Protein AF-0000000074119977 (afdb_homodimer)

pLDDT: mean 96.13, std 5.29, range [41.47, 98.94]

Solvent-accessible surface area (backbone atoms only — not comparable to full-atom values): 46108 Å² total; per-residue (Å²): 133,80,60,55,64,52,52,53,43,15,47,51,40,42,74,69,45,60,37,69,37,65,66,53,26,46,50,40,48,53,31,46,48,47,52,53,64,78,37,45,69,60,52,36,49,22,42,25,73,34,29,38,41,28,62,61,52,39,40,66,73,22,50,35,54,40,48,32,44,41,46,50,47,62,74,40,42,77,66,70,58,46,69,43,76,44,71,70,46,78,79,40,62,60,35,52,44,31,34,38,62,34,42,65,39,37,28,36,40,36,18,34,49,70,48,51,65,31,57,43,47,48,58,45,50,14,27,36,67,28,27,29,18,34,43,36,32,46,27,56,73,22,47,48,45,36,50,48,50,52,59,49,46,58,75,53,32,62,43,51,37,46,31,64,48,82,43,52,72,69,55,46,50,48,52,50,59,74,48,87,48,50,30,37,40,38,34,44,54,52,72,58,47,29,51,52,40,35,30,25,16,79,60,45,26,54,66,31,33,39,33,30,36,62,10,44,24,42,46,43,87,75,41,61,50,60,63,50,22,41,42,51,48,47,40,24,46,42,69,34,9,38,40,58,54,25,50,37,34,35,37,23,34,66,73,50,44,59,56,33,52,54,33,33,54,52,38,45,36,60,33,34,41,96,50,47,90,75,23,77,72,45,41,29,45,67,39,50,68,62,30,48,54,51,46,52,54,67,69,62,63,55,44,42,74,78,37,66,69,52,66,39,50,92,72,13,37,63,40,68,22,35,32,32,74,56,50,82,84,24,73,78,61,72,51,64,72,63,33,29,57,36,36,42,41,75,32,90,44,68,68,54,42,44,50,58,54,67,74,47,72,36,10,24,25,37,27,37,31,58,72,50,64,68,58,52,50,51,51,58,75,62,56,69,42,9,26,31,15,31,61,46,54,63,57,47,70,67,45,44,62,35,53,48,36,23,32,51,60,2,18,35,54,50,25,39,51,65,40,19,26,50,64,36,27,45,64,25,20,36,24,36,55,55,72,58,65,74,66,58,51,57,77,37,49,63,76,48,71,68,41,44,53,52,48,46,68,54,62,43,64,73,76,74,80,131,132,78,59,55,62,50,53,52,42,16,47,51,39,42,73,69,45,59,37,70,38,65,66,52,27,46,50,40,47,52,30,47,48,46,53,54,64,78,36,44,68,61,52,36,51,21,41,25,72,34,27,38,40,30,62,62,53,39,40,68,74,22,48,35,55,38,48,34,44,42,47,51,45,62,74,42,43,76,66,70,59,46,69,43,77,43,72,71,46,77,80,41,63,60,34,51,42,32,34,37,63,34,42,65,38,37,28,36,41,36,20,32,50,68,48,49,65,33,57,43,48,47,59,46,50,15,29,35,68,28,26,30,20,35,42,37,31,46,27,57,75,22,46,49,47,37,51,47,48,51,60,49,46,58,75,53,32,60,44,50,37,47,33,62,48,82,46,54,72,70,55,46,50,48,51,51,59,74,46,88,49,49,30,38,40,39,35,43,54,52,73,59,45,30,51,53,41,36,32,27,16,78,60,46,27,53,67,32,34,41,33,30,32,63,10,44,25,41,44,44,86,73,42,61,50,60,62,51,22,41,42,49,48,47,40,23,44,43,68,33,9,39,40,60,56,23,50,35,34,36,37,24,35,66,75,48,45,59,56,32,54,56,34,33,54,51,37,47,36,60,33,34,40,96,50,46,92,74,22,77,72,46,41,29,45,67,38,49,70,61,30,46,54,51,46,52,55,68,67,61,62,56,44,42,73,78,36,66,70,52,68,40,49,93,71,13,38,64,40,67,22,35,32,32,74,57,50,82,84,24,73,78,62,73,50,64,74,62,33,28,56,38,35,41,40,76,33,91,45,66,69,54,40,44,51,58,54,67,74,48,71,37,10,24,26,36,27,37,33,57,72,52,63,69,57,52,50,51,52,58,75,62,55,70,40,10,28,31,16,30,62,45,55,65,58,46,69,68,46,46,62,35,55,46,36,21,32,50,59,2,18,36,55,49,24,40,49,65,41,18,26,52,62,36,28,44,66,25,20,36,24,37,54,55,69,57,64,74,68,58,50,57,77,38,48,62,74,47,70,69,42,43,52,50,49,45,69,54,61,43,64,73,75,74,79,130

Sequence (932 aa):
RDYISAIVAAKEAFSSGKTKDVKFRKQQLQKLFKCVRDNEVRWCEALKKDLNKSKTEAVSAEIILVNNEIVTAIKNLDQWVKNEPKKKELATITADIYTRKEPFGTCLIMSAWNYPFLLMLAPMIGAIAAGNCVVIKPSECAAHTAKLLQELLPQYIDPTCYPVIVLDAKDSADLVTNNRFDFIFFTGGTAIGRIVMKAAAEYLTPVVLELGGKNPCFVDDSCDIRNTARRICWGRFLNTGQLCLCPDYVLCSQGVRDKFVEEIKLALKEFYGSDPKHSPDYGRIINERQTLRLKKVIESGAGKIVVGGEVDVKERYVAPTVVTDIPADSAYMQQEMFGPILLVVTVKDMDEAIAVVNSREKPLAMYIFAKNKKLVNKILSNTSSGGVTVNDVVMHYVPHSLPFGGVGESGMGAYHGKHTFDTFSHRRSCLVDGNPEFFNSLRYPPHSQKKLSIIRLVLMKNMQKPRDYISAIVAAKEAFSSGKTKDVKFRKQQLQKLFKCVRDNEVRWCEALKKDLNKSKTEAVSAEIILVNNEIVTAIKNLDQWVKNEPKKKELATITADIYTRKEPFGTCLIMSAWNYPFLLMLAPMIGAIAAGNCVVIKPSECAAHTAKLLQELLPQYIDPTCYPVIVLDAKDSADLVTNNRFDFIFFTGGTAIGRIVMKAAAEYLTPVVLELGGKNPCFVDDSCDIRNTARRICWGRFLNTGQLCLCPDYVLCSQGVRDKFVEEIKLALKEFYGSDPKHSPDYGRIINERQTLRLKKVIESGAGKIVVGGEVDVKERYVAPTVVTDIPADSAYMQQEMFGPILLVVTVKDMDEAIAVVNSREKPLAMYIFAKNKKLVNKILSNTSSGGVTVNDVVMHYVPHSLPFGGVGESGMGAYHGKHTFDTFSHRRSCLVDGNPEFFNSLRYPPHSQKKLSIIRLVLMKNMQKP

Secondary structure (DSSP, 8-state):
-THHHHHHHHHHHHHTTGGG-HHHHHHHHHHHHHHHHHTHHHHHHHHHHHH---HHHHIIIIIHHHHHHHHHHHHHHHHHTS-EE----GGGTTSEEEEEEEE-SEEEEE--SSSTTHHHHHHHHHHHHHT-EEEEE--TTSHHHHHHHHHHHHHHS-TTTS-B----HHHHHHHHHSS--SEEEEES-HHHHHHHHHHHHTTT--EEEE-----EEEE-TTS-HHHHHHHHHHHHHGGGG--TTS--EEEE-HHHHHHHHHHHHHHHHHHH-S-GGG-TT----SSHHHHHHHHHHHTT-SSEEEE---EETTTTEE--EEEES--TTSHHHHS---SSEEEEEE-SSHHHHHHHHHTSPPPSEEEEE-S-HHHHHHHHHT---SEEEESSSSGGGS-TTS-B---GGGEE--BSTHHHHHHTEEEEEEEE----HHHHGGGSSSP-HHHHHHHHHHH-------/-THHHHHHHHHHHHHTTGGG-HHHHHHHHHHHHHHHHHTHHHHHHHHHHHH---HHHHIIIIIHHHHHHHHHHHHHHHHHTS-EE----GGGTTSEEEEEEEE-SEEEEE--SSSTTHHHHHHHHHHHHHT-EEEEE--TTSHHHHHHHHHHHHHHS-TTTS-B----HHHHHHHHHSS--SEEEEES-HHHHHHHHHHHHTTT--EEEE-----EEEE-TTS-HHHHHHHHHHHHHGGGG--TTS--EEEE-HHHHHHHHHHHHHHHHHHH-S-GGG-TT----S-HHHHHHHHHHHTT-SSEEEE---EETTTTEE--EEEES--TTSHHHHS---SSEEEEEE-SSHHHHHHHHHTSPPPSEEEEE-S-HHHHHHHHHT---SEEEESSSSGGGS-TTS-B---GGGEE--BSTHHHHHHTEEEEEEEE----HHHHGGGSSSP-HHHHHHHHHHH-------

Foldseek 3Di:
DPCVVLQVLQQVVVVVVQLVDQVLLLQQLVLVLCLLVVCLVLQQVLCCVQKVAFSCLLCVVASVLLNVQSVLLNVCLVVLQDWAFDDDALLFPQKTWTWGWAFLEEEEEEADQLRQRRRQRNLVSLLSSSRYQYEGETECLSVSNLVVCQVRSVVRHPCSSYPRDYDHPVVVLVPQQPDAGSEYEYEEALVVVVSNVVSNVVNVHYYWYQYAFQAEAEAEPAFPLLLLLLQLLCQCCSSQNLDRFHNQEYEYAPVSLVVNLVSNVVNLCVVQNPDNVPRSNGIAASALVLLVVLLCQLPVPQFAWPDFSDGDSVRRDGDQIETEPHDCPGPSNPDRSSGNYYYYYHDPDVVVVLVSQVVDWAGQEYEYEDPDPVSVVVSVVSGHWQYYDYNHTPCLVRDQVDWHGTDGSSIDATHGRSSSNNSSIDTHIDMGHDDDVVSVCLPDDPHDPVSVVVVCVRPPDDDPDD/DPCVVLQVLQQVVVVVVQLVDQVLLLQQLVLVLCLLVVCLVLQQVLCCVQKVAFSCLLCVVASVLLNVQSVLLNVCLVVLQDWAFDDDALLFPQKTWTWGWAFLEEEEEEADQLRQRRRQRNLVSLLSSSRYQYEGETECLSVSNLVVCQVRSVVRHPCSSYPRDYDHPVVVLVPQQPDAGSEYEYEEALVVVVSNVVSNVVNVHYYWYQYAFQAEAEAEPAFPLLLLLLQLLCQCCSSQNLDRFHNQEYEYAPVSLVVNLVSNVVNLCVQQNPDNVPRSNGIAASALVLLVVLLCQLPVPQFAWPDFSDGDSVRRDGDQIETEPHDCPGPSNPDRSSGNYYYYYHDPDVVRVLVSQVVDWAGQEYEYEDPDPVSVVVSVVSGHWQYYDYNHTPCLVRDQVDWHGTDGSSIDATHGRSSSNNSSIDTHIDMGHDDDVVSVCLVDDPHDPVSVVVVCVRPPDDDPDD

Radius of gyration: 29.23 Å; Cα contacts (8 Å, |Δi|>4): 2082; chains: 2; bounding box: 60×86×66 Å

Nearest PDB structures (foldseek):
  8bb8-assembly1_A  TM=9.841E-01  e=6.307E-60  Homo sapiens
  4qgk-assembly1_B  TM=9.861E-01  e=1.459E-59  Homo sapiens
  4l2o-assembly1_B  TM=9.829E-01  e=1.632E-59  Homo sapiens
  1ad3-assembly1_B  TM=9.804E-01  e=1.292E-58  Rattus norvegicus
  6k0z-assembly1_A  TM=9.754E-01  e=3.555E-53  Staphylococcus aureus

Organism: Ciona intestinalis (NCBI:txid7719)

InterPro domains:
  IPR012394 Aldehyde dehydrogenase NAD(P)-dependent [PIRSF036492] (9-462)
  IPR012394 Aldehyde dehydrogenase NAD(P)-dependent [PTHR43570] (6-464)
  IPR015590 Aldehyde dehydrogenase domain [PF00171] (2-427)
  IPR016161 Aldehyde/histidinol dehydrogenase [SSF53720] (6-436)
  IPR016162 Aldehyde dehydrogenase, N-terminal [G3DSA:3.40.605.10] (12-428)
  IPR016163 Aldehyde dehydrogenase, C-terminal [G3DSA:3.40.309.10] (213-410)
  IPR029510 Aldehyde dehydrogenase, glutamic acid active site [PS00687] (209-216)

Structure (mmCIF, N/CA/C/O backbone):
data_AF-0000000074119977-model_v1
#
loop_
_entity.id
_entity.type
_entity.pdbx_description
1 polymer 'Aldehyde dehydrogenase'
#
loop_
_atom_site.group_PDB
_atom_site.id
_atom_site.type_symbol
_atom_site.label_atom_id
_atom_site.label_alt_id
_atom_site.label_comp_id
_atom_site.label_asym_id
_atom_site.label_entity_id
_atom_site.label_seq_id
_atom_site.pdbx_PDB_ins_code
_atom_site.Cartn_x
_atom_site.Cartn_y
_atom_site.Cartn_z
_atom_site.occupancy
_atom_site.B_iso_or_equiv
_atom_site.auth_seq_id
_atom_site.auth_comp_id
_atom_site.auth_asym_id
_atom_site.auth_atom_id
_atom_site.pdbx_PDB_model_num
ATOM 1 N N . ARG A 1 1 ? 28.672 -12.383 10.344 1 54.25 1 ARG A N 1
ATOM 2 C CA . ARG A 1 1 ? 27.734 -11.281 10.125 1 54.25 1 ARG A CA 1
ATOM 3 C C . ARG A 1 1 ? 28.219 -10.367 9 1 54.25 1 ARG A C 1
ATOM 5 O O . ARG A 1 1 ? 28.469 -9.18 9.219 1 54.25 1 ARG A O 1
ATOM 12 N N . ASP A 1 2 ? 28.484 -11.023 7.77 1 79.06 2 ASP A N 1
ATOM 13 C CA . ASP A 1 2 ? 29.188 -10.625 6.547 1 79.06 2 ASP A CA 1
ATOM 14 C C . ASP A 1 2 ? 28.281 -9.789 5.648 1 79.06 2 ASP A C 1
ATOM 16 O O . ASP A 1 2 ? 28.75 -8.984 4.848 1 79.06 2 ASP A O 1
ATOM 20 N N . TYR A 1 3 ? 26.969 -9.633 6.012 1 93.62 3 TYR A N 1
ATOM 21 C CA . TYR A 1 3 ? 26.094 -8.93 5.074 1 93.62 3 TYR A CA 1
ATOM 22 C C . TYR A 1 3 ? 25.969 -7.461 5.453 1 93.62 3 TYR A C 1
ATOM 24 O O . TYR A 1 3 ? 25.469 -6.656 4.66 1 93.62 3 TYR A O 1
ATOM 32 N N . ILE A 1 4 ? 26.453 -7.043 6.621 1 95.69 4 ILE A N 1
ATOM 33 C CA . ILE A 1 4 ? 26.312 -5.68 7.117 1 95.69 4 ILE A CA 1
ATOM 34 C C . ILE A 1 4 ? 27.047 -4.715 6.188 1 95.69 4 ILE A C 1
ATOM 36 O O . ILE A 1 4 ? 26.531 -3.635 5.879 1 95.69 4 ILE A O 1
ATOM 40 N N . SER A 1 5 ? 28.234 -5.133 5.797 1 96.62 5 SER A N 1
ATOM 41 C CA . SER A 1 5 ? 29.031 -4.289 4.906 1 96.62 5 SER A CA 1
ATOM 42 C C . SER A 1 5 ? 28.297 -4.039 3.592 1 96.62 5 SER A C 1
ATOM 44 O O . SER A 1 5 ? 28.375 -2.947 3.025 1 96.62 5 SER A O 1
ATOM 46 N N . ALA A 1 6 ? 27.594 -5.062 3.086 1 97.06 6 ALA A N 1
ATOM 47 C CA . ALA A 1 6 ? 26.828 -4.93 1.847 1 97.06 6 ALA A CA 1
ATOM 48 C C . ALA A 1 6 ? 25.688 -3.941 2.012 1 97.06 6 ALA A C 1
ATOM 50 O O . ALA A 1 6 ? 25.422 -3.135 1.116 1 97.06 6 ALA A O 1
ATOM 51 N N . ILE A 1 7 ? 25.031 -3.982 3.141 1 98 7 ILE A N 1
ATOM 52 C CA . ILE A 1 7 ? 23.9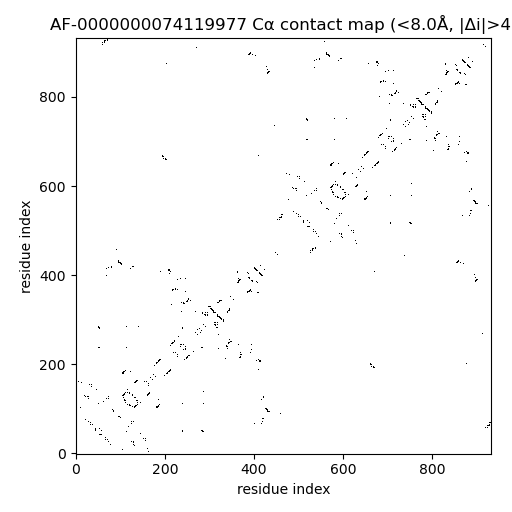22 -3.082 3.422 1 98 7 ILE A CA 1
ATOM 53 C C . ILE A 1 7 ? 24.422 -1.644 3.504 1 98 7 ILE A C 1
ATOM 55 O O . ILE A 1 7 ? 23.828 -0.735 2.916 1 98 7 ILE A O 1
ATOM 59 N N . VAL A 1 8 ? 25.5 -1.447 4.219 1 97.69 8 VAL A N 1
ATOM 60 C CA . VAL A 1 8 ? 26.078 -0.122 4.395 1 97.69 8 VAL A CA 1
ATOM 61 C C . VAL A 1 8 ? 26.5 0.445 3.041 1 97.69 8 VAL A C 1
ATOM 63 O O . VAL A 1 8 ? 26.234 1.611 2.74 1 97.69 8 VAL A O 1
ATOM 66 N N . ALA A 1 9 ? 27.141 -0.401 2.244 1 97.75 9 ALA A N 1
ATOM 67 C CA . ALA A 1 9 ? 27.578 0.027 0.918 1 97.75 9 ALA A CA 1
ATOM 68 C C . ALA A 1 9 ? 26.391 0.433 0.053 1 97.75 9 ALA A C 1
ATOM 70 O O . ALA A 1 9 ? 26.453 1.417 -0.688 1 97.75 9 ALA A O 1
ATOM 71 N N . ALA A 1 10 ? 25.328 -0.33 0.087 1 98.5 10 ALA A N 1
ATOM 72 C CA . ALA A 1 10 ? 24.125 -0.013 -0.68 1 98.5 10 ALA A CA 1
ATOM 73 C C . ALA A 1 10 ? 23.516 1.312 -0.226 1 98.5 10 ALA A C 1
ATOM 75 O O . ALA A 1 10 ? 23.094 2.119 -1.053 1 98.5 10 ALA A O 1
ATOM 76 N N . LYS A 1 11 ? 23.469 1.568 1.078 1 97.81 11 LYS A N 1
ATOM 77 C CA . LYS A 1 11 ? 22.953 2.818 1.621 1 97.81 11 LYS A CA 1
ATOM 78 C C . LYS A 1 11 ? 23.797 4.008 1.182 1 97.81 11 LYS A C 1
ATOM 80 O O . LYS A 1 11 ? 23.266 5.062 0.834 1 97.81 11 LYS A O 1
ATOM 85 N N . GLU A 1 12 ? 25.094 3.818 1.219 1 97.5 12 GLU A N 1
ATOM 86 C CA . GLU A 1 12 ? 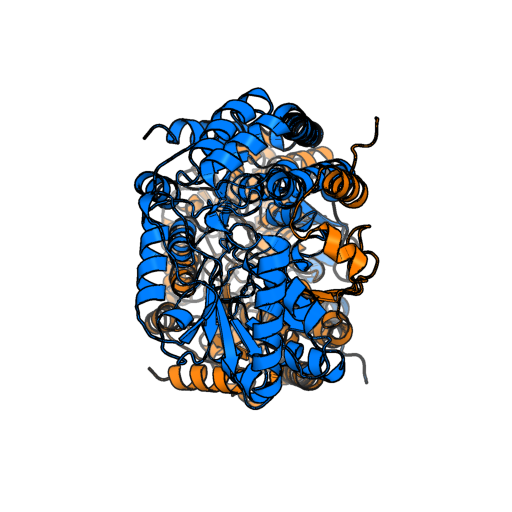26 4.863 0.761 1 97.5 12 GLU A CA 1
ATOM 87 C C . GLU A 1 12 ? 25.828 5.141 -0.729 1 97.5 12 GLU A C 1
ATOM 89 O O . GLU A 1 12 ? 25.844 6.293 -1.16 1 97.5 12 GLU A O 1
ATOM 94 N N . ALA A 1 13 ? 25.656 4.07 -1.484 1 98.25 13 ALA A N 1
ATOM 95 C CA . ALA A 1 13 ? 25.422 4.223 -2.918 1 98.25 13 ALA A CA 1
ATOM 96 C C . ALA A 1 13 ? 24.156 5.027 -3.184 1 98.25 13 ALA A C 1
ATOM 98 O O . ALA A 1 13 ? 24.156 5.934 -4.02 1 98.25 13 ALA A O 1
ATOM 99 N N . PHE A 1 14 ? 23.109 4.77 -2.504 1 97.94 14 PHE A N 1
ATOM 100 C CA . PHE A 1 14 ? 21.875 5.52 -2.676 1 97.94 14 PHE A CA 1
ATOM 101 C C . PHE A 1 14 ? 22.078 6.984 -2.303 1 97.94 14 PHE A C 1
ATOM 103 O O . PHE A 1 14 ? 21.609 7.879 -3.008 1 97.94 14 PHE A O 1
ATOM 110 N N . SER A 1 15 ? 22.734 7.191 -1.186 1 95.62 15 SER A N 1
ATOM 111 C CA . SER A 1 15 ? 22.938 8.539 -0.668 1 95.62 15 SER A CA 1
ATOM 112 C C . SER A 1 15 ? 23.75 9.391 -1.648 1 95.62 15 SER A C 1
ATOM 114 O O . SER A 1 15 ? 23.625 10.617 -1.66 1 95.62 15 SER A O 1
ATOM 116 N N . SER A 1 16 ? 24.516 8.695 -2.453 1 95.88 16 SER A N 1
ATOM 117 C CA . SER A 1 16 ? 25.328 9.414 -3.434 1 95.88 16 SER A CA 1
ATOM 118 C C . SER A 1 16 ? 24.469 9.984 -4.555 1 95.88 16 SER A C 1
ATOM 120 O O . SER A 1 16 ? 24.906 10.844 -5.316 1 95.88 16 SER A O 1
ATOM 122 N N . GLY A 1 17 ? 23.25 9.461 -4.738 1 95.38 17 GLY A N 1
ATOM 123 C CA . GLY A 1 17 ? 22.328 9.914 -5.77 1 95.38 17 GLY A CA 1
ATOM 124 C C . GLY A 1 17 ? 22.5 9.18 -7.086 1 95.38 17 GLY A C 1
ATOM 125 O O . GLY A 1 17 ? 21.812 9.477 -8.062 1 95.38 17 GLY A O 1
ATOM 126 N N . LYS A 1 18 ? 23.328 8.172 -7.082 1 94.94 18 LYS A N 1
ATOM 127 C CA . LYS A 1 18 ? 23.672 7.5 -8.328 1 94.94 18 LYS A CA 1
ATOM 128 C C . LYS A 1 18 ? 22.438 6.844 -8.961 1 94.94 18 LYS A C 1
ATOM 130 O O . LYS A 1 18 ? 22.297 6.84 -10.18 1 94.94 18 LYS A O 1
ATOM 135 N N . THR A 1 19 ? 21.531 6.34 -8.172 1 97.5 19 THR A N 1
ATOM 136 C CA . THR A 1 19 ? 20.391 5.605 -8.719 1 97.5 19 THR A CA 1
ATOM 137 C C . THR A 1 19 ? 19.25 6.562 -9.078 1 97.5 19 THR A C 1
ATOM 139 O O . THR A 1 19 ? 18.25 6.148 -9.656 1 97.5 19 THR A O 1
ATOM 142 N N . LYS A 1 20 ? 19.359 7.832 -8.766 1 94.81 20 LYS A N 1
ATOM 143 C CA . LYS A 1 20 ? 18.328 8.812 -9.109 1 94.81 20 LYS A CA 1
ATOM 144 C C . LYS A 1 20 ? 18.359 9.141 -10.602 1 94.81 20 LYS A C 1
ATOM 146 O O . LYS A 1 20 ? 17.359 9.578 -11.172 1 94.81 20 LYS A O 1
ATOM 151 N N . ASP A 1 21 ? 19.5 8.938 -11.234 1 96.81 21 ASP A N 1
ATOM 152 C CA . ASP A 1 21 ? 19.672 9.172 -12.664 1 96.81 21 ASP A CA 1
ATOM 153 C C . ASP A 1 21 ? 18.953 8.102 -13.484 1 96.81 21 ASP A C 1
ATOM 155 O O . ASP A 1 21 ? 19.297 6.918 -13.406 1 96.81 21 ASP A O 1
ATOM 159 N N . VAL A 1 22 ? 18.031 8.555 -14.32 1 98.12 22 VAL A N 1
ATOM 160 C CA . VAL A 1 22 ? 17.203 7.641 -15.102 1 98.12 22 VAL A CA 1
ATOM 161 C C . VAL A 1 22 ? 18.078 6.891 -16.109 1 98.12 22 VAL A C 1
ATOM 163 O O . VAL A 1 22 ? 17.844 5.715 -16.391 1 98.12 22 VAL A O 1
ATOM 166 N N . LYS A 1 23 ? 19.109 7.547 -16.609 1 98.19 23 LYS A N 1
ATOM 167 C CA . LYS A 1 23 ? 20.031 6.883 -17.531 1 98.19 23 LYS A CA 1
ATOM 168 C C . LYS A 1 23 ? 20.75 5.727 -16.844 1 98.19 23 LYS A C 1
ATOM 170 O O . LYS A 1 23 ? 20.922 4.656 -17.438 1 98.19 23 LYS A O 1
ATOM 175 N N . PHE A 1 24 ? 21.203 5.945 -15.617 1 98.56 24 PHE A N 1
ATOM 176 C CA . PHE A 1 24 ? 21.828 4.883 -14.836 1 98.56 24 PHE A CA 1
ATOM 177 C C . PHE A 1 24 ? 20.875 3.699 -14.68 1 98.56 24 PHE A C 1
ATOM 179 O O . PHE A 1 24 ? 21.266 2.549 -14.883 1 98.56 24 PHE A O 1
ATOM 186 N N . ARG A 1 25 ? 19.609 3.979 -14.352 1 98.88 25 ARG A N 1
ATOM 187 C CA . ARG A 1 25 ? 18.594 2.949 -14.156 1 98.88 25 ARG A CA 1
ATOM 188 C C . ARG A 1 25 ? 18.406 2.117 -15.422 1 98.88 25 ARG A C 1
ATOM 190 O O . ARG A 1 25 ? 18.406 0.886 -15.367 1 98.88 25 ARG A O 1
ATOM 197 N N . LYS A 1 26 ? 18.281 2.795 -16.547 1 98.62 26 LYS A N 1
ATOM 198 C CA . LYS A 1 26 ? 18.094 2.119 -17.828 1 98.62 26 LYS A CA 1
ATOM 199 C C . LYS A 1 26 ? 19.297 1.254 -18.172 1 98.62 26 LYS A C 1
ATOM 201 O O . LYS A 1 26 ? 19.141 0.136 -18.672 1 98.62 26 LYS A O 1
ATOM 206 N N . GLN A 1 27 ? 20.438 1.783 -17.875 1 98.75 27 GLN A N 1
ATOM 207 C CA . GLN A 1 27 ? 21.656 1.028 -18.141 1 98.75 27 GLN A CA 1
ATOM 208 C C . GLN A 1 27 ? 21.703 -0.254 -17.312 1 98.75 27 GLN A C 1
ATOM 210 O O . GLN A 1 27 ? 22.078 -1.312 -17.828 1 98.75 27 GLN A O 1
ATOM 215 N N . GLN A 1 28 ? 21.359 -0.163 -16.062 1 98.88 28 GLN A N 1
ATOM 216 C CA . GLN A 1 28 ? 21.312 -1.351 -15.211 1 98.88 28 GLN A CA 1
ATOM 217 C C . GLN A 1 28 ? 20.328 -2.375 -15.75 1 98.88 28 GLN A C 1
ATOM 219 O O . GLN A 1 28 ? 20.609 -3.574 -15.773 1 98.88 28 GLN A O 1
ATOM 224 N N . LEU A 1 29 ? 19.172 -1.924 -16.234 1 98.81 29 LEU A N 1
ATOM 225 C CA . LEU A 1 29 ? 18.141 -2.818 -16.766 1 98.81 29 LEU A CA 1
ATOM 226 C C . LEU A 1 29 ? 18.625 -3.467 -18.062 1 98.81 29 LEU A C 1
ATOM 228 O O . LEU A 1 29 ? 18.359 -4.645 -18.312 1 98.81 29 LEU A O 1
ATOM 232 N N . GLN A 1 30 ? 19.312 -2.713 -18.859 1 98.69 30 GLN A N 1
ATOM 233 C CA . GLN A 1 30 ? 19.875 -3.26 -20.094 1 98.69 30 GLN A CA 1
ATOM 234 C C . GLN A 1 30 ? 20.922 -4.332 -19.797 1 98.69 30 GLN A C 1
ATOM 236 O O . GLN A 1 30 ? 20.969 -5.363 -20.469 1 98.69 30 GLN A O 1
ATOM 241 N N . LYS A 1 31 ? 21.719 -4.059 -18.812 1 98.81 31 LYS A N 1
ATOM 242 C CA . LYS A 1 31 ? 22.719 -5.047 -18.391 1 98.81 31 LYS A CA 1
ATOM 243 C C . LYS A 1 31 ? 22.047 -6.289 -17.812 1 98.81 31 LYS A C 1
ATOM 245 O O . LYS A 1 31 ? 22.516 -7.41 -18.047 1 98.81 31 LYS A O 1
ATOM 250 N N . LEU A 1 32 ? 21 -6.109 -17.109 1 98.75 32 LEU A N 1
ATOM 251 C CA . LEU A 1 32 ? 20.25 -7.238 -16.578 1 98.75 32 LEU A CA 1
ATOM 252 C C . LEU A 1 32 ? 19.641 -8.055 -17.719 1 98.75 32 LEU A C 1
ATOM 254 O O . LEU A 1 32 ? 19.625 -9.289 -17.656 1 98.75 32 LEU A O 1
ATOM 258 N N . PHE A 1 33 ? 19.141 -7.328 -18.734 1 98.44 33 PHE A N 1
ATOM 259 C CA . PHE A 1 33 ? 18.609 -7.992 -19.922 1 98.44 33 PHE A CA 1
ATOM 260 C C . PHE A 1 33 ? 19.672 -8.891 -20.547 1 98.44 33 PHE A C 1
ATOM 262 O O . PHE A 1 33 ? 19.391 -10.047 -20.891 1 98.44 33 PHE A O 1
ATOM 269 N N . LYS A 1 34 ? 20.844 -8.406 -20.641 1 98.38 34 LYS A N 1
ATOM 270 C CA . LYS A 1 34 ? 21.953 -9.18 -21.188 1 98.38 34 LYS A CA 1
ATOM 271 C C . LYS A 1 34 ? 22.281 -10.383 -20.312 1 98.38 34 LYS A C 1
ATOM 273 O O . LYS A 1 34 ? 22.547 -11.477 -20.797 1 98.38 34 LYS A O 1
ATOM 278 N N . CYS A 1 35 ? 22.266 -10.125 -19.047 1 98.69 35 CYS A N 1
ATOM 279 C CA . CYS A 1 35 ? 22.531 -11.195 -18.094 1 98.69 35 CYS A CA 1
ATOM 280 C C . CYS A 1 35 ? 21.562 -12.352 -18.281 1 98.69 35 CYS A C 1
ATOM 282 O O . CYS A 1 35 ? 21.969 -13.516 -18.297 1 98.69 35 CYS A O 1
ATOM 284 N N . VAL A 1 36 ? 20.297 -12.023 -18.469 1 98.31 36 VAL A N 1
ATOM 285 C CA . VAL A 1 36 ? 19.25 -13.023 -18.641 1 98.31 36 VAL A CA 1
ATOM 286 C C . VAL A 1 36 ? 19.406 -13.727 -19.984 1 98.31 36 VAL A C 1
ATOM 288 O O . VAL A 1 36 ? 19.438 -14.953 -20.062 1 98.31 36 VAL A O 1
ATOM 291 N N . ARG A 1 37 ? 19.594 -12.969 -20.984 1 97.19 37 ARG A N 1
ATOM 292 C CA . ARG A 1 37 ? 19.656 -13.477 -22.359 1 97.19 37 ARG A CA 1
ATOM 293 C C . ARG A 1 37 ? 20.891 -14.336 -22.562 1 97.19 37 ARG A C 1
ATOM 295 O O . ARG A 1 37 ? 20.797 -15.453 -23.062 1 97.19 37 ARG A O 1
ATOM 302 N N . ASP A 1 38 ? 22.047 -13.875 -22.125 1 98.12 38 ASP A N 1
ATOM 303 C CA . ASP A 1 38 ? 23.328 -14.477 -22.469 1 98.12 38 ASP A CA 1
ATOM 304 C C . ASP A 1 38 ? 23.594 -15.719 -21.641 1 98.12 38 ASP A C 1
ATOM 306 O O . ASP A 1 38 ? 24.484 -16.516 -21.953 1 98.12 38 ASP A O 1
ATOM 310 N N . ASN A 1 39 ? 22.828 -15.914 -20.609 1 98.62 39 ASN A N 1
ATOM 311 C CA . ASN A 1 39 ? 23.078 -17.047 -19.719 1 98.62 39 ASN A CA 1
ATOM 312 C C . ASN A 1 39 ? 21.859 -17.953 -19.609 1 98.62 39 ASN A C 1
ATOM 314 O O . ASN A 1 39 ? 21.672 -18.625 -18.594 1 98.62 39 ASN A O 1
ATOM 318 N N . GLU A 1 40 ? 21.031 -17.984 -20.547 1 98.19 40 GLU A N 1
ATOM 319 C CA . GLU A 1 40 ? 19.781 -18.766 -20.5 1 98.19 40 GLU A CA 1
ATOM 320 C C . GLU A 1 40 ? 20.062 -20.234 -20.203 1 98.19 40 GLU A C 1
ATOM 322 O O . GLU A 1 40 ? 19.391 -20.844 -19.375 1 98.19 40 GLU A O 1
ATOM 327 N N . VAL A 1 41 ? 21.078 -20.812 -20.859 1 98.5 41 VAL A N 1
ATOM 328 C CA . VAL A 1 41 ? 21.422 -22.219 -20.672 1 98.5 41 VAL A CA 1
ATOM 329 C C . VAL A 1 41 ? 21.812 -22.453 -19.219 1 98.5 41 VAL A C 1
ATOM 331 O O . VAL A 1 41 ? 21.359 -23.438 -18.594 1 98.5 41 VAL A O 1
ATOM 334 N N . ARG A 1 42 ? 22.609 -21.594 -18.656 1 98.81 42 ARG A N 1
ATOM 335 C CA . ARG A 1 42 ? 23.047 -21.734 -17.266 1 98.81 42 ARG A CA 1
ATOM 336 C C . ARG A 1 42 ? 21.875 -21.609 -16.297 1 98.81 42 ARG A C 1
ATOM 338 O O . ARG A 1 42 ? 21.797 -22.328 -15.305 1 98.81 42 ARG A O 1
ATOM 345 N N . TRP A 1 43 ? 20.969 -20.688 -16.609 1 98.81 43 TRP A N 1
ATOM 346 C CA . TRP A 1 43 ? 19.766 -20.547 -15.789 1 98.81 43 TRP A CA 1
ATOM 347 C C . TRP A 1 43 ? 18.938 -21.828 -15.812 1 98.81 43 TRP A C 1
ATOM 349 O O . TRP A 1 43 ? 18.531 -22.328 -14.758 1 98.81 43 TRP A O 1
ATOM 359 N N . CYS A 1 44 ? 18.703 -22.391 -17 1 98.69 44 CYS A N 1
ATOM 360 C CA . CYS A 1 44 ? 17.938 -23.609 -17.141 1 98.69 44 CYS A CA 1
ATOM 361 C C . CYS A 1 44 ? 18.594 -24.766 -16.375 1 98.69 44 CYS A C 1
ATOM 363 O O . CYS A 1 44 ? 17.906 -25.547 -15.719 1 98.69 44 CYS A O 1
ATOM 365 N N . GLU A 1 45 ? 19.906 -24.828 -16.453 1 98.81 45 GLU A N 1
ATOM 366 C CA . GLU A 1 45 ? 20.656 -25.875 -15.766 1 98.81 45 GLU A CA 1
ATOM 367 C C . GLU A 1 45 ? 20.516 -25.75 -14.25 1 98.81 45 GLU A C 1
ATOM 369 O O . GLU A 1 45 ? 20.344 -26.75 -13.555 1 98.81 45 GLU A O 1
ATOM 374 N N . ALA A 1 46 ? 20.625 -24.531 -13.75 1 98.88 46 ALA A N 1
ATOM 375 C CA . ALA A 1 46 ? 20.453 -24.312 -12.312 1 98.88 46 ALA A CA 1
ATOM 376 C C . ALA A 1 46 ? 19.062 -24.719 -11.852 1 98.88 46 ALA A C 1
ATOM 378 O O . ALA A 1 46 ? 18.922 -25.375 -10.82 1 98.88 46 ALA A O 1
ATOM 379 N N . LEU A 1 47 ? 18.062 -24.375 -12.609 1 98.81 47 LEU A N 1
ATOM 380 C CA . LEU A 1 47 ? 16.688 -24.703 -12.273 1 98.81 47 LEU A CA 1
ATOM 381 C C . LEU A 1 47 ? 16.453 -26.219 -12.344 1 98.81 47 LEU A C 1
ATOM 383 O O . LEU A 1 47 ? 15.672 -26.766 -11.562 1 98.81 47 LEU A O 1
ATOM 387 N N . LYS A 1 48 ? 17.094 -26.859 -13.297 1 98.69 48 LYS A N 1
ATOM 388 C CA . LYS A 1 48 ? 17.016 -28.312 -13.383 1 98.69 48 LYS A CA 1
ATOM 389 C C . LYS A 1 48 ? 17.641 -28.969 -12.148 1 98.69 48 LYS A C 1
ATOM 391 O O . LYS A 1 48 ? 17.047 -29.891 -11.57 1 98.69 48 LYS A O 1
ATOM 396 N N . LYS A 1 49 ? 18.734 -28.453 -11.75 1 98.62 49 LYS A N 1
ATOM 397 C CA . LYS A 1 49 ? 19.438 -29.016 -10.602 1 98.62 49 LYS A CA 1
ATOM 398 C C . LYS A 1 49 ? 18.625 -28.812 -9.32 1 98.62 49 LYS A C 1
ATOM 400 O O . LYS A 1 49 ? 18.609 -29.688 -8.445 1 98.62 49 LYS A O 1
ATOM 405 N N . ASP A 1 50 ? 17.969 -27.688 -9.172 1 98.62 50 ASP A N 1
ATOM 406 C CA . ASP A 1 50 ? 17.203 -27.375 -7.965 1 98.62 50 ASP A CA 1
ATOM 407 C C . ASP A 1 50 ? 15.883 -28.125 -7.934 1 98.62 50 ASP A C 1
ATOM 409 O O . ASP A 1 50 ? 15.484 -28.656 -6.891 1 98.62 50 ASP A O 1
ATOM 413 N N . LEU A 1 51 ? 15.172 -28.172 -9.102 1 98.56 51 LEU A N 1
ATOM 414 C CA . LEU A 1 51 ? 13.781 -28.609 -9.102 1 98.56 51 LEU A CA 1
ATOM 415 C C . LEU A 1 51 ? 13.523 -29.641 -10.188 1 98.56 51 LEU A C 1
ATOM 417 O O . LEU A 1 51 ? 12.391 -30.078 -10.375 1 98.56 51 LEU A O 1
ATOM 421 N N . ASN A 1 52 ? 14.539 -29.984 -10.914 1 98.19 52 ASN A N 1
ATOM 422 C CA . ASN A 1 52 ? 14.43 -30.844 -12.094 1 98.19 52 ASN A CA 1
ATOM 423 C C . ASN A 1 52 ? 13.445 -30.266 -13.109 1 98.19 52 ASN A C 1
ATOM 425 O O . ASN A 1 52 ? 12.688 -31.016 -13.734 1 98.19 52 ASN A O 1
ATOM 429 N N . LYS A 1 53 ? 13.398 -28.984 -13.211 1 97.31 53 LYS A N 1
ATOM 430 C CA . LYS A 1 53 ? 12.516 -28.312 -14.156 1 97.31 53 LYS A CA 1
ATOM 431 C C . LYS A 1 53 ? 12.945 -28.578 -15.594 1 97.31 53 LYS A C 1
ATOM 433 O O . LYS A 1 53 ? 14.133 -28.516 -15.914 1 97.31 53 LYS A O 1
ATOM 438 N N . SER A 1 54 ? 11.969 -28.875 -16.438 1 96.56 54 SER A N 1
ATOM 439 C CA . SER A 1 54 ? 12.289 -29.016 -17.844 1 96.56 54 SER A CA 1
ATOM 440 C C . SER A 1 54 ? 12.68 -27.672 -18.469 1 96.56 54 SER A C 1
ATOM 442 O O . SER A 1 54 ? 12.336 -26.609 -17.922 1 96.56 54 SER A O 1
ATOM 444 N N . LYS A 1 55 ? 13.398 -27.734 -19.547 1 97.12 55 LYS A N 1
ATOM 445 C CA . LYS A 1 55 ? 13.797 -26.516 -20.234 1 97.12 55 LYS A CA 1
ATOM 446 C C . LYS A 1 55 ? 12.578 -25.688 -20.656 1 97.12 55 LYS A C 1
ATOM 448 O O . LYS A 1 55 ? 12.562 -24.469 -20.484 1 97.12 55 LYS A O 1
ATOM 453 N N . THR A 1 56 ? 11.578 -26.375 -21.141 1 96.75 56 THR A N 1
ATOM 454 C CA . THR A 1 56 ? 10.375 -25.672 -21.578 1 96.75 56 THR A CA 1
ATOM 455 C C . THR A 1 56 ? 9.727 -24.922 -20.406 1 96.75 56 THR A C 1
ATOM 457 O O . THR A 1 56 ? 9.344 -23.766 -20.547 1 96.75 56 THR A O 1
ATOM 460 N N . GLU A 1 57 ? 9.609 -25.562 -19.312 1 96.94 57 GLU A N 1
ATOM 461 C CA . GLU A 1 57 ? 9.008 -24.906 -18.156 1 96.94 57 GLU A CA 1
ATOM 462 C C . GLU A 1 57 ? 9.883 -23.766 -17.656 1 96.94 57 GLU A C 1
ATOM 464 O O . GLU A 1 57 ? 9.375 -22.688 -17.312 1 96.94 57 GLU A O 1
ATOM 469 N N . ALA A 1 58 ? 11.203 -23.984 -17.578 1 98.12 58 ALA A N 1
ATOM 470 C CA . ALA A 1 58 ? 12.125 -22.938 -17.141 1 98.12 58 ALA A CA 1
ATOM 471 C C . ALA A 1 58 ? 11.992 -21.688 -18.016 1 98.12 58 ALA A C 1
ATOM 473 O O . ALA A 1 58 ? 11.883 -20.578 -17.5 1 98.12 58 ALA A O 1
ATOM 474 N N . VAL A 1 59 ? 11.938 -21.891 -19.281 1 97.88 59 VAL A N 1
ATOM 475 C CA . VAL A 1 59 ? 11.922 -20.781 -20.234 1 97.88 59 VAL A CA 1
ATOM 476 C C . VAL A 1 59 ? 10.547 -20.125 -20.234 1 97.88 59 VAL A C 1
ATOM 478 O O . VAL A 1 59 ? 10.438 -18.906 -20.094 1 97.88 59 VAL A O 1
ATOM 481 N N . SER A 1 60 ? 9.508 -20.922 -20.297 1 95.88 60 SER A N 1
ATOM 482 C CA . SER A 1 60 ? 8.172 -20.375 -20.5 1 95.88 60 SER A CA 1
ATOM 483 C C . SER A 1 60 ? 7.605 -19.797 -19.219 1 95.88 60 SER A C 1
ATOM 485 O O . SER A 1 60 ? 6.848 -18.828 -19.234 1 95.88 60 SER A O 1
ATOM 487 N N . ALA A 1 61 ? 7.984 -20.375 -18.078 1 96.19 61 ALA A N 1
ATOM 488 C CA . ALA A 1 61 ? 7.316 -20.016 -16.828 1 96.19 61 ALA A CA 1
ATOM 489 C C . ALA A 1 61 ? 8.195 -19.094 -15.984 1 96.19 61 ALA A C 1
ATOM 491 O O . ALA A 1 61 ? 7.75 -18.562 -14.969 1 96.19 61 ALA A O 1
ATOM 492 N N . GLU A 1 62 ? 9.484 -18.875 -16.406 1 97.94 62 GLU A N 1
ATOM 493 C CA . GLU A 1 62 ? 10.312 -17.969 -15.625 1 97.94 62 GLU A CA 1
ATOM 494 C C . GLU A 1 62 ? 11.062 -16.984 -16.531 1 97.94 62 GLU A C 1
ATOM 496 O O . GLU A 1 62 ? 10.844 -15.781 -16.469 1 97.94 62 GLU A O 1
ATOM 501 N N . ILE A 1 63 ? 11.836 -17.5 -17.422 1 98.19 63 ILE A N 1
ATOM 502 C CA . ILE A 1 63 ? 12.797 -16.672 -18.156 1 98.19 63 ILE A CA 1
ATOM 503 C C . ILE A 1 63 ? 12.062 -15.672 -19.047 1 98.19 63 ILE A C 1
ATOM 505 O O . ILE A 1 63 ? 12.383 -14.484 -19.031 1 98.19 63 ILE A O 1
ATOM 509 N N . ILE A 1 64 ? 11.039 -16.141 -19.766 1 97.19 64 ILE A N 1
ATOM 510 C CA . ILE A 1 64 ? 10.297 -15.266 -20.672 1 97.19 64 ILE A CA 1
ATOM 511 C C . ILE A 1 64 ? 9.609 -14.172 -19.859 1 97.19 64 ILE A C 1
ATOM 513 O O . ILE A 1 64 ? 9.578 -13.008 -20.266 1 97.19 64 ILE A O 1
ATOM 517 N N . LEU A 1 65 ? 9.055 -14.562 -18.719 1 96.88 65 LEU A N 1
ATOM 518 C CA . LEU A 1 65 ? 8.344 -13.602 -17.891 1 96.88 65 LEU A CA 1
ATOM 519 C C . LEU A 1 65 ? 9.281 -12.508 -17.406 1 96.88 65 LEU A C 1
ATOM 521 O O . LEU A 1 65 ? 8.93 -11.32 -17.438 1 96.88 65 LEU A O 1
ATOM 525 N N . VAL A 1 66 ? 10.492 -12.82 -16.984 1 98.19 66 VAL A N 1
ATOM 526 C CA . VAL A 1 66 ? 11.484 -11.852 -16.531 1 98.19 66 VAL A CA 1
ATOM 527 C C . VAL A 1 66 ? 11.945 -10.992 -17.703 1 98.19 66 VAL A C 1
ATOM 529 O O . VAL A 1 66 ? 12.047 -9.766 -17.578 1 98.19 66 VAL A O 1
ATOM 532 N N . ASN A 1 67 ? 12.227 -11.695 -18.844 1 97.62 67 ASN A N 1
ATOM 533 C CA . ASN A 1 67 ? 12.594 -10.977 -20.047 1 97.62 67 ASN A CA 1
ATOM 534 C C . ASN A 1 67 ? 11.57 -9.891 -20.391 1 97.62 67 ASN A C 1
ATOM 536 O O . ASN A 1 67 ? 11.938 -8.742 -20.641 1 97.62 67 ASN A O 1
ATOM 540 N N . ASN A 1 68 ? 10.32 -10.258 -20.359 1 96.44 68 ASN A N 1
ATOM 541 C CA . ASN A 1 68 ? 9.25 -9.336 -20.734 1 96.44 68 ASN A CA 1
ATOM 542 C C . ASN A 1 68 ? 9.141 -8.18 -19.734 1 96.44 68 ASN A C 1
ATOM 544 O O . ASN A 1 68 ? 8.844 -7.047 -20.125 1 96.44 68 ASN A O 1
ATOM 548 N N . GLU A 1 69 ? 9.344 -8.469 -18.453 1 97.12 69 GLU A N 1
ATOM 549 C CA . GLU A 1 69 ? 9.359 -7.422 -17.438 1 97.12 69 GLU A CA 1
ATOM 550 C C . GLU A 1 69 ? 10.461 -6.398 -17.703 1 97.12 69 GLU A C 1
ATOM 552 O O . GLU A 1 69 ? 10.227 -5.191 -17.609 1 97.12 69 GLU A O 1
ATOM 557 N N . ILE A 1 70 ? 11.656 -6.844 -18.047 1 98.19 70 ILE A N 1
ATOM 558 C CA . ILE A 1 70 ? 12.797 -5.969 -18.297 1 98.19 70 ILE A CA 1
ATOM 559 C C . ILE A 1 70 ? 12.516 -5.086 -19.516 1 98.19 70 ILE A C 1
ATOM 561 O O . ILE A 1 70 ? 12.695 -3.867 -19.453 1 98.19 70 ILE A O 1
ATOM 565 N N . VAL A 1 71 ? 12.055 -5.715 -20.547 1 97.31 71 VAL A N 1
ATOM 566 C CA . VAL A 1 71 ? 11.812 -5.004 -21.797 1 97.31 71 VAL A CA 1
ATOM 567 C C . VAL A 1 71 ? 10.727 -3.949 -21.578 1 97.31 71 VAL A C 1
ATOM 569 O O . VAL A 1 71 ? 10.852 -2.812 -22.047 1 97.31 71 VAL A O 1
ATOM 572 N N . THR A 1 72 ? 9.68 -4.316 -20.875 1 96.5 72 THR A N 1
ATOM 573 C CA . THR A 1 72 ? 8.594 -3.395 -20.578 1 96.5 72 THR A CA 1
ATOM 574 C C . THR A 1 72 ? 9.094 -2.197 -19.781 1 96.5 72 THR A C 1
ATOM 576 O O . THR A 1 72 ? 8.75 -1.054 -20.078 1 96.5 72 THR A O 1
ATOM 579 N N . ALA A 1 73 ? 9.898 -2.418 -18.812 1 98.25 73 ALA A N 1
ATOM 580 C CA . ALA A 1 73 ? 10.445 -1.348 -17.984 1 98.25 73 ALA A CA 1
ATOM 581 C C . ALA A 1 73 ? 11.312 -0.402 -18.812 1 98.25 73 ALA A C 1
ATOM 583 O O . ALA A 1 73 ? 11.172 0.819 -18.719 1 98.25 73 ALA A O 1
ATOM 584 N N . ILE A 1 74 ? 12.227 -0.996 -19.594 1 98.19 74 ILE A N 1
ATOM 585 C CA . ILE A 1 74 ? 13.148 -0.188 -20.391 1 98.19 74 ILE A CA 1
ATOM 586 C C . ILE A 1 74 ? 12.352 0.696 -21.344 1 98.19 74 ILE A C 1
ATOM 588 O O . ILE A 1 74 ? 12.633 1.891 -21.469 1 98.19 74 ILE A O 1
ATOM 592 N N . LYS A 1 75 ? 11.359 0.149 -21.969 1 96.88 75 LYS A N 1
ATOM 593 C CA . LYS A 1 75 ? 10.57 0.842 -22.984 1 96.88 75 LYS A CA 1
ATOM 594 C C . LYS A 1 75 ? 9.766 1.982 -22.359 1 96.88 75 LYS A C 1
ATOM 596 O O . LYS A 1 75 ? 9.555 3.016 -23 1 96.88 75 LYS A O 1
ATOM 601 N N . ASN A 1 76 ? 9.344 1.831 -21.141 1 97.62 76 ASN A N 1
ATOM 602 C CA . ASN A 1 76 ? 8.344 2.746 -20.594 1 97.62 76 ASN A CA 1
ATOM 603 C C . ASN A 1 76 ? 8.93 3.635 -19.5 1 97.62 76 ASN A C 1
ATOM 605 O O . ASN A 1 76 ? 8.273 4.562 -19.031 1 97.62 76 ASN A O 1
ATOM 609 N N . LEU A 1 77 ? 10.148 3.459 -19.125 1 98.5 77 LEU A N 1
ATOM 610 C CA . LEU A 1 77 ? 10.703 4.082 -17.938 1 98.5 77 LEU A CA 1
ATOM 611 C C . LEU A 1 77 ? 10.664 5.602 -18.047 1 98.5 77 LEU A C 1
ATOM 613 O O . LEU A 1 77 ? 10.359 6.297 -17.078 1 98.5 77 LEU A O 1
ATOM 617 N N . ASP A 1 78 ? 10.938 6.16 -19.219 1 98.38 78 ASP A N 1
ATOM 618 C CA . ASP A 1 78 ? 10.938 7.605 -19.406 1 98.38 78 ASP A CA 1
ATOM 619 C C . ASP A 1 78 ? 9.562 8.195 -19.109 1 98.38 78 ASP A C 1
ATOM 621 O O . ASP A 1 78 ? 9.461 9.312 -18.594 1 98.38 78 ASP A O 1
ATOM 625 N N . GLN A 1 79 ? 8.586 7.469 -19.469 1 98.12 79 GLN A N 1
ATOM 626 C CA . GLN A 1 79 ? 7.23 7.918 -19.188 1 98.12 79 GLN A CA 1
ATOM 627 C C . GLN A 1 79 ? 6.863 7.707 -17.719 1 98.12 79 GLN A C 1
ATOM 629 O O . GLN A 1 79 ? 6.215 8.555 -17.109 1 98.12 79 GLN A O 1
ATOM 634 N N . TRP A 1 80 ? 7.297 6.594 -17.156 1 98.19 80 TRP A N 1
ATOM 635 C CA . TRP A 1 80 ? 6.938 6.23 -15.781 1 98.19 80 TRP A CA 1
ATOM 636 C C . TRP A 1 80 ? 7.469 7.254 -14.789 1 98.19 80 TRP A C 1
ATOM 638 O O . TRP A 1 80 ? 6.84 7.512 -13.758 1 98.19 80 TRP A O 1
ATOM 648 N N . VAL A 1 81 ? 8.602 7.902 -15.078 1 98.06 81 VAL A N 1
ATOM 649 C CA . VAL A 1 81 ? 9.289 8.727 -14.086 1 98.06 81 VAL A CA 1
ATOM 650 C C . VAL A 1 81 ? 8.781 10.164 -14.172 1 98.06 81 VAL A C 1
ATOM 652 O O . VAL A 1 81 ? 9.109 10.992 -13.32 1 98.06 81 VAL A O 1
ATOM 655 N N . LYS A 1 82 ? 7.984 10.492 -15.164 1 97.94 82 LYS A N 1
ATOM 656 C CA . LYS A 1 82 ? 7.52 11.859 -15.352 1 97.94 82 LYS A CA 1
ATOM 657 C C . LYS A 1 82 ? 6.578 12.281 -14.227 1 97.94 82 LYS A C 1
ATOM 659 O O . LYS A 1 82 ? 5.793 11.469 -13.734 1 97.94 82 LYS A O 1
ATOM 664 N N . ASN A 1 83 ? 6.664 13.594 -13.852 1 97.56 83 ASN A N 1
ATOM 665 C CA . ASN A 1 83 ? 5.656 14.164 -12.961 1 97.56 83 ASN A CA 1
ATOM 666 C C . ASN A 1 83 ? 4.25 14.008 -13.539 1 97.56 83 ASN A C 1
ATOM 668 O O . ASN A 1 83 ? 4.047 14.156 -14.742 1 97.56 83 ASN A O 1
ATOM 672 N N . GLU A 1 84 ? 3.34 13.695 -12.688 1 97.88 84 GLU A N 1
ATOM 673 C CA . GLU A 1 84 ? 1.954 13.531 -13.117 1 97.88 84 GLU A CA 1
ATOM 674 C C . GLU A 1 84 ? 1.09 14.703 -12.648 1 97.88 84 GLU A C 1
ATOM 676 O O . GLU A 1 84 ? 0.764 14.805 -11.469 1 97.88 84 GLU A O 1
ATOM 681 N N . PRO A 1 85 ? 0.687 15.594 -13.602 1 97.38 85 PRO A N 1
ATOM 682 C CA . PRO A 1 85 ? -0.215 16.688 -13.219 1 97.38 85 PRO A CA 1
ATOM 683 C C . PRO A 1 85 ? -1.549 16.172 -12.672 1 97.38 85 PRO A C 1
ATOM 685 O O . PRO A 1 85 ? -2.057 15.148 -13.125 1 97.38 85 PRO A O 1
ATOM 688 N N . LYS A 1 86 ? -2.082 16.828 -11.727 1 96.19 86 LYS A N 1
ATOM 689 C CA . LYS A 1 86 ? -3.355 16.453 -11.117 1 96.19 86 LYS A CA 1
ATOM 690 C C . LYS A 1 86 ? -4.402 17.547 -11.32 1 96.19 86 LYS A C 1
ATOM 692 O O . LYS A 1 86 ? -4.059 18.703 -11.609 1 96.19 86 LYS A O 1
ATOM 697 N N . LYS A 1 87 ? -5.605 17.172 -11.18 1 92.94 87 LYS A N 1
ATOM 698 C CA . LYS A 1 87 ? -6.727 18.094 -11.375 1 92.94 87 LYS A CA 1
ATOM 699 C C . LYS A 1 87 ? -6.738 19.188 -10.305 1 92.94 87 LYS A C 1
ATOM 701 O O . LYS A 1 87 ? -6.52 18.906 -9.125 1 92.94 87 LYS A O 1
ATOM 706 N N . LYS A 1 88 ? -7.02 20.375 -10.766 1 90.31 88 LYS A N 1
ATOM 707 C CA . LYS A 1 88 ? -7.09 21.531 -9.875 1 90.31 88 LYS A CA 1
ATOM 708 C C . LYS A 1 88 ? -8.531 21.812 -9.453 1 90.31 88 LYS A C 1
ATOM 710 O O . LYS A 1 88 ? -9.477 21.406 -10.133 1 90.31 88 LYS A O 1
ATOM 715 N N . GLU A 1 89 ? -8.625 22.344 -8.328 1 85.81 89 GLU A N 1
ATOM 716 C CA . GLU A 1 89 ? -9.891 22.891 -7.828 1 85.81 89 GLU A CA 1
ATOM 717 C C . GLU A 1 89 ? -9.844 24.422 -7.742 1 85.81 89 GLU A C 1
ATOM 719 O O . GLU A 1 89 ? -8.805 25.031 -8.023 1 85.81 89 GLU A O 1
ATOM 724 N N . LEU A 1 90 ? -10.977 25 -7.449 1 79.81 90 LEU A N 1
ATOM 725 C CA . LEU A 1 90 ? -11.055 26.453 -7.402 1 79.81 90 LEU A CA 1
ATOM 726 C C . LEU A 1 90 ? -10.055 27.016 -6.402 1 79.81 90 LEU A C 1
ATOM 728 O O . LEU A 1 90 ? -9.359 28 -6.699 1 79.81 90 LEU A O 1
ATOM 732 N N . ALA A 1 91 ? -9.898 26.375 -5.32 1 79.75 91 ALA A N 1
ATOM 733 C CA . ALA A 1 91 ? -9.008 26.844 -4.262 1 79.75 91 ALA A CA 1
ATOM 734 C C . ALA A 1 91 ? -7.551 26.766 -4.699 1 79.75 91 ALA A C 1
ATOM 736 O O . ALA A 1 91 ? -6.688 27.422 -4.113 1 79.75 91 ALA A O 1
ATOM 737 N N . THR A 1 92 ? -7.25 25.969 -5.715 1 85.12 92 THR A N 1
ATOM 738 C CA . THR A 1 92 ? -5.871 25.75 -6.141 1 85.12 92 THR A CA 1
ATOM 739 C C . THR A 1 92 ? -5.707 26.062 -7.625 1 85.12 92 THR A C 1
ATOM 741 O O . THR A 1 92 ? -4.82 25.516 -8.289 1 85.12 92 THR A O 1
ATOM 744 N N . ILE A 1 93 ? -6.504 26.906 -8.133 1 88.06 93 ILE A N 1
ATOM 745 C CA . ILE A 1 93 ? -6.57 27.141 -9.57 1 88.06 93 ILE A CA 1
ATOM 746 C C . ILE A 1 93 ? -5.277 27.781 -10.055 1 88.06 93 ILE A C 1
ATOM 748 O O . ILE A 1 93 ? -4.863 27.578 -11.203 1 88.06 93 ILE A O 1
ATOM 752 N N . THR A 1 94 ? -4.594 28.5 -9.234 1 90.31 94 THR A N 1
ATOM 753 C CA . THR A 1 94 ? -3.375 29.203 -9.625 1 90.31 94 THR A CA 1
ATOM 754 C C . THR A 1 94 ? -2.143 28.359 -9.305 1 90.31 94 THR A C 1
ATOM 756 O O . THR A 1 94 ? -1.012 28.781 -9.547 1 90.31 94 THR A O 1
ATOM 759 N N . ALA A 1 95 ? -2.305 27.234 -8.711 1 93.75 95 ALA A N 1
ATOM 760 C CA . ALA A 1 95 ? -1.187 26.406 -8.273 1 93.75 95 ALA A CA 1
ATOM 761 C C . ALA A 1 95 ? -0.83 25.375 -9.344 1 93.75 95 ALA A C 1
ATOM 763 O O . ALA A 1 95 ? -1.66 25.031 -10.188 1 93.75 95 ALA A O 1
ATOM 764 N N . ASP A 1 96 ? 0.421 25.062 -9.383 1 95.75 96 ASP A N 1
ATOM 765 C CA . ASP A 1 96 ? 0.821 23.844 -10.062 1 95.75 96 ASP A CA 1
ATOM 766 C C . ASP A 1 96 ? 0.751 22.641 -9.117 1 95.75 96 ASP A C 1
ATOM 768 O O . ASP A 1 96 ? 1.371 22.641 -8.047 1 95.75 96 ASP A O 1
ATOM 772 N N . ILE A 1 97 ? -0.052 21.656 -9.508 1 97.12 97 ILE A N 1
ATOM 773 C CA . ILE A 1 97 ? -0.273 20.5 -8.648 1 97.12 97 ILE A CA 1
ATOM 774 C C . ILE A 1 97 ? 0.119 19.234 -9.398 1 97.12 97 ILE A C 1
ATOM 776 O O . ILE A 1 97 ? -0.35 18.984 -10.516 1 97.12 97 ILE A O 1
ATOM 780 N N . TYR A 1 98 ? 1.009 18.406 -8.797 1 98.06 98 TYR A N 1
ATOM 781 C CA . TYR A 1 98 ? 1.45 17.172 -9.445 1 98.06 98 TYR A CA 1
ATOM 782 C C . TYR A 1 98 ? 2.002 16.188 -8.422 1 98.06 98 TYR A C 1
ATOM 784 O O . TYR A 1 98 ? 2.238 16.547 -7.266 1 98.06 98 TYR A O 1
ATOM 792 N N . THR A 1 99 ? 2.102 14.969 -8.766 1 98.19 99 THR A N 1
ATOM 793 C CA . THR A 1 99 ? 2.822 13.977 -7.984 1 98.19 99 THR A CA 1
ATOM 794 C C . THR A 1 99 ? 4.168 13.656 -8.625 1 98.19 99 THR A C 1
ATOM 796 O O . THR A 1 99 ? 4.285 13.617 -9.852 1 98.19 99 THR A O 1
ATOM 799 N N . ARG A 1 100 ? 5.102 13.492 -7.828 1 97.75 100 ARG A N 1
ATOM 800 C CA . ARG A 1 100 ? 6.453 13.109 -8.219 1 97.75 100 ARG A CA 1
ATOM 801 C C . ARG A 1 100 ? 6.82 11.742 -7.645 1 97.75 100 ARG A C 1
ATOM 803 O O . ARG A 1 100 ? 6.746 11.531 -6.434 1 97.75 100 ARG A O 1
ATOM 810 N N . LYS A 1 101 ? 7.184 10.844 -8.562 1 97.81 101 LYS A N 1
ATOM 811 C CA . LYS A 1 101 ? 7.574 9.508 -8.109 1 97.81 101 LYS A CA 1
ATOM 812 C C . LYS A 1 101 ? 9.039 9.484 -7.676 1 97.81 101 LYS A C 1
ATOM 814 O O . LYS A 1 101 ? 9.922 9.859 -8.445 1 97.81 101 LYS A O 1
ATOM 819 N N . GLU A 1 102 ? 9.258 9 -6.457 1 97.44 102 GLU A N 1
ATOM 820 C CA . GLU A 1 102 ? 10.602 8.961 -5.883 1 97.44 102 GLU A CA 1
ATOM 821 C C . GLU A 1 102 ? 10.906 7.598 -5.273 1 97.44 102 GLU A C 1
ATOM 823 O O . GLU A 1 102 ? 10.016 6.953 -4.707 1 97.44 102 GLU A O 1
ATOM 828 N N . PRO A 1 103 ? 12.203 7.188 -5.414 1 98.38 103 PRO A N 1
ATOM 829 C CA . PRO A 1 103 ? 12.562 5.93 -4.754 1 98.38 103 PRO A CA 1
ATOM 830 C C . PRO A 1 103 ? 12.445 6.012 -3.232 1 98.38 103 PRO A C 1
ATOM 832 O O . PRO A 1 103 ? 12.516 7.102 -2.662 1 98.38 103 PRO A O 1
ATOM 835 N N . PHE A 1 104 ? 12.273 4.887 -2.613 1 98.5 104 PHE A N 1
ATOM 836 C CA . PHE A 1 104 ? 12.273 4.812 -1.156 1 98.5 104 PHE A CA 1
ATOM 837 C C . PHE A 1 104 ? 13.695 4.926 -0.61 1 98.5 104 PHE A C 1
ATOM 839 O O . PHE A 1 104 ? 13.922 5.586 0.406 1 98.5 104 PHE A O 1
ATOM 846 N N . GLY A 1 105 ? 14.625 4.266 -1.165 1 98.38 105 GLY A N 1
ATOM 847 C CA . GLY A 1 105 ? 16 4.227 -0.692 1 98.38 105 GLY A CA 1
ATOM 848 C C . GLY A 1 105 ? 16.672 2.883 -0.923 1 98.38 105 GLY A C 1
ATOM 849 O O . GLY A 1 105 ? 16.844 2.457 -2.068 1 98.38 105 GLY A O 1
ATOM 850 N N . THR A 1 106 ? 17 2.195 0.181 1 98.75 106 THR A N 1
ATOM 851 C CA . THR A 1 106 ? 17.578 0.854 0.149 1 98.75 106 THR A CA 1
ATOM 852 C C . THR A 1 106 ? 16.531 -0.191 0.522 1 98.75 106 THR A C 1
ATOM 854 O O . THR A 1 106 ? 16.062 -0.226 1.661 1 98.75 106 THR A O 1
ATOM 857 N N . CYS A 1 107 ? 16.203 -1.046 -0.46 1 98.88 107 CYS A N 1
ATOM 858 C CA . CYS A 1 107 ? 15.148 -2.029 -0.301 1 98.88 107 CYS A CA 1
ATOM 859 C C . CYS A 1 107 ? 15.719 -3.426 -0.096 1 98.88 107 CYS A C 1
ATOM 861 O O . CYS A 1 107 ? 16.891 -3.676 -0.413 1 98.88 107 CYS A O 1
ATOM 863 N N . LEU A 1 108 ? 14.93 -4.273 0.509 1 98.88 108 LEU A N 1
ATOM 864 C CA . LEU A 1 108 ? 15.227 -5.695 0.631 1 98.88 108 LEU A CA 1
ATOM 865 C C . LEU A 1 108 ? 14.219 -6.527 -0.156 1 98.88 108 LEU A C 1
ATOM 867 O O . LEU A 1 108 ? 13.008 -6.336 -0.024 1 98.88 108 LEU A O 1
ATOM 871 N N . ILE A 1 109 ? 14.695 -7.395 -1.033 1 98.88 109 ILE A N 1
ATOM 872 C CA . ILE A 1 109 ? 13.828 -8.352 -1.722 1 98.88 109 ILE A CA 1
ATOM 873 C C . ILE A 1 109 ? 14.227 -9.773 -1.337 1 98.88 109 ILE A C 1
ATOM 875 O O . ILE A 1 109 ? 15.375 -10.172 -1.515 1 98.88 109 ILE A O 1
ATOM 879 N N . MET A 1 110 ? 13.32 -10.484 -0.766 1 98.62 110 MET A N 1
ATOM 880 C CA . MET A 1 110 ? 13.477 -11.883 -0.396 1 98.62 110 MET A CA 1
ATOM 881 C C . MET A 1 110 ? 12.539 -12.766 -1.213 1 98.62 110 MET A C 1
ATOM 883 O O . MET A 1 110 ? 11.32 -12.578 -1.189 1 98.62 110 MET A O 1
ATOM 887 N N . SER A 1 111 ? 13.094 -13.711 -1.903 1 98 111 SER A N 1
ATOM 888 C CA . SER A 1 111 ? 12.281 -14.5 -2.822 1 98 111 SER A CA 1
ATOM 889 C C . SER A 1 111 ? 12.102 -15.93 -2.318 1 98 111 SER A C 1
ATOM 891 O O . SER A 1 111 ? 12.891 -16.406 -1.501 1 98 111 SER A O 1
ATOM 893 N N . ALA A 1 112 ? 11.102 -16.609 -2.77 1 97.69 112 ALA A N 1
ATOM 894 C CA . ALA A 1 112 ? 10.828 -18.031 -2.494 1 97.69 112 ALA A CA 1
ATOM 895 C C . ALA A 1 112 ? 11.648 -18.938 -3.402 1 97.69 112 ALA A C 1
ATOM 897 O O . ALA A 1 112 ? 12.289 -18.469 -4.348 1 97.69 112 ALA A O 1
ATOM 898 N N . TRP A 1 113 ? 11.586 -20.25 -3.121 1 98.25 113 TRP A N 1
ATOM 899 C CA . TRP A 1 113 ? 12.484 -21.188 -3.764 1 98.25 113 TRP A CA 1
ATOM 900 C C . TRP A 1 113 ? 11.82 -21.844 -4.965 1 98.25 113 TRP A C 1
ATOM 902 O O . TRP A 1 113 ? 12.484 -22.5 -5.777 1 98.25 113 TRP A O 1
ATOM 912 N N . ASN A 1 114 ? 10.539 -21.672 -5.105 1 98.19 114 ASN A N 1
ATOM 913 C CA . ASN A 1 114 ? 9.836 -22.5 -6.078 1 98.19 114 ASN A CA 1
ATOM 914 C C . ASN A 1 114 ? 9.977 -21.938 -7.492 1 98.19 114 ASN A C 1
ATOM 916 O O . ASN A 1 114 ? 9.945 -22.703 -8.469 1 98.19 114 ASN A O 1
ATOM 920 N N . TYR A 1 115 ? 10.008 -20.734 -7.719 1 98.44 115 TYR A N 1
ATOM 921 C CA . TYR A 1 115 ? 10.398 -20.016 -8.93 1 98.44 115 TYR A CA 1
ATOM 922 C C . TYR A 1 115 ? 11.523 -19.031 -8.641 1 98.44 115 TYR A C 1
ATOM 924 O O . TYR A 1 115 ? 11.336 -17.812 -8.773 1 98.44 115 TYR A O 1
ATOM 932 N N . PRO A 1 116 ? 12.672 -19.578 -8.328 1 98.56 116 PRO A N 1
ATOM 933 C CA . PRO A 1 116 ? 13.734 -18.797 -7.699 1 98.56 116 PRO A CA 1
ATOM 934 C C . PRO A 1 116 ? 14.312 -17.734 -8.633 1 98.56 116 PRO A C 1
ATOM 936 O O . PRO A 1 116 ? 14.867 -16.734 -8.172 1 98.56 116 PRO A O 1
ATOM 939 N N . PHE A 1 117 ? 14.195 -17.938 -9.969 1 98.69 117 PHE A N 1
ATOM 940 C CA . PHE A 1 117 ? 14.648 -16.969 -10.953 1 98.69 117 PHE A CA 1
ATOM 941 C C . PHE A 1 117 ? 13.625 -15.852 -11.125 1 98.69 117 PHE A C 1
ATOM 943 O O . PHE A 1 117 ? 13.945 -14.68 -10.938 1 98.69 117 PHE A O 1
ATOM 950 N N . LEU A 1 118 ? 12.43 -16.188 -11.344 1 98.69 118 LEU A N 1
ATOM 951 C CA . LEU A 1 118 ? 11.352 -15.25 -11.625 1 98.69 118 LEU A CA 1
ATOM 952 C C . LEU A 1 118 ? 11.031 -14.398 -10.398 1 98.69 118 LEU A C 1
ATOM 954 O O . LEU A 1 118 ? 10.984 -13.172 -10.484 1 98.69 118 LEU A O 1
ATOM 958 N N . LEU A 1 119 ? 10.859 -15.062 -9.258 1 98.62 119 LEU A N 1
ATOM 959 C CA . LEU A 1 119 ? 10.352 -14.398 -8.062 1 98.62 119 LEU A CA 1
ATOM 960 C C . LEU A 1 119 ? 11.414 -13.477 -7.457 1 98.62 119 LEU A C 1
ATOM 962 O O . LEU A 1 119 ? 11.094 -12.594 -6.66 1 98.62 119 LEU A O 1
ATOM 966 N N . MET A 1 120 ? 12.648 -13.641 -7.836 1 98.69 120 MET A N 1
ATOM 967 C CA . MET A 1 120 ? 13.703 -12.734 -7.391 1 98.69 120 MET A CA 1
ATOM 968 C C . MET A 1 120 ? 13.82 -11.531 -8.32 1 98.69 120 MET A C 1
ATOM 970 O O . MET A 1 120 ? 13.859 -10.391 -7.859 1 98.69 120 MET A O 1
ATOM 974 N N . LEU A 1 121 ? 13.812 -11.789 -9.586 1 98.81 121 LEU A N 1
ATOM 975 C CA . LEU A 1 121 ? 14.203 -10.758 -10.539 1 98.81 121 LEU A CA 1
ATOM 976 C C . LEU A 1 121 ? 13.016 -9.867 -10.883 1 98.81 121 LEU A C 1
ATOM 978 O O . LEU A 1 121 ? 13.18 -8.672 -11.141 1 98.81 121 LEU A O 1
ATOM 982 N N . ALA A 1 122 ? 11.836 -10.422 -10.867 1 98.5 122 ALA A N 1
ATOM 983 C CA . ALA A 1 122 ? 10.672 -9.648 -11.297 1 98.5 122 ALA A CA 1
ATOM 984 C C . ALA A 1 122 ? 10.492 -8.398 -10.43 1 98.5 122 ALA A C 1
ATOM 986 O O . ALA A 1 122 ? 10.438 -7.281 -10.945 1 98.5 122 ALA A O 1
ATOM 987 N N . PRO A 1 123 ? 10.43 -8.531 -9.078 1 98.69 123 PRO A N 1
ATOM 988 C CA . PRO A 1 123 ? 10.32 -7.309 -8.281 1 98.69 123 PRO A CA 1
ATOM 989 C C . PRO A 1 123 ? 11.562 -6.426 -8.367 1 98.69 123 PRO A C 1
ATOM 991 O O . PRO A 1 123 ? 11.461 -5.199 -8.289 1 98.69 123 PRO A O 1
ATOM 994 N N . MET A 1 124 ? 12.703 -7.043 -8.602 1 98.69 124 MET A N 1
ATOM 995 C CA . MET A 1 124 ? 13.961 -6.309 -8.688 1 98.69 124 MET A CA 1
ATOM 996 C C . MET A 1 124 ? 13.945 -5.332 -9.867 1 98.69 124 MET A C 1
ATOM 998 O O . MET A 1 124 ? 14.445 -4.215 -9.75 1 98.69 124 MET A O 1
ATOM 1002 N N . ILE A 1 125 ? 13.367 -5.715 -10.93 1 98.81 125 ILE A N 1
ATOM 1003 C CA . ILE A 1 125 ? 13.305 -4.906 -12.141 1 98.81 125 ILE A CA 1
ATOM 1004 C C . ILE A 1 125 ? 12.57 -3.6 -11.852 1 98.81 125 ILE A C 1
ATOM 1006 O O . ILE A 1 125 ? 13.047 -2.518 -12.203 1 98.81 125 ILE A O 1
ATOM 1010 N N . GLY A 1 126 ? 11.422 -3.703 -11.172 1 98.69 126 GLY A N 1
ATOM 1011 C CA . GLY A 1 126 ? 10.68 -2.504 -10.812 1 98.69 126 GLY A CA 1
ATOM 1012 C C . GLY A 1 126 ? 11.398 -1.649 -9.781 1 98.69 126 GLY A C 1
ATOM 1013 O O . GLY A 1 126 ? 11.297 -0.421 -9.805 1 98.69 126 GLY A O 1
ATOM 1014 N N . ALA A 1 127 ? 12.133 -2.285 -8.859 1 98.88 127 ALA A N 1
ATOM 1015 C CA . ALA A 1 127 ? 12.891 -1.55 -7.855 1 98.88 127 ALA A CA 1
ATOM 1016 C C . ALA A 1 127 ? 14.016 -0.739 -8.5 1 98.88 127 ALA A C 1
ATOM 1018 O O . ALA A 1 127 ? 14.242 0.417 -8.133 1 98.88 127 ALA A O 1
ATOM 1019 N N . ILE A 1 128 ? 14.719 -1.363 -9.477 1 98.94 128 ILE A N 1
ATOM 1020 C CA . ILE A 1 128 ? 15.766 -0.671 -10.219 1 98.94 128 ILE A CA 1
ATOM 1021 C C . ILE A 1 128 ? 15.156 0.479 -11.023 1 98.94 128 ILE A C 1
ATOM 1023 O O . ILE A 1 128 ? 15.664 1.602 -10.992 1 98.94 128 ILE A O 1
ATOM 1027 N N . ALA A 1 129 ? 14.031 0.185 -11.68 1 98.94 129 ALA A N 1
ATOM 1028 C CA . ALA A 1 129 ? 13.352 1.195 -12.484 1 98.94 129 ALA A CA 1
ATOM 1029 C C . ALA A 1 129 ? 12.953 2.398 -11.641 1 98.94 129 ALA A C 1
ATOM 1031 O O . ALA A 1 129 ? 13.008 3.539 -12.102 1 98.94 129 ALA A O 1
ATOM 1032 N N . ALA A 1 130 ? 12.57 2.182 -10.422 1 98.88 130 ALA A N 1
ATOM 1033 C CA . ALA A 1 130 ? 12.102 3.236 -9.531 1 98.88 130 ALA A CA 1
ATOM 1034 C C . ALA A 1 130 ? 13.273 4.016 -8.938 1 98.88 130 ALA A C 1
ATOM 1036 O O . ALA A 1 130 ? 13.078 5.074 -8.336 1 98.88 130 ALA A O 1
ATOM 1037 N N . GLY A 1 131 ? 14.484 3.459 -9.023 1 98.81 131 GLY A N 1
ATOM 1038 C CA . GLY A 1 131 ? 15.672 4.188 -8.602 1 98.81 131 GLY A CA 1
ATOM 1039 C C . GLY A 1 131 ? 16.172 3.785 -7.227 1 98.81 131 GLY A C 1
ATOM 1040 O O . GLY A 1 131 ? 16.875 4.551 -6.562 1 98.81 131 GLY A O 1
ATOM 1041 N N . ASN A 1 132 ? 15.805 2.604 -6.75 1 98.88 132 ASN A N 1
ATOM 1042 C CA . ASN A 1 132 ? 16.234 2.137 -5.438 1 98.88 132 ASN A CA 1
ATOM 1043 C C . ASN A 1 132 ? 17.516 1.321 -5.523 1 98.88 132 ASN A C 1
ATOM 1045 O O . ASN A 1 132 ? 17.844 0.767 -6.578 1 98.88 132 ASN A O 1
ATOM 1049 N N . CYS A 1 133 ? 18.25 1.284 -4.449 1 98.88 133 CYS A N 1
ATOM 1050 C CA . CYS A 1 133 ? 19.172 0.181 -4.203 1 98.88 133 CYS A CA 1
ATOM 1051 C C . CYS A 1 133 ? 18.453 -1.023 -3.623 1 98.88 133 CYS A C 1
ATOM 1053 O O . CYS A 1 133 ? 17.406 -0.872 -2.969 1 98.88 133 CYS A O 1
ATOM 1055 N N . VAL A 1 134 ? 19 -2.225 -3.916 1 98.88 134 VAL A N 1
ATOM 1056 C CA . VAL A 1 134 ? 18.281 -3.428 -3.5 1 98.88 134 VAL A CA 1
ATOM 1057 C C . VAL A 1 134 ? 19.266 -4.441 -2.92 1 98.88 134 VAL A C 1
ATOM 1059 O O . VAL A 1 134 ? 20.219 -4.844 -3.592 1 98.88 134 VAL A O 1
ATOM 1062 N N . VAL A 1 135 ? 19.078 -4.801 -1.697 1 98.81 135 VAL A N 1
ATOM 1063 C CA . VAL A 1 135 ? 19.719 -6.008 -1.171 1 98.81 135 VAL A CA 1
ATOM 1064 C C . VAL A 1 135 ? 18.938 -7.238 -1.623 1 98.81 135 VAL A C 1
ATOM 1066 O O . VAL A 1 135 ? 17.75 -7.387 -1.298 1 98.81 135 VAL A O 1
ATOM 1069 N N . ILE A 1 136 ? 19.641 -8.086 -2.387 1 98.62 136 ILE A N 1
ATOM 1070 C CA . ILE A 1 136 ? 19.031 -9.242 -3.037 1 98.62 136 ILE A CA 1
ATOM 1071 C C . ILE A 1 136 ? 19.297 -10.492 -2.201 1 98.62 136 ILE A C 1
ATOM 1073 O O . ILE A 1 136 ? 20.438 -10.906 -2.023 1 98.62 136 ILE A O 1
ATOM 1077 N N . LYS A 1 137 ? 18.234 -11.07 -1.673 1 98.5 137 LYS A N 1
ATOM 1078 C CA . LYS A 1 137 ? 18.375 -12.258 -0.833 1 98.5 137 LYS A CA 1
ATOM 1079 C C . LYS A 1 137 ? 17.562 -13.43 -1.393 1 98.5 137 LYS A C 1
ATOM 1081 O O . LYS A 1 137 ? 16.453 -13.688 -0.942 1 98.5 137 LYS A O 1
ATOM 1086 N N . PRO A 1 138 ? 18.141 -14.273 -2.287 1 98.31 138 PRO A N 1
ATOM 1087 C CA . PRO A 1 138 ? 17.453 -15.469 -2.783 1 98.31 138 PRO A CA 1
ATOM 1088 C C . PRO A 1 138 ? 17.312 -16.562 -1.72 1 98.31 138 PRO A C 1
ATOM 1090 O O . PRO A 1 138 ? 17.984 -16.5 -0.688 1 98.31 138 PRO A O 1
ATOM 1093 N N . SER A 1 139 ? 16.422 -17.469 -1.943 1 97.56 139 SER A N 1
ATOM 1094 C CA . SER A 1 139 ? 16.25 -18.578 -1.016 1 97.56 139 SER A CA 1
ATOM 1095 C C . SER A 1 139 ? 17.422 -19.547 -1.092 1 97.56 139 SER A C 1
ATOM 1097 O O . SER A 1 139 ? 17.859 -19.906 -2.184 1 97.56 139 SER A O 1
ATOM 1099 N N . GLU A 1 140 ? 17.859 -19.969 0.069 1 95.81 140 GLU A N 1
ATOM 1100 C CA . GLU A 1 140 ? 18.953 -20.938 0.131 1 95.81 140 GLU A CA 1
ATOM 1101 C C . GLU A 1 140 ? 18.484 -22.328 -0.261 1 95.81 140 GLU A C 1
ATOM 1103 O O . GLU A 1 140 ? 19.312 -23.203 -0.547 1 95.81 140 GLU A O 1
ATOM 1108 N N . CYS A 1 141 ? 17.203 -22.547 -0.299 1 97.12 141 CYS A N 1
ATOM 1109 C CA . CYS A 1 141 ? 16.672 -23.844 -0.652 1 97.12 141 CYS A CA 1
ATOM 1110 C C . CYS A 1 141 ? 16.922 -24.156 -2.123 1 97.12 141 CYS A C 1
ATOM 1112 O O . CYS A 1 141 ? 17.094 -25.328 -2.494 1 97.12 141 CYS A O 1
ATOM 1114 N N . ALA A 1 142 ? 16.797 -23.125 -2.971 1 98.44 142 ALA A N 1
ATOM 1115 C CA . ALA A 1 142 ? 17.203 -23.266 -4.367 1 98.44 142 ALA A CA 1
ATOM 1116 C C . ALA A 1 142 ? 18.672 -22.906 -4.559 1 98.44 142 ALA A C 1
ATOM 1118 O O . ALA A 1 142 ? 18.984 -21.891 -5.191 1 98.44 142 ALA A O 1
ATOM 1119 N N . ALA A 1 143 ? 19.516 -23.781 -4.094 1 98.31 143 ALA A N 1
ATOM 1120 C CA . ALA A 1 143 ? 20.922 -23.484 -3.857 1 98.31 143 ALA A CA 1
ATOM 1121 C C . ALA A 1 143 ? 21.656 -23.203 -5.168 1 98.31 143 ALA A C 1
ATOM 1123 O O . ALA A 1 143 ? 22.547 -22.359 -5.223 1 98.31 143 ALA A O 1
ATOM 1124 N N . HIS A 1 144 ? 21.344 -23.906 -6.23 1 98.75 144 HIS A N 1
ATOM 1125 C CA . HIS A 1 144 ? 22.047 -23.734 -7.5 1 98.75 144 HIS A CA 1
ATOM 1126 C C . HIS A 1 144 ? 21.672 -22.422 -8.164 1 98.75 144 HIS A C 1
ATOM 1128 O O . HIS A 1 144 ? 22.531 -21.719 -8.688 1 98.75 144 HIS A O 1
ATOM 1134 N N . THR A 1 145 ? 20.406 -22.031 -8.125 1 98.81 145 THR A N 1
ATOM 1135 C CA . THR A 1 145 ? 19.969 -20.766 -8.672 1 98.81 145 THR A CA 1
ATOM 1136 C C . THR A 1 145 ? 20.516 -19.594 -7.852 1 98.81 145 THR A C 1
ATOM 1138 O O . THR A 1 145 ? 20.984 -18.594 -8.406 1 98.81 145 THR A O 1
ATOM 1141 N N . ALA A 1 146 ? 20.469 -19.75 -6.531 1 98.69 146 ALA A N 1
ATOM 1142 C CA . ALA A 1 146 ? 20.984 -18.703 -5.648 1 98.69 146 ALA A CA 1
ATOM 1143 C C . ALA A 1 146 ? 22.469 -18.469 -5.914 1 98.69 146 ALA A C 1
ATOM 1145 O O . ALA A 1 146 ? 22.906 -17.312 -6 1 98.69 146 ALA A O 1
ATOM 1146 N N . LYS A 1 147 ? 23.172 -19.531 -6.039 1 98.5 147 LYS A N 1
ATOM 1147 C CA . LYS A 1 147 ? 24.594 -19.422 -6.312 1 98.5 147 LYS A CA 1
ATOM 1148 C C . LYS A 1 147 ? 24.844 -18.734 -7.652 1 98.5 147 LYS A C 1
ATOM 1150 O O . LYS A 1 147 ? 25.781 -17.938 -7.781 1 98.5 147 LYS A O 1
ATOM 1155 N N . LEU A 1 148 ? 24.078 -19.109 -8.625 1 98.81 148 LEU A N 1
ATOM 1156 C CA . LEU A 1 148 ? 24.266 -18.516 -9.953 1 98.81 148 LEU A CA 1
ATOM 1157 C C . LEU A 1 148 ? 23.922 -17.031 -9.938 1 98.81 148 LEU A C 1
ATOM 1159 O O . LEU A 1 148 ? 24.609 -16.234 -10.594 1 98.81 148 LEU A O 1
ATOM 1163 N N . LEU A 1 149 ? 22.906 -16.609 -9.227 1 98.81 149 LEU A N 1
ATOM 1164 C CA . LEU A 1 149 ? 22.594 -15.188 -9.031 1 98.81 149 LEU A CA 1
ATOM 1165 C C . LEU A 1 149 ? 23.781 -14.453 -8.406 1 98.81 149 LEU A C 1
ATOM 1167 O O . LEU A 1 149 ? 24.172 -13.383 -8.875 1 98.81 149 LEU A O 1
ATOM 1171 N N . GLN A 1 150 ? 24.266 -15.031 -7.395 1 98.25 150 GLN A N 1
ATOM 1172 C CA . GLN A 1 150 ? 25.391 -14.445 -6.672 1 98.25 150 GLN A CA 1
ATOM 1173 C C . GLN A 1 150 ? 26.609 -14.312 -7.57 1 98.25 150 GLN A C 1
ATOM 1175 O O . GLN A 1 150 ? 27.391 -13.367 -7.438 1 98.25 150 GLN A O 1
ATOM 1180 N N . GLU A 1 151 ? 26.766 -15.242 -8.445 1 98.62 151 GLU A N 1
ATOM 1181 C CA . GLU A 1 151 ? 27.906 -15.258 -9.367 1 98.62 151 GLU A CA 1
ATOM 1182 C C . GLU A 1 151 ? 27.719 -14.242 -10.492 1 98.62 151 GLU A C 1
ATOM 1184 O O . GLU A 1 151 ? 28.609 -13.438 -10.758 1 98.62 151 GLU A O 1
ATOM 1189 N N . LEU A 1 152 ? 26.594 -14.203 -11.141 1 98.81 152 LEU A N 1
ATOM 1190 C CA . LEU A 1 152 ? 26.406 -13.523 -12.414 1 98.81 152 LEU A CA 1
ATOM 1191 C C . LEU A 1 152 ? 26.047 -12.055 -12.203 1 98.81 152 LEU A C 1
ATOM 1193 O O . LEU A 1 152 ? 26.516 -11.18 -12.922 1 98.81 152 LEU A O 1
ATOM 1197 N N . LEU A 1 153 ? 25.188 -11.758 -11.258 1 98.75 153 LEU A N 1
ATOM 1198 C CA . LEU A 1 153 ? 24.625 -10.422 -11.164 1 98.75 153 LEU A CA 1
ATOM 1199 C C . LEU A 1 153 ? 25.719 -9.383 -10.969 1 98.75 153 LEU A C 1
ATOM 1201 O O . LEU A 1 153 ? 25.75 -8.359 -11.664 1 98.75 153 LEU A O 1
ATOM 1205 N N . PRO A 1 154 ? 26.703 -9.656 -10.078 1 98.38 154 PRO A N 1
ATOM 1206 C CA . PRO A 1 154 ? 27.75 -8.648 -9.867 1 98.38 154 PRO A CA 1
ATOM 1207 C C . PRO A 1 154 ? 28.609 -8.406 -11.109 1 98.38 154 PRO A C 1
ATOM 1209 O O . PRO A 1 154 ? 29.297 -7.387 -1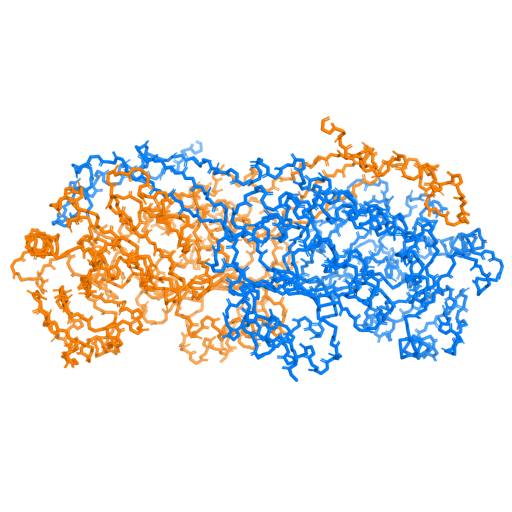1.203 1 98.38 154 PRO A O 1
ATOM 1212 N N . GLN A 1 155 ? 28.547 -9.328 -12.047 1 98.56 155 GLN A N 1
ATOM 1213 C CA . GLN A 1 155 ? 29.297 -9.18 -13.289 1 98.56 155 GLN A CA 1
ATOM 1214 C C . GLN A 1 155 ? 28.578 -8.289 -14.281 1 98.56 155 GLN A C 1
ATOM 1216 O O . GLN A 1 155 ? 29.156 -7.824 -15.258 1 98.56 155 GLN A O 1
ATOM 1221 N N . TYR A 1 156 ? 27.344 -8.047 -14.07 1 98.69 156 TYR A N 1
ATOM 1222 C CA . TYR A 1 156 ? 26.531 -7.316 -15.039 1 98.69 156 TYR A CA 1
ATOM 1223 C C . TYR A 1 156 ? 26.047 -5.992 -14.453 1 98.69 156 TYR A C 1
ATOM 1225 O O . TYR A 1 156 ? 26.281 -4.93 -15.039 1 98.69 156 TYR A O 1
ATOM 1233 N N . ILE A 1 157 ? 25.438 -5.992 -13.305 1 98.69 157 ILE A N 1
ATOM 1234 C CA . ILE A 1 157 ? 24.859 -4.777 -12.727 1 98.69 157 ILE A CA 1
ATOM 1235 C C . ILE A 1 157 ? 25.719 -4.316 -11.547 1 98.69 157 ILE A C 1
ATOM 1237 O O . ILE A 1 157 ? 26.516 -5.086 -11.016 1 98.69 157 ILE A O 1
ATOM 1241 N N . ASP A 1 158 ? 25.562 -3.102 -11.055 1 98.75 158 ASP A N 1
ATOM 1242 C CA . ASP A 1 158 ? 26.391 -2.467 -10.031 1 98.75 158 ASP A CA 1
ATOM 1243 C C . ASP A 1 158 ? 26.281 -3.205 -8.695 1 98.75 158 ASP A C 1
ATOM 1245 O O . ASP A 1 158 ? 25.25 -3.148 -8.031 1 98.75 158 ASP A O 1
ATOM 1249 N N . PRO A 1 159 ? 27.312 -3.859 -8.266 1 98.25 159 PRO A N 1
ATOM 1250 C CA . PRO A 1 159 ? 27.219 -4.695 -7.066 1 98.25 159 PRO A CA 1
ATOM 1251 C C . PRO A 1 159 ? 27.094 -3.875 -5.781 1 98.25 159 PRO A C 1
ATOM 1253 O O . PRO A 1 159 ? 26.719 -4.41 -4.738 1 98.25 159 PRO A O 1
ATOM 1256 N N . THR A 1 160 ? 27.438 -2.646 -5.824 1 98 160 THR A N 1
ATOM 1257 C CA . THR A 1 160 ? 27.281 -1.808 -4.641 1 98 160 THR A CA 1
ATOM 1258 C C . THR A 1 160 ? 25.812 -1.418 -4.449 1 98 160 THR A C 1
ATOM 1260 O O . THR A 1 160 ? 25.328 -1.354 -3.318 1 98 160 THR A O 1
ATOM 1263 N N . CYS A 1 161 ? 25.078 -1.158 -5.547 1 98.75 161 CYS A N 1
ATOM 1264 C CA . CYS A 1 161 ? 23.672 -0.805 -5.508 1 98.75 161 CYS A CA 1
ATOM 1265 C C . CYS A 1 161 ? 22.797 -2.041 -5.297 1 98.75 161 CYS A C 1
ATOM 1267 O O . CYS A 1 161 ? 21.719 -1.957 -4.711 1 98.75 161 CYS A O 1
ATOM 1269 N N . TYR A 1 162 ? 23.312 -3.189 -5.82 1 98.81 162 TYR A N 1
ATOM 1270 C CA . TYR A 1 162 ? 22.469 -4.379 -5.875 1 98.81 162 TYR A CA 1
ATOM 1271 C C . TYR A 1 162 ? 23.219 -5.609 -5.391 1 98.81 162 TYR A C 1
ATOM 1273 O O . TYR A 1 162 ? 23.375 -6.582 -6.133 1 98.81 162 TYR A O 1
ATOM 1281 N N . PRO A 1 163 ? 23.625 -5.621 -4.133 1 98.62 163 PRO A N 1
ATOM 1282 C CA . PRO A 1 163 ? 24.359 -6.773 -3.604 1 98.62 163 PRO A CA 1
ATOM 1283 C C . PRO A 1 163 ? 23.484 -8.016 -3.463 1 98.62 163 PRO A C 1
ATOM 1285 O O . PRO A 1 163 ? 22.312 -7.91 -3.078 1 98.62 163 PRO A O 1
ATOM 1288 N N . VAL A 1 164 ? 24.031 -9.172 -3.803 1 98.44 164 VAL A N 1
ATOM 1289 C CA . VAL A 1 164 ? 23.375 -10.461 -3.625 1 98.44 164 VAL A CA 1
ATOM 1290 C C . VAL A 1 164 ? 23.938 -11.156 -2.385 1 98.44 164 VAL A C 1
ATOM 1292 O O . VAL A 1 164 ? 25.125 -11.422 -2.299 1 98.44 164 VAL A O 1
ATOM 1295 N N . ILE A 1 165 ? 23.047 -11.453 -1.451 1 97.44 165 ILE A N 1
ATOM 1296 C CA . ILE A 1 165 ? 23.469 -12.117 -0.22 1 97.44 165 ILE A CA 1
ATOM 1297 C C . ILE A 1 165 ? 22.703 -13.43 -0.058 1 97.44 165 ILE A C 1
ATOM 1299 O O . ILE A 1 165 ? 21.484 -13.438 0.023 1 97.44 165 ILE A O 1
ATOM 1303 N N . VAL A 1 166 ? 23.406 -14.516 0.007 1 96.06 166 VAL A N 1
ATOM 1304 C CA . VAL A 1 166 ? 22.797 -15.82 0.237 1 96.06 166 VAL A CA 1
ATOM 1305 C C . VAL A 1 166 ? 23 -16.234 1.694 1 96.06 166 VAL A C 1
ATOM 1307 O O . VAL A 1 166 ? 24.141 -16.391 2.15 1 96.06 166 VAL A O 1
ATOM 1310 N N . LEU A 1 167 ? 21.953 -16.359 2.393 1 94.62 167 LEU A N 1
ATOM 1311 C CA . LEU A 1 167 ? 21.953 -16.625 3.826 1 94.62 167 LEU A CA 1
ATOM 1312 C C . LEU A 1 167 ? 21.062 -17.828 4.148 1 94.62 167 LEU A C 1
ATOM 1314 O O . LEU A 1 167 ? 20.141 -18.156 3.396 1 94.62 167 LEU A O 1
ATOM 1318 N N . ASP A 1 168 ? 21.375 -18.438 5.227 1 92.81 168 ASP A N 1
ATOM 1319 C CA . ASP A 1 168 ? 20.453 -19.469 5.715 1 92.81 168 ASP A CA 1
ATOM 1320 C C . ASP A 1 168 ? 19.281 -18.844 6.469 1 92.81 168 ASP A C 1
ATOM 1322 O O . ASP A 1 168 ? 19.156 -17.609 6.52 1 92.81 168 ASP A O 1
ATOM 1326 N N . ALA A 1 169 ? 18.438 -19.703 6.965 1 89.25 169 ALA A N 1
ATOM 1327 C CA . ALA A 1 169 ? 17.188 -19.25 7.574 1 89.25 169 ALA A CA 1
ATOM 1328 C C . ALA A 1 169 ? 17.453 -18.375 8.789 1 89.25 169 ALA A C 1
ATOM 1330 O O . ALA A 1 169 ? 16.828 -17.312 8.953 1 89.25 169 ALA A O 1
ATOM 1331 N N . LYS A 1 170 ? 18.359 -18.781 9.609 1 91.25 170 LYS A N 1
ATOM 1332 C CA . LYS A 1 170 ? 18.672 -18.047 10.828 1 91.25 170 LYS A CA 1
ATOM 1333 C C . LYS A 1 170 ? 19.219 -16.656 10.516 1 91.25 170 LYS A C 1
ATOM 1335 O O . LYS A 1 170 ? 18.766 -15.664 11.078 1 91.25 170 LYS A O 1
ATOM 1340 N N . ASP A 1 171 ? 20.141 -16.625 9.625 1 93.94 171 ASP A N 1
ATOM 1341 C CA . ASP A 1 171 ? 20.75 -15.352 9.25 1 93.94 171 ASP A CA 1
ATOM 1342 C C . ASP A 1 171 ? 19.766 -14.469 8.484 1 93.94 171 ASP A C 1
ATOM 1344 O O . ASP A 1 171 ? 19.828 -13.242 8.578 1 93.94 171 ASP A O 1
ATOM 1348 N N . SER A 1 172 ? 18.906 -15.102 7.734 1 94.12 172 SER A N 1
ATOM 1349 C CA . SER A 1 172 ? 17.859 -14.344 7.043 1 94.12 172 SER A CA 1
ATOM 1350 C C . SER A 1 172 ? 16.953 -13.633 8.031 1 94.12 172 SER A C 1
ATOM 1352 O O . SER A 1 172 ? 16.562 -12.484 7.82 1 94.12 172 SER A O 1
ATOM 1354 N N . ALA A 1 173 ? 16.594 -14.352 9.086 1 93.38 173 ALA A N 1
ATOM 1355 C CA . ALA A 1 173 ? 15.781 -13.75 10.141 1 93.38 173 ALA A CA 1
ATOM 1356 C C . ALA A 1 173 ? 16.516 -12.578 10.797 1 93.38 173 ALA A C 1
ATOM 1358 O O . ALA A 1 173 ? 15.914 -11.531 11.047 1 93.38 173 ALA A O 1
ATOM 1359 N N . ASP A 1 174 ? 17.766 -12.758 11.039 1 95.38 174 ASP A N 1
ATOM 1360 C CA . ASP A 1 174 ? 18.578 -11.695 11.617 1 95.38 174 ASP A CA 1
ATOM 1361 C C . ASP A 1 174 ? 18.641 -10.484 10.695 1 95.38 174 ASP A C 1
ATOM 1363 O O . ASP A 1 174 ? 18.578 -9.344 11.156 1 95.38 174 ASP A O 1
ATOM 1367 N N . LEU A 1 175 ? 18.781 -10.75 9.414 1 96.69 175 LEU A N 1
ATOM 1368 C CA . LEU A 1 175 ? 18.844 -9.711 8.398 1 96.69 175 LEU A CA 1
ATOM 1369 C C . LEU A 1 175 ? 17.625 -8.797 8.484 1 96.69 175 LEU A C 1
ATOM 1371 O O . LEU A 1 175 ? 17.75 -7.574 8.539 1 96.69 175 LEU A O 1
ATOM 1375 N N . VAL A 1 176 ? 16.453 -9.367 8.57 1 96.06 176 VAL A N 1
ATOM 1376 C CA . VAL A 1 176 ? 15.211 -8.609 8.531 1 96.06 176 VAL A CA 1
ATOM 1377 C C . VAL A 1 176 ? 14.945 -7.969 9.891 1 96.06 176 VAL A C 1
ATOM 1379 O O . VAL A 1 176 ? 14.453 -6.84 9.969 1 96.06 176 VAL A O 1
ATOM 1382 N N . THR A 1 177 ? 15.273 -8.633 10.961 1 95.31 177 THR A N 1
ATOM 1383 C CA . THR A 1 177 ? 14.914 -8.211 12.312 1 95.31 177 THR A CA 1
ATOM 1384 C C . THR A 1 177 ? 15.844 -7.102 12.789 1 95.31 177 THR A C 1
ATOM 1386 O O . THR A 1 177 ? 15.422 -6.199 13.516 1 95.31 177 THR A O 1
ATOM 1389 N N . ASN A 1 178 ? 17.078 -7.109 12.312 1 95.62 178 ASN A N 1
ATOM 1390 C CA . ASN A 1 178 ? 18.062 -6.246 12.961 1 95.62 178 ASN A CA 1
ATOM 1391 C C . ASN A 1 178 ? 18.594 -5.184 12 1 95.62 178 ASN A C 1
ATOM 1393 O O . ASN A 1 178 ? 19.578 -4.508 12.297 1 95.62 178 ASN A O 1
ATOM 1397 N N . ASN A 1 179 ? 18.031 -5.094 10.891 1 97.12 179 ASN A N 1
ATOM 1398 C CA . ASN A 1 179 ? 18.453 -4.07 9.945 1 97.12 179 ASN A CA 1
ATOM 1399 C C . ASN A 1 179 ? 17.266 -3.277 9.406 1 97.12 179 ASN A C 1
ATOM 1401 O O . ASN A 1 179 ? 16.203 -3.844 9.141 1 97.12 179 ASN A O 1
ATOM 1405 N N . ARG A 1 180 ? 17.5 -1.983 9.305 1 97.12 180 ARG A N 1
ATOM 1406 C CA . ARG A 1 180 ? 16.484 -1.092 8.773 1 97.12 180 ARG A CA 1
ATOM 1407 C C . ARG A 1 180 ? 16.562 -1.006 7.254 1 97.12 180 ARG A C 1
ATOM 1409 O O . ARG A 1 180 ? 17.625 -0.716 6.703 1 97.12 180 ARG A O 1
ATOM 1416 N N . PHE A 1 181 ? 15.523 -1.271 6.57 1 98.62 181 PHE A N 1
ATOM 1417 C CA . PHE A 1 181 ? 15.359 -1.04 5.141 1 98.62 181 PHE A CA 1
ATOM 1418 C C . PHE A 1 181 ? 14.258 -0.015 4.883 1 98.62 181 PHE A C 1
ATOM 1420 O O . PHE A 1 181 ? 13.438 0.258 5.758 1 98.62 181 PHE A O 1
ATOM 1427 N N . ASP A 1 182 ? 14.266 0.578 3.713 1 98.62 182 ASP A N 1
ATOM 1428 C CA . ASP A 1 182 ? 13.258 1.573 3.357 1 98.62 182 ASP A CA 1
ATOM 1429 C C . ASP A 1 182 ? 12.023 0.912 2.752 1 98.62 182 ASP A C 1
ATOM 1431 O O . ASP A 1 182 ? 10.961 1.532 2.662 1 98.62 182 ASP A O 1
ATOM 1435 N N . PHE A 1 183 ? 12.133 -0.323 2.322 1 98.81 183 PHE A N 1
ATOM 1436 C CA . PHE A 1 183 ? 11.062 -1.137 1.771 1 98.81 183 PHE A CA 1
ATOM 1437 C C . PHE A 1 183 ? 11.445 -2.611 1.765 1 98.81 183 PHE A C 1
ATOM 1439 O O . PHE A 1 183 ? 12.602 -2.955 1.501 1 98.81 183 PHE A O 1
ATOM 1446 N N . ILE A 1 184 ? 10.5 -3.506 2.047 1 98.88 184 ILE A N 1
ATOM 1447 C CA . ILE A 1 184 ? 10.781 -4.938 1.989 1 98.88 184 ILE A CA 1
ATOM 1448 C C . ILE A 1 184 ? 9.758 -5.625 1.091 1 98.88 184 ILE A C 1
ATOM 1450 O O . ILE A 1 184 ? 8.547 -5.426 1.248 1 98.88 184 ILE A O 1
ATOM 1454 N N . PHE A 1 185 ? 10.188 -6.332 0.134 1 98.94 185 PHE A N 1
ATOM 1455 C CA . PHE A 1 185 ? 9.383 -7.215 -0.699 1 98.94 185 PHE A CA 1
ATOM 1456 C C . PHE A 1 185 ? 9.672 -8.672 -0.381 1 98.94 185 PHE A C 1
ATOM 1458 O O . PHE A 1 185 ? 10.797 -9.141 -0.566 1 98.94 185 PHE A O 1
ATOM 1465 N N . PHE A 1 186 ? 8.656 -9.367 0.07 1 98.81 186 PHE A N 1
ATOM 1466 C CA . PHE A 1 186 ? 8.836 -10.758 0.487 1 98.81 186 PHE A CA 1
ATOM 1467 C C . PHE A 1 186 ? 7.879 -11.68 -0.26 1 98.81 186 PHE A C 1
ATOM 1469 O O . PHE A 1 186 ? 6.684 -11.391 -0.356 1 98.81 186 PHE A O 1
ATOM 1476 N N . THR A 1 187 ? 8.352 -12.672 -0.81 1 98.62 187 THR A N 1
ATOM 1477 C CA . THR A 1 187 ? 7.555 -13.766 -1.342 1 98.62 187 THR A CA 1
ATOM 1478 C C . THR A 1 187 ? 7.844 -15.062 -0.584 1 98.62 187 THR A C 1
ATOM 1480 O O . THR A 1 187 ? 8.992 -15.492 -0.504 1 98.62 187 THR A O 1
ATOM 1483 N N . GLY A 1 188 ? 6.852 -15.68 0.011 1 97.12 188 GLY A N 1
ATOM 1484 C CA . GLY A 1 188 ? 7.039 -16.922 0.753 1 97.12 188 GLY A CA 1
ATOM 1485 C C . GLY A 1 188 ? 5.805 -17.344 1.529 1 97.12 188 GLY A C 1
ATOM 1486 O O . GLY A 1 188 ? 4.68 -17.016 1.145 1 97.12 188 GLY A O 1
ATOM 1487 N N . GLY A 1 189 ? 6.004 -18.141 2.541 1 95.44 189 GLY A N 1
ATOM 1488 C CA . GLY A 1 189 ? 4.895 -18.641 3.326 1 95.44 189 GLY A CA 1
ATOM 1489 C C . GLY A 1 189 ? 4.316 -17.625 4.281 1 95.44 189 GLY A C 1
ATOM 1490 O O . GLY A 1 189 ? 4.984 -16.641 4.637 1 95.44 189 GLY A O 1
ATOM 1491 N N . THR A 1 190 ? 3.123 -17.875 4.754 1 94.44 190 THR A N 1
ATOM 1492 C CA . THR A 1 190 ? 2.359 -16.969 5.602 1 94.44 190 THR A CA 1
ATOM 1493 C C . THR A 1 190 ? 3.043 -16.781 6.953 1 94.44 190 THR A C 1
ATOM 1495 O O . THR A 1 190 ? 3.105 -15.672 7.477 1 94.44 190 THR A O 1
ATOM 1498 N N . ALA A 1 191 ? 3.553 -17.828 7.504 1 94.31 191 ALA A N 1
ATOM 1499 C CA . ALA A 1 191 ? 4.207 -17.75 8.805 1 94.31 191 ALA A CA 1
ATOM 1500 C C . ALA A 1 191 ? 5.402 -16.812 8.773 1 94.31 191 ALA A C 1
ATOM 1502 O O . ALA A 1 191 ? 5.555 -15.961 9.648 1 94.31 191 ALA A O 1
ATOM 1503 N N . ILE A 1 192 ? 6.242 -17 7.742 1 95.75 192 ILE A N 1
ATOM 1504 C CA . ILE A 1 192 ? 7.414 -16.141 7.617 1 95.75 192 ILE A CA 1
ATOM 1505 C C . ILE A 1 192 ? 6.98 -14.719 7.277 1 95.75 192 ILE A C 1
ATOM 1507 O O . ILE A 1 192 ? 7.598 -13.75 7.73 1 95.75 192 ILE A O 1
ATOM 1511 N N . GLY A 1 193 ? 5.902 -14.586 6.43 1 97.44 193 GLY A N 1
ATOM 1512 C CA . GLY A 1 193 ? 5.355 -13.273 6.141 1 97.44 193 GLY A CA 1
ATOM 1513 C C . GLY A 1 193 ? 5.012 -12.477 7.387 1 97.44 193 GLY A C 1
ATOM 1514 O O . GLY A 1 193 ? 5.285 -11.281 7.461 1 97.44 193 GLY A O 1
ATOM 1515 N N . ARG A 1 194 ? 4.441 -13.125 8.414 1 97.19 194 ARG A N 1
ATOM 1516 C CA . ARG A 1 194 ? 4.109 -12.484 9.68 1 97.19 194 ARG A CA 1
ATOM 1517 C C . ARG A 1 194 ? 5.363 -11.992 10.391 1 97.19 194 ARG A C 1
ATOM 1519 O O . ARG A 1 194 ? 5.379 -10.883 10.938 1 97.19 194 ARG A O 1
ATOM 1526 N N . ILE A 1 195 ? 6.375 -12.766 10.344 1 97.06 195 ILE A N 1
ATOM 1527 C CA . ILE A 1 195 ? 7.641 -12.422 10.977 1 97.06 195 ILE A CA 1
ATOM 1528 C C . ILE A 1 195 ? 8.25 -11.203 10.289 1 97.06 195 ILE A C 1
ATOM 1530 O O . ILE A 1 195 ? 8.719 -10.273 10.953 1 97.06 195 ILE A O 1
ATOM 1534 N N . VAL A 1 196 ? 8.258 -11.234 8.961 1 98.38 196 VAL A N 1
ATOM 1535 C CA . VAL A 1 196 ? 8.805 -10.133 8.18 1 98.38 196 VAL A CA 1
ATOM 1536 C C . VAL A 1 196 ? 8.055 -8.844 8.5 1 98.38 196 VAL A C 1
ATOM 1538 O O . VAL A 1 196 ? 8.672 -7.797 8.727 1 98.38 196 VAL A O 1
ATOM 1541 N N . MET A 1 197 ? 6.746 -8.914 8.523 1 98.5 197 MET A N 1
ATOM 1542 C CA . MET A 1 197 ? 5.941 -7.723 8.797 1 98.5 197 MET A CA 1
ATOM 1543 C C . MET A 1 197 ? 6.18 -7.215 10.211 1 98.5 197 MET A C 1
ATOM 1545 O O . MET A 1 197 ? 6.258 -6.004 10.438 1 98.5 197 MET A O 1
ATOM 1549 N N . LYS A 1 198 ? 6.285 -8.086 11.172 1 97.88 198 LYS A N 1
ATOM 1550 C CA . LYS A 1 198 ? 6.582 -7.691 12.547 1 97.88 198 LYS A CA 1
ATOM 1551 C C . LYS A 1 198 ? 7.934 -6.984 12.641 1 97.88 198 LYS A C 1
ATOM 1553 O O . LYS A 1 198 ? 8.062 -5.965 13.312 1 97.88 198 LYS A O 1
ATOM 1558 N N . ALA A 1 199 ? 8.922 -7.57 11.969 1 97.94 199 ALA A N 1
ATOM 1559 C CA . ALA A 1 199 ? 10.25 -6.953 11.945 1 97.94 199 ALA A CA 1
ATOM 1560 C C . ALA A 1 199 ? 10.203 -5.582 11.281 1 97.94 199 ALA A C 1
ATOM 1562 O O . ALA A 1 199 ? 10.844 -4.637 11.75 1 97.94 199 ALA A O 1
ATOM 1563 N N . ALA A 1 200 ? 9.469 -5.496 10.188 1 98.38 200 ALA A N 1
ATOM 1564 C CA . ALA A 1 200 ? 9.336 -4.238 9.453 1 98.38 200 ALA A CA 1
ATOM 1565 C C . ALA A 1 200 ? 8.711 -3.158 10.328 1 98.38 200 ALA A C 1
ATOM 1567 O O . ALA A 1 200 ? 9.031 -1.976 10.195 1 98.38 200 ALA A O 1
ATOM 1568 N N . ALA A 1 201 ? 7.785 -3.551 11.211 1 97.94 201 ALA A N 1
ATOM 1569 C CA . ALA A 1 201 ? 7.062 -2.615 12.07 1 97.94 201 ALA A CA 1
ATOM 1570 C C . ALA A 1 201 ? 8.016 -1.861 12.992 1 97.94 201 ALA A C 1
ATOM 1572 O O . ALA A 1 201 ? 7.781 -0.699 13.328 1 97.94 201 ALA A O 1
ATOM 1573 N N . GLU A 1 202 ? 9.133 -2.459 13.344 1 96.88 202 GLU A N 1
ATOM 1574 C CA . GLU A 1 202 ? 10.102 -1.825 14.227 1 96.88 202 GLU A CA 1
ATOM 1575 C C . GLU A 1 202 ? 10.641 -0.53 13.617 1 96.88 202 GLU A C 1
ATOM 1577 O O . GLU A 1 202 ? 10.969 0.41 14.344 1 96.88 202 GLU A O 1
ATOM 1582 N N . TYR A 1 203 ? 10.68 -0.535 12.352 1 96.5 203 TYR A N 1
ATOM 1583 C CA . TYR A 1 203 ? 11.289 0.6 11.664 1 96.5 203 TYR A CA 1
ATOM 1584 C C . TYR A 1 203 ? 10.258 1.34 10.82 1 96.5 203 TYR A C 1
ATOM 1586 O O . TYR A 1 203 ? 10.602 2.227 10.039 1 96.5 203 TYR A O 1
ATOM 1594 N N . LEU A 1 204 ? 9 0.916 10.945 1 97.75 204 LEU A N 1
ATOM 1595 C CA . LEU A 1 204 ? 7.922 1.475 10.133 1 97.75 204 LEU A CA 1
ATOM 1596 C C . LEU A 1 204 ? 8.242 1.343 8.641 1 97.75 204 LEU A C 1
ATOM 1598 O O . LEU A 1 204 ? 8.062 2.293 7.879 1 97.75 204 LEU A O 1
ATOM 1602 N N . THR A 1 205 ? 8.789 0.193 8.242 1 98.5 205 THR A N 1
ATOM 1603 C CA . THR A 1 205 ? 9.117 -0.12 6.855 1 98.5 205 THR A CA 1
ATOM 1604 C C . THR A 1 205 ? 7.91 -0.713 6.137 1 98.5 205 THR A C 1
ATOM 1606 O O . THR A 1 205 ? 7.344 -1.713 6.586 1 98.5 205 THR A O 1
ATOM 1609 N N . PRO A 1 206 ? 7.461 -0.038 5.07 1 98.62 206 PRO A N 1
ATOM 1610 C CA . PRO A 1 206 ? 6.395 -0.673 4.293 1 98.62 206 PRO A CA 1
ATOM 1611 C C . PRO A 1 206 ? 6.828 -1.995 3.664 1 98.62 206 PRO A C 1
ATOM 1613 O O . PRO A 1 206 ? 8.023 -2.213 3.438 1 98.62 206 PRO A O 1
ATOM 1616 N N . VAL A 1 207 ? 5.805 -2.887 3.391 1 98.75 207 VAL A N 1
ATOM 1617 C CA . VAL A 1 207 ? 6.125 -4.219 2.885 1 98.75 207 VAL A CA 1
ATOM 1618 C C . VAL A 1 207 ? 5.156 -4.594 1.766 1 98.75 207 VAL A C 1
ATOM 1620 O O . VAL A 1 207 ? 4.031 -4.09 1.716 1 98.75 207 VAL A O 1
ATOM 1623 N N . VAL A 1 208 ? 5.582 -5.348 0.814 1 98.88 208 VAL A N 1
ATOM 1624 C CA . VAL A 1 208 ? 4.754 -6.238 0.009 1 98.88 208 VAL A CA 1
ATOM 1625 C C . VAL A 1 208 ? 4.98 -7.688 0.439 1 98.88 208 VAL A C 1
ATOM 1627 O O . VAL A 1 208 ? 6.125 -8.133 0.554 1 98.88 208 VAL A O 1
ATOM 1630 N N . LEU A 1 209 ? 3.924 -8.305 0.769 1 98.81 209 LEU A N 1
ATOM 1631 C CA . LEU A 1 209 ? 3.957 -9.719 1.12 1 98.81 209 LEU A CA 1
ATOM 1632 C C . LEU A 1 209 ? 3.207 -10.555 0.087 1 98.81 209 LEU A C 1
ATOM 1634 O O . LEU A 1 209 ? 1.977 -10.508 0.02 1 98.81 209 LEU A O 1
ATOM 1638 N N . GLU A 1 210 ? 3.955 -11.164 -0.754 1 98.31 210 GLU A N 1
ATOM 1639 C CA . GLU A 1 210 ? 3.398 -12.156 -1.667 1 98.31 210 GLU A CA 1
ATOM 1640 C C . GLU A 1 210 ? 3.404 -13.547 -1.039 1 98.31 210 GLU A C 1
ATOM 1642 O O . GLU A 1 210 ? 4.453 -14.188 -0.949 1 98.31 210 GLU A O 1
ATOM 1647 N N . LEU A 1 211 ? 2.215 -13.977 -0.67 1 97.5 211 LEU A N 1
ATOM 1648 C CA . LEU A 1 211 ? 2.127 -15.203 0.112 1 97.5 211 LEU A CA 1
ATOM 1649 C C . LEU A 1 211 ? 1.319 -16.266 -0.63 1 97.5 211 LEU A C 1
ATOM 1651 O O . LEU A 1 211 ? 1.291 -16.281 -1.862 1 97.5 211 LEU A O 1
ATOM 1655 N N . GLY A 1 212 ? 0.915 -17.266 0.002 1 91.44 212 GLY A N 1
ATOM 1656 C CA . GLY A 1 212 ? 0.185 -18.344 -0.646 1 91.44 212 GLY A CA 1
ATOM 1657 C C . GLY A 1 212 ? -1.273 -18.422 -0.234 1 91.44 212 GLY A C 1
ATOM 1658 O O . GLY A 1 212 ? -1.832 -17.422 0.251 1 91.44 212 GLY A O 1
ATOM 1659 N N . GLY A 1 213 ? -1.92 -19.359 -0.592 1 89.56 213 GLY A N 1
ATOM 1660 C CA . GLY A 1 213 ? -3.297 -19.672 -0.241 1 89.56 213 GLY A CA 1
ATOM 1661 C C . GLY A 1 213 ? -3.783 -20.984 -0.826 1 89.56 213 GLY A C 1
ATOM 1662 O O . GLY A 1 213 ? -3.105 -21.578 -1.664 1 89.56 213 GLY A O 1
ATOM 1663 N N . LYS A 1 214 ? -4.824 -21.5 -0.232 1 95.25 214 LYS A N 1
ATOM 1664 C CA . LYS A 1 214 ? -5.496 -22.672 -0.796 1 95.25 214 LYS A CA 1
ATOM 1665 C C . LYS A 1 214 ? -6.496 -22.266 -1.874 1 95.25 214 LYS A C 1
ATOM 1667 O O . LYS A 1 214 ? -7.582 -21.766 -1.566 1 95.25 214 LYS A O 1
ATOM 1672 N N . ASN A 1 215 ? -6.09 -22.484 -3.107 1 98 215 ASN A N 1
ATOM 1673 C CA . ASN A 1 215 ? -6.801 -21.891 -4.234 1 98 215 ASN A CA 1
ATOM 1674 C C . ASN A 1 215 ? -7.934 -22.781 -4.719 1 98 215 ASN A C 1
ATOM 1676 O O . ASN A 1 215 ? -7.695 -23.891 -5.184 1 98 215 ASN A O 1
ATOM 1680 N N . PRO A 1 216 ? -9.148 -22.328 -4.664 1 98.31 216 PRO A N 1
ATOM 1681 C CA . PRO A 1 216 ? -10.289 -23.125 -5.129 1 98.31 216 PRO A CA 1
ATOM 1682 C C . PRO A 1 216 ? -10.461 -23.078 -6.645 1 98.31 216 PRO A C 1
ATOM 1684 O O . PRO A 1 216 ? -10.07 -22.094 -7.285 1 98.31 216 PRO A O 1
ATOM 1687 N N . CYS A 1 217 ? -11.031 -24.094 -7.148 1 98.75 217 CYS A N 1
ATOM 1688 C CA . CYS A 1 217 ? -11.422 -24.188 -8.555 1 98.75 217 CYS A CA 1
ATOM 1689 C C . CYS A 1 217 ? -12.852 -24.688 -8.695 1 98.75 217 CYS A C 1
ATOM 1691 O O . CYS A 1 217 ? -13.133 -25.859 -8.422 1 98.75 217 CYS A O 1
ATOM 1693 N N . PHE A 1 218 ? -13.727 -23.766 -9.109 1 98.75 218 PHE A N 1
ATOM 1694 C CA . PHE A 1 218 ? -15.125 -24.125 -9.359 1 98.75 218 PHE A CA 1
ATOM 1695 C C . PHE A 1 218 ? -15.289 -24.75 -10.734 1 98.75 218 PHE A C 1
ATOM 1697 O O . PHE A 1 218 ? -14.859 -24.188 -11.742 1 98.75 218 PHE A O 1
ATOM 1704 N N . VAL A 1 219 ? -15.891 -25.922 -10.773 1 98.62 219 VAL A N 1
ATOM 1705 C CA . VAL A 1 219 ? -16.188 -26.547 -12.055 1 98.62 219 VAL A CA 1
ATOM 1706 C C . VAL A 1 219 ? -17.688 -26.812 -12.18 1 98.62 219 VAL A C 1
ATOM 1708 O O . VAL A 1 219 ? -18.219 -27.703 -11.523 1 98.62 219 VAL A O 1
ATOM 1711 N N . ASP A 1 220 ? -18.25 -26.047 -13.023 1 97.5 220 ASP A N 1
ATOM 1712 C CA . ASP A 1 220 ? -19.703 -26.125 -13.25 1 97.5 220 ASP A CA 1
ATOM 1713 C C . ASP A 1 220 ? -20.047 -27.266 -14.203 1 97.5 220 ASP A C 1
ATOM 1715 O O . ASP A 1 220 ? -19.203 -27.672 -15.016 1 97.5 220 ASP A O 1
ATOM 1719 N N . ASP A 1 221 ? -21.297 -27.734 -14.172 1 94.75 221 ASP A N 1
ATOM 1720 C CA . ASP A 1 221 ? -21.766 -28.859 -14.969 1 94.75 221 ASP A CA 1
ATOM 1721 C C . ASP A 1 221 ? -21.797 -28.5 -16.453 1 94.75 221 ASP A C 1
ATOM 1723 O O . ASP A 1 221 ? -21.781 -29.391 -17.312 1 94.75 221 ASP A O 1
ATOM 1727 N N . SER A 1 222 ? -21.812 -27.297 -16.75 1 91.69 222 SER A N 1
ATOM 1728 C CA . SER A 1 222 ? -21.953 -26.828 -18.125 1 91.69 222 SER A CA 1
ATOM 1729 C C . SER A 1 222 ? -20.641 -26.906 -18.875 1 91.69 222 SER A C 1
ATOM 1731 O O . SER A 1 222 ? -20.609 -26.797 -20.109 1 91.69 222 SER A O 1
ATOM 1733 N N . CYS A 1 223 ? -19.547 -27.234 -18.281 1 92.12 223 CYS A N 1
ATOM 1734 C CA . CYS A 1 223 ? -18.234 -27.078 -18.891 1 92.12 223 CYS A CA 1
ATOM 1735 C C . CYS A 1 223 ? -17.891 -28.312 -19.719 1 92.12 223 CYS A C 1
ATOM 1737 O O . CYS A 1 223 ? -18.469 -29.375 -19.531 1 92.12 223 CYS A O 1
ATOM 1739 N N . ASP A 1 224 ? -17 -28.062 -20.703 1 94.88 224 ASP A N 1
ATOM 1740 C CA . ASP A 1 224 ? -16.328 -29.188 -21.359 1 94.88 224 ASP A CA 1
ATOM 1741 C C . ASP A 1 224 ? -15.328 -29.844 -20.406 1 94.88 224 ASP A C 1
ATOM 1743 O O . ASP A 1 224 ? -14.227 -29.344 -20.203 1 94.88 224 ASP A O 1
ATOM 1747 N N . ILE A 1 225 ? -15.68 -30.969 -19.906 1 96.88 225 ILE A N 1
ATOM 1748 C CA . ILE A 1 225 ? -14.953 -31.578 -18.797 1 96.88 225 ILE A CA 1
ATOM 1749 C C . ILE A 1 225 ? -13.562 -32.031 -19.281 1 96.88 225 ILE A C 1
ATOM 1751 O O . ILE A 1 225 ? -12.594 -31.953 -18.531 1 96.88 225 ILE A O 1
ATOM 1755 N N . ARG A 1 226 ? -13.477 -32.469 -20.516 1 96.62 226 ARG A N 1
ATOM 1756 C CA . ARG A 1 226 ? -12.18 -32.875 -21.062 1 96.62 226 ARG A CA 1
ATOM 1757 C C . ARG A 1 226 ? -11.188 -31.734 -21.062 1 96.62 226 ARG A C 1
ATOM 1759 O O . ARG A 1 226 ? -10.094 -31.844 -20.516 1 96.62 226 ARG A O 1
ATOM 1766 N N . ASN A 1 227 ? -11.578 -30.656 -21.688 1 96.94 227 ASN A N 1
ATOM 1767 C CA . ASN A 1 227 ? -10.711 -29.484 -21.734 1 96.94 227 ASN A CA 1
ATOM 1768 C C . ASN A 1 227 ? -10.438 -28.938 -20.328 1 96.94 227 ASN A C 1
ATOM 1770 O O . ASN A 1 227 ? -9.312 -28.547 -20.031 1 96.94 227 ASN A O 1
ATOM 1774 N N . THR A 1 228 ? -11.477 -28.859 -19.516 1 98 228 THR A N 1
ATOM 1775 C CA . THR A 1 228 ? -11.352 -28.391 -18.141 1 98 228 THR A CA 1
ATOM 1776 C C . THR A 1 228 ? -10.32 -29.219 -17.391 1 98 228 THR A C 1
ATOM 1778 O O . THR A 1 228 ? -9.438 -28.672 -16.719 1 98 228 THR A O 1
ATOM 1781 N N . ALA A 1 229 ? -10.375 -30.5 -17.516 1 98.19 229 ALA A N 1
ATOM 1782 C CA . ALA A 1 229 ? -9.453 -31.406 -16.828 1 98.19 229 ALA A CA 1
ATOM 1783 C C . ALA A 1 229 ? -8.016 -31.188 -17.281 1 98.19 229 ALA A C 1
ATOM 1785 O O . ALA A 1 229 ? -7.09 -31.172 -16.469 1 98.19 229 ALA A O 1
ATOM 1786 N N . ARG A 1 230 ? -7.844 -31.031 -18.578 1 97.94 230 ARG A N 1
ATOM 1787 C CA . ARG A 1 230 ? -6.508 -30.812 -19.125 1 97.94 230 ARG A CA 1
ATOM 1788 C C . ARG A 1 230 ? -5.906 -29.516 -18.594 1 97.94 230 ARG A C 1
ATOM 1790 O O . ARG A 1 230 ? -4.742 -29.484 -18.188 1 97.94 230 ARG A O 1
ATOM 1797 N N . ARG A 1 231 ? -6.715 -28.484 -18.547 1 98.19 231 ARG A N 1
ATOM 1798 C CA . ARG A 1 231 ? -6.258 -27.188 -18.078 1 98.19 231 ARG A CA 1
ATOM 1799 C C . ARG A 1 231 ? -5.914 -27.234 -16.594 1 98.19 231 ARG A C 1
ATOM 1801 O O . ARG A 1 231 ? -4.867 -26.719 -16.188 1 98.19 231 ARG A O 1
ATOM 1808 N N . ILE A 1 232 ? -6.789 -27.812 -15.797 1 98.69 232 ILE A N 1
ATOM 1809 C CA . ILE A 1 232 ? -6.559 -27.922 -14.359 1 98.69 232 ILE A CA 1
ATOM 1810 C C . ILE A 1 232 ? -5.352 -28.828 -14.102 1 98.69 232 ILE A C 1
ATOM 1812 O O . ILE A 1 232 ? -4.531 -28.531 -13.234 1 98.69 232 ILE A O 1
ATOM 1816 N N . CYS A 1 233 ? -5.242 -29.906 -14.906 1 98.62 233 CYS A N 1
ATOM 1817 C CA . CYS A 1 233 ? -4.094 -30.812 -14.805 1 98.62 233 CYS A CA 1
ATOM 1818 C C . CYS A 1 233 ? -2.789 -30.047 -15.016 1 98.62 233 CYS A C 1
ATOM 1820 O O . CYS A 1 233 ? -1.862 -30.172 -14.211 1 98.62 233 CYS A O 1
ATOM 1822 N N . TRP A 1 234 ? -2.764 -29.281 -16.016 1 98.12 234 TRP A N 1
ATOM 1823 C CA . TRP A 1 234 ? -1.575 -28.5 -16.312 1 98.12 234 TRP A CA 1
ATOM 1824 C C . TRP A 1 234 ? -1.243 -27.562 -15.164 1 98.12 234 TRP A C 1
ATOM 1826 O O . TRP A 1 234 ? -0.114 -27.547 -14.672 1 98.12 234 TRP A O 1
ATOM 1836 N N . GLY A 1 235 ? -2.203 -26.812 -14.695 1 97.75 235 GLY A N 1
ATOM 1837 C CA . GLY A 1 235 ? -1.978 -25.828 -13.641 1 97.75 235 GLY A CA 1
ATOM 1838 C C . GLY A 1 235 ? -1.573 -26.469 -12.32 1 97.75 235 GLY A C 1
ATOM 1839 O O . GLY A 1 235 ? -0.759 -25.906 -11.586 1 97.75 235 GLY A O 1
ATOM 1840 N N . ARG A 1 236 ? -2.113 -27.562 -12.008 1 97.81 236 ARG A N 1
ATOM 1841 C CA . ARG A 1 236 ? -1.868 -28.219 -10.734 1 97.81 236 ARG A CA 1
ATOM 1842 C C . ARG A 1 236 ? -0.476 -28.844 -10.695 1 97.81 236 ARG A C 1
ATOM 1844 O O . ARG A 1 236 ? 0.179 -28.844 -9.648 1 97.81 236 ARG A O 1
ATOM 1851 N N . PHE A 1 237 ? -0.027 -29.344 -11.805 1 97.81 237 PHE A N 1
ATOM 1852 C CA . PHE A 1 237 ? 1.18 -30.156 -11.75 1 97.81 237 PHE A CA 1
ATOM 1853 C C . PHE A 1 237 ? 2.361 -29.422 -12.367 1 97.81 237 PHE A C 1
ATOM 1855 O O . PHE A 1 237 ? 3.469 -29.953 -12.43 1 97.81 237 PHE A O 1
ATOM 1862 N N . LEU A 1 238 ? 2.072 -28.141 -12.812 1 96.81 238 LEU A N 1
ATOM 1863 C CA . LEU A 1 238 ? 3.164 -27.234 -13.148 1 96.81 238 LEU A CA 1
ATOM 1864 C C . LEU A 1 238 ? 4.156 -27.125 -12 1 96.81 238 LEU A C 1
ATOM 1866 O O . LEU A 1 238 ? 3.76 -26.938 -10.844 1 96.81 238 LEU A O 1
ATOM 1870 N N . ASN A 1 239 ? 5.465 -27.328 -12.312 1 98.06 239 ASN A N 1
ATOM 1871 C CA . ASN A 1 239 ? 6.52 -27.297 -11.305 1 98.06 239 ASN A CA 1
ATOM 1872 C C . ASN A 1 239 ? 6.246 -28.266 -10.164 1 98.06 239 ASN A C 1
ATOM 1874 O O . ASN A 1 239 ? 6.512 -27.969 -9 1 98.06 239 ASN A O 1
ATOM 1878 N N . THR A 1 240 ? 5.645 -29.422 -10.477 1 98.12 240 THR A N 1
ATOM 1879 C CA . THR A 1 240 ? 5.289 -30.469 -9.531 1 98.12 240 THR A CA 1
ATOM 1880 C C . THR A 1 240 ? 4.398 -29.922 -8.422 1 98.12 240 THR A C 1
ATOM 1882 O O . THR A 1 240 ? 4.582 -30.25 -7.25 1 98.12 240 THR A O 1
ATOM 1885 N N . GLY A 1 241 ? 3.572 -29 -8.766 1 97.75 241 GLY A N 1
ATOM 1886 C CA . GLY A 1 241 ? 2.592 -28.453 -7.844 1 97.75 241 GLY A CA 1
ATOM 1887 C C . GLY A 1 241 ? 3.186 -27.469 -6.859 1 97.75 241 GLY A C 1
ATOM 1888 O O . GLY A 1 241 ? 2.488 -26.969 -5.973 1 97.75 241 GLY A O 1
ATOM 1889 N N . GLN A 1 242 ? 4.48 -27.188 -6.938 1 97.94 242 GLN A N 1
ATOM 1890 C CA . GLN A 1 242 ? 5.133 -26.203 -6.074 1 97.94 242 GLN A CA 1
ATOM 1891 C C . GLN A 1 242 ? 4.957 -24.781 -6.617 1 97.94 242 GLN A C 1
ATOM 1893 O O . GLN A 1 242 ? 5.934 -24.125 -6.957 1 97.94 242 GLN A O 1
ATOM 1898 N N . LEU A 1 243 ? 3.709 -24.391 -6.684 1 97.06 243 LEU A N 1
ATOM 1899 C CA . LEU A 1 243 ? 3.254 -23.125 -7.246 1 97.06 243 LEU A CA 1
ATOM 1900 C C . LEU A 1 243 ? 2.152 -22.516 -6.391 1 97.06 243 LEU A C 1
ATOM 1902 O O . LEU A 1 243 ? 1.128 -23.156 -6.137 1 97.06 243 LEU A O 1
ATOM 1906 N N . CYS A 1 244 ? 2.311 -21.328 -5.965 1 96.25 244 CYS A N 1
ATOM 1907 C CA . CYS A 1 244 ? 1.372 -20.656 -5.066 1 96.25 244 CYS A CA 1
ATOM 1908 C C . CYS A 1 244 ? 0.032 -20.422 -5.754 1 96.25 244 CYS A C 1
ATOM 1910 O O . CYS A 1 244 ? -0.991 -20.25 -5.09 1 96.25 244 CYS A O 1
ATOM 1912 N N . LEU A 1 245 ? -0.001 -20.484 -7.086 1 96.75 245 LEU A N 1
ATOM 1913 C CA . LEU A 1 245 ? -1.208 -20.203 -7.852 1 96.75 245 LEU A CA 1
ATOM 1914 C C . LEU A 1 245 ? -1.9 -21.5 -8.281 1 96.75 245 LEU A C 1
ATOM 1916 O O . LEU A 1 245 ? -2.912 -21.453 -8.977 1 96.75 245 LEU A O 1
ATOM 1920 N N . CYS A 1 246 ? -1.472 -22.594 -7.938 1 96.81 246 CYS A N 1
ATOM 1921 C CA . CYS A 1 246 ? -2.031 -23.844 -8.43 1 96.81 246 CYS A CA 1
ATOM 1922 C C . CYS A 1 246 ? -3.473 -24.016 -7.965 1 96.81 246 CYS A C 1
ATOM 1924 O O . CYS A 1 246 ? -3.818 -23.641 -6.848 1 96.81 246 CYS A O 1
ATOM 1926 N N . PRO A 1 247 ? -4.336 -24.531 -8.891 1 97.81 247 PRO A N 1
ATOM 1927 C CA . PRO A 1 247 ? -5.617 -24.984 -8.336 1 97.81 247 PRO A CA 1
ATOM 1928 C C . PRO A 1 247 ? -5.449 -26.078 -7.281 1 97.81 247 PRO A C 1
ATOM 1930 O O . PRO A 1 247 ? -5.027 -27.188 -7.605 1 97.81 247 PRO A O 1
ATOM 1933 N N . ASP A 1 248 ? -5.793 -25.812 -6.113 1 96.69 248 ASP A N 1
ATOM 1934 C CA . ASP A 1 248 ? -5.547 -26.703 -4.98 1 96.69 248 ASP A CA 1
ATOM 1935 C C . ASP A 1 248 ? -6.676 -27.719 -4.832 1 96.69 248 ASP A C 1
ATOM 1937 O O . ASP A 1 248 ? -6.418 -28.906 -4.656 1 96.69 248 ASP A O 1
ATOM 1941 N N . TYR A 1 249 ? -7.871 -27.266 -4.875 1 97.12 249 TYR A N 1
ATOM 1942 C CA . TYR A 1 249 ? -9.008 -28.156 -4.742 1 97.12 249 TYR A CA 1
ATOM 1943 C C . TYR A 1 249 ? -10.133 -27.766 -5.691 1 97.12 249 TYR A C 1
ATOM 1945 O O . TYR A 1 249 ? -10.445 -26.578 -5.828 1 97.12 249 TYR A O 1
ATOM 1953 N N . VAL A 1 250 ? -10.68 -28.75 -6.324 1 98.25 250 VAL A N 1
ATOM 1954 C CA . VAL A 1 250 ? -11.789 -28.609 -7.266 1 98.25 250 VAL A CA 1
ATOM 1955 C C . VAL A 1 250 ? -13.117 -28.812 -6.539 1 98.25 250 VAL A C 1
ATOM 1957 O O . VAL A 1 250 ? -13.266 -29.75 -5.762 1 98.25 250 VAL A O 1
ATOM 1960 N N . LEU A 1 251 ? -14.023 -27.891 -6.719 1 98.25 251 LEU A N 1
ATOM 1961 C CA . LEU A 1 251 ? -15.383 -27.984 -6.219 1 98.25 251 LEU A CA 1
ATOM 1962 C C . LEU A 1 251 ? -16.359 -28.281 -7.352 1 98.25 251 LEU A C 1
ATOM 1964 O O . LEU A 1 251 ? -16.547 -27.469 -8.258 1 98.25 251 LEU A O 1
ATOM 1968 N N . CYS A 1 252 ? -17.016 -29.422 -7.309 1 98 252 CYS A N 1
ATOM 1969 C CA . CYS A 1 252 ? -17.906 -29.812 -8.391 1 98 252 CYS A CA 1
ATOM 1970 C C . CYS A 1 252 ? -18.984 -30.781 -7.898 1 98 252 CYS A C 1
ATOM 1972 O O . CYS A 1 252 ? -18.906 -31.281 -6.773 1 98 252 CYS A O 1
ATOM 1974 N N . SER A 1 253 ? -19.984 -30.969 -8.703 1 97 253 SER A N 1
ATOM 1975 C CA . SER A 1 253 ? -21.031 -31.938 -8.398 1 97 253 SER A CA 1
ATOM 1976 C C . SER A 1 253 ? -20.5 -33.375 -8.523 1 97 253 SER A C 1
ATOM 1978 O O . SER A 1 253 ? -19.438 -33.594 -9.102 1 97 253 SER A O 1
ATOM 1980 N N . GLN A 1 254 ? -21.281 -34.281 -7.941 1 94.69 254 GLN A N 1
ATOM 1981 C CA . GLN A 1 254 ? -20.906 -35.688 -8.008 1 94.69 254 GLN A CA 1
ATOM 1982 C C . GLN A 1 254 ? -20.797 -36.156 -9.453 1 94.69 254 GLN A C 1
ATOM 1984 O O . GLN A 1 254 ? -19.891 -36.938 -9.797 1 94.69 254 GLN A O 1
ATOM 1989 N N . GLY A 1 255 ? -21.703 -35.75 -10.219 1 91.81 255 GLY A N 1
ATOM 1990 C CA . GLY A 1 255 ? -21.672 -36.125 -11.625 1 91.81 255 GLY A CA 1
ATOM 1991 C C . GLY A 1 255 ? -20.438 -35.656 -12.352 1 91.81 255 GLY A C 1
ATOM 1992 O O . GLY A 1 255 ? -19.828 -36.375 -13.133 1 91.81 255 GLY A O 1
ATOM 1993 N N . VAL A 1 256 ? -20.031 -34.469 -12.133 1 96.06 256 VAL A N 1
ATOM 1994 C CA . VAL A 1 256 ? -18.844 -33.906 -12.75 1 96.06 256 VAL A CA 1
ATOM 1995 C C . VAL A 1 256 ? -17.594 -34.594 -12.203 1 96.06 256 VAL A C 1
ATOM 1997 O O . VAL A 1 256 ? -16.641 -34.844 -12.938 1 96.06 256 VAL A O 1
ATOM 2000 N N . ARG A 1 257 ? -17.625 -34.906 -10.961 1 96.75 257 ARG A N 1
ATOM 2001 C CA . ARG A 1 257 ? -16.453 -35.438 -10.273 1 96.75 257 ARG A CA 1
ATOM 2002 C C . ARG A 1 257 ? -15.953 -36.719 -10.984 1 96.75 257 ARG A C 1
ATOM 2004 O O . ARG A 1 257 ? -14.766 -36.812 -11.281 1 96.75 257 ARG A O 1
ATOM 2011 N N . ASP A 1 258 ? -16.844 -37.656 -11.234 1 95.81 258 ASP A N 1
ATOM 2012 C CA . ASP A 1 258 ? -16.453 -38.938 -11.812 1 95.81 258 ASP A CA 1
ATOM 2013 C C . ASP A 1 258 ? -15.875 -38.75 -13.211 1 95.81 258 ASP A C 1
ATOM 2015 O O . ASP A 1 258 ? -14.828 -39.312 -13.531 1 95.81 258 ASP A O 1
ATOM 2019 N N . LYS A 1 259 ? -16.562 -38 -13.984 1 97.25 259 LYS A N 1
ATOM 2020 C CA . LYS A 1 259 ? -16.078 -37.719 -15.328 1 97.25 259 LYS A CA 1
ATOM 2021 C C . LYS A 1 259 ? -14.742 -36.969 -15.273 1 97.25 259 LYS A C 1
ATOM 2023 O O . LYS A 1 259 ? -13.836 -37.25 -16.062 1 97.25 259 LYS A O 1
ATOM 2028 N N . PHE A 1 260 ? -14.656 -36.031 -14.414 1 98 260 PHE A N 1
ATOM 2029 C CA . PHE A 1 260 ? -13.461 -35.219 -14.25 1 98 260 PHE A CA 1
ATOM 2030 C C . PHE A 1 260 ? -12.266 -36.062 -13.867 1 98 260 PHE A C 1
ATOM 2032 O O . PHE A 1 260 ? -11.18 -35.906 -14.422 1 98 260 PHE A O 1
ATOM 2039 N N . VAL A 1 261 ? -12.422 -36.969 -12.938 1 97.81 261 VAL A N 1
ATOM 2040 C CA . VAL A 1 261 ? -11.344 -37.844 -12.469 1 97.81 261 VAL A CA 1
ATOM 2041 C C . VAL A 1 261 ? -10.844 -38.688 -13.617 1 97.81 261 VAL A C 1
ATOM 2043 O O . VAL A 1 261 ? -9.633 -38.875 -13.781 1 97.81 261 VAL A O 1
ATOM 2046 N N . GLU A 1 262 ? -11.758 -39.219 -14.406 1 97.69 262 GLU A N 1
ATOM 2047 C CA . GLU A 1 262 ? -11.359 -40.031 -15.555 1 97.69 262 GLU A CA 1
ATOM 2048 C C . GLU A 1 262 ? -10.562 -39.188 -16.562 1 97.69 262 GLU A C 1
ATOM 2050 O O . GLU A 1 262 ? -9.539 -39.656 -17.078 1 97.69 262 GLU A O 1
ATOM 2055 N N . GLU A 1 263 ? -11.055 -38.031 -16.781 1 98.19 263 GLU A N 1
ATOM 2056 C CA . GLU A 1 263 ? -10.375 -37.156 -17.75 1 98.19 263 GLU A CA 1
ATOM 2057 C C . GLU A 1 263 ? -9.008 -36.719 -17.234 1 98.19 263 GLU A C 1
ATOM 2059 O O . GLU A 1 263 ? -8.07 -36.562 -18.016 1 98.19 263 GLU A O 1
ATOM 2064 N N . ILE A 1 264 ? -8.844 -36.531 -15.938 1 98.31 264 ILE A N 1
ATOM 2065 C CA . ILE A 1 264 ? -7.559 -36.156 -15.359 1 98.31 264 ILE A CA 1
ATOM 2066 C C . ILE A 1 264 ? -6.562 -37.281 -15.531 1 98.31 264 ILE A C 1
ATOM 2068 O O . ILE A 1 264 ? -5.383 -37.062 -15.797 1 98.31 264 ILE A O 1
ATOM 2072 N N . LYS A 1 265 ? -7.047 -38.531 -15.344 1 97.75 265 LYS A N 1
ATOM 2073 C CA . LYS A 1 265 ? -6.195 -39.688 -15.555 1 97.75 265 LYS A CA 1
ATOM 2074 C C . LYS A 1 265 ? -5.652 -39.719 -16.984 1 97.75 265 LYS A C 1
ATOM 2076 O O . LYS A 1 265 ? -4.465 -39.969 -17.203 1 97.75 265 LYS A O 1
ATOM 2081 N N . LEU A 1 266 ? -6.543 -39.438 -17.906 1 98.12 266 LEU A N 1
ATOM 2082 C CA . LEU A 1 266 ? -6.16 -39.406 -19.312 1 98.12 266 LEU A CA 1
ATOM 2083 C C . LEU A 1 266 ? -5.164 -38.281 -19.578 1 98.12 266 LEU A C 1
ATOM 2085 O O . LEU A 1 266 ? -4.18 -38.469 -20.297 1 98.12 266 LEU A O 1
ATOM 2089 N N . ALA A 1 267 ? -5.402 -37.156 -19.016 1 98.31 267 ALA A N 1
ATOM 2090 C CA . ALA A 1 267 ? -4.516 -36 -19.203 1 98.31 267 ALA A CA 1
ATOM 2091 C C . ALA A 1 267 ? -3.129 -36.281 -18.641 1 98.31 267 ALA A C 1
ATOM 2093 O O . ALA A 1 267 ? -2.115 -35.969 -19.266 1 98.31 267 ALA A O 1
ATOM 2094 N N . LEU A 1 268 ? -3.07 -36.906 -17.453 1 98.44 268 LEU A N 1
ATOM 2095 C CA . LEU A 1 268 ? -1.802 -37.219 -16.812 1 98.44 268 LEU A CA 1
ATOM 2096 C C . LEU A 1 268 ? -0.989 -38.188 -17.672 1 98.44 268 LEU A C 1
ATOM 2098 O O . LEU A 1 268 ? 0.227 -38.031 -17.797 1 98.44 268 LEU A O 1
ATOM 2102 N N . LYS A 1 269 ? -1.704 -39.156 -18.203 1 98 269 LYS A N 1
ATOM 2103 C CA . LYS A 1 269 ? -1.035 -40.094 -19.094 1 98 269 LYS A CA 1
ATOM 2104 C C . LYS A 1 269 ? -0.51 -39.406 -20.344 1 98 269 LYS A C 1
ATOM 2106 O O . LYS A 1 269 ? 0.596 -39.688 -20.797 1 98 269 LYS A O 1
ATOM 2111 N N . GLU A 1 270 ? -1.351 -38.562 -20.875 1 97.5 270 GLU A N 1
ATOM 2112 C CA . GLU A 1 270 ? -0.942 -37.781 -22.047 1 97.5 270 GLU A CA 1
ATOM 2113 C C . GLU A 1 270 ? 0.271 -36.906 -21.734 1 97.5 270 GLU A C 1
ATOM 2115 O O . GLU A 1 270 ? 1.201 -36.844 -22.547 1 97.5 270 GLU A O 1
ATOM 2120 N N . PHE A 1 271 ? 0.273 -36.25 -20.625 1 98.25 271 PHE A N 1
ATOM 2121 C CA . PHE A 1 271 ? 1.288 -35.25 -20.281 1 98.25 271 PHE A CA 1
ATOM 2122 C C . PHE A 1 271 ? 2.598 -35.938 -19.891 1 98.25 271 PHE A C 1
ATOM 2124 O O . PHE A 1 271 ? 3.668 -35.531 -20.359 1 98.25 271 PHE A O 1
ATOM 2131 N N . TYR A 1 272 ? 2.543 -37.062 -19.062 1 97.94 272 TYR A N 1
ATOM 2132 C CA . TYR A 1 272 ? 3.754 -37.531 -18.422 1 97.94 272 TYR A CA 1
ATOM 2133 C C . TYR A 1 272 ? 3.982 -39 -18.75 1 97.94 272 TYR A C 1
ATOM 2135 O O . TYR A 1 272 ? 4.949 -39.625 -18.281 1 97.94 272 TYR A O 1
ATOM 2143 N N . GLY A 1 273 ? 3.076 -39.656 -19.5 1 96.94 273 GLY A N 1
ATOM 2144 C CA . GLY A 1 273 ? 3.193 -41.062 -19.812 1 96.94 273 GLY A CA 1
ATOM 2145 C C . GLY A 1 273 ? 2.666 -41.969 -18.734 1 96.94 273 GLY A C 1
ATOM 2146 O O . GLY A 1 273 ? 2.004 -41.5 -17.797 1 96.94 273 GLY A O 1
ATOM 2147 N N . SER A 1 274 ? 2.957 -43.25 -18.859 1 95.19 274 SER A N 1
ATOM 2148 C CA . SER A 1 274 ? 2.438 -44.25 -17.938 1 95.19 274 SER A CA 1
ATOM 2149 C C . SER A 1 274 ? 3.252 -44.281 -16.641 1 95.19 274 SER A C 1
ATOM 2151 O O . SER A 1 274 ? 2.797 -44.812 -15.625 1 95.19 274 SER A O 1
ATOM 2153 N N . ASP A 1 275 ? 4.449 -43.719 -16.719 1 96.81 275 ASP A N 1
ATOM 2154 C CA . ASP A 1 275 ? 5.32 -43.625 -15.547 1 96.81 275 ASP A CA 1
ATOM 2155 C C . ASP A 1 275 ? 5.887 -42.219 -15.375 1 96.81 275 ASP A C 1
ATOM 2157 O O . ASP A 1 275 ? 7.02 -41.969 -15.789 1 96.81 275 ASP A O 1
ATOM 2161 N N . PRO A 1 276 ? 5.168 -41.375 -14.672 1 97.5 276 PRO A N 1
ATOM 2162 C CA . PRO A 1 276 ? 5.582 -39.969 -14.523 1 97.5 276 PRO A CA 1
ATOM 2163 C C . PRO A 1 276 ? 6.965 -39.844 -13.891 1 97.5 276 PRO A C 1
ATOM 2165 O O . PRO A 1 276 ? 7.668 -38.844 -14.148 1 97.5 276 PRO A O 1
ATOM 2168 N N . LYS A 1 277 ? 7.383 -40.75 -13.078 1 97.56 277 LYS A N 1
ATOM 2169 C CA . LYS A 1 277 ? 8.68 -40.719 -12.406 1 97.56 277 LYS A CA 1
ATOM 2170 C C . LYS A 1 277 ? 9.812 -40.562 -13.414 1 97.56 277 LYS A C 1
ATOM 2172 O O . LYS A 1 277 ? 10.836 -39.938 -13.125 1 97.56 277 LYS A O 1
ATOM 2177 N N . HIS A 1 278 ? 9.594 -41.125 -14.555 1 96.88 278 HIS A N 1
ATOM 2178 C CA . HIS A 1 278 ? 10.656 -41.125 -15.547 1 96.88 278 HIS A CA 1
ATOM 2179 C C . HIS A 1 278 ? 10.367 -40.156 -16.688 1 96.88 278 HIS A C 1
ATOM 2181 O O . HIS A 1 278 ? 11.086 -40.156 -17.688 1 96.88 278 HIS A O 1
ATOM 2187 N N . SER A 1 279 ? 9.289 -39.438 -16.609 1 97.44 279 SER A N 1
ATOM 2188 C CA . SER A 1 279 ? 8.977 -38.438 -17.625 1 97.44 279 SER A CA 1
ATOM 2189 C C . SER A 1 279 ? 9.984 -37.281 -17.594 1 97.44 279 SER A C 1
ATOM 2191 O O . SER A 1 279 ? 10.297 -36.75 -16.531 1 97.44 279 SER A O 1
ATOM 2193 N N . PRO A 1 280 ? 10.492 -36.844 -18.75 1 96.62 280 PRO A N 1
ATOM 2194 C CA . PRO A 1 280 ? 11.414 -35.719 -18.781 1 96.62 280 PRO A CA 1
ATOM 2195 C C . PRO A 1 280 ? 10.727 -34.406 -18.484 1 96.62 280 PRO A C 1
ATOM 2197 O O . PRO A 1 280 ? 11.398 -33.375 -18.25 1 96.62 280 PRO A O 1
ATOM 2200 N N . ASP A 1 281 ? 9.414 -34.406 -18.469 1 97.56 281 ASP A N 1
ATOM 2201 C CA . ASP A 1 281 ? 8.656 -33.156 -18.297 1 97.56 281 ASP A CA 1
ATOM 2202 C C . ASP A 1 281 ? 8.109 -33.031 -16.875 1 97.56 281 ASP A C 1
ATOM 2204 O O . ASP A 1 281 ? 7.371 -32.125 -16.562 1 97.56 281 ASP A O 1
ATOM 2208 N N . TYR A 1 282 ? 8.398 -33.969 -16.031 1 98.19 282 TYR A N 1
ATOM 2209 C CA . TYR A 1 282 ? 7.926 -33.969 -14.641 1 98.19 282 TYR A CA 1
ATOM 2210 C C . TYR A 1 282 ? 9.07 -33.625 -13.688 1 98.19 282 TYR A C 1
ATOM 2212 O O . TYR A 1 282 ? 10.133 -34.25 -13.75 1 98.19 282 TYR A O 1
ATOM 2220 N N . GLY A 1 283 ? 8.875 -32.688 -12.836 1 98 283 GLY A N 1
ATOM 2221 C CA . GLY A 1 283 ? 9.922 -32.188 -11.953 1 98 283 GLY A CA 1
ATOM 2222 C C . GLY A 1 283 ? 10.039 -33 -10.672 1 98 283 GLY A C 1
ATOM 2223 O O . GLY A 1 283 ? 9.633 -34.156 -10.617 1 98 283 GLY A O 1
ATOM 2224 N N . ARG A 1 284 ? 10.773 -32.406 -9.703 1 98.62 284 ARG A N 1
ATOM 2225 C CA . ARG A 1 284 ? 10.984 -32.969 -8.375 1 98.62 284 ARG A CA 1
ATOM 2226 C C . ARG A 1 284 ? 10.68 -31.953 -7.285 1 98.62 284 ARG A C 1
ATOM 2228 O O . ARG A 1 284 ? 10.609 -30.75 -7.551 1 98.62 284 ARG A O 1
ATOM 2235 N N . ILE A 1 285 ? 10.344 -32.469 -6.105 1 98.69 285 ILE A N 1
ATOM 2236 C CA . ILE A 1 285 ? 10.164 -31.625 -4.938 1 98.69 285 ILE A CA 1
ATOM 2237 C C . ILE A 1 285 ? 11.5 -31 -4.531 1 98.69 285 ILE A C 1
ATOM 2239 O O . ILE A 1 285 ? 12.547 -31.641 -4.664 1 98.69 285 ILE A O 1
ATOM 2243 N N . ILE A 1 286 ? 11.555 -29.828 -4.043 1 98.56 286 ILE A N 1
ATOM 2244 C CA . ILE A 1 286 ? 12.727 -28.969 -3.844 1 98.56 286 ILE A CA 1
ATOM 2245 C C . ILE A 1 286 ? 13.734 -29.672 -2.938 1 98.56 286 ILE A C 1
ATOM 2247 O O . ILE A 1 286 ? 14.945 -29.578 -3.148 1 98.56 286 ILE A O 1
ATOM 2251 N N . ASN A 1 287 ? 13.25 -30.375 -1.904 1 98.12 287 ASN A N 1
ATOM 2252 C CA . ASN A 1 287 ? 14.156 -31.047 -0.982 1 98.12 287 ASN A CA 1
ATOM 2253 C C . ASN A 1 287 ? 13.453 -32.188 -0.241 1 98.12 287 ASN A C 1
ATOM 2255 O O . ASN A 1 287 ? 12.25 -32.406 -0.421 1 98.12 287 ASN A O 1
ATOM 2259 N N . GLU A 1 288 ? 14.219 -32.906 0.557 1 98.25 288 GLU A N 1
ATOM 2260 C CA . GLU A 1 288 ? 13.711 -34.062 1.248 1 98.25 288 GLU A CA 1
ATOM 2261 C C . GLU A 1 288 ? 12.703 -33.688 2.326 1 98.25 288 GLU A C 1
ATOM 2263 O O . GLU A 1 288 ? 11.719 -34.406 2.547 1 98.25 288 GLU A O 1
ATOM 2268 N N . ARG A 1 289 ? 12.945 -32.656 2.961 1 97.19 289 ARG A N 1
ATOM 2269 C CA . ARG A 1 289 ? 12.047 -32.188 4.016 1 97.19 289 ARG A CA 1
ATOM 2270 C C . ARG A 1 289 ? 10.641 -31.969 3.479 1 97.19 289 ARG A C 1
ATOM 2272 O O . ARG A 1 289 ? 9.664 -32.469 4.062 1 97.19 289 ARG A O 1
ATOM 2279 N N . GLN A 1 290 ? 10.523 -31.266 2.377 1 97.31 290 GLN A N 1
ATOM 2280 C CA . GLN A 1 290 ? 9.219 -31.016 1.764 1 97.31 290 GLN A CA 1
ATOM 2281 C C . GLN A 1 290 ? 8.609 -32.312 1.216 1 97.31 290 GLN A C 1
ATOM 2283 O O . GLN A 1 290 ? 7.395 -32.469 1.245 1 97.31 290 GLN A O 1
ATOM 2288 N N . THR A 1 291 ? 9.469 -33.188 0.719 1 98.5 291 THR A N 1
ATOM 2289 C CA . THR A 1 291 ? 8.992 -34.469 0.233 1 98.5 291 THR A CA 1
ATOM 2290 C C . THR A 1 291 ? 8.383 -35.281 1.371 1 98.5 291 THR A C 1
ATOM 2292 O O . THR A 1 291 ? 7.316 -35.875 1.214 1 98.5 291 THR A O 1
ATOM 2295 N N . LEU A 1 292 ? 9.047 -35.219 2.484 1 98.12 292 LEU A N 1
ATOM 2296 C CA . LEU A 1 292 ? 8.562 -35.938 3.66 1 98.12 292 LEU A CA 1
ATOM 2297 C C . LEU A 1 292 ? 7.242 -35.344 4.152 1 98.12 292 LEU A C 1
ATOM 2299 O O . LEU A 1 292 ? 6.352 -36.094 4.578 1 98.12 292 LEU A O 1
ATOM 2303 N N . ARG A 1 293 ? 7.129 -34.094 4.129 1 96.25 293 ARG A N 1
ATOM 2304 C CA . ARG A 1 293 ? 5.883 -33.438 4.516 1 96.25 293 ARG A CA 1
ATOM 2305 C C . ARG A 1 293 ? 4.719 -33.906 3.658 1 96.25 293 ARG A C 1
ATOM 2307 O O . ARG A 1 293 ? 3.652 -34.25 4.18 1 96.25 293 ARG A O 1
ATOM 2314 N N . LEU A 1 294 ? 4.898 -34 2.389 1 97.31 294 LEU A N 1
ATOM 2315 C CA . LEU A 1 294 ? 3.865 -34.438 1.463 1 97.31 294 LEU A CA 1
ATOM 2316 C C . LEU A 1 294 ? 3.557 -35.938 1.674 1 97.31 294 LEU A C 1
ATOM 2318 O O . LEU A 1 294 ? 2.398 -36.344 1.599 1 97.31 294 LEU A O 1
ATOM 2322 N N . LYS A 1 295 ? 4.629 -36.656 1.8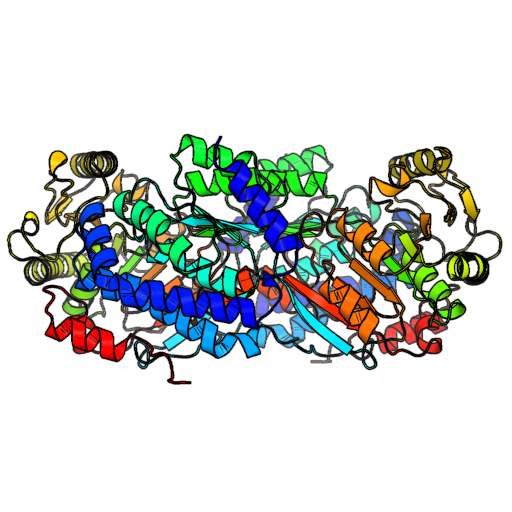98 1 97.88 295 LYS A N 1
ATOM 2323 C CA . LYS A 1 295 ? 4.453 -38.094 2.178 1 97.88 295 LYS A CA 1
ATOM 2324 C C . LYS A 1 295 ? 3.531 -38.281 3.373 1 97.88 295 LYS A C 1
ATOM 2326 O O . LYS A 1 295 ? 2.641 -39.156 3.33 1 97.88 295 LYS A O 1
ATOM 2331 N N . LYS A 1 296 ? 3.711 -37.531 4.402 1 96.38 296 LYS A N 1
ATOM 2332 C CA . LYS A 1 296 ? 2.898 -37.656 5.609 1 96.38 296 LYS A CA 1
ATOM 2333 C C . LYS A 1 296 ? 1.429 -37.375 5.312 1 96.38 296 LYS A C 1
ATOM 2335 O O . LYS A 1 296 ? 0.543 -38.062 5.828 1 96.38 296 LYS A O 1
ATOM 2340 N N . VAL A 1 297 ? 1.159 -36.438 4.5 1 95.31 297 VAL A N 1
ATOM 2341 C CA . VAL A 1 297 ? -0.213 -36.062 4.156 1 95.31 297 VAL A CA 1
ATOM 2342 C C . VAL A 1 297 ? -0.846 -37.188 3.33 1 95.31 297 VAL A C 1
ATOM 2344 O O . VAL A 1 297 ? -1.981 -37.594 3.592 1 95.31 297 VAL A O 1
ATOM 2347 N N . ILE A 1 298 ? -0.113 -37.656 2.352 1 95.94 298 ILE A N 1
ATOM 2348 C CA . ILE A 1 298 ? -0.597 -38.719 1.452 1 95.94 298 ILE A CA 1
ATOM 2349 C C . ILE A 1 298 ? -0.895 -39.969 2.246 1 95.94 298 ILE A C 1
ATOM 2351 O O . ILE A 1 298 ? -1.893 -40.656 1.992 1 95.94 298 ILE A O 1
ATOM 2355 N N . GLU A 1 299 ? -0.104 -40.219 3.246 1 95.12 299 GLU A N 1
ATOM 2356 C CA . GLU A 1 299 ? -0.223 -41.438 4.016 1 95.12 299 GLU A CA 1
ATOM 2357 C C . GLU A 1 299 ? -1.188 -41.281 5.188 1 95.12 299 GLU A C 1
ATOM 2359 O O . GLU A 1 299 ? -1.418 -42.219 5.949 1 95.12 299 GLU A O 1
ATOM 2364 N N . SER A 1 300 ? -1.71 -40.125 5.332 1 91.44 300 SER A N 1
ATOM 2365 C CA . SER A 1 300 ? -2.596 -39.844 6.461 1 91.44 300 SER A CA 1
ATOM 2366 C C . SER A 1 300 ? -3.887 -40.656 6.355 1 91.44 300 SER A C 1
ATOM 2368 O O . SER A 1 300 ? -4.598 -40.844 7.348 1 91.44 300 SER A O 1
ATOM 2370 N N . GLY A 1 301 ? -4.352 -41.062 5.141 1 86.62 301 GLY A N 1
ATOM 2371 C CA . GLY A 1 301 ? -5.586 -41.781 4.926 1 86.62 301 GLY A CA 1
ATOM 2372 C C . GLY A 1 301 ? -6.82 -40.906 4.945 1 86.62 301 GLY A C 1
ATOM 2373 O O . GLY A 1 301 ? -7.945 -41.406 4.871 1 86.62 301 GLY A O 1
ATOM 2374 N N . ALA A 1 302 ? -6.727 -39.625 5.059 1 88 302 ALA A N 1
ATOM 2375 C CA . ALA A 1 302 ? -7.836 -38.688 5.227 1 88 302 ALA A CA 1
ATOM 2376 C C . ALA A 1 302 ? -8.633 -38.562 3.936 1 88 302 ALA A C 1
ATOM 2378 O O . ALA A 1 302 ? -9.648 -37.844 3.898 1 88 302 ALA A O 1
ATOM 2379 N N . GLY A 1 303 ? -8.555 -39.375 2.941 1 92.31 303 GLY A N 1
ATOM 2380 C CA . GLY A 1 303 ? -9.219 -39.344 1.647 1 92.31 303 GLY A CA 1
ATOM 2381 C C . GLY A 1 303 ? -8.961 -40.594 0.817 1 92.31 303 GLY A C 1
ATOM 2382 O O . GLY A 1 303 ? -8.328 -41.531 1.29 1 92.31 303 GLY A O 1
ATOM 2383 N N . LYS A 1 304 ? -9.594 -40.531 -0.314 1 96.06 304 LYS A N 1
ATOM 2384 C CA . LYS A 1 304 ? -9.406 -41.625 -1.229 1 96.06 304 LYS A CA 1
ATOM 2385 C C . LYS A 1 304 ? -8.492 -41.25 -2.389 1 96.06 304 LYS A C 1
ATOM 2387 O O . LYS A 1 304 ? -8.844 -40.406 -3.205 1 96.06 304 LYS A O 1
ATOM 2392 N N . ILE A 1 305 ? -7.324 -41.844 -2.432 1 97.44 305 ILE A N 1
ATOM 2393 C CA . ILE A 1 305 ? -6.406 -41.625 -3.545 1 97.44 305 ILE A CA 1
ATOM 2394 C C . ILE A 1 305 ? -6.922 -42.375 -4.785 1 97.44 305 ILE A C 1
ATOM 2396 O O . ILE A 1 305 ? -7.023 -43.594 -4.797 1 97.44 305 ILE A O 1
ATOM 2400 N N . VAL A 1 306 ? -7.227 -41.688 -5.828 1 97.12 306 VAL A N 1
ATOM 2401 C CA . VAL A 1 306 ? -7.805 -42.281 -7.023 1 97.12 306 VAL A CA 1
ATOM 2402 C C . VAL A 1 306 ? -6.766 -42.312 -8.141 1 97.12 306 VAL A C 1
ATOM 2404 O O . VAL A 1 306 ? -6.918 -43.031 -9.125 1 97.12 306 VAL A O 1
ATOM 2407 N N . VAL A 1 307 ? -5.777 -41.531 -8.062 1 96.75 307 VAL A N 1
ATOM 2408 C CA . VAL A 1 307 ? -4.621 -41.5 -8.953 1 96.75 307 VAL A CA 1
ATOM 2409 C C . VAL A 1 307 ? -3.348 -41.281 -8.133 1 96.75 307 VAL A C 1
ATOM 2411 O O . VAL A 1 307 ? -3.336 -40.469 -7.211 1 96.75 307 VAL A O 1
ATOM 2414 N N . GLY A 1 308 ? -2.271 -42.031 -8.43 1 97.19 308 GLY A N 1
ATOM 2415 C CA . GLY A 1 308 ? -0.966 -41.75 -7.859 1 97.19 308 GLY A CA 1
ATOM 2416 C C . GLY A 1 308 ? -0.831 -42.188 -6.418 1 97.19 308 GLY A C 1
ATOM 2417 O O . GLY A 1 308 ? -1.287 -43.281 -6.051 1 97.19 308 GLY A O 1
ATOM 2418 N N . GLY A 1 309 ? -0.11 -41.375 -5.59 1 96.69 309 GLY A N 1
ATOM 2419 C CA . GLY A 1 309 ? 0.112 -41.656 -4.188 1 96.69 309 GLY A CA 1
ATOM 2420 C C . GLY A 1 309 ? 1.52 -42.156 -3.896 1 96.69 309 GLY A C 1
ATOM 2421 O O . GLY A 1 309 ? 1.926 -42.25 -2.734 1 96.69 309 GLY A O 1
ATOM 2422 N N . GLU A 1 310 ? 2.285 -42.406 -4.91 1 97.69 310 GLU A N 1
ATOM 2423 C CA . GLU A 1 310 ? 3.648 -42.875 -4.723 1 97.69 310 GLU A CA 1
ATOM 2424 C C . GLU A 1 310 ? 4.59 -41.75 -4.324 1 97.69 310 GLU A C 1
ATOM 2426 O O . GLU A 1 310 ? 4.5 -40.656 -4.859 1 97.69 310 GLU A O 1
ATOM 2431 N N . VAL A 1 311 ? 5.418 -42.031 -3.371 1 98.38 311 VAL A N 1
ATOM 2432 C CA . VAL A 1 311 ? 6.414 -41.062 -2.924 1 98.38 311 VAL A CA 1
ATOM 2433 C C . VAL A 1 311 ? 7.777 -41.719 -2.799 1 98.38 311 VAL A C 1
ATOM 2435 O O . VAL A 1 311 ? 7.871 -42.844 -2.314 1 98.38 311 VAL A O 1
ATOM 2438 N N . ASP A 1 312 ? 8.781 -41.188 -3.332 1 98.56 312 ASP A N 1
ATOM 2439 C CA . ASP A 1 312 ? 10.18 -41.562 -3.139 1 98.56 312 ASP A CA 1
ATOM 2440 C C . ASP A 1 312 ? 10.977 -40.406 -2.557 1 98.56 312 ASP A C 1
ATOM 2442 O O . ASP A 1 312 ? 11.398 -39.5 -3.289 1 98.56 312 ASP A O 1
ATOM 2446 N N . VAL A 1 313 ? 11.234 -40.375 -1.264 1 98.31 313 VAL A N 1
ATOM 2447 C CA . VAL A 1 313 ? 11.828 -39.25 -0.545 1 98.31 313 VAL A CA 1
ATOM 2448 C C . VAL A 1 313 ? 13.258 -39.031 -1.03 1 98.31 313 VAL A C 1
ATOM 2450 O O . VAL A 1 313 ? 13.664 -37.875 -1.257 1 98.31 313 VAL A O 1
ATOM 2453 N N . LYS A 1 314 ? 14.008 -40.094 -1.261 1 97.5 314 LYS A N 1
ATOM 2454 C CA . LYS A 1 314 ? 15.406 -40 -1.662 1 97.5 314 LYS A CA 1
ATOM 2455 C C . LYS A 1 314 ? 15.547 -39.312 -3.012 1 97.5 314 LYS A C 1
ATOM 2457 O O . LYS A 1 314 ? 16.484 -38.531 -3.223 1 97.5 314 LYS A O 1
ATOM 2462 N N . GLU A 1 315 ? 14.602 -39.531 -3.867 1 97.94 315 GLU A N 1
ATOM 2463 C CA . GLU A 1 315 ? 14.633 -38.938 -5.195 1 97.94 315 GLU A CA 1
ATOM 2464 C C . GLU A 1 315 ? 13.789 -37.656 -5.25 1 97.94 315 GLU A C 1
ATOM 2466 O O . GLU A 1 315 ? 13.586 -37.094 -6.324 1 97.94 315 GLU A O 1
ATOM 2471 N N . ARG A 1 316 ? 13.242 -37.281 -4.148 1 98.69 316 ARG A N 1
ATOM 2472 C CA . ARG A 1 316 ? 12.367 -36.125 -4.047 1 98.69 316 ARG A CA 1
ATOM 2473 C C . ARG A 1 316 ? 11.203 -36.219 -5.027 1 98.69 316 ARG A C 1
ATOM 2475 O O . ARG A 1 316 ? 10.836 -35.219 -5.66 1 98.69 316 ARG A O 1
ATOM 2482 N N . TYR A 1 317 ? 10.742 -37.406 -5.184 1 98.69 317 TYR A N 1
ATOM 2483 C CA . TYR A 1 317 ? 9.672 -37.656 -6.137 1 98.69 317 TYR A CA 1
ATOM 2484 C C . TYR A 1 317 ? 8.336 -37.875 -5.426 1 98.69 317 TYR A C 1
ATOM 2486 O O . TYR A 1 317 ? 8.25 -38.625 -4.453 1 98.69 317 TYR A O 1
ATOM 2494 N N . VAL A 1 318 ? 7.34 -37.188 -5.852 1 98.75 318 VAL A N 1
ATOM 2495 C CA . VAL A 1 318 ? 5.941 -37.406 -5.508 1 98.75 318 VAL A CA 1
ATOM 2496 C C . VAL A 1 318 ? 5.109 -37.562 -6.781 1 98.75 318 VAL A C 1
ATOM 2498 O O . VAL A 1 318 ? 5.16 -36.688 -7.656 1 98.75 318 VAL A O 1
ATOM 2501 N N . ALA A 1 319 ? 4.441 -38.625 -6.91 1 98.62 319 ALA A N 1
ATOM 2502 C CA . ALA A 1 319 ? 3.629 -38.844 -8.102 1 98.62 319 ALA A CA 1
ATOM 2503 C C . ALA A 1 319 ? 2.477 -37.844 -8.18 1 98.62 319 ALA A C 1
ATOM 2505 O O . ALA A 1 319 ? 1.974 -37.406 -7.148 1 98.62 319 ALA A O 1
ATOM 2506 N N . PRO A 1 320 ? 2.098 -37.438 -9.484 1 98.56 320 PRO A N 1
ATOM 2507 C CA . PRO A 1 320 ? 0.818 -36.719 -9.555 1 98.56 320 PRO A CA 1
ATOM 2508 C C . PRO A 1 320 ? -0.308 -37.469 -8.844 1 98.56 320 PRO A C 1
ATOM 2510 O O . PRO A 1 320 ? -0.571 -38.625 -9.156 1 98.56 320 PRO A O 1
ATOM 2513 N N . THR A 1 321 ? -0.903 -36.812 -7.887 1 98.25 321 THR A N 1
ATOM 2514 C CA . THR A 1 321 ? -1.862 -37.469 -7.016 1 98.25 321 THR A CA 1
ATOM 2515 C C . THR A 1 321 ? -3.205 -36.75 -7.031 1 98.25 321 THR A C 1
ATOM 2517 O O . THR A 1 321 ? -3.252 -35.531 -7 1 98.25 321 THR A O 1
ATOM 2520 N N . VAL A 1 322 ? -4.258 -37.469 -7.207 1 98.19 322 VAL A N 1
ATOM 2521 C CA . VAL A 1 322 ? -5.621 -36.969 -7.125 1 98.19 322 VAL A CA 1
ATOM 2522 C C . VAL A 1 322 ? -6.367 -37.656 -5.98 1 98.19 322 VAL A C 1
ATOM 2524 O O . VAL A 1 322 ? -6.375 -38.875 -5.883 1 98.19 322 VAL A O 1
ATOM 2527 N N . VAL A 1 323 ? -6.926 -36.875 -5.113 1 97.5 323 VAL A N 1
ATOM 2528 C CA . VAL A 1 323 ? -7.602 -37.375 -3.928 1 97.5 323 VAL A CA 1
ATOM 2529 C C . VAL A 1 323 ? -9.062 -36.938 -3.924 1 97.5 323 VAL A C 1
ATOM 2531 O O . VAL A 1 323 ? -9.359 -35.781 -4.223 1 97.5 323 VAL A O 1
ATOM 2534 N N . THR A 1 324 ? -10.016 -37.812 -3.725 1 96.75 324 THR A N 1
ATOM 2535 C CA . THR A 1 324 ? -11.445 -37.531 -3.576 1 96.75 324 THR A CA 1
ATOM 2536 C C . THR A 1 324 ? -11.922 -37.875 -2.172 1 96.75 324 THR A C 1
ATOM 2538 O O . THR A 1 324 ? -11.141 -38.375 -1.351 1 96.75 324 THR A O 1
ATOM 2541 N N . ASP A 1 325 ? -13.203 -37.562 -1.845 1 93.56 325 ASP A N 1
ATOM 2542 C CA . ASP A 1 325 ? -13.852 -37.906 -0.585 1 93.56 325 ASP A CA 1
ATOM 2543 C C . ASP A 1 325 ? -13.047 -37.406 0.608 1 93.56 325 ASP A C 1
ATOM 2545 O O . ASP A 1 325 ? -12.734 -38.156 1.526 1 93.56 325 ASP A O 1
ATOM 2549 N N . ILE A 1 326 ? -12.742 -36.188 0.557 1 92.12 326 ILE A N 1
ATOM 2550 C CA . ILE A 1 326 ? -11.875 -35.531 1.535 1 92.12 326 ILE A CA 1
ATOM 2551 C C . ILE A 1 326 ? -12.727 -34.875 2.615 1 92.12 326 ILE A C 1
ATOM 2553 O O . ILE A 1 326 ? -13.516 -33.969 2.328 1 92.12 326 ILE A O 1
ATOM 2557 N N . PRO A 1 327 ? -12.508 -35.25 3.854 1 90 327 PRO A N 1
ATOM 2558 C CA . PRO A 1 327 ? -13.195 -34.5 4.918 1 90 327 PRO A CA 1
ATOM 2559 C C . PRO A 1 327 ? -12.727 -33.062 5.031 1 90 327 PRO A C 1
ATOM 2561 O O . PRO A 1 327 ? -11.539 -32.781 4.828 1 90 327 PRO A O 1
ATOM 2564 N N . ALA A 1 328 ? -13.617 -32.219 5.43 1 86.56 328 ALA A N 1
ATOM 2565 C CA . ALA A 1 328 ? -13.344 -30.797 5.492 1 86.56 328 ALA A CA 1
ATOM 2566 C C . ALA A 1 328 ? -12.242 -30.484 6.5 1 86.56 328 ALA A C 1
ATOM 2568 O O . ALA A 1 328 ? -11.5 -29.516 6.344 1 86.56 328 ALA A O 1
ATOM 2569 N N . ASP A 1 329 ? -12.047 -31.281 7.488 1 87.06 329 ASP A N 1
ATOM 2570 C CA . ASP A 1 329 ? -11.078 -31.016 8.547 1 87.06 329 ASP A CA 1
ATOM 2571 C C . ASP A 1 329 ? -9.836 -31.875 8.383 1 87.06 329 ASP A C 1
ATOM 2573 O O . ASP A 1 329 ? -9.016 -31.969 9.297 1 87.06 329 ASP A O 1
ATOM 2577 N N . SER A 1 330 ? -9.672 -32.469 7.254 1 88.56 330 SER A N 1
ATOM 2578 C CA . SER A 1 330 ? -8.547 -33.344 7.004 1 88.56 330 SER A CA 1
ATOM 2579 C C . SER A 1 330 ? -7.246 -32.562 6.848 1 88.56 330 SER A C 1
ATOM 2581 O O . SER A 1 330 ? -7.27 -31.344 6.684 1 88.56 330 SER A O 1
ATOM 2583 N N . ALA A 1 331 ? -6.137 -33.281 6.926 1 85.81 331 ALA A N 1
ATOM 2584 C CA . ALA A 1 331 ? -4.801 -32.719 6.734 1 85.81 331 ALA A CA 1
ATOM 2585 C C . ALA A 1 331 ? -4.668 -32.062 5.355 1 85.81 331 ALA A C 1
ATOM 2587 O O . ALA A 1 331 ? -3.959 -31.078 5.188 1 85.81 331 ALA A O 1
ATOM 2588 N N . TYR A 1 332 ? -5.43 -32.562 4.395 1 89.75 332 TYR A N 1
ATOM 2589 C CA . TYR A 1 332 ? -5.379 -32.062 3.021 1 89.75 332 TYR A CA 1
ATOM 2590 C C . TYR A 1 332 ? -5.918 -30.656 2.93 1 89.75 332 TYR A C 1
ATOM 2592 O O . TYR A 1 332 ? -5.539 -29.891 2.033 1 89.75 332 TYR A O 1
ATOM 2600 N N . MET A 1 333 ? -6.727 -30.312 3.873 1 88.62 333 MET A N 1
ATOM 2601 C CA . MET A 1 333 ? -7.457 -29.062 3.707 1 88.62 333 MET A CA 1
ATOM 2602 C C . MET A 1 333 ? -6.914 -27.984 4.645 1 88.62 333 MET A C 1
ATOM 2604 O O . MET A 1 333 ? -7.328 -26.828 4.574 1 88.62 333 MET A O 1
ATOM 2608 N N . GLN A 1 334 ? -5.934 -28.281 5.461 1 83.19 334 GLN A N 1
ATOM 2609 C CA . GLN A 1 334 ? -5.496 -27.344 6.504 1 83.19 334 GLN A CA 1
ATOM 2610 C C . GLN A 1 334 ? -4.461 -26.359 5.969 1 83.19 334 GLN A C 1
ATOM 2612 O O . GLN A 1 334 ? -4.457 -25.188 6.348 1 83.19 334 GLN A O 1
ATOM 2617 N N . GLN A 1 335 ? -3.609 -26.875 5.137 1 82.81 335 GLN A N 1
ATOM 2618 C CA . GLN A 1 335 ? -2.543 -26.016 4.633 1 82.81 335 GLN A CA 1
ATOM 2619 C C . GLN A 1 335 ? -2.398 -26.156 3.119 1 82.81 335 GLN A C 1
ATOM 2621 O O . GLN A 1 335 ? -2.889 -27.125 2.527 1 82.81 335 GLN A O 1
ATOM 2626 N N . GLU A 1 336 ? -1.773 -25.141 2.588 1 86.25 336 GLU A N 1
ATOM 2627 C CA . GLU A 1 336 ? -1.369 -25.25 1.189 1 86.25 336 GLU A CA 1
ATOM 2628 C C . GLU A 1 336 ? -0.523 -26.484 0.951 1 86.25 336 GLU A C 1
ATOM 2630 O O . GLU A 1 336 ? 0.394 -26.781 1.723 1 86.25 336 GLU A O 1
ATOM 2635 N N . MET A 1 337 ? -0.884 -27.203 -0.078 1 86.62 337 MET A N 1
ATOM 2636 C CA . MET A 1 337 ? -0.171 -28.438 -0.339 1 86.62 337 MET A CA 1
ATOM 2637 C C . MET A 1 337 ? 1.232 -28.172 -0.868 1 86.62 337 MET A C 1
ATOM 2639 O O . MET A 1 337 ? 2.203 -28.766 -0.404 1 86.62 337 MET A O 1
ATOM 2643 N N . PHE A 1 338 ? 1.272 -27.219 -1.763 1 94.81 338 PHE A N 1
ATOM 2644 C CA . PHE A 1 338 ? 2.547 -26.875 -2.381 1 94.81 338 PHE A CA 1
ATOM 2645 C C . PHE A 1 338 ? 3.283 -28.125 -2.848 1 94.81 338 PHE A C 1
ATOM 2647 O O . PHE A 1 338 ? 4.457 -28.312 -2.529 1 94.81 338 PHE A O 1
ATOM 2654 N N . GLY A 1 339 ? 2.654 -29.031 -3.506 1 97.56 339 GLY A N 1
ATOM 2655 C CA . GLY A 1 339 ? 3.025 -30.312 -4.098 1 97.56 339 GLY A CA 1
ATOM 2656 C C . GLY A 1 339 ? 2.004 -30.828 -5.094 1 97.56 339 GLY A C 1
ATOM 2657 O O . GLY A 1 339 ? 0.963 -30.203 -5.305 1 97.56 339 GLY A O 1
ATOM 2658 N N . PRO A 1 340 ? 2.324 -31.906 -5.719 1 98.25 340 PRO A N 1
ATOM 2659 C CA . PRO A 1 340 ? 1.498 -32.375 -6.836 1 98.25 340 PRO A CA 1
ATOM 2660 C C . PRO A 1 340 ? 0.308 -33.219 -6.379 1 98.25 340 PRO A C 1
ATOM 2662 O O . PRO A 1 340 ? 0.141 -34.344 -6.828 1 98.25 340 PRO A O 1
ATOM 2665 N N . ILE A 1 341 ? -0.556 -32.625 -5.551 1 97.94 341 ILE A N 1
ATOM 2666 C CA . ILE A 1 341 ? -1.754 -33.281 -5.023 1 97.94 341 ILE A CA 1
ATOM 2667 C C . ILE A 1 341 ? -2.982 -32.438 -5.352 1 97.94 341 ILE A C 1
ATOM 2669 O O . ILE A 1 341 ? -3.1 -31.281 -4.898 1 97.94 341 ILE A O 1
ATOM 2673 N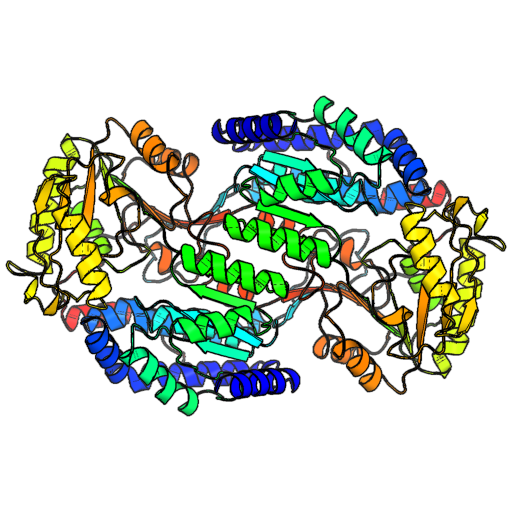 N . LEU A 1 342 ? -3.848 -32.906 -6.164 1 98 342 LEU A N 1
ATOM 2674 C CA . LEU A 1 342 ? -5.109 -32.281 -6.512 1 98 342 LEU A CA 1
ATOM 2675 C C . LEU A 1 342 ? -6.262 -32.844 -5.699 1 98 342 LEU A C 1
ATOM 2677 O O . LEU A 1 342 ? -6.453 -34.062 -5.672 1 98 342 LEU A O 1
ATOM 2681 N N . LEU A 1 343 ? -6.988 -32.031 -5.047 1 97.31 343 LEU A N 1
ATOM 2682 C CA . LEU A 1 343 ? -8.141 -32.469 -4.266 1 97.31 343 LEU A CA 1
ATOM 2683 C C . LEU A 1 343 ? -9.438 -32.219 -5.031 1 97.31 343 LEU A C 1
ATOM 2685 O O . LEU A 1 343 ? -9.586 -31.188 -5.707 1 97.31 343 LEU A O 1
ATOM 2689 N N . VAL A 1 344 ? -10.297 -33.156 -5.043 1 98 344 VAL A N 1
ATOM 2690 C CA . VAL A 1 344 ? -11.617 -33.031 -5.645 1 98 344 VAL A CA 1
ATOM 2691 C C . VAL A 1 344 ? -12.695 -33.156 -4.562 1 98 344 VAL A C 1
ATOM 2693 O O . VAL A 1 344 ? -12.875 -34.219 -3.975 1 98 344 VAL A O 1
ATOM 2696 N N . VAL A 1 345 ? -13.352 -32.062 -4.32 1 96.88 345 VAL A N 1
ATOM 2697 C CA . VAL A 1 345 ? -14.367 -31.969 -3.279 1 96.88 345 VAL A CA 1
ATOM 2698 C C . VAL A 1 345 ? -15.758 -31.891 -3.916 1 96.88 345 VAL A C 1
ATOM 2700 O O . VAL A 1 345 ? -16.031 -31 -4.727 1 96.88 345 VAL A O 1
ATOM 2703 N N . THR A 1 346 ? -16.609 -32.812 -3.51 1 97 346 THR A N 1
ATOM 2704 C CA . THR A 1 346 ? -17.969 -32.844 -4.043 1 97 346 THR A CA 1
ATOM 2705 C C . THR A 1 346 ? -18.875 -31.906 -3.258 1 97 346 THR A C 1
ATOM 2707 O O . THR A 1 346 ? -18.859 -31.906 -2.025 1 97 346 THR A O 1
ATOM 2710 N N . VAL A 1 347 ? -19.594 -31.094 -3.984 1 97.19 347 VAL A N 1
ATOM 2711 C CA . VAL A 1 347 ? -20.562 -30.188 -3.387 1 97.19 347 VAL A CA 1
ATOM 2712 C C . VAL A 1 347 ? -21.922 -30.375 -4.047 1 97.19 347 VAL A C 1
ATOM 2714 O O . VAL A 1 347 ? -22.016 -30.828 -5.184 1 97.19 347 VAL A O 1
ATOM 2717 N N . LYS A 1 348 ? -22.969 -29.969 -3.389 1 96.5 348 LYS A N 1
ATOM 2718 C CA . LYS A 1 348 ? -24.328 -30.109 -3.902 1 96.5 348 LYS A CA 1
ATOM 2719 C C . LYS A 1 348 ? -24.609 -29.094 -5.008 1 96.5 348 LYS A C 1
ATOM 2721 O O . LYS A 1 348 ? -25.328 -29.406 -5.969 1 96.5 348 LYS A O 1
ATOM 2726 N N . ASP A 1 349 ? -24.188 -27.906 -4.836 1 95.81 349 ASP A N 1
ATOM 2727 C CA . ASP A 1 349 ? -24.375 -26.812 -5.789 1 95.81 349 ASP A CA 1
ATOM 2728 C C . ASP A 1 349 ? -23.359 -25.703 -5.578 1 95.81 349 ASP A C 1
ATOM 2730 O O . ASP A 1 349 ? -22.484 -25.812 -4.711 1 95.81 349 ASP A O 1
ATOM 2734 N N . MET A 1 350 ? -23.453 -24.703 -6.363 1 95.69 350 MET A N 1
ATOM 2735 C CA . MET A 1 350 ? -22.453 -23.656 -6.34 1 95.69 350 MET A CA 1
ATOM 2736 C C . MET A 1 350 ? -22.609 -22.781 -5.098 1 95.69 350 MET A C 1
ATOM 2738 O O . MET A 1 350 ? -21.641 -22.172 -4.641 1 95.69 350 MET A O 1
ATOM 2742 N N . ASP A 1 351 ? -23.797 -22.719 -4.508 1 97.44 351 ASP A N 1
ATOM 2743 C CA . ASP A 1 351 ? -23.953 -22.016 -3.236 1 97.44 351 ASP A CA 1
ATOM 2744 C C . ASP A 1 351 ? -23.141 -22.688 -2.135 1 97.44 351 ASP A C 1
ATOM 2746 O O . ASP A 1 351 ? -22.484 -22 -1.337 1 97.44 351 ASP A O 1
ATOM 2750 N N . GLU A 1 352 ? -23.234 -24 -2.117 1 97.81 352 GLU A N 1
ATOM 2751 C CA . GLU A 1 352 ? -22.406 -24.719 -1.157 1 97.81 352 GLU A CA 1
ATOM 2752 C C . GLU A 1 352 ? -20.922 -24.516 -1.444 1 97.81 352 GLU A C 1
ATOM 2754 O O . GLU A 1 352 ? -20.125 -24.391 -0.52 1 97.81 352 GLU A O 1
ATOM 2759 N N . ALA A 1 353 ? -20.547 -24.547 -2.719 1 98 353 ALA A N 1
ATOM 2760 C CA . ALA A 1 353 ? -19.156 -24.312 -3.098 1 98 353 ALA A CA 1
ATOM 2761 C C . ALA A 1 353 ? -18.672 -22.953 -2.576 1 98 353 ALA A C 1
ATOM 2763 O O . ALA A 1 353 ? -17.578 -22.859 -2 1 98 353 ALA A O 1
ATOM 2764 N N . ILE A 1 354 ? -19.438 -21.922 -2.762 1 98.12 354 ILE A N 1
ATOM 2765 C CA . ILE A 1 354 ? -19.125 -20.578 -2.291 1 98.12 354 ILE A CA 1
ATOM 2766 C C . ILE A 1 354 ? -18.953 -20.578 -0.771 1 98.12 354 ILE A C 1
ATOM 2768 O O . ILE A 1 354 ? -18.031 -19.984 -0.235 1 98.12 354 ILE A O 1
ATOM 2772 N N . ALA A 1 355 ? -19.844 -21.297 -0.088 1 97.19 355 ALA A N 1
ATOM 2773 C CA . ALA A 1 355 ? -19.781 -21.391 1.369 1 97.19 355 ALA A CA 1
ATOM 2774 C C . ALA A 1 355 ? -18.484 -22.062 1.823 1 97.19 355 ALA A C 1
ATOM 2776 O O . ALA A 1 355 ? -17.859 -21.641 2.805 1 97.19 355 ALA A O 1
ATOM 2777 N N . VAL A 1 356 ? -18.078 -23.109 1.116 1 96.38 356 VAL A N 1
ATOM 2778 C CA . VAL A 1 356 ? -16.844 -23.812 1.429 1 96.38 356 VAL A CA 1
ATOM 2779 C C . VAL A 1 356 ? -15.656 -22.844 1.309 1 96.38 356 VAL A C 1
ATOM 2781 O O . VAL A 1 356 ? -14.812 -22.766 2.207 1 96.38 356 VAL A O 1
ATOM 2784 N N . VAL A 1 357 ? -15.617 -22.109 0.256 1 97.06 357 VAL A N 1
ATOM 2785 C CA . VAL A 1 357 ? -14.523 -21.172 -0.002 1 97.06 357 VAL A CA 1
ATOM 2786 C C . VAL A 1 357 ? -14.516 -20.078 1.063 1 97.06 357 VAL A C 1
ATOM 2788 O O . VAL A 1 357 ? -13.469 -19.75 1.615 1 97.06 357 VAL A O 1
ATOM 2791 N N . ASN A 1 358 ? -15.688 -19.562 1.446 1 96.06 358 ASN A N 1
ATOM 2792 C CA . ASN A 1 358 ? -15.797 -18.453 2.373 1 96.06 358 ASN A CA 1
ATOM 2793 C C . ASN A 1 358 ? -15.523 -18.875 3.811 1 96.06 358 ASN A C 1
ATOM 2795 O O . ASN A 1 358 ? -15.32 -18.047 4.688 1 96.06 358 ASN A O 1
ATOM 2799 N N . SER A 1 359 ? -15.555 -20.172 4.062 1 94.31 359 SER A N 1
ATOM 2800 C CA . SER A 1 359 ? -15.266 -20.672 5.402 1 94.31 359 SER A CA 1
ATOM 2801 C C . SER A 1 359 ? -13.766 -20.75 5.66 1 94.31 359 SER A C 1
ATOM 2803 O O . SER A 1 359 ? -13.336 -21.078 6.766 1 94.31 359 SER A O 1
ATOM 2805 N N . ARG A 1 360 ? -12.969 -20.375 4.695 1 94.56 360 ARG A N 1
ATOM 2806 C CA . ARG A 1 360 ? -11.516 -20.438 4.789 1 94.56 360 ARG A CA 1
ATOM 2807 C C . ARG A 1 360 ? -10.891 -19.062 4.543 1 94.56 360 ARG A C 1
ATOM 2809 O O . ARG A 1 360 ? -11.594 -18.109 4.234 1 94.56 360 ARG A O 1
ATOM 2816 N N . GLU A 1 361 ? -9.555 -19.031 4.734 1 95.62 361 GLU A N 1
ATOM 2817 C CA . GLU A 1 361 ? -8.844 -17.781 4.461 1 95.62 361 GLU A CA 1
ATOM 2818 C C . GLU A 1 361 ? -8.922 -17.422 2.984 1 95.62 361 GLU A C 1
ATOM 2820 O O . GLU A 1 361 ? -9.047 -18.297 2.125 1 95.62 361 GLU A O 1
ATOM 2825 N N . LYS A 1 362 ? -8.891 -16.125 2.668 1 97 362 LYS A N 1
ATOM 2826 C CA . LYS A 1 362 ? -8.938 -15.672 1.282 1 97 362 LYS A CA 1
ATOM 2827 C C . LYS A 1 362 ? -7.75 -16.219 0.489 1 97 362 LYS A C 1
ATOM 2829 O O . LYS A 1 362 ? -6.594 -16.016 0.87 1 97 362 LYS A O 1
ATOM 2834 N N . PRO A 1 363 ? -8 -16.875 -0.592 1 97.56 363 PRO A N 1
ATOM 2835 C CA . PRO A 1 363 ? -6.918 -17.469 -1.374 1 97.56 363 PRO A CA 1
ATOM 2836 C C . PRO A 1 363 ? -6.188 -16.453 -2.246 1 97.56 363 PRO A C 1
ATOM 2838 O O . PRO A 1 363 ? -6.68 -15.336 -2.438 1 97.56 363 PRO A O 1
ATOM 2841 N N . LEU A 1 364 ? -5.02 -16.812 -2.736 1 98.12 364 LEU A N 1
ATOM 2842 C CA . LEU A 1 364 ? -4.25 -15.961 -3.646 1 98.12 364 LEU A CA 1
ATOM 2843 C C . LEU A 1 364 ? -4.891 -15.93 -5.031 1 98.12 364 LEU A C 1
ATOM 2845 O O . LEU A 1 364 ? -4.902 -14.891 -5.691 1 98.12 364 LEU A O 1
ATOM 2849 N N . ALA A 1 365 ? -5.391 -17.078 -5.402 1 98.44 365 ALA A N 1
ATOM 2850 C CA . ALA A 1 365 ? -6.023 -17.219 -6.715 1 98.44 365 ALA A CA 1
ATOM 2851 C C . ALA A 1 365 ? -7.316 -18.016 -6.621 1 98.44 365 ALA A C 1
ATOM 2853 O O . ALA A 1 365 ? -7.508 -18.781 -5.676 1 98.44 365 ALA A O 1
ATOM 2854 N N . MET A 1 366 ? -8.156 -17.812 -7.523 1 98.69 366 MET A N 1
ATOM 2855 C CA . MET A 1 366 ? -9.406 -18.562 -7.668 1 98.69 366 MET A CA 1
ATOM 2856 C C . MET A 1 366 ? -9.695 -18.859 -9.133 1 98.69 366 MET A C 1
ATOM 2858 O O . MET A 1 366 ? -9.414 -18.031 -10.008 1 98.69 366 MET A O 1
ATOM 2862 N N . TYR A 1 367 ? -10.281 -19.969 -9.391 1 98.88 367 TYR A N 1
ATOM 2863 C CA . TYR A 1 367 ? -10.562 -20.391 -10.758 1 98.88 367 TYR A CA 1
ATOM 2864 C C . TYR A 1 367 ? -12.023 -20.797 -10.914 1 98.88 367 TYR A C 1
ATOM 2866 O O . TYR A 1 367 ? -12.602 -21.406 -10.016 1 98.88 367 TYR A O 1
ATOM 2874 N N . ILE A 1 368 ? -12.57 -20.422 -12.008 1 98.81 368 ILE A N 1
ATOM 2875 C CA . ILE A 1 368 ? -13.969 -20.719 -12.297 1 98.81 368 ILE A CA 1
ATOM 2876 C C . ILE A 1 368 ? -14.102 -21.281 -13.719 1 98.81 368 ILE A C 1
ATOM 2878 O O . ILE A 1 368 ? -13.703 -20.625 -14.688 1 98.81 368 ILE A O 1
ATOM 2882 N N . PHE A 1 369 ? -14.578 -22.453 -13.805 1 98.56 369 PHE A N 1
ATOM 2883 C CA . PHE A 1 369 ? -14.953 -23.031 -15.094 1 98.56 369 PHE A CA 1
ATOM 2884 C C . PHE A 1 369 ? -16.469 -23.109 -15.227 1 98.56 369 PHE A C 1
ATOM 2886 O O . PHE A 1 369 ? -17.109 -23.953 -14.609 1 98.56 369 PHE A O 1
ATOM 2893 N N . ALA A 1 370 ? -17.031 -22.25 -15.984 1 97.31 370 ALA A N 1
ATOM 2894 C CA . ALA A 1 370 ? -18.469 -22.156 -16.203 1 97.31 370 ALA A CA 1
ATOM 2895 C C . ALA A 1 370 ? -18.781 -21.422 -17.5 1 97.31 370 ALA A C 1
ATOM 2897 O O . ALA A 1 370 ? -18.109 -20.453 -17.859 1 97.31 370 ALA A O 1
ATOM 2898 N N . LYS A 1 371 ? -19.797 -21.875 -18.219 1 93.56 371 LYS A N 1
ATOM 2899 C CA . LYS A 1 371 ? -20.25 -21.203 -19.438 1 93.56 371 LYS A CA 1
ATOM 2900 C C . LYS A 1 371 ? -21.219 -20.062 -19.109 1 93.56 371 LYS A C 1
ATOM 2902 O O . LYS A 1 371 ? -21.281 -19.078 -19.844 1 93.56 371 LYS A O 1
ATOM 2907 N N . ASN A 1 372 ? -21.938 -20.234 -18.047 1 94.19 372 ASN A N 1
ATOM 2908 C CA . ASN A 1 372 ? -22.953 -19.266 -17.641 1 94.19 372 ASN A CA 1
ATOM 2909 C C . ASN A 1 372 ? -22.344 -18.031 -17 1 94.19 372 ASN A C 1
ATOM 2911 O O . ASN A 1 372 ? -21.844 -18.109 -15.867 1 94.19 372 ASN A O 1
ATOM 2915 N N . LYS A 1 373 ? -22.484 -16.906 -17.656 1 95.25 373 LYS A N 1
ATOM 2916 C CA . LYS A 1 373 ? -21.891 -15.664 -17.188 1 95.25 373 LYS A CA 1
ATOM 2917 C C . LYS A 1 373 ? -22.531 -15.227 -15.859 1 95.25 373 LYS A C 1
ATOM 2919 O O . LYS A 1 373 ? -21.859 -14.641 -15.008 1 95.25 373 LYS A O 1
ATOM 2924 N N . LYS A 1 374 ? -23.812 -15.469 -15.703 1 96.94 374 LYS A N 1
ATOM 2925 C CA . LYS A 1 374 ? -24.484 -15.109 -14.461 1 96.94 374 LYS A CA 1
ATOM 2926 C C . LYS A 1 374 ? -23.906 -15.867 -13.273 1 96.94 374 LYS A C 1
ATOM 2928 O O . LYS A 1 374 ? -23.75 -15.305 -12.188 1 96.94 374 LYS A O 1
ATOM 2933 N N . LEU A 1 375 ? -23.625 -17.125 -13.523 1 97.31 375 LEU A N 1
ATOM 2934 C CA . LEU A 1 375 ? -23.016 -17.922 -12.477 1 97.31 375 LEU A CA 1
ATOM 2935 C C . LEU A 1 375 ? -21.625 -17.422 -12.141 1 97.31 375 LEU A C 1
ATOM 2937 O O . LEU A 1 375 ? -21.25 -17.328 -10.961 1 97.31 375 LEU A O 1
ATOM 2941 N N . VAL A 1 376 ? -20.812 -17.125 -13.133 1 97.81 376 VAL A N 1
ATOM 2942 C CA . VAL A 1 376 ? -19.469 -16.578 -12.93 1 97.81 376 VAL A CA 1
ATOM 2943 C C . VAL A 1 376 ? -19.547 -15.32 -12.078 1 97.81 376 VAL A C 1
ATOM 2945 O O . VAL A 1 376 ? -18.812 -15.18 -11.094 1 97.81 376 VAL A O 1
ATOM 2948 N N . ASN A 1 377 ? -20.438 -14.453 -12.406 1 97.06 377 ASN A N 1
ATOM 2949 C CA . ASN A 1 377 ? -20.594 -13.203 -11.672 1 97.06 377 ASN A CA 1
ATOM 2950 C C . ASN A 1 377 ? -21.047 -13.453 -10.234 1 97.06 377 ASN A C 1
ATOM 2952 O O . ASN A 1 377 ? -20.641 -12.734 -9.32 1 97.06 377 ASN A O 1
ATOM 2956 N N . LYS A 1 378 ? -21.953 -14.406 -10.102 1 97.19 378 LYS A N 1
ATOM 2957 C CA . LYS A 1 378 ? -22.391 -14.766 -8.75 1 97.19 378 LYS A CA 1
ATOM 2958 C C . LYS A 1 378 ? -21.203 -15.195 -7.887 1 97.19 378 LYS A C 1
ATOM 2960 O O . LYS A 1 378 ? -21.078 -14.75 -6.746 1 97.19 378 LYS A O 1
ATOM 2965 N N . ILE A 1 379 ? -20.312 -16.016 -8.414 1 98.19 379 ILE A N 1
ATOM 2966 C CA . ILE A 1 379 ? -19.156 -16.484 -7.672 1 98.19 379 ILE A CA 1
ATOM 2967 C C . ILE A 1 379 ? -18.219 -15.328 -7.379 1 98.19 379 ILE A C 1
ATOM 2969 O O . ILE A 1 379 ? -17.766 -15.148 -6.242 1 98.19 379 ILE A O 1
ATOM 2973 N N . LEU A 1 380 ? -17.984 -14.5 -8.367 1 97.44 380 LEU A N 1
ATOM 2974 C CA . LEU A 1 380 ? -17.094 -13.352 -8.219 1 97.44 380 LEU A CA 1
ATOM 2975 C C . LEU A 1 380 ? -17.625 -12.391 -7.156 1 97.44 380 LEU A C 1
ATOM 2977 O O . LEU A 1 380 ? -16.844 -11.867 -6.355 1 97.44 380 LEU A O 1
ATOM 2981 N N . SER A 1 381 ? -18.891 -12.195 -7.09 1 95.88 381 SER A N 1
ATOM 2982 C CA . SER A 1 381 ? -19.484 -11.203 -6.199 1 95.88 381 SER A CA 1
ATOM 2983 C C . SER A 1 381 ? -19.609 -11.742 -4.777 1 95.88 381 SER A C 1
ATOM 2985 O O . SER A 1 381 ? -19.828 -10.977 -3.838 1 95.88 381 SER A O 1
ATOM 2987 N N . ASN A 1 382 ? -19.438 -13.062 -4.652 1 96.94 382 ASN A N 1
ATOM 2988 C CA . ASN A 1 382 ? -19.672 -13.641 -3.33 1 96.94 382 ASN A CA 1
ATOM 2989 C C . ASN A 1 382 ? -18.422 -14.328 -2.781 1 96.94 382 ASN A C 1
ATOM 2991 O O . ASN A 1 382 ? -18.516 -15.133 -1.855 1 96.94 382 ASN A O 1
ATOM 2995 N N . THR A 1 383 ? -17.312 -14.055 -3.373 1 97.56 383 THR A N 1
ATOM 2996 C CA . THR A 1 383 ? -16.016 -14.555 -2.889 1 97.56 383 THR A CA 1
ATOM 2997 C C . THR A 1 383 ? -14.945 -13.477 -3.004 1 97.56 383 THR A C 1
ATOM 2999 O O . THR A 1 383 ? -15.188 -12.414 -3.574 1 97.56 383 THR A O 1
ATOM 3002 N N . SER A 1 384 ? -13.805 -13.734 -2.383 1 97.19 384 SER A N 1
ATOM 3003 C CA . SER A 1 384 ? -12.633 -12.867 -2.455 1 97.19 384 SER A CA 1
ATOM 3004 C C . SER A 1 384 ? -11.359 -13.672 -2.719 1 97.19 384 SER A C 1
ATOM 3006 O O . SER A 1 384 ? -11.242 -14.812 -2.275 1 97.19 384 SER A O 1
ATOM 3008 N N . SER A 1 385 ? -10.484 -13.117 -3.459 1 98.56 385 SER A N 1
ATOM 3009 C CA . SER A 1 385 ? -9.172 -13.695 -3.756 1 98.56 385 SER A CA 1
ATOM 3010 C C . SER A 1 385 ? -8.203 -12.625 -4.238 1 98.56 385 SER A C 1
ATOM 3012 O O . SER A 1 385 ? -8.594 -11.477 -4.484 1 98.56 385 SER A O 1
ATOM 3014 N N . GLY A 1 386 ? -6.922 -12.992 -4.301 1 98.38 386 GLY A N 1
ATOM 3015 C CA . GLY A 1 386 ? -5.973 -12.094 -4.941 1 98.38 386 GLY A CA 1
ATOM 3016 C C . GLY A 1 386 ? -6.305 -11.82 -6.398 1 98.38 386 GLY A C 1
ATOM 3017 O O . GLY A 1 386 ? -6.449 -10.664 -6.797 1 98.38 386 GLY A O 1
ATOM 3018 N N . GLY A 1 387 ? -6.43 -12.852 -7.188 1 98.5 387 GLY A N 1
ATOM 3019 C CA . GLY A 1 387 ? -6.844 -12.789 -8.578 1 98.5 387 GLY A CA 1
ATOM 3020 C C . GLY A 1 387 ? -7.727 -13.953 -8.992 1 98.5 387 GLY A C 1
ATOM 3021 O O . GLY A 1 387 ? -7.914 -14.898 -8.227 1 98.5 387 GLY A O 1
ATOM 3022 N N . VAL A 1 388 ? -8.273 -13.828 -10.195 1 98.69 388 VAL A N 1
ATOM 3023 C CA . VAL A 1 388 ? -9.172 -14.859 -10.688 1 98.69 388 VAL A CA 1
ATOM 3024 C C . VAL A 1 388 ? -8.906 -15.117 -12.172 1 98.69 388 VAL A C 1
ATOM 3026 O O . VAL A 1 388 ? -8.656 -14.188 -12.938 1 98.69 388 VAL A O 1
ATOM 3029 N N . THR A 1 389 ? -8.914 -16.344 -12.523 1 98.5 389 THR A N 1
ATOM 3030 C CA . THR A 1 389 ? -8.977 -16.75 -13.922 1 98.5 389 THR A CA 1
ATOM 3031 C C . THR A 1 389 ? -10.25 -17.562 -14.195 1 98.5 389 THR A C 1
ATOM 3033 O O . THR A 1 389 ? -10.555 -18.516 -13.469 1 98.5 389 THR A O 1
ATOM 3036 N N . VAL A 1 390 ? -10.992 -17.172 -15.188 1 98.44 390 VAL A N 1
ATOM 3037 C CA . VAL A 1 390 ? -12.203 -17.875 -15.602 1 98.44 390 VAL A CA 1
ATOM 3038 C C . VAL A 1 390 ? -11.922 -18.688 -16.859 1 98.44 390 VAL A C 1
ATOM 3040 O O . VAL A 1 390 ? -11.32 -18.188 -17.812 1 98.44 390 VAL A O 1
ATOM 3043 N N . ASN A 1 391 ? -12.227 -19.984 -16.812 1 97.75 391 ASN A N 1
ATOM 3044 C CA . ASN A 1 391 ? -12.117 -20.953 -17.891 1 97.75 391 ASN A CA 1
ATOM 3045 C C . ASN A 1 391 ? -10.656 -21.266 -18.234 1 97.75 391 ASN A C 1
ATOM 3047 O O . ASN A 1 391 ? -10.344 -21.594 -19.375 1 97.75 391 ASN A O 1
ATOM 3051 N N . ASP A 1 392 ? -9.867 -21.062 -17.359 1 97.62 392 ASP A N 1
ATOM 3052 C CA . ASP A 1 392 ? -8.461 -21.438 -17.359 1 97.62 392 ASP A CA 1
ATOM 3053 C C . ASP A 1 392 ? -7.875 -21.359 -15.945 1 97.62 392 ASP A C 1
ATOM 3055 O O . ASP A 1 392 ? -8.617 -21.234 -14.969 1 97.62 392 ASP A O 1
ATOM 3059 N N . VAL A 1 393 ? -6.605 -21.547 -15.82 1 97.62 393 VAL A N 1
ATOM 3060 C CA . VAL A 1 393 ? -5.93 -21.438 -14.531 1 97.62 393 VAL A CA 1
ATOM 3061 C C . VAL A 1 393 ? -4.605 -20.688 -14.703 1 97.62 393 VAL A C 1
ATOM 3063 O O . VAL A 1 393 ? -4.078 -20.594 -15.812 1 97.62 393 VAL A O 1
ATOM 3066 N N . VAL A 1 394 ? -4.121 -20 -13.664 1 96.75 394 VAL A N 1
ATOM 3067 C CA . VAL A 1 394 ? -2.783 -19.438 -13.516 1 96.75 394 VAL A CA 1
ATOM 3068 C C . VAL A 1 394 ? -2.631 -18.203 -14.414 1 96.75 394 VAL A C 1
ATOM 3070 O O . VAL A 1 394 ? -1.862 -17.297 -14.102 1 96.75 394 VAL A O 1
ATOM 3073 N N . MET A 1 395 ? -3.428 -17.969 -15.414 1 95.56 395 MET A N 1
ATOM 3074 C CA . MET A 1 395 ? -3.129 -17.125 -16.578 1 95.56 395 MET A CA 1
ATOM 3075 C C . MET A 1 395 ? -3.305 -15.648 -16.219 1 95.56 395 MET A C 1
ATOM 3077 O O . MET A 1 395 ? -2.82 -14.773 -16.953 1 95.56 395 MET A O 1
ATOM 3081 N N . HIS A 1 396 ? -3.975 -15.359 -15.156 1 96.62 396 HIS A N 1
ATOM 3082 C CA . HIS A 1 396 ? -4.094 -13.961 -14.766 1 96.62 396 HIS A CA 1
ATOM 3083 C C . HIS A 1 396 ? -2.746 -13.391 -14.336 1 96.62 396 HIS A C 1
ATOM 3085 O O . HIS A 1 396 ? -2.598 -12.172 -14.188 1 96.62 396 HIS A O 1
ATOM 3091 N N . TYR A 1 397 ? -1.748 -14.258 -14.172 1 95.5 397 TYR A N 1
ATOM 3092 C CA . TYR A 1 397 ? -0.398 -13.844 -13.812 1 95.5 397 TYR A CA 1
ATOM 3093 C C . TYR A 1 397 ? 0.352 -13.32 -15.031 1 95.5 397 TYR A C 1
ATOM 3095 O O . TYR A 1 397 ? 1.346 -12.602 -14.898 1 95.5 397 TYR A O 1
ATOM 3103 N N . VAL A 1 398 ? -0.024 -13.57 -16.172 1 92.81 398 VAL A N 1
ATOM 3104 C CA . VAL A 1 398 ? 0.781 -13.422 -17.391 1 92.81 398 VAL A CA 1
ATOM 3105 C C . VAL A 1 398 ? 0.77 -11.969 -17.844 1 92.81 398 VAL A C 1
ATOM 3107 O O . VAL A 1 398 ? 1.822 -11.391 -18.141 1 92.81 398 VAL A O 1
ATOM 3110 N N . PRO A 1 399 ? -0.397 -11.32 -17.875 1 92.5 399 PRO A N 1
ATOM 3111 C CA . PRO A 1 399 ? -0.363 -9.938 -18.344 1 92.5 399 PRO A CA 1
ATOM 3112 C C . PRO A 1 399 ? 0.299 -8.992 -17.344 1 92.5 399 PRO A C 1
ATOM 3114 O O . PRO A 1 399 ? -0.092 -8.945 -16.188 1 92.5 399 PRO A O 1
ATOM 3117 N N . HIS A 1 400 ? 1.174 -8.164 -17.844 1 91.94 400 HIS A N 1
ATOM 3118 C CA . HIS A 1 400 ? 1.855 -7.199 -16.984 1 91.94 400 HIS A CA 1
ATOM 3119 C C . HIS A 1 400 ? 0.935 -6.039 -16.625 1 91.94 400 HIS A C 1
ATOM 3121 O O . HIS A 1 400 ? 1.234 -5.266 -15.711 1 91.94 400 HIS A O 1
ATOM 3127 N N . SER A 1 401 ? -0.132 -5.957 -17.359 1 94.81 401 SER A N 1
ATOM 3128 C CA . SER A 1 401 ? -1.076 -4.875 -17.109 1 94.81 401 SER A CA 1
ATOM 3129 C C . SER A 1 401 ? -1.96 -5.18 -15.906 1 94.81 401 SER A C 1
ATOM 3131 O O . SER A 1 401 ? -2.646 -4.293 -15.391 1 94.81 401 SER A O 1
ATOM 3133 N N . LEU A 1 402 ? -1.978 -6.395 -15.445 1 97.12 402 LEU A N 1
ATOM 3134 C CA . LEU A 1 402 ? -2.721 -6.766 -14.25 1 97.12 402 LEU A CA 1
ATOM 3135 C C . LEU A 1 402 ? -1.816 -6.746 -13.023 1 97.12 402 LEU A C 1
ATOM 3137 O O . LEU A 1 402 ? -0.72 -7.312 -13.047 1 97.12 402 LEU A O 1
ATOM 3141 N N . PRO A 1 403 ? -2.299 -6.086 -11.992 1 97.69 403 PRO A N 1
ATOM 3142 C CA . PRO A 1 403 ? -1.552 -6.227 -10.734 1 97.69 403 PRO A CA 1
ATOM 3143 C C . PRO A 1 403 ? -1.634 -7.637 -10.156 1 97.69 403 PRO A C 1
ATOM 3145 O O . PRO A 1 403 ? -2.678 -8.289 -10.25 1 97.69 403 PRO A O 1
ATOM 3148 N N . PHE A 1 404 ? -0.53 -8.086 -9.648 1 97.94 404 PHE A N 1
ATOM 3149 C CA . PHE A 1 404 ? -0.486 -9.383 -8.992 1 97.94 404 PHE A CA 1
ATOM 3150 C C . PHE A 1 404 ? -0.212 -9.219 -7.5 1 97.94 404 PHE A C 1
ATOM 3152 O O . PHE A 1 404 ? 0.778 -8.594 -7.109 1 97.94 404 PHE A O 1
ATOM 3159 N N . GLY A 1 405 ? -1.072 -9.758 -6.699 1 97.25 405 GLY A N 1
ATOM 3160 C CA . GLY A 1 405 ? -0.948 -9.703 -5.254 1 97.25 405 GLY A CA 1
ATOM 3161 C C . GLY A 1 405 ? -2.088 -10.391 -4.527 1 97.25 405 GLY A C 1
ATOM 3162 O O . GLY A 1 405 ? -3.107 -10.719 -5.137 1 97.25 405 GLY A O 1
ATOM 3163 N N . GLY A 1 406 ? -1.886 -10.641 -3.238 1 97.88 406 GLY A N 1
ATOM 3164 C CA . GLY A 1 406 ? -2.881 -11.336 -2.434 1 97.88 406 GLY A CA 1
ATOM 3165 C C . GLY A 1 406 ? -3.781 -10.391 -1.658 1 97.88 406 GLY A C 1
ATOM 3166 O O . GLY A 1 406 ? -3.762 -9.18 -1.886 1 97.88 406 GLY A O 1
ATOM 3167 N N . VAL A 1 407 ? -4.617 -10.969 -0.866 1 98.31 407 VAL A N 1
ATOM 3168 C CA . VAL A 1 407 ? -5.539 -10.297 0.039 1 98.31 407 VAL A CA 1
ATOM 3169 C C . VAL A 1 407 ? -5.773 -11.156 1.277 1 98.31 407 VAL A C 1
ATOM 3171 O O . VAL A 1 407 ? -5.887 -12.383 1.178 1 98.31 407 VAL A O 1
ATOM 3174 N N . GLY A 1 408 ? -5.816 -10.523 2.422 1 97.44 408 GLY A N 1
ATOM 3175 C CA . GLY A 1 408 ? -5.91 -11.32 3.639 1 97.44 408 GLY A CA 1
ATOM 3176 C C . GLY A 1 408 ? -4.676 -12.156 3.898 1 97.44 408 GLY A C 1
ATOM 3177 O O . GLY A 1 408 ? -3.551 -11.664 3.812 1 97.44 408 GLY A O 1
ATOM 3178 N N . GLU A 1 409 ? -4.867 -13.383 4.145 1 96.38 409 GLU A N 1
ATOM 3179 C CA . GLU A 1 409 ? -3.762 -14.258 4.512 1 96.38 409 GLU A CA 1
ATOM 3180 C C . GLU A 1 409 ? -2.9 -14.602 3.297 1 96.38 409 GLU A C 1
ATOM 3182 O O . GLU A 1 409 ? -1.813 -15.164 3.441 1 96.38 409 GLU A O 1
ATOM 3187 N N . SER A 1 410 ? -3.439 -14.32 2.115 1 97.69 410 SER A N 1
ATOM 3188 C CA . SER A 1 410 ? -2.66 -14.633 0.92 1 97.69 410 SER A CA 1
ATOM 3189 C C . SER A 1 410 ? -1.7 -13.5 0.578 1 97.69 410 SER A C 1
ATOM 3191 O O . SER A 1 410 ? -0.902 -13.609 -0.354 1 97.69 410 SER A O 1
ATOM 3193 N N . GLY A 1 411 ? -1.82 -12.375 1.311 1 98 411 GLY A N 1
ATOM 3194 C CA . GLY A 1 411 ? -0.778 -11.375 1.145 1 98 411 GLY A CA 1
ATOM 3195 C C . GLY A 1 411 ? -1.313 -9.961 1.108 1 98 411 GLY A C 1
ATOM 3196 O O . GLY A 1 411 ? -2.488 -9.727 1.4 1 98 411 GLY A O 1
ATOM 3197 N N . MET A 1 412 ? -0.423 -8.969 0.806 1 98.5 412 MET A N 1
ATOM 3198 C CA . MET A 1 412 ? -0.74 -7.551 0.688 1 98.5 412 MET A CA 1
ATOM 3199 C C . MET A 1 412 ? 0.217 -6.855 -0.277 1 98.5 412 MET A C 1
ATOM 3201 O O . MET A 1 412 ? 1.4 -7.195 -0.335 1 98.5 412 MET A O 1
ATOM 3205 N N . GLY A 1 413 ? -0.297 -5.836 -0.988 1 97.75 413 GLY A N 1
ATOM 3206 C CA . GLY A 1 413 ? 0.458 -5.176 -2.041 1 97.75 413 GLY A CA 1
ATOM 3207 C C . GLY A 1 413 ? 0.378 -5.898 -3.373 1 97.75 413 GLY A C 1
ATOM 3208 O O . GLY A 1 413 ? -0.28 -6.934 -3.486 1 97.75 413 GLY A O 1
ATOM 3209 N N . ALA A 1 414 ? 0.96 -5.309 -4.348 1 97.94 414 ALA A N 1
ATOM 3210 C CA . ALA A 1 414 ? 0.92 -5.891 -5.688 1 97.94 414 ALA A CA 1
ATOM 3211 C C . ALA A 1 414 ? 2.129 -5.453 -6.512 1 97.94 414 ALA A C 1
ATOM 3213 O O . ALA A 1 414 ? 2.822 -4.5 -6.152 1 97.94 414 ALA A O 1
ATOM 3214 N N . TYR A 1 415 ? 2.352 -6.184 -7.531 1 97.62 415 TYR A N 1
ATOM 3215 C CA . TYR A 1 415 ? 3.428 -5.852 -8.461 1 97.62 415 TYR A CA 1
ATOM 3216 C C . TYR A 1 415 ? 3.098 -6.328 -9.867 1 97.62 415 TYR A C 1
ATOM 3218 O O . TYR A 1 415 ? 1.946 -6.652 -10.172 1 97.62 415 TYR A O 1
ATOM 3226 N N . HIS A 1 416 ? 4.027 -6.246 -10.859 1 95.75 416 HIS A N 1
ATOM 3227 C CA . HIS A 1 416 ? 3.994 -6.57 -12.281 1 95.75 416 HIS A CA 1
ATOM 3228 C C . HIS A 1 416 ? 3.998 -5.309 -13.141 1 95.75 416 HIS A C 1
ATOM 3230 O O . HIS A 1 416 ? 3.154 -4.426 -12.953 1 95.75 416 HIS A O 1
ATOM 3236 N N . GLY A 1 417 ? 4.934 -5.262 -14.047 1 95.5 417 GLY A N 1
ATOM 3237 C CA . GLY A 1 417 ? 4.98 -4.125 -14.953 1 95.5 417 GLY A CA 1
ATOM 3238 C C . GLY A 1 417 ? 5.078 -2.795 -14.234 1 95.5 417 GLY A C 1
ATOM 3239 O O . GLY A 1 417 ? 5.945 -2.609 -13.375 1 95.5 417 GLY A O 1
ATOM 3240 N N . LYS A 1 418 ? 4.207 -1.918 -14.609 1 97.5 418 LYS A N 1
ATOM 3241 C CA . LYS A 1 418 ? 4.199 -0.584 -14.016 1 97.5 418 LYS A CA 1
ATOM 3242 C C . LYS A 1 418 ? 3.83 -0.644 -12.539 1 97.5 418 LYS A C 1
ATOM 3244 O O . LYS A 1 418 ? 4.285 0.184 -11.742 1 97.5 418 LYS A O 1
ATOM 3249 N N . HIS A 1 419 ? 3.035 -1.634 -12.18 1 97.88 419 HIS A N 1
ATOM 3250 C CA . HIS A 1 419 ? 2.631 -1.759 -10.781 1 97.88 419 HIS A CA 1
ATOM 3251 C C . HIS A 1 419 ? 3.836 -1.991 -9.875 1 97.88 419 HIS A C 1
ATOM 3253 O O . HIS A 1 419 ? 3.85 -1.546 -8.727 1 97.88 419 HIS A O 1
ATOM 3259 N N . THR A 1 420 ? 4.855 -2.732 -10.375 1 98.56 420 THR A N 1
ATOM 3260 C CA . THR A 1 420 ? 6.07 -2.912 -9.586 1 98.56 420 THR A CA 1
ATOM 3261 C C . THR A 1 420 ? 6.793 -1.582 -9.398 1 98.56 420 THR A C 1
ATOM 3263 O O . THR A 1 420 ? 7.23 -1.261 -8.289 1 98.56 420 THR A O 1
ATOM 3266 N N . PHE A 1 421 ? 6.938 -0.79 -10.555 1 98.75 421 PHE A N 1
ATOM 3267 C CA . PHE A 1 421 ? 7.535 0.539 -10.484 1 98.75 421 PHE A CA 1
ATOM 3268 C C . PHE A 1 421 ? 6.82 1.396 -9.445 1 98.75 421 PHE A C 1
ATOM 3270 O O . PHE A 1 421 ? 7.461 2.016 -8.594 1 98.75 421 PHE A O 1
ATOM 3277 N N . ASP A 1 422 ? 5.551 1.381 -9.492 1 98.31 422 ASP A N 1
ATOM 3278 C CA . ASP A 1 422 ? 4.75 2.186 -8.57 1 98.31 422 ASP A CA 1
ATOM 3279 C C . ASP A 1 422 ? 4.918 1.707 -7.133 1 98.31 422 ASP A C 1
ATOM 3281 O O . ASP A 1 422 ? 4.992 2.518 -6.207 1 98.31 422 ASP A O 1
ATOM 3285 N N . THR A 1 423 ? 4.941 0.39 -6.93 1 98.5 423 THR A N 1
ATOM 3286 C CA . THR A 1 423 ? 5.102 -0.214 -5.613 1 98.5 423 THR A CA 1
ATOM 3287 C C . THR A 1 423 ? 6.406 0.243 -4.965 1 98.5 423 THR A C 1
ATOM 3289 O O . THR A 1 423 ? 6.449 0.491 -3.758 1 98.5 423 THR A O 1
ATOM 3292 N N . PHE A 1 424 ? 7.449 0.44 -5.77 1 98.81 424 PHE A N 1
ATOM 3293 C CA . PHE A 1 424 ? 8.758 0.794 -5.242 1 98.81 424 PHE A CA 1
ATOM 3294 C C . PHE A 1 424 ? 8.992 2.297 -5.328 1 98.81 424 PHE A C 1
ATOM 3296 O O . PHE A 1 424 ? 10.133 2.762 -5.227 1 98.81 424 PHE A O 1
ATOM 3303 N N . SER A 1 425 ? 7.891 3.057 -5.562 1 98.56 425 SER A N 1
ATOM 3304 C CA . SER A 1 425 ? 7.977 4.512 -5.648 1 98.56 425 SER A CA 1
ATOM 3305 C C . SER A 1 425 ? 7.074 5.18 -4.621 1 98.56 425 SER A C 1
ATOM 3307 O O . SER A 1 425 ? 5.93 4.762 -4.426 1 98.56 425 SER A O 1
ATOM 3309 N N . HIS A 1 426 ? 7.637 6.113 -3.926 1 98.31 426 HIS A N 1
ATOM 3310 C CA . HIS A 1 426 ? 6.809 7.055 -3.18 1 98.31 426 HIS A CA 1
ATOM 3311 C C . HIS A 1 426 ? 6.227 8.125 -4.098 1 98.31 426 HIS A C 1
ATOM 3313 O O . HIS A 1 426 ? 6.961 8.773 -4.844 1 98.31 426 HIS A O 1
ATOM 3319 N N . ARG A 1 427 ? 4.941 8.25 -4.082 1 97.62 427 ARG A N 1
ATOM 3320 C CA . ARG A 1 427 ? 4.281 9.305 -4.84 1 97.62 427 ARG A CA 1
ATOM 3321 C C . ARG A 1 427 ? 4.199 10.594 -4.027 1 97.62 427 ARG A C 1
ATOM 3323 O O . ARG A 1 427 ? 3.213 10.828 -3.324 1 97.62 427 ARG A O 1
ATOM 3330 N N . ARG A 1 428 ? 5.168 11.453 -4.184 1 98.31 428 ARG A N 1
ATOM 3331 C CA . ARG A 1 428 ? 5.27 12.688 -3.41 1 98.31 428 ARG A CA 1
ATOM 3332 C C . ARG A 1 428 ? 4.348 13.758 -3.975 1 98.31 428 ARG A C 1
ATOM 3334 O O . ARG A 1 428 ? 4.496 14.172 -5.125 1 98.31 428 ARG A O 1
ATOM 3341 N N . SER A 1 429 ? 3.369 14.203 -3.219 1 98.5 429 SER A N 1
ATOM 3342 C CA . SER A 1 429 ? 2.469 15.281 -3.631 1 98.5 429 SER A CA 1
ATOM 3343 C C . SER A 1 429 ? 3.176 16.625 -3.613 1 98.5 429 SER A C 1
ATOM 3345 O O . SER A 1 429 ? 3.844 16.969 -2.637 1 98.5 429 SER A O 1
ATOM 3347 N N . CYS A 1 430 ? 3.004 17.359 -4.664 1 98.31 430 CYS A N 1
ATOM 3348 C CA . CYS A 1 430 ? 3.641 18.656 -4.789 1 98.31 430 CYS A CA 1
ATOM 3349 C C . CYS A 1 430 ? 2.627 19.719 -5.191 1 98.31 430 CYS A C 1
ATOM 3351 O O . CYS A 1 430 ? 1.865 19.531 -6.145 1 98.31 430 CYS A O 1
ATOM 3353 N N . LEU A 1 431 ? 2.615 20.766 -4.453 1 98.12 431 LEU A N 1
ATOM 3354 C CA . LEU A 1 431 ? 1.834 21.953 -4.785 1 98.12 431 LEU A CA 1
ATOM 3355 C C . LEU A 1 431 ? 2.723 23.203 -4.84 1 98.12 431 LEU A C 1
ATOM 3357 O O . LEU A 1 431 ? 3.416 23.516 -3.869 1 98.12 431 LEU A O 1
ATOM 3361 N N . VAL A 1 432 ? 2.814 23.812 -5.945 1 97.5 432 VAL A N 1
ATOM 3362 C CA . VAL A 1 432 ? 3.5 25.094 -6.105 1 97.5 432 VAL A CA 1
ATOM 3363 C C . VAL A 1 432 ? 2.479 26.219 -6.125 1 97.5 432 VAL A C 1
ATOM 3365 O O . VAL A 1 432 ? 1.762 26.406 -7.109 1 97.5 432 VAL A O 1
ATOM 3368 N N . ASP A 1 433 ? 2.529 26.938 -5.086 1 93.88 433 ASP A N 1
ATOM 3369 C CA . ASP A 1 433 ? 1.508 27.969 -4.918 1 93.88 433 ASP A CA 1
ATOM 3370 C C . ASP A 1 433 ? 1.771 29.156 -5.84 1 93.88 433 ASP A C 1
ATOM 3372 O O . ASP A 1 433 ? 2.914 29.594 -5.992 1 93.88 433 ASP A O 1
ATOM 3376 N N . GLY A 1 434 ? 0.67 29.656 -6.449 1 88.88 434 GLY A N 1
ATOM 3377 C CA . GLY A 1 434 ? 0.733 30.844 -7.277 1 88.88 434 GLY A CA 1
ATOM 3378 C C . GLY A 1 434 ? -0.246 31.922 -6.855 1 88.88 434 GLY A C 1
ATOM 3379 O O . GLY A 1 434 ? -0.48 32.875 -7.59 1 88.88 434 GLY A O 1
ATOM 3380 N N . ASN A 1 435 ? -0.779 31.781 -5.648 1 86.62 435 ASN A N 1
ATOM 3381 C CA . ASN A 1 435 ? -1.811 32.688 -5.188 1 86.62 435 ASN A CA 1
ATOM 3382 C C . ASN A 1 435 ? -1.227 34.062 -4.84 1 86.62 435 ASN A C 1
ATOM 3384 O O . ASN A 1 435 ? -0.18 34.156 -4.195 1 86.62 435 ASN A O 1
ATOM 3388 N N . PRO A 1 436 ? -2.041 35.094 -5.266 1 88.25 436 PRO A N 1
ATOM 3389 C CA . PRO A 1 436 ? -1.695 36.406 -4.68 1 88.25 436 PRO A CA 1
ATOM 3390 C C . PRO A 1 436 ? -1.948 36.469 -3.176 1 88.25 436 PRO A C 1
ATOM 3392 O O . PRO A 1 436 ? -2.838 35.781 -2.67 1 88.25 436 PRO A O 1
ATOM 3395 N N . GLU A 1 437 ? -1.201 37.25 -2.5 1 90.81 437 GLU A N 1
ATOM 3396 C CA . GLU A 1 437 ? -1.245 37.312 -1.042 1 90.81 437 GLU A CA 1
ATOM 3397 C C . GLU A 1 437 ? -2.621 37.75 -0.547 1 90.81 437 GLU A C 1
ATOM 3399 O O . GLU A 1 437 ? -3.064 37.344 0.524 1 90.81 437 GLU A O 1
ATOM 3404 N N . PHE A 1 438 ? -3.299 38.5 -1.373 1 86.62 438 PHE A N 1
ATOM 3405 C CA . PHE A 1 438 ? -4.637 38.938 -0.997 1 86.62 438 PHE A CA 1
ATOM 3406 C C . PHE A 1 438 ? -5.555 37.75 -0.769 1 86.62 438 PHE A C 1
ATOM 3408 O O . PHE A 1 438 ? -6.348 37.75 0.175 1 86.62 438 PHE A O 1
ATOM 3415 N N . PHE A 1 439 ? -5.449 36.781 -1.566 1 86.38 439 PHE A N 1
ATOM 3416 C CA . PHE A 1 439 ? -6.266 35.594 -1.414 1 86.38 439 PHE A CA 1
ATOM 3417 C C . PHE A 1 439 ? -5.84 34.781 -0.187 1 86.38 439 PHE A C 1
ATOM 3419 O O . PHE A 1 439 ? -6.68 34.25 0.541 1 86.38 439 PHE A O 1
ATOM 3426 N N . ASN A 1 440 ? -4.574 34.75 0.083 1 90.75 440 ASN A N 1
ATOM 3427 C CA . ASN A 1 440 ? -4.07 34.031 1.248 1 90.75 440 ASN A CA 1
ATOM 3428 C C . ASN A 1 440 ? -4.512 34.688 2.551 1 90.75 440 ASN A C 1
ATOM 3430 O O . ASN A 1 440 ? -4.699 34 3.562 1 90.75 440 ASN A O 1
ATOM 3434 N N . SER A 1 441 ? -4.727 35.969 2.49 1 92.44 441 SER A N 1
ATOM 3435 C CA . SER A 1 441 ? -5.062 36.719 3.695 1 92.44 441 SER A CA 1
ATOM 3436 C C . SER A 1 441 ? -6.449 36.375 4.207 1 92.44 441 SER A C 1
ATOM 3438 O O . SER A 1 441 ? -6.773 36.625 5.371 1 92.44 441 SER A O 1
ATOM 3440 N N . LEU A 1 442 ? -7.242 35.781 3.361 1 91.62 442 LEU A N 1
ATOM 3441 C CA . LEU A 1 442 ? -8.586 35.375 3.76 1 91.62 442 LEU A CA 1
ATOM 3442 C C . LEU A 1 442 ? -8.523 34.312 4.848 1 91.62 442 LEU A C 1
ATOM 3444 O O . LEU A 1 442 ? -9.43 34.219 5.68 1 91.62 442 LEU A O 1
ATOM 3448 N N . ARG A 1 443 ? -7.406 33.562 4.875 1 93.19 443 ARG A N 1
ATOM 3449 C CA . ARG A 1 443 ? -7.34 32.469 5.836 1 93.19 443 ARG A CA 1
ATOM 3450 C C . ARG A 1 443 ? -6.648 32.938 7.121 1 93.19 443 ARG A C 1
ATOM 3452 O O . ARG A 1 443 ? -6.684 32.219 8.133 1 93.19 443 ARG A O 1
ATOM 3459 N N . TYR A 1 444 ? -6.094 34.188 7.141 1 96.94 444 TYR A N 1
ATOM 3460 C CA . TYR A 1 444 ? -5.371 34.656 8.312 1 96.94 444 TYR A CA 1
ATOM 3461 C C . TYR A 1 444 ? -6.328 35.219 9.352 1 96.94 444 TYR A C 1
ATOM 3463 O O . TYR A 1 444 ? -7.328 35.844 9.008 1 96.94 444 TYR A O 1
ATOM 3471 N N . PRO A 1 445 ? -5.98 35 10.633 1 96.69 445 PRO A N 1
ATOM 3472 C CA . PRO A 1 445 ? -6.656 35.812 11.641 1 96.69 445 PRO A CA 1
ATOM 3473 C C . PRO A 1 445 ? -6.34 37.312 11.477 1 96.69 445 PRO A C 1
ATOM 3475 O O . PRO A 1 445 ? -5.324 37.656 10.883 1 96.69 445 PRO A O 1
ATOM 3478 N N . PRO A 1 446 ? -7.109 38.188 12.023 1 97.19 446 PRO A N 1
ATOM 3479 C CA . PRO A 1 446 ? -8.375 37.938 12.719 1 97.19 446 PRO A CA 1
ATOM 3480 C C . PRO A 1 446 ? -9.477 37.469 11.781 1 97.19 446 PRO A C 1
ATOM 3482 O O . PRO A 1 446 ? -9.617 37.969 10.664 1 97.19 446 PRO A O 1
ATOM 3485 N N . HIS A 1 447 ? -10.195 36.594 12.25 1 96.25 447 HIS A N 1
ATOM 3486 C CA . HIS A 1 447 ? -11.281 36 11.477 1 96.25 447 HIS A CA 1
ATOM 3487 C C . HIS A 1 447 ? -12.531 36.875 11.539 1 96.25 447 HIS A C 1
ATOM 3489 O O . HIS A 1 447 ? -12.711 37.656 12.484 1 96.25 447 HIS A O 1
ATOM 3495 N N . SER A 1 448 ? -13.297 36.812 10.492 1 95.94 448 SER A N 1
ATOM 3496 C CA . SER A 1 448 ? -14.57 37.531 10.43 1 95.94 448 SER A CA 1
ATOM 3497 C C . SER A 1 448 ? -15.609 36.719 9.664 1 95.94 448 SER A C 1
ATOM 3499 O O . SER A 1 448 ? -15.266 35.781 8.922 1 95.94 448 SER A O 1
ATOM 3501 N N . GLN A 1 449 ? -16.875 37.062 9.914 1 95.81 449 GLN A N 1
ATOM 3502 C CA . GLN A 1 449 ? -17.953 36.375 9.203 1 95.81 449 GLN A CA 1
ATOM 3503 C C . GLN A 1 449 ? -17.828 36.594 7.695 1 95.81 449 GLN A C 1
ATOM 3505 O O . GLN A 1 449 ? -18.156 35.719 6.902 1 95.81 449 GLN A O 1
ATOM 3510 N N . LYS A 1 450 ? -17.453 37.781 7.34 1 96.06 450 LYS A N 1
ATOM 3511 C CA . LYS A 1 450 ? -17.266 38.094 5.926 1 96.06 450 LYS A CA 1
ATOM 3512 C C . LYS A 1 450 ? -16.219 37.188 5.289 1 96.06 450 LYS A C 1
ATOM 3514 O O . LYS A 1 450 ? -16.438 36.625 4.227 1 96.06 450 LYS A O 1
ATOM 3519 N N . LYS A 1 451 ? -15.062 37.094 5.957 1 95.94 451 LYS A N 1
ATOM 3520 C CA . LYS A 1 451 ? -14.008 36.219 5.453 1 95.94 451 LYS A CA 1
ATOM 3521 C C . LYS A 1 451 ? -14.484 34.781 5.359 1 95.94 451 LYS A C 1
ATOM 3523 O O . LYS A 1 451 ? -14.234 34.094 4.363 1 95.94 451 LYS A O 1
ATOM 3528 N N . LEU A 1 452 ? -15.188 34.344 6.371 1 96.19 452 LEU A N 1
ATOM 3529 C CA . LEU A 1 452 ? -15.672 32.969 6.406 1 96.19 452 LEU A CA 1
ATOM 3530 C C . LEU A 1 452 ? -16.641 32.719 5.258 1 96.19 452 LEU A C 1
ATOM 3532 O O . LEU A 1 452 ? -16.609 31.641 4.641 1 96.19 452 LEU A O 1
ATOM 3536 N N . SER A 1 453 ? -17.5 33.625 4.969 1 96.25 453 SER A N 1
ATOM 3537 C CA . SER A 1 453 ? -18.453 33.5 3.871 1 96.25 453 SER A CA 1
ATOM 3538 C C . SER A 1 453 ? -17.75 33.344 2.531 1 96.25 453 SER A C 1
ATOM 3540 O O . SER A 1 453 ? -18.172 32.562 1.681 1 96.25 453 SER A O 1
ATOM 3542 N N . ILE A 1 454 ? -16.703 34.062 2.383 1 94.12 454 ILE A N 1
ATOM 3543 C CA . ILE A 1 454 ? -15.922 34 1.151 1 94.12 454 ILE A CA 1
ATOM 3544 C C . ILE A 1 454 ? -15.234 32.625 1.062 1 94.12 454 ILE A C 1
ATOM 3546 O O . ILE A 1 454 ? -15.219 32 -0 1 94.12 454 ILE A O 1
ATOM 3550 N N . ILE A 1 455 ? -14.703 32.219 2.219 1 93.94 455 ILE A N 1
ATOM 3551 C CA . ILE A 1 455 ? -14.047 30.906 2.273 1 93.94 455 ILE A CA 1
ATOM 3552 C C . ILE A 1 455 ? -15.031 29.812 1.877 1 93.94 455 ILE A C 1
ATOM 3554 O O . ILE A 1 455 ? -14.711 28.938 1.064 1 93.94 455 ILE A O 1
ATOM 3558 N N . ARG A 1 456 ? -16.219 29.844 2.395 1 94.25 456 ARG A N 1
ATOM 3559 C CA . ARG A 1 456 ? -17.25 28.875 2.072 1 94.25 456 ARG A CA 1
ATOM 3560 C C . ARG A 1 456 ? -17.562 28.875 0.58 1 94.25 456 ARG A C 1
ATOM 3562 O O . ARG A 1 456 ? -17.672 27.812 -0.04 1 94.25 456 ARG A O 1
ATOM 3569 N N . LEU A 1 457 ? -17.672 30.031 0.041 1 90.69 457 LEU A N 1
ATOM 3570 C CA . LEU A 1 457 ? -18.031 30.188 -1.365 1 90.69 457 LEU A CA 1
ATOM 3571 C C . LEU A 1 457 ? -16.953 29.594 -2.268 1 90.69 457 LEU A C 1
ATOM 3573 O O . LEU A 1 457 ? -17.25 28.984 -3.293 1 90.69 457 LEU A O 1
ATOM 3577 N N . VAL A 1 458 ? -15.742 29.688 -1.811 1 87.94 458 VAL A N 1
ATOM 3578 C CA . VAL A 1 458 ? -14.625 29.328 -2.672 1 87.94 458 VAL A CA 1
ATOM 3579 C C . VAL A 1 458 ? -14.273 27.859 -2.475 1 87.94 458 VAL A C 1
ATOM 3581 O O . VAL A 1 458 ? -13.945 27.156 -3.436 1 87.94 458 VAL A O 1
ATOM 3584 N N . LEU A 1 459 ? -14.398 27.359 -1.245 1 90.56 459 LEU A N 1
ATOM 3585 C CA . LEU A 1 459 ? -13.805 26.062 -0.935 1 90.56 459 LEU A CA 1
ATOM 3586 C C . LEU A 1 459 ? -14.875 24.984 -0.855 1 90.56 459 LEU A C 1
ATOM 3588 O O . LEU A 1 459 ? -14.594 23.812 -1.076 1 90.56 459 LEU A O 1
ATOM 3592 N N . MET A 1 460 ? -16.062 25.359 -0.542 1 93.06 460 MET A N 1
ATOM 3593 C CA . MET A 1 460 ? -17.062 24.344 -0.23 1 93.06 460 MET A CA 1
ATOM 3594 C C . MET A 1 460 ? -17.75 23.859 -1.499 1 93.06 460 MET A C 1
ATOM 3596 O O . MET A 1 460 ? -18.219 24.672 -2.305 1 93.06 460 MET A O 1
ATOM 3600 N N . LYS A 1 461 ? -17.75 22.562 -1.653 1 90.94 461 LYS A N 1
ATOM 3601 C CA . LYS A 1 461 ? -18.484 21.953 -2.754 1 90.94 461 LYS A CA 1
ATOM 3602 C C . LYS A 1 461 ? -19.969 21.781 -2.398 1 90.94 461 LYS A C 1
ATOM 3604 O O . LYS A 1 461 ? -20.312 21.562 -1.235 1 90.94 461 LYS A O 1
ATOM 3609 N N . ASN A 1 462 ? -20.797 21.922 -3.365 1 85.81 462 ASN A N 1
ATOM 3610 C CA . ASN A 1 462 ? -22.234 21.766 -3.146 1 85.81 462 ASN A CA 1
ATOM 3611 C C . ASN A 1 462 ? -22.766 20.484 -3.779 1 85.81 462 ASN A C 1
ATOM 3613 O O . ASN A 1 462 ? -22.172 19.969 -4.727 1 85.81 462 ASN A O 1
ATOM 3617 N N . MET A 1 463 ? -23.719 19.969 -3.002 1 75.44 463 MET A N 1
ATOM 3618 C CA . MET A 1 463 ? -24.391 18.812 -3.576 1 75.44 463 MET A CA 1
ATOM 3619 C C . MET A 1 463 ? -25.266 19.219 -4.758 1 75.44 463 MET A C 1
ATOM 3621 O O . MET A 1 463 ? -25.906 20.266 -4.727 1 75.44 463 MET A O 1
ATOM 3625 N N . GLN A 1 464 ? -25.047 18.688 -5.836 1 61.69 464 GLN A N 1
ATOM 3626 C CA . GLN A 1 464 ? -25.938 18.984 -6.945 1 61.69 464 GLN A CA 1
ATOM 3627 C C . GLN A 1 464 ? -27.375 18.562 -6.609 1 61.69 464 GLN A C 1
ATOM 3629 O O . GLN A 1 464 ? -27.594 17.547 -5.957 1 61.69 464 GLN A O 1
ATOM 3634 N N . LYS A 1 465 ? -28.359 19.422 -6.609 1 52.03 465 LYS A N 1
ATOM 3635 C CA . LYS A 1 465 ? -29.766 19.016 -6.625 1 52.03 465 LYS A CA 1
ATOM 3636 C C . LYS A 1 465 ? -29.984 17.859 -7.59 1 52.03 465 LYS A C 1
ATOM 3638 O O . LYS A 1 465 ? -29.5 17.891 -8.719 1 52.03 465 LYS A O 1
ATOM 3643 N N . PRO A 1 466 ? -30.547 16.562 -6.879 1 41.84 466 PRO A N 1
ATOM 3644 C CA . PRO A 1 466 ? -30.953 15.578 -7.887 1 41.84 466 PRO A CA 1
ATOM 3645 C C . PRO A 1 466 ? -31.672 16.203 -9.078 1 41.84 466 PRO A C 1
ATOM 3647 O O . PRO A 1 466 ? -32.312 17.25 -8.93 1 41.84 466 PRO A O 1
ATOM 3650 N N . ARG B 1 1 ? -15.211 -5.152 28.391 1 54.62 1 ARG B N 1
ATOM 3651 C CA . ARG B 1 1 ? -14.828 -5.629 27.062 1 54.62 1 ARG B CA 1
ATOM 3652 C C . ARG B 1 1 ? -16.031 -5.621 26.109 1 54.62 1 ARG B C 1
ATOM 3654 O O . ARG B 1 1 ? -16.391 -6.66 25.562 1 54.62 1 ARG B O 1
ATOM 3661 N N . ASP B 1 2 ? -16.703 -4.375 26.047 1 78.88 2 ASP B N 1
ATOM 3662 C CA . ASP B 1 2 ? -18 -3.982 25.5 1 78.88 2 ASP B CA 1
ATOM 3663 C C . ASP B 1 2 ? -17.922 -3.75 23.984 1 78.88 2 ASP B C 1
ATOM 3665 O O . ASP B 1 2 ? -18.906 -3.877 23.281 1 78.88 2 ASP B O 1
ATOM 3669 N N . TYR B 1 3 ? -16.703 -3.824 23.391 1 93.56 3 TYR B N 1
ATOM 3670 C CA . TYR B 1 3 ? -16.625 -3.48 21.969 1 93.56 3 TYR B CA 1
ATOM 3671 C C . TYR B 1 3 ? -16.656 -4.734 21.109 1 93.56 3 TYR B C 1
ATOM 3673 O O . TYR B 1 3 ? -16.844 -4.652 19.891 1 93.56 3 TYR B O 1
ATOM 3681 N N . ILE B 1 4 ? -16.562 -5.926 21.688 1 95.69 4 ILE B N 1
ATOM 3682 C CA . ILE B 1 4 ? -16.5 -7.184 20.953 1 95.69 4 ILE B CA 1
ATOM 3683 C C . ILE B 1 4 ? -17.812 -7.395 20.188 1 95.69 4 ILE B C 1
ATOM 3685 O O . ILE B 1 4 ? -17.797 -7.828 19.031 1 95.69 4 ILE B O 1
ATOM 3689 N N . SER B 1 5 ? -18.891 -7.105 20.891 1 96.56 5 SER B N 1
ATOM 3690 C CA . SER B 1 5 ? -20.203 -7.273 20.25 1 96.56 5 SER B CA 1
ATOM 3691 C C . SER B 1 5 ? -20.328 -6.391 19.016 1 96.56 5 SER B C 1
ATOM 3693 O O . SER B 1 5 ? -20.938 -6.793 18.016 1 96.56 5 SER B O 1
ATOM 3695 N N . ALA B 1 6 ? -19.781 -5.18 19.078 1 97 6 ALA B N 1
ATOM 3696 C CA . ALA B 1 6 ? -19.812 -4.258 17.938 1 97 6 ALA B CA 1
ATOM 3697 C C . ALA B 1 6 ? -19 -4.801 16.766 1 97 6 ALA B C 1
ATOM 3699 O O . ALA B 1 6 ? -19.438 -4.699 15.617 1 97 6 ALA B O 1
ATOM 3700 N N . ILE B 1 7 ? -17.875 -5.387 17.047 1 98 7 ILE B N 1
ATOM 3701 C CA . ILE B 1 7 ? -17.016 -5.953 16.016 1 98 7 ILE B CA 1
ATOM 3702 C C . ILE B 1 7 ? -17.719 -7.133 15.344 1 98 7 ILE B C 1
ATOM 3704 O O . ILE B 1 7 ? -17.75 -7.234 14.117 1 98 7 ILE B O 1
ATOM 3708 N N . VAL B 1 8 ? -18.297 -7.996 16.141 1 97.69 8 VAL B N 1
ATOM 3709 C CA . VAL B 1 8 ? -18.984 -9.172 15.641 1 97.69 8 VAL B CA 1
ATOM 3710 C C . VAL B 1 8 ? -20.156 -8.75 14.758 1 97.69 8 VAL B C 1
ATOM 3712 O O . VAL B 1 8 ? -20.359 -9.297 13.68 1 97.69 8 VAL B O 1
ATOM 3715 N N . ALA B 1 9 ? -20.906 -7.77 15.25 1 97.69 9 ALA B N 1
ATOM 3716 C CA . ALA B 1 9 ? -22.047 -7.27 14.484 1 97.69 9 ALA B CA 1
ATOM 3717 C C . ALA B 1 9 ? -21.609 -6.699 13.141 1 97.69 9 ALA B C 1
ATOM 3719 O O . ALA B 1 9 ? -22.266 -6.902 12.125 1 97.69 9 ALA B O 1
ATOM 3720 N N . ALA B 1 10 ? -20.531 -5.945 13.133 1 98.5 10 ALA B N 1
ATOM 3721 C CA . ALA B 1 10 ? -20.016 -5.375 11.891 1 98.5 10 ALA B CA 1
ATOM 3722 C C . ALA B 1 10 ? -19.578 -6.473 10.922 1 98.5 10 ALA B C 1
ATOM 3724 O O . ALA B 1 10 ? -19.844 -6.379 9.719 1 98.5 10 ALA B O 1
ATOM 3725 N N . LYS B 1 11 ? -18.938 -7.523 11.414 1 97.75 11 LYS B N 1
ATOM 3726 C CA . LYS B 1 11 ? -18.5 -8.648 10.586 1 97.75 11 LYS B CA 1
ATOM 3727 C C . LYS B 1 11 ? -19.703 -9.375 9.984 1 97.75 11 LYS B C 1
ATOM 3729 O O . LYS B 1 11 ? -19.688 -9.758 8.812 1 97.75 11 LYS B O 1
ATOM 3734 N N . GLU B 1 12 ? -20.719 -9.562 10.805 1 97.5 12 GLU B N 1
ATOM 3735 C CA . GLU B 1 12 ? -21.938 -10.188 10.328 1 97.5 12 GLU B CA 1
ATOM 3736 C C . GLU B 1 12 ? -22.625 -9.336 9.266 1 97.5 12 GLU B C 1
ATOM 3738 O O . GLU B 1 12 ? -23.125 -9.859 8.273 1 97.5 12 GLU B O 1
ATOM 3743 N N . ALA B 1 13 ? -22.625 -8.039 9.5 1 98.25 13 ALA B N 1
ATOM 3744 C CA . ALA B 1 13 ? -23.203 -7.121 8.523 1 98.25 13 ALA B CA 1
ATOM 3745 C C . ALA B 1 13 ? -22.484 -7.223 7.184 1 98.25 13 ALA B C 1
ATOM 3747 O O . ALA B 1 13 ? -23.109 -7.289 6.129 1 98.25 13 ALA B O 1
ATOM 3748 N N . PHE B 1 14 ? -21.219 -7.262 7.176 1 97.94 14 PHE B N 1
ATOM 3749 C CA . PHE B 1 14 ? -20.453 -7.391 5.938 1 97.94 14 PHE B CA 1
ATOM 3750 C C . PHE B 1 14 ? -20.766 -8.711 5.246 1 97.94 14 PHE B C 1
ATOM 3752 O O . PHE B 1 14 ? -20.938 -8.758 4.027 1 97.94 14 PHE B O 1
ATOM 3759 N N . SER B 1 15 ? -20.781 -9.758 6.043 1 95.62 15 SER B N 1
ATOM 3760 C CA . SER B 1 15 ? -21 -11.102 5.512 1 95.62 15 SER B CA 1
ATOM 3761 C C . SER B 1 15 ? -22.359 -11.211 4.84 1 95.62 15 SER B C 1
ATOM 3763 O O . SER B 1 15 ? -22.547 -12.031 3.936 1 95.62 15 SER B O 1
ATOM 3765 N N . SER B 1 16 ? -23.25 -10.367 5.281 1 95.88 16 SER B N 1
ATOM 3766 C CA . SER B 1 16 ? -24.594 -10.391 4.695 1 95.88 16 SER B CA 1
ATOM 3767 C C . SER B 1 16 ? -24.578 -9.828 3.277 1 95.88 16 SER B C 1
ATOM 3769 O O . SER B 1 16 ? -25.547 -10.023 2.523 1 95.88 16 SER B O 1
ATOM 3771 N N . GLY B 1 17 ? -23.547 -9.055 2.902 1 95.44 17 GLY B N 1
ATOM 3772 C CA . GLY B 1 17 ? -23.422 -8.469 1.58 1 95.44 17 GLY B CA 1
ATOM 3773 C C . GLY B 1 17 ? -24.078 -7.105 1.471 1 95.44 17 GLY B C 1
ATOM 3774 O O . GLY B 1 17 ? -24.094 -6.496 0.398 1 95.44 17 GLY B O 1
ATOM 3775 N N . LYS B 1 18 ? -24.531 -6.586 2.578 1 94.88 18 LYS B N 1
ATOM 3776 C CA . LYS B 1 18 ? -25.312 -5.355 2.551 1 94.88 18 LYS B CA 1
ATOM 3777 C C . LYS B 1 18 ? -24.484 -4.188 2.033 1 94.88 18 LYS B C 1
ATOM 3779 O O . LYS B 1 18 ? -24.984 -3.322 1.316 1 94.88 18 LYS B O 1
ATOM 3784 N N . THR B 1 19 ? -23.188 -4.164 2.305 1 97.44 19 THR B N 1
ATOM 3785 C CA . THR B 1 19 ? -22.359 -3.025 1.925 1 97.44 19 THR B CA 1
ATOM 3786 C C . THR B 1 19 ? -21.844 -3.189 0.502 1 97.44 19 THR B C 1
ATOM 3788 O O . THR B 1 19 ? -21.219 -2.277 -0.044 1 97.44 19 THR B O 1
ATOM 3791 N N . LYS B 1 20 ? -22.062 -4.309 -0.138 1 94.75 20 LYS B N 1
ATOM 3792 C CA . LYS B 1 20 ? -21.625 -4.527 -1.514 1 94.75 20 LYS B CA 1
ATOM 3793 C C . LYS B 1 20 ? -22.5 -3.756 -2.5 1 94.75 20 LYS B C 1
ATOM 3795 O O . LYS B 1 20 ? -22.062 -3.453 -3.613 1 94.75 20 LYS B O 1
ATOM 3800 N N . ASP B 1 21 ? -23.719 -3.445 -2.107 1 96.81 21 ASP B N 1
ATOM 3801 C CA . ASP B 1 21 ? -24.641 -2.676 -2.928 1 96.81 21 ASP B CA 1
ATOM 3802 C C . ASP B 1 21 ? -24.234 -1.208 -3.002 1 96.81 21 ASP B C 1
ATOM 3804 O O . ASP B 1 21 ? -24.203 -0.513 -1.983 1 96.81 21 ASP B O 1
ATOM 3808 N N . VAL B 1 22 ? -24 -0.747 -4.219 1 98.12 22 VAL B N 1
ATOM 3809 C CA . VAL B 1 22 ? -23.516 0.613 -4.434 1 98.12 22 VAL B CA 1
ATOM 3810 C C . VAL B 1 22 ? -24.578 1.617 -4.004 1 98.12 22 VAL B C 1
ATOM 3812 O O . VAL B 1 22 ? -24.25 2.684 -3.473 1 98.12 22 VAL B O 1
ATOM 3815 N N . LYS B 1 23 ? -25.828 1.275 -4.184 1 98.19 23 LYS B N 1
ATOM 3816 C CA . LYS B 1 23 ? -26.922 2.15 -3.74 1 98.19 23 LYS B CA 1
ATOM 3817 C C . LYS B 1 23 ? -26.891 2.33 -2.227 1 98.19 23 LYS B C 1
ATOM 3819 O O . LYS B 1 23 ? -27.094 3.438 -1.724 1 98.19 23 LYS B O 1
ATOM 3824 N N . PHE B 1 24 ? -26.688 1.226 -1.494 1 98.56 24 PHE B N 1
ATOM 3825 C CA . PHE B 1 24 ? -26.562 1.297 -0.044 1 98.56 24 PHE B CA 1
ATOM 3826 C C . PHE B 1 24 ? -25.422 2.238 0.349 1 98.56 24 PHE B C 1
ATOM 3828 O O . PHE B 1 24 ? -25.594 3.088 1.227 1 98.56 24 PHE B O 1
ATOM 3835 N N . ARG B 1 25 ? -24.266 2.119 -0.327 1 98.81 25 ARG B N 1
ATOM 3836 C CA . ARG B 1 25 ? -23.094 2.939 -0.051 1 98.81 25 ARG B CA 1
ATOM 3837 C C . ARG B 1 25 ? -23.406 4.418 -0.249 1 98.81 25 ARG B C 1
ATOM 3839 O O . ARG B 1 25 ? -23.094 5.246 0.614 1 98.81 25 ARG B O 1
ATOM 3846 N N . LYS B 1 26 ? -24.031 4.742 -1.365 1 98.62 26 LYS B N 1
ATOM 3847 C CA . LYS B 1 26 ? -24.375 6.125 -1.675 1 98.62 26 LYS B CA 1
ATOM 3848 C C . LYS B 1 26 ? -25.359 6.688 -0.647 1 98.62 26 LYS B C 1
ATOM 3850 O O . LYS B 1 26 ? -25.234 7.84 -0.229 1 98.62 26 LYS B O 1
ATOM 3855 N N . GLN B 1 27 ? -26.266 5.852 -0.264 1 98.69 27 GLN B N 1
ATOM 3856 C CA . GLN B 1 27 ? -27.25 6.273 0.739 1 98.69 27 GLN B CA 1
ATOM 3857 C C . GLN B 1 27 ? -26.562 6.602 2.062 1 98.69 27 GLN B C 1
ATOM 3859 O O . GLN B 1 27 ? -26.891 7.594 2.713 1 98.69 27 GLN B O 1
ATOM 3864 N N . GLN B 1 28 ? -25.641 5.758 2.488 1 98.88 28 GLN B N 1
ATOM 3865 C CA . GLN B 1 28 ? -24.906 6.027 3.713 1 98.88 28 GLN B CA 1
ATOM 3866 C C . GLN B 1 28 ? -24.125 7.34 3.611 1 98.88 28 GLN B C 1
ATOM 3868 O O . GLN B 1 28 ? -24.094 8.125 4.562 1 98.88 28 GLN B O 1
ATOM 3873 N N . LEU B 1 29 ? -23.531 7.609 2.457 1 98.81 29 LEU B N 1
ATOM 3874 C CA . LEU B 1 29 ? -22.75 8.836 2.256 1 98.81 29 LEU B CA 1
ATOM 3875 C C . LEU B 1 29 ? -23.672 10.055 2.262 1 98.81 29 LEU B C 1
ATOM 3877 O O . LEU B 1 29 ? -23.297 11.109 2.791 1 98.81 29 LEU B O 1
ATOM 3881 N N . GLN B 1 30 ? -24.828 9.906 1.694 1 98.69 30 GLN B N 1
ATOM 3882 C CA . GLN B 1 30 ? -25.797 10.992 1.708 1 98.69 30 GLN B CA 1
ATOM 3883 C C . GLN B 1 30 ? -26.25 11.305 3.129 1 98.69 30 GLN B C 1
ATOM 3885 O O . GLN B 1 30 ? -26.406 12.469 3.5 1 98.69 30 GLN B O 1
ATOM 3890 N N . LYS B 1 31 ? -26.469 10.258 3.877 1 98.81 31 LYS B N 1
ATOM 3891 C CA . LYS B 1 31 ? -26.859 10.438 5.273 1 98.81 31 LYS B CA 1
ATOM 3892 C C . LYS B 1 31 ? -25.719 11.078 6.074 1 98.81 31 LYS B C 1
ATOM 3894 O O . LYS B 1 31 ? -25.969 11.898 6.961 1 98.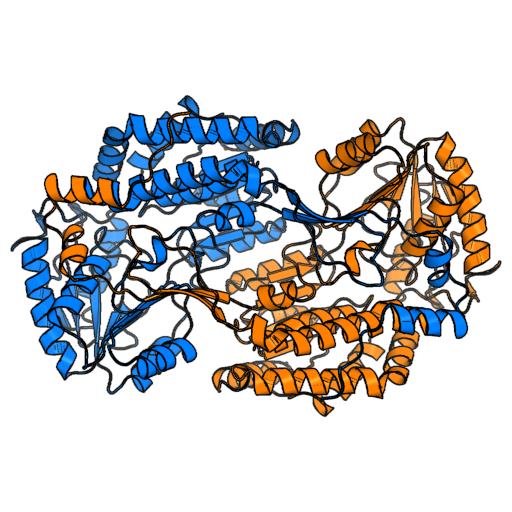81 31 LYS B O 1
ATOM 3899 N N . LEU B 1 32 ? -24.531 10.703 5.785 1 98.75 32 LEU B N 1
ATOM 3900 C CA . LEU B 1 32 ? -23.375 11.312 6.43 1 98.75 32 LEU B CA 1
ATOM 3901 C C . LEU B 1 32 ? -23.266 12.797 6.078 1 98.75 32 LEU B C 1
ATOM 3903 O O . LEU B 1 32 ? -22.938 13.617 6.938 1 98.75 32 LEU B O 1
ATOM 3907 N N . PHE B 1 33 ? -23.547 13.094 4.793 1 98.44 33 PHE B N 1
ATOM 3908 C CA . PHE B 1 33 ? -23.578 14.484 4.352 1 98.44 33 PHE B CA 1
ATOM 3909 C C . PHE B 1 33 ? -24.578 15.289 5.18 1 98.44 33 PHE B C 1
ATOM 3911 O O . PHE B 1 33 ? -24.25 16.391 5.637 1 98.44 33 PHE B O 1
ATOM 3918 N N . LYS B 1 34 ? -25.703 14.75 5.406 1 98.31 34 LYS B N 1
ATOM 3919 C CA . LYS B 1 34 ? -26.719 15.398 6.223 1 98.31 34 LYS B CA 1
ATOM 3920 C C . LYS B 1 34 ? -26.25 15.562 7.664 1 98.31 34 LYS B C 1
ATOM 3922 O O . LYS B 1 34 ? -26.484 16.609 8.281 1 98.31 34 LYS B O 1
ATOM 3927 N N . CYS B 1 35 ? -25.656 14.531 8.141 1 98.69 35 CYS B N 1
ATOM 3928 C CA . CYS B 1 35 ? -25.125 14.578 9.5 1 98.69 35 CYS B CA 1
ATOM 3929 C C . CYS B 1 35 ? -24.172 15.742 9.68 1 98.69 35 CYS B C 1
ATOM 3931 O O . CYS B 1 35 ? -24.25 16.469 10.672 1 98.69 35 CYS B O 1
ATOM 3933 N N . VAL B 1 36 ? -23.312 15.93 8.719 1 98.31 36 VAL B N 1
ATOM 3934 C CA . VAL B 1 36 ? -22.297 16.984 8.766 1 98.31 36 VAL B CA 1
ATOM 3935 C C . VAL B 1 36 ? -22.969 18.344 8.625 1 98.31 36 VAL B C 1
ATOM 3937 O O . VAL B 1 36 ? -22.734 19.25 9.438 1 98.31 36 VAL B O 1
ATOM 3940 N N . ARG B 1 37 ? -23.812 18.453 7.688 1 97.12 37 ARG B N 1
ATOM 3941 C CA . ARG B 1 37 ? -24.453 19.719 7.344 1 97.12 37 ARG B CA 1
ATOM 3942 C C . ARG B 1 37 ? -25.391 20.172 8.453 1 97.12 37 ARG B C 1
ATOM 3944 O O . ARG B 1 37 ? -25.312 21.328 8.906 1 97.12 37 ARG B O 1
ATOM 3951 N N . ASP B 1 38 ? -26.203 19.297 8.969 1 98.06 38 ASP B N 1
ATOM 3952 C CA . ASP B 1 38 ? -27.312 19.656 9.859 1 98.06 38 ASP B CA 1
ATOM 3953 C C . ASP B 1 38 ? -26.797 19.891 11.281 1 98.06 38 ASP B C 1
ATOM 3955 O O . ASP B 1 38 ? -27.516 20.453 12.109 1 98.06 38 ASP B O 1
ATOM 3959 N N . ASN B 1 39 ? -25.594 19.516 11.539 1 98.62 39 ASN B N 1
ATOM 3960 C CA . ASN B 1 39 ? -25.078 19.641 12.898 1 98.62 39 ASN B CA 1
ATOM 3961 C C . ASN B 1 39 ? -23.812 20.484 12.953 1 98.62 39 ASN B C 1
ATOM 3963 O O . ASN B 1 39 ? -22.969 20.297 13.836 1 98.62 39 ASN B O 1
ATOM 3967 N N . GLU B 1 40 ? -23.609 21.328 12.039 1 98.19 40 GLU B N 1
ATOM 3968 C CA . GLU B 1 40 ? -22.391 22.125 11.945 1 98.19 40 GLU B CA 1
ATOM 3969 C C . GLU B 1 40 ? -22.125 22.891 13.242 1 98.19 40 GLU B C 1
ATOM 3971 O O . GLU B 1 40 ? -20.984 22.906 13.734 1 98.19 40 GLU B O 1
ATOM 3976 N N . VAL B 1 41 ? -23.156 23.5 13.812 1 98.5 41 VAL B N 1
ATOM 3977 C CA . VAL B 1 41 ? -23.016 24.281 15.039 1 98.5 41 VAL B CA 1
ATOM 3978 C C . VAL B 1 41 ? -22.531 23.391 16.172 1 98.5 41 VAL B C 1
ATOM 3980 O O . VAL B 1 41 ? -21.625 23.75 16.922 1 98.5 41 VAL B O 1
ATOM 3983 N N . ARG B 1 42 ? -23.094 22.219 16.297 1 98.81 42 ARG B N 1
ATOM 3984 C CA . ARG B 1 42 ? -22.703 21.281 17.344 1 98.81 42 ARG B CA 1
ATOM 3985 C C . ARG B 1 42 ? -21.266 20.812 17.156 1 98.81 42 ARG B C 1
ATOM 3987 O O . ARG B 1 42 ? -20.531 20.656 18.125 1 98.81 42 ARG B O 1
ATOM 3994 N N . TRP B 1 43 ? -20.891 20.578 15.906 1 98.81 43 TRP B N 1
ATOM 3995 C CA . TRP B 1 43 ? -19.516 20.203 15.625 1 98.81 43 TRP B CA 1
ATOM 3996 C C . TRP B 1 43 ? -18.547 21.297 16.047 1 98.81 43 TRP B C 1
ATOM 3998 O O . TRP B 1 43 ? -17.547 21.031 16.719 1 98.81 43 TRP B O 1
ATOM 4008 N N . CYS B 1 44 ? -18.859 22.547 15.68 1 98.69 44 CYS B N 1
ATOM 4009 C CA . CYS B 1 44 ? -18 23.688 16.031 1 98.69 44 CYS B CA 1
ATOM 4010 C C . CYS B 1 44 ? -17.891 23.812 17.547 1 98.69 44 CYS B C 1
ATOM 4012 O O . CYS B 1 44 ? -16.812 24.094 18.078 1 98.69 44 CYS B O 1
ATOM 4014 N N . GLU B 1 45 ? -19 23.609 18.234 1 98.81 45 GLU B N 1
ATOM 4015 C CA . GLU B 1 45 ? -19.016 23.719 19.688 1 98.81 45 GLU B CA 1
ATOM 4016 C C . GLU B 1 45 ? -18.141 22.625 20.328 1 98.81 45 GLU B C 1
ATOM 4018 O O . GLU B 1 45 ? -17.406 22.891 21.281 1 98.81 45 GLU B O 1
ATOM 4023 N N . ALA B 1 46 ? -18.25 21.422 19.812 1 98.88 46 ALA B N 1
ATOM 4024 C CA . ALA B 1 46 ? -17.422 20.328 20.328 1 98.88 46 ALA B CA 1
ATOM 4025 C C . ALA B 1 46 ? -15.945 20.625 20.141 1 98.88 46 ALA B C 1
ATOM 4027 O O . ALA B 1 46 ? -15.141 20.422 21.047 1 98.88 46 ALA B O 1
ATOM 4028 N N . LEU B 1 47 ? -15.586 21.125 18.984 1 98.81 47 LEU B N 1
ATOM 4029 C CA . LEU B 1 47 ? -14.203 21.438 18.688 1 98.81 47 LEU B CA 1
ATOM 4030 C C . LEU B 1 47 ? -13.703 22.594 19.547 1 98.81 47 LEU B C 1
ATOM 4032 O O . LEU B 1 47 ? -12.531 22.641 19.938 1 98.81 47 LEU B O 1
ATOM 4036 N N . LYS B 1 48 ? -14.578 23.547 19.812 1 98.69 48 LYS B N 1
ATOM 4037 C CA . LYS B 1 48 ? -14.234 24.641 20.719 1 98.69 48 LYS B CA 1
ATOM 4038 C C . LYS B 1 48 ? -13.953 24.125 22.125 1 98.69 48 LYS B C 1
ATOM 4040 O O . LYS B 1 48 ? -12.961 24.531 22.75 1 98.69 48 LYS B O 1
ATOM 4045 N N . LYS B 1 49 ? -14.766 23.234 22.547 1 98.62 49 LYS B N 1
ATOM 4046 C CA . LYS B 1 49 ? -14.609 22.688 23.891 1 98.62 49 LYS B CA 1
ATOM 4047 C C . LYS B 1 49 ? -13.328 21.875 24.016 1 98.62 49 LYS B C 1
ATOM 4049 O O . LYS B 1 49 ? -12.664 21.891 25.047 1 98.62 49 LYS B O 1
ATOM 4054 N N . ASP B 1 50 ? -12.969 21.141 22.984 1 98.62 50 ASP B N 1
ATOM 4055 C CA . ASP B 1 50 ? -11.797 20.266 23.016 1 98.62 50 ASP B CA 1
ATOM 4056 C C . ASP B 1 50 ? -10.508 21.078 22.859 1 98.62 50 ASP B C 1
ATOM 4058 O O . ASP B 1 50 ? -9.523 20.844 23.547 1 98.62 50 ASP B O 1
ATOM 4062 N N . LEU B 1 51 ? -10.523 22.078 21.906 1 98.5 51 LEU B N 1
ATOM 4063 C CA . LEU B 1 51 ? -9.273 22.688 21.469 1 98.5 51 LEU B CA 1
ATOM 4064 C C . LEU B 1 51 ? -9.391 24.203 21.469 1 98.5 51 LEU B C 1
ATOM 4066 O O . LEU B 1 51 ? -8.445 24.906 21.094 1 98.5 51 LEU B O 1
ATOM 4070 N N . ASN B 1 52 ? -10.523 24.719 21.859 1 98.12 52 ASN B N 1
ATOM 4071 C CA . ASN B 1 52 ? -10.852 26.141 21.75 1 98.12 52 ASN B CA 1
ATOM 4072 C C . ASN B 1 52 ? -10.688 26.641 20.328 1 98.12 52 ASN B C 1
ATOM 4074 O O . ASN B 1 52 ? -10.227 27.766 20.109 1 98.12 52 ASN B O 1
ATOM 4078 N N . LYS B 1 53 ? -11 25.828 19.391 1 97.31 53 LYS B N 1
ATOM 4079 C CA . LYS B 1 53 ? -10.914 26.188 17.984 1 97.31 53 LYS B CA 1
ATOM 4080 C C . LYS B 1 53 ? -11.953 27.25 17.625 1 97.31 53 LYS B C 1
ATOM 4082 O O . LYS B 1 53 ? -13.117 27.141 18.016 1 97.31 53 LYS B O 1
ATOM 4087 N N . SER B 1 54 ? -11.508 28.25 16.875 1 96.44 54 SER B N 1
ATOM 4088 C CA . SER B 1 54 ? -12.477 29.234 16.391 1 96.44 54 SER B CA 1
ATOM 4089 C C . SER B 1 54 ? -13.422 28.625 15.367 1 96.44 54 SER B C 1
ATOM 4091 O O . SER B 1 54 ? -13.109 27.594 14.758 1 96.44 54 SER B O 1
ATOM 4093 N N . LYS B 1 55 ? -14.562 29.219 15.219 1 97 55 LYS B N 1
ATOM 4094 C CA . LYS B 1 55 ? -15.531 28.734 14.227 1 97 55 LYS B CA 1
ATOM 4095 C C . LYS B 1 55 ? -14.93 28.734 12.828 1 97 55 LYS B C 1
ATOM 4097 O O . LYS B 1 55 ? -15.109 27.766 12.078 1 97 55 LYS B O 1
ATOM 4102 N N . THR B 1 56 ? -14.195 29.766 12.523 1 96.62 56 THR B N 1
ATOM 4103 C CA . THR B 1 56 ? -13.586 29.859 11.203 1 96.62 56 THR B CA 1
ATOM 4104 C C . THR B 1 56 ? -12.625 28.703 10.969 1 96.62 56 THR B C 1
ATOM 4106 O O . THR B 1 56 ? -12.648 28.062 9.914 1 96.62 56 THR B O 1
ATOM 4109 N N . GLU B 1 57 ? -11.812 28.422 11.914 1 96.81 57 GLU B N 1
ATOM 4110 C CA . GLU B 1 57 ? -10.867 27.312 11.766 1 96.81 57 GLU B CA 1
ATOM 4111 C C . GLU B 1 57 ? -11.586 25.969 11.703 1 96.81 57 GLU B C 1
ATOM 4113 O O . GLU B 1 57 ? -11.234 25.109 10.898 1 96.81 57 GLU B O 1
ATOM 4118 N N . ALA B 1 58 ? -12.594 25.781 12.562 1 98.12 58 ALA B N 1
ATOM 4119 C CA . ALA B 1 58 ? -13.359 24.547 12.562 1 98.12 58 ALA B CA 1
ATOM 4120 C C . ALA B 1 58 ? -13.992 24.281 11.195 1 98.12 58 ALA B C 1
ATOM 4122 O O . ALA B 1 58 ? -13.898 23.188 10.648 1 98.12 58 ALA B O 1
ATOM 4123 N N . VAL B 1 59 ? -14.555 25.297 10.641 1 97.81 59 VAL B N 1
ATOM 4124 C CA . VAL B 1 59 ? -15.289 25.172 9.391 1 97.81 59 VAL B CA 1
ATOM 4125 C C . VAL B 1 59 ? -14.305 25.031 8.227 1 97.81 59 VAL B C 1
ATOM 4127 O O . VAL B 1 59 ? -14.43 24.109 7.418 1 97.81 59 VAL B O 1
ATOM 4130 N N . SER B 1 60 ? -13.312 25.875 8.195 1 95.75 60 SER B N 1
ATOM 4131 C CA . SER B 1 60 ? -12.438 25.938 7.031 1 95.75 60 SER B CA 1
ATOM 4132 C C . SER B 1 60 ? -11.43 24.797 7.031 1 95.75 60 SER B C 1
ATOM 4134 O O . SER B 1 60 ? -11.039 24.297 5.969 1 95.75 60 SER B O 1
ATOM 4136 N N . ALA B 1 61 ? -11.023 24.344 8.211 1 96.06 61 ALA B N 1
ATOM 4137 C CA . ALA B 1 61 ? -9.914 23.391 8.266 1 96.06 61 ALA B CA 1
ATOM 4138 C C . ALA B 1 61 ? -10.414 21.969 8.539 1 96.06 61 ALA B C 1
ATOM 4140 O O . ALA B 1 61 ? -9.641 21.016 8.484 1 96.06 61 ALA B O 1
ATOM 4141 N N . GLU B 1 62 ? -11.742 21.797 8.836 1 97.94 62 GLU B N 1
ATOM 4142 C CA . GLU B 1 62 ? -12.234 20.453 9.062 1 97.94 62 GLU B CA 1
ATOM 4143 C C . GLU B 1 62 ? -13.539 20.203 8.312 1 97.94 62 GLU B C 1
ATOM 4145 O O . GLU B 1 62 ? -13.602 19.375 7.414 1 97.94 62 GLU B O 1
ATOM 4150 N N . ILE B 1 63 ? -14.523 21 8.578 1 98.12 63 ILE B N 1
ATOM 4151 C CA . ILE B 1 63 ? -15.883 20.703 8.141 1 98.12 63 ILE B CA 1
ATOM 4152 C C . ILE B 1 63 ? -15.961 20.766 6.621 1 98.12 63 ILE B C 1
ATOM 4154 O O . ILE B 1 63 ? -16.484 19.859 5.98 1 98.12 63 ILE B O 1
ATOM 4158 N N . ILE B 1 64 ? -15.391 21.828 6.031 1 97.06 64 ILE B N 1
ATOM 4159 C CA . ILE B 1 64 ? -15.445 21.984 4.586 1 97.06 64 ILE B CA 1
ATOM 4160 C C . ILE B 1 64 ? -14.703 20.828 3.91 1 97.06 64 ILE B C 1
ATOM 4162 O O . ILE B 1 64 ? -15.164 20.312 2.895 1 97.06 64 ILE B O 1
ATOM 4166 N N . LEU B 1 65 ? -13.57 20.469 4.48 1 96.75 65 LEU B N 1
ATOM 4167 C CA . LEU B 1 65 ? -12.773 19.391 3.896 1 96.75 65 LEU B CA 1
ATOM 4168 C C . LEU B 1 65 ? -13.547 18.078 3.896 1 96.75 65 LEU B C 1
ATOM 4170 O O . LEU B 1 65 ? -13.547 17.359 2.9 1 96.75 65 LEU B O 1
ATOM 4174 N N . VAL B 1 66 ? -14.258 17.734 4.957 1 98.12 66 VAL B N 1
ATOM 4175 C CA . VAL B 1 66 ? -15.062 16.531 5.051 1 98.12 66 VAL B CA 1
ATOM 4176 C C . VAL B 1 66 ? -16.25 16.609 4.09 1 98.12 66 VAL B C 1
ATOM 4178 O O . VAL B 1 66 ? -16.547 15.648 3.377 1 98.12 66 VAL B O 1
ATOM 4181 N N . ASN B 1 67 ? -16.906 17.812 4.117 1 97.56 67 ASN B N 1
ATOM 4182 C CA . ASN B 1 67 ? -18 18.047 3.182 1 97.56 67 ASN B CA 1
ATOM 4183 C C . ASN B 1 67 ? -17.578 17.75 1.743 1 97.56 67 ASN B C 1
ATOM 4185 O O . ASN B 1 67 ? -18.281 17.031 1.02 1 97.56 67 ASN B O 1
ATOM 4189 N N . ASN B 1 68 ? -16.453 18.281 1.363 1 96.25 68 ASN B N 1
ATOM 4190 C CA . ASN B 1 68 ? -15.969 18.125 -0.005 1 96.25 68 ASN B CA 1
ATOM 4191 C C . ASN B 1 68 ? -15.625 16.672 -0.324 1 96.25 68 ASN B C 1
ATOM 4193 O O . ASN B 1 68 ? -15.844 16.219 -1.446 1 96.25 68 ASN B O 1
ATOM 4197 N N . GLU B 1 69 ? -15.078 15.945 0.636 1 97.06 69 GLU B N 1
ATOM 4198 C CA . GLU B 1 69 ? -14.797 14.523 0.469 1 97.06 69 GLU B CA 1
ATOM 4199 C C . GLU B 1 69 ? -16.078 13.742 0.201 1 97.06 69 GLU B C 1
ATOM 4201 O O . GLU B 1 69 ? -16.125 12.883 -0.686 1 97.06 69 GLU B O 1
ATOM 4206 N N . ILE B 1 70 ? -17.141 14.008 0.953 1 98.19 70 ILE B N 1
ATOM 4207 C CA . ILE B 1 70 ? -18.406 13.305 0.819 1 98.19 70 ILE B CA 1
ATOM 4208 C C . ILE B 1 70 ? -19.016 13.57 -0.56 1 98.19 70 ILE B C 1
ATOM 4210 O O . ILE B 1 70 ? -19.406 12.633 -1.261 1 98.19 70 ILE B O 1
ATOM 4214 N N . VAL B 1 71 ? -19.031 14.82 -0.91 1 97.19 71 VAL B N 1
ATOM 4215 C CA . VAL B 1 71 ? -19.625 15.219 -2.176 1 97.19 71 VAL B CA 1
ATOM 4216 C C . VAL B 1 71 ? -18.859 14.594 -3.338 1 97.19 71 VAL B C 1
ATOM 4218 O O . VAL B 1 71 ? -19.469 14.078 -4.281 1 97.19 71 VAL B O 1
ATOM 4221 N N . THR B 1 72 ? -17.562 14.617 -3.264 1 96.38 72 THR B N 1
ATOM 4222 C CA . THR B 1 72 ? -16.719 14.016 -4.297 1 96.38 72 THR B CA 1
ATOM 4223 C C . THR B 1 72 ? -17 12.523 -4.426 1 96.38 72 THR B C 1
ATOM 4225 O O . THR B 1 72 ? -17.125 12.008 -5.535 1 96.38 72 THR B O 1
ATOM 4228 N N . ALA B 1 73 ? -17.109 11.836 -3.354 1 98.19 73 ALA B N 1
ATOM 4229 C CA . ALA B 1 73 ? -17.359 10.398 -3.363 1 98.19 73 ALA B CA 1
ATOM 4230 C C . ALA B 1 73 ? -18.719 10.094 -3.982 1 98.19 73 ALA B C 1
ATOM 4232 O O . ALA B 1 73 ? -18.828 9.211 -4.84 1 98.19 73 ALA B O 1
ATOM 4233 N N . ILE B 1 74 ? -19.75 10.828 -3.518 1 98.19 74 ILE B N 1
ATOM 4234 C CA . ILE B 1 74 ? -21.109 10.586 -4.008 1 98.19 74 ILE B CA 1
ATOM 4235 C C . ILE B 1 74 ? -21.141 10.805 -5.52 1 98.19 74 ILE B C 1
ATOM 4237 O O . ILE B 1 74 ? -21.719 9.984 -6.25 1 98.19 74 ILE B O 1
ATOM 4241 N N . LYS B 1 75 ? -20.531 11.836 -5.984 1 96.81 75 LYS B N 1
ATOM 4242 C CA . LYS B 1 75 ? -20.562 12.211 -7.395 1 96.81 75 LYS B CA 1
ATOM 4243 C C . LYS B 1 75 ? -19.828 11.188 -8.258 1 96.81 75 LYS B C 1
ATOM 4245 O O . LYS B 1 75 ? -20.234 10.938 -9.398 1 96.81 75 LYS B O 1
ATOM 4250 N N . ASN B 1 76 ? -18.812 10.57 -7.742 1 97.56 76 ASN B N 1
ATOM 4251 C CA . ASN B 1 76 ? -17.922 9.797 -8.594 1 97.56 76 ASN B CA 1
ATOM 4252 C C . ASN B 1 76 ? -18.047 8.297 -8.32 1 97.56 76 ASN B C 1
ATOM 4254 O O . ASN B 1 76 ? -17.469 7.48 -9.039 1 97.56 76 ASN B O 1
ATOM 4258 N N . LEU B 1 77 ? -18.812 7.887 -7.375 1 98.44 77 LEU B N 1
ATOM 4259 C CA . LEU B 1 77 ? -18.797 6.516 -6.879 1 98.44 77 LEU B CA 1
ATOM 4260 C C . LEU B 1 77 ? -19.172 5.535 -7.984 1 98.44 77 LEU B C 1
ATOM 4262 O O . LEU B 1 77 ? -18.562 4.461 -8.102 1 98.44 77 LEU B O 1
ATOM 4266 N N . ASP B 1 78 ? -20.125 5.879 -8.828 1 98.38 78 ASP B N 1
ATOM 4267 C CA . ASP B 1 78 ? -20.547 4.988 -9.906 1 98.38 78 ASP B CA 1
ATOM 4268 C C . ASP B 1 78 ? -19.391 4.688 -10.859 1 98.38 78 ASP B C 1
ATOM 4270 O O . ASP B 1 78 ? -19.297 3.582 -11.398 1 98.38 78 ASP B O 1
ATOM 4274 N N . GLN B 1 79 ? -18.609 5.664 -11.062 1 98.12 79 GLN B N 1
ATOM 4275 C CA . GLN B 1 79 ? -17.453 5.473 -11.922 1 98.12 79 GLN B CA 1
ATOM 4276 C C . GLN B 1 79 ? -16.344 4.715 -11.195 1 98.12 79 GLN B C 1
ATOM 4278 O O . GLN B 1 79 ? -15.68 3.855 -11.781 1 98.12 79 GLN B O 1
ATOM 4283 N N . TRP B 1 80 ? -16.156 5.012 -9.922 1 98.25 80 TRP B N 1
ATOM 4284 C CA . TRP B 1 80 ? -15.062 4.426 -9.148 1 98.25 80 TRP B CA 1
ATOM 4285 C C . TRP B 1 80 ? -15.219 2.914 -9.047 1 98.25 80 TRP B C 1
ATOM 4287 O O . TRP B 1 80 ? -14.227 2.182 -9.008 1 98.25 80 TRP B O 1
ATOM 4297 N N . VAL B 1 81 ? -16.438 2.389 -9.047 1 98.06 81 VAL B N 1
ATOM 4298 C CA . VAL B 1 81 ? -16.688 0.985 -8.727 1 98.06 81 VAL B CA 1
ATOM 4299 C C . VAL B 1 81 ? -16.641 0.151 -10.008 1 98.06 81 VAL B C 1
ATOM 4301 O O . VAL B 1 81 ? -16.656 -1.081 -9.953 1 98.06 81 VAL B O 1
ATOM 4304 N N . LYS B 1 82 ? -16.578 0.772 -11.156 1 97.94 82 LYS B N 1
ATOM 4305 C CA . LYS B 1 82 ? -16.594 0.045 -12.422 1 97.94 82 LYS B CA 1
ATOM 4306 C C . LYS B 1 82 ? -15.336 -0.795 -12.602 1 97.94 82 LYS B C 1
ATOM 4308 O O . LYS B 1 82 ? -14.25 -0.383 -12.203 1 97.94 82 LYS B O 1
ATOM 4313 N N . ASN B 1 83 ? -15.523 -1.991 -13.242 1 97.56 83 ASN B N 1
ATOM 4314 C CA . ASN B 1 83 ? -14.367 -2.762 -13.688 1 97.56 83 ASN B CA 1
ATOM 4315 C C . ASN B 1 83 ? -13.469 -1.94 -14.609 1 97.56 83 ASN B C 1
ATOM 4317 O O . ASN B 1 83 ? -13.961 -1.188 -15.453 1 97.56 83 ASN B O 1
ATOM 4321 N N . GLU B 1 84 ? -12.195 -2.082 -14.422 1 97.88 84 GLU B N 1
ATOM 4322 C CA . GLU B 1 84 ? -11.242 -1.354 -15.258 1 97.88 84 GLU B CA 1
ATOM 4323 C C . GLU B 1 84 ? -10.555 -2.285 -16.25 1 97.88 84 GLU B C 1
ATOM 4325 O O . GLU B 1 84 ? -9.695 -3.084 -15.867 1 97.88 84 GLU B O 1
ATOM 4330 N N . PRO B 1 85 ? -10.922 -2.18 -17.562 1 97.38 85 PRO B N 1
ATOM 4331 C CA . PRO B 1 85 ? -10.227 -2.994 -18.562 1 97.38 85 PRO B CA 1
ATOM 4332 C C . PRO B 1 85 ? -8.727 -2.701 -18.609 1 97.38 85 PRO B C 1
ATOM 4334 O O . PRO B 1 85 ? -8.312 -1.557 -18.422 1 97.38 85 PRO B O 1
ATOM 4337 N N . LYS B 1 86 ? -7.949 -3.684 -18.828 1 96.31 86 LYS B N 1
ATOM 4338 C CA . LYS B 1 86 ? -6.496 -3.543 -18.922 1 96.31 86 LYS B CA 1
ATOM 4339 C C . LYS B 1 86 ? -5.988 -3.926 -20.297 1 96.31 86 LYS B C 1
ATOM 4341 O O . LYS B 1 86 ? -6.684 -4.605 -21.062 1 96.31 86 LYS B O 1
ATOM 4346 N N . LYS B 1 87 ? -4.828 -3.486 -20.594 1 93.12 87 LYS B N 1
ATOM 4347 C CA . LYS B 1 87 ? -4.211 -3.732 -21.891 1 93.12 87 LYS B CA 1
ATOM 4348 C C . LYS B 1 87 ? -3.906 -5.215 -22.078 1 93.12 87 LYS B C 1
ATOM 4350 O O . LYS B 1 87 ? -3.41 -5.875 -21.172 1 93.12 87 LYS B O 1
ATOM 4355 N N . LYS B 1 88 ? -4.188 -5.664 -23.281 1 90.56 88 LYS B N 1
ATOM 4356 C CA . LYS B 1 88 ? -3.932 -7.055 -23.641 1 90.56 88 LYS B CA 1
ATOM 4357 C C . LYS B 1 88 ? -2.592 -7.207 -24.359 1 90.56 88 LYS B C 1
ATOM 4359 O O . LYS B 1 88 ? -2.076 -6.246 -24.922 1 90.56 88 LYS B O 1
ATOM 4364 N N . GLU B 1 89 ? -2.053 -8.344 -24.172 1 86.06 89 GLU B N 1
ATOM 4365 C CA . GLU B 1 89 ? -0.878 -8.773 -24.938 1 86.06 89 GLU B CA 1
ATOM 4366 C C . GLU B 1 89 ? -1.223 -9.906 -25.891 1 86.06 89 GLU B C 1
ATOM 4368 O O . GLU B 1 89 ? -2.359 -10.383 -25.922 1 86.06 89 GLU B O 1
ATOM 4373 N N . LEU B 1 90 ? -0.26 -10.242 -26.719 1 80.12 90 LEU B N 1
ATOM 4374 C CA . LEU B 1 90 ? -0.505 -11.281 -27.719 1 80.12 90 LEU B CA 1
ATOM 4375 C C . LEU B 1 90 ? -0.948 -12.578 -27.047 1 80.12 90 LEU B C 1
ATOM 4377 O O . LEU B 1 90 ? -1.898 -13.219 -27.5 1 80.12 90 LEU B O 1
ATOM 4381 N N . ALA B 1 91 ? -0.367 -12.898 -25.969 1 79.88 91 ALA B N 1
ATOM 4382 C CA . ALA B 1 91 ? -0.664 -14.148 -25.266 1 79.88 91 ALA B CA 1
ATOM 4383 C C . ALA B 1 91 ? -2.078 -14.125 -24.703 1 79.88 91 ALA B C 1
ATOM 4385 O O . ALA B 1 91 ? -2.639 -15.18 -24.375 1 79.88 91 ALA B O 1
ATOM 4386 N N . THR B 1 92 ? -2.668 -12.945 -24.531 1 85.5 92 THR B N 1
ATOM 4387 C CA . THR B 1 92 ? -3.975 -12.82 -23.891 1 85.5 92 THR B CA 1
ATOM 4388 C C . THR B 1 92 ? -4.949 -12.07 -24.797 1 85.5 92 THR B C 1
ATOM 4390 O O . THR B 1 92 ? -5.898 -11.453 -24.328 1 85.5 92 THR B O 1
ATOM 4393 N N . ILE B 1 93 ? -4.758 -12.133 -26.062 1 88.12 93 ILE B N 1
ATOM 4394 C CA . ILE B 1 93 ? -5.496 -11.305 -27 1 88.12 93 ILE B CA 1
ATOM 4395 C C . ILE B 1 93 ? -6.961 -11.734 -27.031 1 88.12 93 ILE B C 1
ATOM 4397 O O . ILE B 1 93 ? -7.852 -10.914 -27.266 1 88.12 93 ILE B O 1
ATOM 4401 N N . THR B 1 94 ? -7.258 -12.945 -26.734 1 90.44 94 THR B N 1
ATOM 4402 C CA . THR B 1 94 ? -8.625 -13.453 -26.781 1 90.44 94 THR B CA 1
ATOM 4403 C C . THR B 1 94 ? -9.289 -13.359 -25.406 1 90.44 94 THR B C 1
ATOM 4405 O O . THR B 1 94 ? -10.445 -13.742 -25.25 1 90.44 94 THR B O 1
ATOM 4408 N N . ALA B 1 95 ? -8.578 -12.961 -24.422 1 93.88 95 ALA B N 1
ATOM 4409 C CA . ALA B 1 95 ? -9.086 -12.922 -23.047 1 93.88 95 ALA B CA 1
ATOM 4410 C C . ALA B 1 95 ? -9.695 -11.562 -22.734 1 93.88 95 ALA B C 1
ATOM 4412 O O . ALA B 1 95 ? -9.375 -10.562 -23.375 1 93.88 95 ALA B O 1
ATOM 4413 N N . ASP B 1 96 ? -10.68 -11.609 -21.891 1 95.75 96 ASP B N 1
ATOM 4414 C CA . ASP B 1 96 ? -11.078 -10.375 -21.203 1 95.75 96 ASP B CA 1
ATOM 4415 C C . ASP B 1 96 ? -10.266 -10.164 -19.938 1 95.75 96 ASP B C 1
ATOM 4417 O O . ASP B 1 96 ? -10.227 -11.031 -19.062 1 95.75 96 ASP B O 1
ATOM 4421 N N . ILE B 1 97 ? -9.57 -9.039 -19.891 1 97.19 97 ILE B N 1
ATOM 4422 C CA . ILE B 1 97 ? -8.695 -8.758 -18.75 1 97.19 97 ILE B CA 1
ATOM 4423 C C . ILE B 1 97 ? -9.109 -7.449 -18.094 1 97.19 97 ILE B C 1
ATOM 4425 O O . ILE B 1 97 ? -9.234 -6.418 -18.75 1 97.19 97 ILE B O 1
ATOM 4429 N N . TYR B 1 98 ? -9.352 -7.473 -16.766 1 98.12 98 TYR B N 1
ATOM 4430 C CA . TYR B 1 98 ? -9.766 -6.277 -16.047 1 98.12 98 TYR B CA 1
ATOM 4431 C C . TYR B 1 98 ? -9.469 -6.406 -14.562 1 98.12 98 TYR B C 1
ATOM 4433 O O . TYR B 1 98 ? -9.156 -7.496 -14.078 1 98.12 98 TYR B O 1
ATOM 4441 N N . THR B 1 99 ? -9.445 -5.344 -13.867 1 98.19 99 THR B N 1
ATOM 4442 C CA . THR B 1 99 ? -9.406 -5.344 -12.414 1 98.19 99 THR B CA 1
ATOM 4443 C C . THR B 1 99 ? -10.781 -4.992 -11.836 1 98.19 99 THR B C 1
ATOM 4445 O O . THR B 1 99 ? -11.5 -4.164 -12.391 1 98.19 99 THR B O 1
ATOM 4448 N N . ARG B 1 100 ? -11.086 -5.629 -10.82 1 97.75 100 ARG B N 1
ATOM 4449 C CA . ARG B 1 100 ? -12.32 -5.406 -10.062 1 97.75 100 ARG B CA 1
ATOM 4450 C C . ARG B 1 100 ? -12.008 -4.918 -8.656 1 97.75 100 ARG B C 1
ATOM 4452 O O . ARG B 1 100 ? -11.273 -5.566 -7.914 1 97.75 100 ARG B O 1
ATOM 4459 N N . LYS B 1 101 ? -12.586 -3.762 -8.344 1 97.88 101 LYS B N 1
ATOM 4460 C CA . LYS B 1 101 ? -12.367 -3.219 -7.004 1 97.88 101 LYS B CA 1
ATOM 4461 C C . LYS B 1 101 ? -13.344 -3.826 -6 1 97.88 101 LYS B C 1
ATOM 4463 O O . LYS B 1 101 ? -14.562 -3.773 -6.195 1 97.88 101 LYS B O 1
ATOM 4468 N N . GLU B 1 102 ? -12.781 -4.352 -4.922 1 97.44 102 GLU B N 1
ATOM 4469 C CA . GLU B 1 102 ? -13.586 -5.023 -3.906 1 97.44 102 GLU B CA 1
ATOM 4470 C C . GLU B 1 102 ? -13.203 -4.555 -2.504 1 97.44 102 GLU B C 1
ATOM 4472 O O . GLU B 1 102 ? -12.031 -4.285 -2.229 1 97.44 102 GLU B O 1
ATOM 4477 N N . PRO B 1 103 ? -14.273 -4.48 -1.625 1 98.38 103 PRO B N 1
ATOM 4478 C CA . PRO B 1 103 ? -13.93 -4.133 -0.244 1 98.38 103 PRO B CA 1
ATOM 4479 C C . PRO B 1 103 ? -13.07 -5.191 0.441 1 98.38 103 PRO B C 1
ATOM 4481 O O . PRO B 1 103 ? -13.078 -6.355 0.034 1 98.38 103 PRO B O 1
ATOM 4484 N N . PHE B 1 104 ? -12.352 -4.781 1.444 1 98.5 104 PHE B N 1
ATOM 4485 C CA . PHE B 1 104 ? -11.586 -5.715 2.26 1 98.5 104 PHE B CA 1
ATOM 4486 C C . PHE B 1 104 ? -12.5 -6.488 3.201 1 98.5 104 PHE B C 1
ATOM 4488 O O . PHE B 1 104 ? -12.312 -7.691 3.404 1 98.5 104 PHE B O 1
ATOM 4495 N N . GLY B 1 105 ? -13.398 -5.863 3.842 1 98.38 105 GLY B N 1
ATOM 4496 C CA . GLY B 1 105 ? -14.281 -6.469 4.828 1 98.38 105 GLY B CA 1
ATOM 4497 C C . GLY B 1 105 ? -14.648 -5.523 5.957 1 98.38 105 GLY B C 1
ATOM 4498 O O . GLY B 1 105 ? -15.273 -4.488 5.73 1 98.38 105 GLY B O 1
ATOM 4499 N N . THR B 1 106 ? -14.195 -5.875 7.184 1 98.75 106 THR B N 1
ATOM 4500 C CA . THR B 1 106 ? -14.383 -5.043 8.367 1 98.75 106 THR B CA 1
ATOM 4501 C C . THR B 1 106 ? -13.086 -4.324 8.734 1 98.75 106 THR B C 1
ATOM 4503 O O . THR B 1 106 ? -12.102 -4.961 9.117 1 98.75 106 THR B O 1
ATOM 4506 N N . CYS B 1 107 ? -13.133 -2.99 8.617 1 98.88 107 CYS B N 1
ATOM 4507 C CA . CYS B 1 107 ? -11.945 -2.164 8.812 1 98.88 107 CYS B CA 1
ATOM 4508 C C . CYS B 1 107 ? -12 -1.458 10.164 1 98.88 107 CYS B C 1
ATOM 4510 O O . CYS B 1 107 ? -13.062 -1.343 10.773 1 98.88 107 CYS B O 1
ATOM 4512 N N . LEU B 1 108 ? -10.844 -1.089 10.648 1 98.88 108 LEU B N 1
ATOM 4513 C CA . LEU B 1 108 ? -10.695 -0.245 11.828 1 98.88 108 LEU B CA 1
ATOM 4514 C C . LEU B 1 108 ? -10.078 1.102 11.461 1 98.88 108 LEU B C 1
ATOM 4516 O O . LEU B 1 108 ? -9.055 1.156 10.773 1 98.88 108 LEU B O 1
ATOM 4520 N N . ILE B 1 109 ? -10.727 2.191 11.828 1 98.88 109 ILE B N 1
ATOM 4521 C CA . ILE B 1 109 ? -10.156 3.521 11.664 1 98.88 109 ILE B CA 1
ATOM 4522 C C . ILE B 1 109 ? -9.953 4.168 13.039 1 98.88 109 ILE B C 1
ATOM 4524 O O . ILE B 1 109 ? -10.906 4.301 13.812 1 98.88 109 ILE B O 1
ATOM 4528 N N . MET B 1 110 ? -8.75 4.48 13.359 1 98.69 110 MET B N 1
ATOM 4529 C CA . MET B 1 110 ? -8.367 5.18 14.578 1 98.69 110 MET B CA 1
ATOM 4530 C C . MET B 1 110 ? -7.812 6.566 14.266 1 98.69 110 MET B C 1
ATOM 4532 O O . MET B 1 110 ? -6.84 6.691 13.516 1 98.69 110 MET B O 1
ATOM 4536 N N . SER B 1 111 ? -8.406 7.57 14.82 1 98 111 SER B N 1
ATOM 4537 C CA . SER B 1 111 ? -8.031 8.93 14.453 1 98 111 SER B CA 1
ATOM 4538 C C . SER B 1 111 ? -7.297 9.633 15.594 1 98 111 SER B C 1
ATOM 4540 O O . SER B 1 111 ? -7.414 9.227 16.75 1 98 111 SER B O 1
ATOM 4542 N N . ALA B 1 112 ? -6.547 10.641 15.305 1 97.69 112 ALA B N 1
ATOM 4543 C CA . ALA B 1 112 ? -5.855 11.508 16.266 1 97.69 112 ALA B CA 1
ATOM 4544 C C . ALA B 1 112 ? -6.797 12.562 16.828 1 97.69 112 ALA B C 1
ATOM 4546 O O . ALA B 1 112 ? -7.918 12.734 16.344 1 97.69 112 ALA B O 1
ATOM 4547 N N . TRP B 1 113 ? -6.297 13.297 17.828 1 98.25 113 TRP B N 1
ATOM 4548 C CA . TRP B 1 113 ? -7.156 14.188 18.594 1 98.25 113 TRP B CA 1
ATOM 4549 C C . TRP B 1 113 ? -7.074 15.617 18.062 1 98.25 113 TRP B C 1
ATOM 4551 O O . TRP B 1 113 ? -7.898 16.469 18.422 1 98.25 113 TRP B O 1
ATOM 4561 N N . ASN B 1 114 ? -6.133 15.883 17.203 1 98.19 114 ASN B N 1
ATOM 4562 C CA . ASN B 1 114 ? -5.859 17.281 16.891 1 98.19 114 ASN B CA 1
ATOM 4563 C C . ASN B 1 114 ? -6.836 17.812 15.844 1 98.19 114 ASN B C 1
ATOM 4565 O O . ASN B 1 114 ? -7.125 19.016 15.82 1 98.19 114 ASN B O 1
ATOM 4569 N N . TYR B 1 115 ? -7.258 17.109 14.93 1 98.44 115 TYR B N 1
ATOM 4570 C CA . TYR B 1 115 ? -8.367 17.344 14.016 1 98.44 115 TYR B CA 1
ATOM 4571 C C . TYR B 1 115 ? -9.375 16.203 14.078 1 98.44 115 TYR B C 1
ATOM 4573 O O . TYR B 1 115 ? -9.57 15.477 13.102 1 98.44 115 TYR B O 1
ATOM 4581 N N . PRO B 1 116 ? -10.031 16.094 15.203 1 98.56 116 PRO B N 1
ATOM 4582 C CA . PRO B 1 116 ? -10.766 14.883 15.555 1 98.56 116 PRO B CA 1
ATOM 4583 C C . PRO B 1 116 ? -11.969 14.641 14.648 1 98.56 116 PRO B C 1
ATOM 4585 O O . PRO B 1 116 ? -12.414 13.5 14.5 1 98.56 116 PRO B O 1
ATOM 4588 N N . PHE B 1 117 ? -12.508 15.719 14.023 1 98.69 117 PHE B N 1
ATOM 4589 C CA . PHE B 1 117 ? -13.617 15.602 13.086 1 98.69 117 PHE B CA 1
ATOM 4590 C C . PHE B 1 117 ? -13.117 15.172 11.711 1 98.69 117 PHE B C 1
ATOM 4592 O O . PHE B 1 117 ? -13.547 14.148 11.172 1 98.69 117 PHE B O 1
ATOM 4599 N N . LEU B 1 118 ? -12.172 15.836 11.203 1 98.69 118 LEU B N 1
ATOM 4600 C CA . LEU B 1 118 ? -11.641 15.617 9.859 1 98.69 118 LEU B CA 1
ATOM 4601 C C . LEU B 1 118 ? -10.938 14.273 9.766 1 98.69 118 LEU B C 1
ATOM 4603 O O . LEU B 1 118 ? -11.227 13.477 8.867 1 98.69 118 LEU B O 1
ATOM 4607 N N . LEU B 1 119 ? -10.055 14 10.711 1 98.62 119 LEU B N 1
ATOM 4608 C CA . LEU B 1 119 ? -9.172 12.844 10.625 1 98.62 119 LEU B CA 1
ATOM 4609 C C . LEU B 1 119 ? -9.938 11.547 10.867 1 98.62 119 LEU B C 1
ATOM 4611 O O . LEU B 1 119 ? -9.469 10.461 10.523 1 98.62 119 LEU B O 1
ATOM 4615 N N . MET B 1 120 ? -11.117 11.633 11.43 1 98.69 120 MET B N 1
ATOM 4616 C CA . MET B 1 120 ? -11.961 10.453 11.602 1 98.69 120 MET B CA 1
ATOM 4617 C C . MET B 1 120 ? -12.812 10.211 10.359 1 98.69 120 MET B C 1
ATOM 4619 O O . MET B 1 120 ? -12.867 9.094 9.844 1 98.69 120 MET B O 1
ATOM 4623 N N . LEU B 1 121 ? -13.414 11.25 9.867 1 98.81 121 LEU B N 1
ATOM 4624 C CA . LEU B 1 121 ? -14.461 11.078 8.867 1 98.81 121 LEU B CA 1
ATOM 4625 C C . LEU B 1 121 ? -13.859 10.961 7.465 1 98.81 121 LEU B C 1
ATOM 4627 O O . LEU B 1 121 ? -14.406 10.25 6.613 1 98.81 121 LEU B O 1
ATOM 4631 N N . ALA B 1 122 ? -12.758 11.609 7.238 1 98.44 122 ALA B N 1
ATOM 4632 C CA . ALA B 1 122 ? -12.188 11.617 5.891 1 98.44 122 ALA B CA 1
ATOM 4633 C C . ALA B 1 122 ? -11.883 10.203 5.41 1 98.44 122 ALA B C 1
ATOM 4635 O O . ALA B 1 122 ? -12.367 9.781 4.359 1 98.44 122 ALA B O 1
ATOM 4636 N N . PRO B 1 123 ? -11.102 9.398 6.172 1 98.69 123 PRO B N 1
ATOM 4637 C CA . PRO B 1 123 ? -10.883 8.023 5.707 1 98.69 123 PRO B CA 1
ATOM 4638 C C . PRO B 1 123 ? -12.156 7.188 5.707 1 98.69 123 PRO B C 1
ATOM 4640 O O . PRO B 1 123 ? -12.312 6.301 4.863 1 98.69 123 PRO B O 1
ATOM 4643 N N . MET B 1 124 ? -13.078 7.516 6.598 1 98.75 124 MET B N 1
ATOM 4644 C CA . MET B 1 124 ? -14.328 6.773 6.707 1 98.75 124 MET B CA 1
ATOM 4645 C C . MET B 1 124 ? -15.141 6.891 5.422 1 98.75 124 MET B C 1
ATOM 4647 O O . MET B 1 124 ? -15.758 5.918 4.98 1 98.75 124 MET B O 1
ATOM 4651 N N . ILE B 1 125 ? -15.133 8.008 4.82 1 98.81 125 ILE B N 1
ATOM 4652 C CA . ILE B 1 125 ? -15.891 8.273 3.604 1 98.81 125 ILE B CA 1
ATOM 4653 C C . ILE B 1 125 ? -15.43 7.336 2.492 1 98.81 125 ILE B C 1
ATOM 4655 O O . ILE B 1 125 ? -16.25 6.703 1.824 1 98.81 125 ILE B O 1
ATOM 4659 N N . GLY B 1 126 ? -14.117 7.215 2.324 1 98.69 126 GLY B N 1
ATOM 4660 C CA . GLY B 1 126 ? -13.594 6.305 1.319 1 98.69 126 GLY B CA 1
ATOM 4661 C C . GLY B 1 126 ? -13.844 4.844 1.647 1 98.69 126 GLY B C 1
ATOM 4662 O O . GLY B 1 126 ? -14.062 4.027 0.749 1 98.69 126 GLY B O 1
ATOM 4663 N N . ALA B 1 127 ? -13.828 4.5 2.938 1 98.94 127 ALA B N 1
ATOM 4664 C CA . ALA B 1 127 ? -14.102 3.127 3.359 1 98.94 127 ALA B CA 1
ATOM 4665 C C . ALA B 1 127 ? -15.547 2.738 3.051 1 98.94 127 ALA B C 1
ATOM 4667 O O . ALA B 1 127 ? -15.805 1.631 2.576 1 98.94 127 ALA B O 1
ATOM 4668 N N . ILE B 1 128 ? -16.484 3.678 3.33 1 98.94 128 ILE B N 1
ATOM 4669 C CA . ILE B 1 128 ? -17.891 3.455 3.012 1 98.94 128 ILE B CA 1
ATOM 4670 C C . ILE B 1 128 ? -18.062 3.33 1.5 1 98.94 128 ILE B C 1
ATOM 4672 O O . ILE B 1 128 ? -18.734 2.408 1.02 1 98.94 128 ILE B O 1
ATOM 4676 N N . ALA B 1 129 ? -17.406 4.242 0.769 1 98.94 129 ALA B N 1
ATOM 4677 C CA . ALA B 1 129 ? -17.5 4.238 -0.689 1 98.94 129 ALA B CA 1
ATOM 4678 C C . ALA B 1 129 ? -17 2.914 -1.265 1 98.94 129 ALA B C 1
ATOM 4680 O O . ALA B 1 129 ? -17.547 2.416 -2.25 1 98.94 129 ALA B O 1
ATOM 4681 N N . ALA B 1 130 ? -16.016 2.33 -0.674 1 98.88 130 ALA B N 1
ATOM 4682 C CA . ALA B 1 130 ? -15.406 1.097 -1.164 1 98.88 130 ALA B CA 1
ATOM 4683 C C . ALA B 1 130 ? -16.25 -0.119 -0.776 1 98.88 130 ALA B C 1
ATOM 4685 O O . ALA B 1 130 ? -16.016 -1.224 -1.275 1 98.88 130 ALA B O 1
ATOM 4686 N N . GLY B 1 131 ? -17.172 0.052 0.18 1 98.81 131 GLY B N 1
ATOM 4687 C CA . GLY B 1 131 ? -18.094 -1.018 0.517 1 98.81 131 GLY B CA 1
ATOM 4688 C C . GLY B 1 131 ? -17.688 -1.779 1.767 1 98.81 131 GLY B C 1
ATOM 4689 O O . GLY B 1 131 ? -18.094 -2.926 1.958 1 98.81 131 GLY B O 1
ATOM 4690 N N . ASN B 1 132 ? -16.875 -1.2 2.635 1 98.88 132 ASN B N 1
ATOM 4691 C CA . ASN B 1 132 ? -16.438 -1.86 3.861 1 98.88 132 ASN B CA 1
ATOM 4692 C C . ASN B 1 132 ? -17.359 -1.525 5.031 1 98.88 132 ASN B C 1
ATOM 4694 O O . ASN B 1 132 ? -18.047 -0.496 5.02 1 98.88 132 ASN B O 1
ATOM 4698 N N . CYS B 1 133 ? -17.406 -2.389 6.008 1 98.88 133 CYS B N 1
ATOM 4699 C CA . CYS B 1 133 ? -17.797 -1.995 7.359 1 98.88 133 CYS B CA 1
ATOM 4700 C C . CYS B 1 133 ? -16.609 -1.379 8.102 1 98.88 133 CYS B C 1
ATOM 4702 O O . CYS B 1 133 ? -15.461 -1.69 7.809 1 98.88 133 CYS B O 1
ATOM 4704 N N . VAL B 1 134 ? -16.938 -0.473 9.047 1 98.88 134 VAL B N 1
ATOM 4705 C CA . VAL B 1 134 ? -15.867 0.249 9.711 1 98.88 134 VAL B CA 1
ATOM 4706 C C . VAL B 1 134 ? -16.141 0.338 11.211 1 98.88 134 VAL B C 1
ATOM 4708 O O . VAL B 1 134 ? -17.188 0.854 11.617 1 98.88 134 VAL B O 1
ATOM 4711 N N . VAL B 1 135 ? -15.281 -0.19 12 1 98.81 135 VAL B N 1
ATOM 4712 C CA . VAL B 1 135 ? -15.25 0.155 13.414 1 98.81 135 VAL B CA 1
ATOM 4713 C C . VAL B 1 135 ? -14.562 1.503 13.609 1 98.81 135 VAL B C 1
ATOM 4715 O O . VAL B 1 135 ? -13.383 1.656 13.266 1 98.81 135 VAL B O 1
ATOM 4718 N N . ILE B 1 136 ? -15.336 2.449 14.133 1 98.62 136 ILE B N 1
ATOM 4719 C CA . ILE B 1 136 ? -14.914 3.838 14.266 1 98.62 136 ILE B CA 1
ATOM 4720 C C . ILE B 1 136 ? -14.406 4.094 15.68 1 98.62 136 ILE B C 1
ATOM 4722 O O . ILE B 1 136 ? -15.172 4 16.641 1 98.62 136 ILE B O 1
ATOM 4726 N N . LYS B 1 137 ? -13.125 4.379 15.812 1 98.5 137 LYS B N 1
ATOM 4727 C CA . LYS B 1 137 ? -12.539 4.609 17.125 1 98.5 137 LYS B CA 1
ATOM 4728 C C . LYS B 1 137 ? -11.898 5.992 17.203 1 98.5 137 LYS B C 1
ATOM 4730 O O . LYS B 1 137 ? -10.68 6.129 17.047 1 98.5 137 LYS B O 1
ATOM 4735 N N . PRO B 1 138 ? -12.641 7.059 17.594 1 98.25 138 PRO B N 1
ATOM 4736 C CA . PRO B 1 138 ? -12.055 8.391 17.797 1 98.25 138 PRO B CA 1
ATOM 4737 C C . PRO B 1 138 ? -11.148 8.461 19.016 1 98.25 138 PRO B C 1
ATOM 4739 O O . PRO B 1 138 ? -11.188 7.57 19.875 1 98.25 138 PRO B O 1
ATOM 4742 N N . SER B 1 139 ? -10.312 9.445 19.062 1 97.56 139 SER B N 1
ATOM 4743 C CA . SER B 1 139 ? -9.438 9.633 20.219 1 97.56 139 SER B CA 1
ATOM 4744 C C . SER B 1 139 ? -10.227 10.094 21.438 1 97.56 139 SER B C 1
ATOM 4746 O O . SER B 1 139 ? -11.07 10.984 21.328 1 97.56 139 SER B O 1
ATOM 4748 N N . GLU B 1 140 ? -9.883 9.516 22.562 1 95.75 140 GLU B N 1
ATOM 4749 C CA . GLU B 1 140 ? -10.539 9.891 23.797 1 95.75 140 GLU B CA 1
ATOM 4750 C C . GLU B 1 140 ? -10.039 11.234 24.312 1 95.75 140 GLU B C 1
ATOM 4752 O O . GLU B 1 140 ? -10.664 11.852 25.172 1 95.75 140 GLU B O 1
ATOM 4757 N N . CYS B 1 141 ? -8.953 11.703 23.766 1 97.12 141 CYS B N 1
ATOM 4758 C CA . CYS B 1 141 ? -8.383 12.977 24.188 1 97.12 141 CYS B CA 1
ATOM 4759 C C . CYS B 1 141 ? -9.273 14.141 23.75 1 97.12 141 CYS B C 1
ATOM 4761 O O . CYS B 1 141 ? -9.344 15.156 24.438 1 97.12 141 CYS B O 1
ATOM 4763 N N . ALA B 1 142 ? -9.859 14.008 22.547 1 98.44 142 ALA B N 1
ATOM 4764 C CA . ALA B 1 142 ? -10.875 14.969 22.125 1 98.44 142 ALA B CA 1
ATOM 4765 C C . ALA B 1 142 ? -12.266 14.508 22.531 1 98.44 142 ALA B C 1
ATOM 4767 O O . ALA B 1 142 ? -13.094 14.164 21.688 1 98.44 142 ALA B O 1
ATOM 4768 N N . ALA B 1 143 ? -12.531 14.609 23.812 1 98.31 143 ALA B N 1
ATOM 4769 C CA . ALA B 1 143 ? -13.641 13.914 24.453 1 98.31 143 ALA B CA 1
ATOM 4770 C C . ALA B 1 143 ? -14.984 14.445 23.953 1 98.31 143 ALA B C 1
ATOM 4772 O O . ALA B 1 143 ? -15.938 13.68 23.797 1 98.31 143 ALA B O 1
ATOM 4773 N N . HIS B 1 144 ? -15.109 15.719 23.703 1 98.75 144 HIS B N 1
ATOM 4774 C CA . HIS B 1 144 ? -16.375 16.297 23.297 1 98.75 144 HIS B CA 1
ATOM 4775 C C . HIS B 1 144 ? -16.719 15.914 21.859 1 98.75 144 HIS B C 1
ATOM 4777 O O . HIS B 1 144 ? -17.859 15.578 21.547 1 98.75 144 HIS B O 1
ATOM 4783 N N . THR B 1 145 ? -15.75 15.914 20.969 1 98.81 145 THR B N 1
ATOM 4784 C CA . THR B 1 145 ? -15.961 15.492 19.594 1 98.81 145 THR B CA 1
ATOM 4785 C C . THR B 1 145 ? -16.25 14 19.516 1 98.81 145 THR B C 1
ATOM 4787 O O . THR B 1 145 ? -17.156 13.57 18.781 1 98.81 145 THR B O 1
ATOM 4790 N N . ALA B 1 146 ? -15.492 13.219 20.281 1 98.69 146 ALA B N 1
ATOM 4791 C CA . ALA B 1 146 ? -15.703 11.773 20.312 1 98.69 146 ALA B CA 1
ATOM 4792 C C . ALA B 1 146 ? -17.125 11.438 20.766 1 98.69 146 ALA B C 1
ATOM 4794 O O . ALA B 1 146 ? -17.781 10.586 20.172 1 98.69 146 ALA B O 1
ATOM 4795 N N . LYS B 1 147 ? -17.516 12.102 21.781 1 98.5 147 LYS B N 1
ATOM 4796 C CA . LYS B 1 147 ? -18.859 11.883 22.312 1 98.5 147 LYS B CA 1
ATOM 4797 C C . LYS B 1 147 ? -19.922 12.258 21.281 1 98.5 147 LYS B C 1
ATOM 4799 O O . LYS B 1 147 ? -20.938 11.562 21.156 1 98.5 147 LYS B O 1
ATOM 4804 N N . LEU B 1 148 ? -19.703 13.344 20.609 1 98.81 148 LEU B N 1
ATOM 4805 C CA . LEU B 1 148 ? -20.672 13.789 19.609 1 98.81 148 LEU B CA 1
ATOM 4806 C C . LEU B 1 148 ? -20.734 12.812 18.453 1 98.81 148 LEU B C 1
ATOM 4808 O O . LEU B 1 148 ? -21.812 12.547 17.906 1 98.81 148 LEU B O 1
ATOM 4812 N N . LEU B 1 149 ? -19.625 12.273 18 1 98.81 149 LEU B N 1
ATOM 4813 C CA . LEU B 1 149 ? -19.594 11.227 16.984 1 98.81 149 LEU B CA 1
ATOM 4814 C C . LEU B 1 149 ? -20.406 10.016 17.422 1 98.81 149 LEU B C 1
ATOM 4816 O O . LEU B 1 149 ? -21.203 9.492 16.656 1 98.81 149 LEU B O 1
ATOM 4820 N N . GLN B 1 150 ? -20.156 9.625 18.594 1 98.25 150 GLN B N 1
ATOM 4821 C CA . GLN B 1 150 ? -20.844 8.461 19.156 1 98.25 150 GLN B CA 1
ATOM 4822 C C . GLN B 1 150 ? -22.344 8.695 19.234 1 98.25 150 GLN B C 1
ATOM 4824 O O . GLN B 1 150 ? -23.141 7.766 19.062 1 98.25 150 GLN B O 1
ATOM 4829 N N . GLU B 1 151 ? -22.719 9.906 19.484 1 98.62 151 GLU B N 1
ATOM 4830 C CA . GLU B 1 151 ? -24.125 10.281 19.594 1 98.62 151 GLU B CA 1
ATOM 4831 C C . GLU B 1 151 ? -24.781 10.375 18.219 1 98.62 151 GLU B C 1
ATOM 4833 O O . GLU B 1 151 ? -25.844 9.781 18 1 98.62 151 GLU B O 1
ATOM 4838 N N . LEU B 1 152 ? -24.188 11.047 17.281 1 98.81 152 LEU B N 1
ATOM 4839 C CA . LEU B 1 152 ? -24.859 11.469 16.047 1 98.81 152 LEU B CA 1
ATOM 4840 C C . LEU B 1 1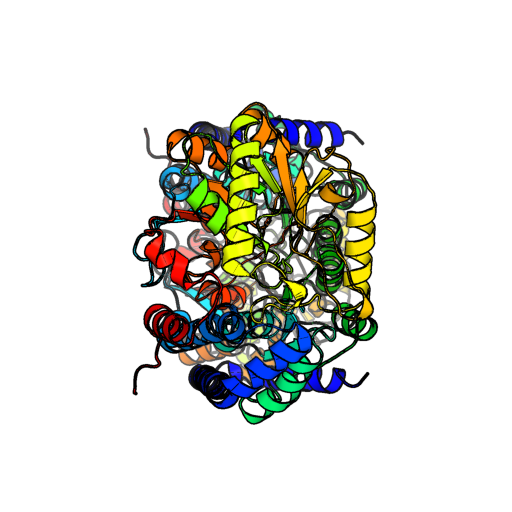52 ? -24.766 10.391 14.984 1 98.81 152 LEU B C 1
ATOM 4842 O O . LEU B 1 152 ? -25.734 10.148 14.258 1 98.81 152 LEU B O 1
ATOM 4846 N N . LEU B 1 153 ? -23.656 9.734 14.844 1 98.75 153 LEU B N 1
ATOM 4847 C CA . LEU B 1 153 ? -23.453 8.859 13.688 1 98.75 153 LEU B CA 1
ATOM 4848 C C . LEU B 1 153 ? -24.484 7.75 13.656 1 98.75 153 LEU B C 1
ATOM 4850 O O . LEU B 1 153 ? -25.109 7.5 12.617 1 98.75 153 LEU B O 1
ATOM 4854 N N . PRO B 1 154 ? -24.781 7.117 14.82 1 98.38 154 PRO B N 1
ATOM 4855 C CA . PRO B 1 154 ? -25.75 6.027 14.781 1 98.38 154 PRO B CA 1
ATOM 4856 C C . PRO B 1 154 ? -27.156 6.508 14.414 1 98.38 154 PRO B C 1
ATOM 4858 O O . PRO B 1 154 ? -28.016 5.699 14.031 1 98.38 154 PRO B O 1
ATOM 4861 N N . GLN B 1 155 ? -27.391 7.793 14.516 1 98.56 155 GLN B N 1
ATOM 4862 C CA . GLN B 1 155 ? -28.688 8.352 14.164 1 98.56 155 GLN B CA 1
ATOM 4863 C C . GLN B 1 155 ? -28.812 8.57 12.656 1 98.56 155 GLN B C 1
ATOM 4865 O O . GLN B 1 155 ? -29.906 8.773 12.141 1 98.56 155 GLN B O 1
ATOM 4870 N N . TYR B 1 156 ? -27.75 8.531 11.969 1 98.69 156 TYR B N 1
ATOM 4871 C CA . TYR B 1 156 ? -27.75 8.867 10.547 1 98.69 156 TYR B CA 1
ATOM 4872 C C . TYR B 1 156 ? -27.359 7.66 9.703 1 98.69 156 TYR B C 1
ATOM 4874 O O . TYR B 1 156 ? -28.109 7.258 8.805 1 98.69 156 TYR B O 1
ATOM 4882 N N . ILE B 1 157 ? -26.25 7.02 9.992 1 98.69 157 ILE B N 1
ATOM 4883 C CA . ILE B 1 157 ? -25.75 5.918 9.172 1 98.69 157 ILE B CA 1
ATOM 4884 C C . ILE B 1 157 ? -25.953 4.598 9.914 1 98.69 157 ILE B C 1
ATOM 4886 O O . ILE B 1 157 ? -26.156 4.586 11.125 1 98.69 157 ILE B O 1
ATOM 4890 N N . ASP B 1 158 ? -25.844 3.455 9.273 1 98.75 158 ASP B N 1
ATOM 4891 C CA . ASP B 1 158 ? -26.156 2.129 9.805 1 98.75 158 ASP B CA 1
ATOM 4892 C C . ASP B 1 158 ? -25.203 1.764 10.945 1 98.75 158 ASP B C 1
ATOM 4894 O O . ASP B 1 158 ? -24.016 1.506 10.719 1 98.75 158 ASP B O 1
ATOM 4898 N N . PRO B 1 159 ? -25.688 1.683 12.148 1 98.25 159 PRO B N 1
ATOM 4899 C CA . PRO B 1 159 ? -24.797 1.476 13.289 1 98.25 159 PRO B CA 1
ATOM 4900 C C . PRO B 1 159 ? -24.219 0.062 13.344 1 98.25 159 PRO B C 1
ATOM 4902 O O . PRO B 1 159 ? -23.25 -0.186 14.055 1 98.25 159 PRO B O 1
ATOM 4905 N N . THR B 1 160 ? -24.797 -0.844 12.672 1 98 160 THR B N 1
ATOM 4906 C CA . THR B 1 160 ? -24.25 -2.195 12.641 1 98 160 THR B CA 1
ATOM 4907 C C . THR B 1 160 ? -23.031 -2.264 11.719 1 98 160 THR B C 1
ATOM 4909 O O . THR B 1 160 ? -22.078 -2.98 12.008 1 98 160 THR B O 1
ATOM 4912 N N . CYS B 1 161 ? -23.062 -1.51 10.602 1 98.75 161 CYS B N 1
ATOM 4913 C CA . CYS B 1 161 ? -21.953 -1.462 9.656 1 98.75 161 CYS B CA 1
ATOM 4914 C C . CYS B 1 161 ? -20.844 -0.538 10.156 1 98.75 161 CYS B C 1
ATOM 4916 O O . CYS B 1 161 ? -19.672 -0.746 9.852 1 98.75 161 CYS B O 1
ATOM 4918 N N . TYR B 1 162 ? -21.281 0.5 10.914 1 98.81 162 TYR B N 1
ATOM 4919 C CA . TYR B 1 162 ? -20.344 1.564 11.258 1 98.81 162 TYR B CA 1
ATOM 4920 C C . TYR B 1 162 ? -20.438 1.924 12.734 1 98.81 162 TYR B C 1
ATOM 4922 O O . TYR B 1 162 ? -20.719 3.07 13.086 1 98.81 162 TYR B O 1
ATOM 4930 N N . PRO B 1 163 ? -20.109 0.99 13.609 1 98.62 163 PRO B N 1
ATOM 4931 C CA . PRO B 1 163 ? -20.172 1.272 15.047 1 98.62 163 PRO B CA 1
ATOM 4932 C C . PRO B 1 163 ? -19.094 2.248 15.508 1 98.62 163 PRO B C 1
ATOM 4934 O O . PRO B 1 163 ? -17.953 2.182 15.039 1 98.62 163 PRO B O 1
ATOM 4937 N N . VAL B 1 164 ? -19.469 3.152 16.406 1 98.44 164 VAL B N 1
ATOM 4938 C CA . VAL B 1 164 ? -18.531 4.086 17.031 1 98.44 164 VAL B CA 1
ATOM 4939 C C . VAL B 1 164 ? -18.188 3.609 18.438 1 98.44 164 VAL B C 1
ATOM 4941 O O . VAL B 1 164 ? -19.078 3.465 19.281 1 98.44 164 VAL B O 1
ATOM 4944 N N . ILE B 1 165 ? -16.906 3.389 18.672 1 97.44 165 ILE B N 1
ATOM 4945 C CA . ILE B 1 165 ? -16.469 2.93 19.984 1 97.44 165 ILE B CA 1
ATOM 4946 C C . ILE B 1 165 ? -15.461 3.916 20.578 1 97.44 165 ILE B C 1
ATOM 4948 O O . ILE B 1 165 ? -14.406 4.156 19.984 1 97.44 165 ILE B O 1
ATOM 4952 N N . VAL B 1 166 ? -15.75 4.469 21.688 1 96.06 166 VAL B N 1
ATOM 4953 C CA . VAL B 1 166 ? -14.836 5.367 22.391 1 96.06 166 VAL B CA 1
ATOM 4954 C C . VAL B 1 166 ? -14.164 4.621 23.547 1 96.06 166 VAL B C 1
ATOM 4956 O O . VAL B 1 166 ? -14.828 4.164 24.469 1 96.06 166 VAL B O 1
ATOM 4959 N N . LEU B 1 167 ? -12.891 4.461 23.438 1 94.69 167 LEU B N 1
ATOM 4960 C CA . LEU B 1 167 ? -12.094 3.682 24.375 1 94.69 167 LEU B CA 1
ATOM 4961 C C . LEU B 1 167 ? -10.922 4.504 24.906 1 94.69 167 LEU B C 1
ATOM 4963 O O . LEU B 1 167 ? -10.477 5.449 24.25 1 94.69 167 LEU B O 1
ATOM 4967 N N . ASP B 1 168 ? -10.484 4.152 26.047 1 92.88 168 ASP B N 1
ATOM 4968 C CA . ASP B 1 168 ? -9.242 4.746 26.516 1 92.88 168 ASP B CA 1
ATOM 4969 C C . ASP B 1 168 ? -8.031 4.07 25.891 1 92.88 168 ASP B C 1
ATOM 4971 O O . ASP B 1 168 ? -8.18 3.205 25.016 1 92.88 168 ASP B O 1
ATOM 4975 N N . ALA B 1 169 ? -6.883 4.531 26.281 1 89.31 169 ALA B N 1
ATOM 4976 C CA . ALA B 1 169 ? -5.641 4.094 25.656 1 89.31 169 ALA B CA 1
ATOM 4977 C C . ALA B 1 169 ? -5.434 2.592 25.844 1 89.31 169 ALA B C 1
ATOM 4979 O O . ALA B 1 169 ? -5.078 1.888 24.891 1 89.31 169 ALA B O 1
ATOM 4980 N N . LYS B 1 170 ? -5.664 2.113 27.016 1 91.25 170 LYS B N 1
ATOM 4981 C CA . LYS B 1 170 ? -5.457 0.701 27.328 1 91.25 170 LYS B CA 1
ATOM 4982 C C . LYS B 1 170 ? -6.387 -0.183 26.5 1 91.25 170 LYS B C 1
ATOM 4984 O O . LYS B 1 170 ? -5.945 -1.158 25.891 1 91.25 170 LYS B O 1
ATOM 4989 N N . ASP B 1 171 ? -7.621 0.182 26.484 1 93.94 171 ASP B N 1
ATOM 4990 C CA . ASP B 1 171 ? -8.609 -0.598 25.75 1 93.94 171 ASP B CA 1
ATOM 4991 C C . ASP B 1 171 ? -8.391 -0.471 24.234 1 93.94 171 ASP B C 1
ATOM 4993 O O . ASP B 1 171 ? -8.672 -1.404 23.484 1 93.94 171 ASP B O 1
ATOM 4997 N N . SER B 1 172 ? -7.914 0.678 23.828 1 94.19 172 SER B N 1
ATOM 4998 C CA . SER B 1 172 ? -7.59 0.854 22.406 1 94.19 172 SER B CA 1
ATOM 4999 C C . SER B 1 172 ? -6.48 -0.1 21.969 1 94.19 172 SER B C 1
ATOM 5001 O O . SER B 1 172 ? -6.543 -0.673 20.891 1 94.19 172 SER B O 1
ATOM 5003 N N . ALA B 1 173 ? -5.48 -0.223 22.828 1 93.44 173 ALA B N 1
ATOM 5004 C CA . ALA B 1 173 ? -4.406 -1.171 22.562 1 93.44 173 ALA B CA 1
ATOM 5005 C C . ALA B 1 173 ? -4.938 -2.6 22.484 1 93.44 173 ALA B C 1
ATOM 5007 O O . ALA B 1 173 ? -4.551 -3.369 21.609 1 93.44 173 ALA B O 1
ATOM 5008 N N . ASP B 1 174 ? -5.797 -2.928 23.375 1 95.38 174 ASP B N 1
ATOM 5009 C CA . ASP B 1 174 ? -6.41 -4.25 23.391 1 95.38 174 ASP B CA 1
ATOM 5010 C C . ASP B 1 174 ? -7.223 -4.492 22.125 1 95.38 174 ASP B C 1
ATOM 5012 O O . ASP B 1 174 ? -7.188 -5.586 21.547 1 95.38 174 ASP B O 1
ATOM 5016 N N . LEU B 1 175 ? -7.941 -3.48 21.703 1 96.75 175 LEU B N 1
ATOM 5017 C CA . LEU B 1 175 ? -8.75 -3.537 20.5 1 96.75 175 LEU B CA 1
ATOM 5018 C C . LEU B 1 175 ? -7.914 -3.953 19.297 1 96.75 175 LEU B C 1
ATOM 5020 O O . LEU B 1 175 ? -8.281 -4.879 18.562 1 96.75 175 LEU B O 1
ATOM 5024 N N . VAL B 1 176 ? -6.773 -3.344 19.125 1 96.12 176 VAL B N 1
ATOM 5025 C CA . VAL B 1 176 ? -5.945 -3.561 17.938 1 96.12 176 VAL B CA 1
ATOM 5026 C C . VAL B 1 176 ? -5.172 -4.867 18.094 1 96.12 176 VAL B C 1
ATOM 5028 O O . VAL B 1 176 ? -4.988 -5.602 17.109 1 96.12 176 VAL B O 1
ATOM 5031 N N . THR B 1 177 ? -4.73 -5.199 19.266 1 95.38 177 THR B N 1
ATOM 5032 C CA . THR B 1 177 ? -3.84 -6.328 19.5 1 95.38 177 THR B CA 1
ATOM 5033 C C . THR B 1 177 ? -4.613 -7.641 19.484 1 95.38 177 THR B C 1
ATOM 5035 O O . THR B 1 177 ? -4.098 -8.664 19.031 1 95.38 177 THR B O 1
ATOM 5038 N N . ASN B 1 178 ? -5.867 -7.602 19.875 1 95.69 178 ASN B N 1
ATOM 5039 C CA . ASN B 1 178 ? -6.539 -8.867 20.141 1 95.69 178 ASN B CA 1
ATOM 5040 C C . ASN B 1 178 ? -7.715 -9.086 19.188 1 95.69 178 ASN B C 1
ATOM 5042 O O . ASN B 1 178 ? -8.523 -9.992 19.391 1 95.69 178 ASN B O 1
ATOM 5046 N N . ASN B 1 179 ? -7.852 -8.266 18.266 1 97.19 179 ASN B N 1
ATOM 5047 C CA . ASN B 1 179 ? -8.93 -8.438 17.281 1 97.19 179 ASN B CA 1
ATOM 5048 C C . ASN B 1 179 ? -8.406 -8.352 15.859 1 97.19 179 ASN B C 1
ATOM 5050 O O . ASN B 1 179 ? -7.543 -7.531 15.555 1 97.19 179 ASN B O 1
ATOM 5054 N N . ARG B 1 180 ? -8.938 -9.25 15.047 1 97.19 180 ARG B N 1
ATOM 5055 C CA . ARG B 1 180 ? -8.57 -9.281 13.633 1 97.19 180 ARG B CA 1
ATOM 5056 C C . ARG B 1 180 ? -9.445 -8.328 12.82 1 97.19 180 ARG B C 1
ATOM 5058 O O . ARG B 1 180 ? -10.68 -8.406 12.883 1 97.19 180 ARG B O 1
ATOM 5065 N N . PHE B 1 181 ? -8.875 -7.434 12.109 1 98.62 181 PHE B N 1
ATOM 5066 C CA . PHE B 1 181 ? -9.531 -6.586 11.117 1 98.62 181 PHE B CA 1
ATOM 5067 C C . PHE B 1 181 ? -8.992 -6.875 9.719 1 98.62 181 PHE B C 1
ATOM 5069 O O . PHE B 1 181 ? -7.922 -7.465 9.57 1 98.62 181 PHE B O 1
ATOM 5076 N N . ASP B 1 182 ? -9.742 -6.508 8.703 1 98.62 182 ASP B N 1
ATOM 5077 C CA . ASP B 1 182 ? -9.32 -6.73 7.324 1 98.62 182 ASP B CA 1
ATOM 5078 C C . ASP B 1 182 ? -8.461 -5.574 6.816 1 98.62 182 ASP B C 1
ATOM 5080 O O . ASP B 1 182 ? -7.777 -5.703 5.801 1 98.62 182 ASP B O 1
ATOM 5084 N N . PHE B 1 183 ? -8.508 -4.445 7.484 1 98.81 183 PHE B N 1
ATOM 5085 C CA . PHE B 1 183 ? -7.715 -3.256 7.188 1 98.81 183 PHE B CA 1
ATOM 5086 C C . PHE B 1 183 ? -7.699 -2.307 8.383 1 98.81 183 PHE B C 1
ATOM 5088 O O . PHE B 1 183 ? -8.711 -2.148 9.07 1 98.81 183 PHE B O 1
ATOM 5095 N N . ILE B 1 184 ? -6.566 -1.65 8.648 1 98.88 184 ILE B N 1
ATOM 5096 C CA . ILE B 1 184 ? -6.5 -0.674 9.734 1 98.88 184 ILE B CA 1
ATOM 5097 C C . ILE B 1 184 ? -5.961 0.651 9.195 1 98.88 184 ILE B C 1
ATOM 5099 O O . ILE B 1 184 ? -4.93 0.683 8.523 1 98.88 184 ILE B O 1
ATOM 5103 N N . PHE B 1 185 ? -6.656 1.689 9.398 1 98.94 185 PHE B N 1
ATOM 5104 C CA . PHE B 1 185 ? -6.219 3.057 9.141 1 98.94 185 PHE B CA 1
ATOM 5105 C C . PHE B 1 185 ? -5.961 3.795 10.453 1 98.94 185 PHE B C 1
ATOM 5107 O O . PHE B 1 185 ? -6.879 3.986 11.25 1 98.94 185 PHE B O 1
ATOM 5114 N N . PHE B 1 186 ? -4.727 4.211 10.633 1 98.81 186 PHE B N 1
ATOM 5115 C CA . PHE B 1 186 ? -4.34 4.859 11.883 1 98.81 186 PHE B CA 1
ATOM 5116 C C . PHE B 1 186 ? -3.725 6.227 11.625 1 98.81 186 PHE B C 1
ATOM 5118 O O . PHE B 1 186 ? -2.854 6.363 10.766 1 98.81 186 PHE B O 1
ATOM 5125 N N . THR B 1 187 ? -4.176 7.188 12.25 1 98.62 187 THR B N 1
ATOM 5126 C CA . THR B 1 187 ? -3.539 8.5 12.297 1 98.62 187 THR B CA 1
ATOM 5127 C C . THR B 1 187 ? -3.09 8.828 13.719 1 98.62 187 THR B C 1
ATOM 5129 O O . THR B 1 187 ? -3.898 8.812 14.656 1 98.62 187 THR B O 1
ATOM 5132 N N . GLY B 1 188 ? -1.823 9.078 13.938 1 97.12 188 GLY B N 1
ATOM 5133 C CA . GLY B 1 188 ? -1.312 9.406 15.258 1 97.12 188 GLY B CA 1
ATOM 5134 C C . GLY B 1 188 ? 0.203 9.453 15.312 1 97.12 188 GLY B C 1
ATOM 5135 O O . GLY B 1 188 ? 0.857 9.75 14.312 1 97.12 188 GLY B O 1
ATOM 5136 N N . GLY B 1 189 ? 0.746 9.289 16.484 1 95.38 189 GLY B N 1
ATOM 5137 C CA . GLY B 1 189 ? 2.186 9.375 16.672 1 95.38 189 GLY B CA 1
ATOM 5138 C C . GLY B 1 189 ? 2.92 8.141 16.172 1 95.38 189 GLY B C 1
ATOM 5139 O O . GLY B 1 189 ? 2.33 7.062 16.062 1 95.38 189 GLY B O 1
ATOM 5140 N N . THR B 1 190 ? 4.199 8.273 15.984 1 94.44 190 THR B N 1
ATOM 5141 C CA . THR B 1 190 ? 5.055 7.238 15.414 1 94.44 190 THR B CA 1
ATOM 5142 C C . THR B 1 190 ? 5.148 6.039 16.359 1 94.44 190 THR B C 1
ATOM 5144 O O . THR B 1 190 ? 5.113 4.891 15.906 1 94.44 190 THR B O 1
ATOM 5147 N N . ALA B 1 191 ? 5.254 6.281 17.609 1 94.31 191 ALA B N 1
ATOM 5148 C CA . ALA B 1 191 ? 5.371 5.203 18.578 1 94.31 191 ALA B CA 1
ATOM 5149 C C . ALA B 1 191 ? 4.148 4.289 18.547 1 94.31 191 ALA B C 1
ATOM 5151 O O . ALA B 1 191 ? 4.281 3.064 18.516 1 94.31 191 ALA B O 1
ATOM 5152 N N . ILE B 1 192 ? 2.971 4.914 18.562 1 95.75 192 ILE B N 1
ATOM 5153 C CA . ILE B 1 192 ? 1.74 4.129 18.516 1 95.75 192 ILE B CA 1
ATOM 5154 C C . ILE B 1 192 ? 1.596 3.461 17.156 1 95.75 192 ILE B C 1
ATOM 5156 O O . ILE B 1 192 ? 1.103 2.336 17.062 1 95.75 192 ILE B O 1
ATOM 5160 N N . GLY B 1 193 ? 2.014 4.191 16.078 1 97.44 193 GLY B N 1
ATOM 5161 C CA . GLY B 1 193 ? 2.014 3.588 14.75 1 97.44 193 GLY B CA 1
ATOM 5162 C C . GLY B 1 193 ? 2.762 2.27 14.688 1 97.44 193 GLY B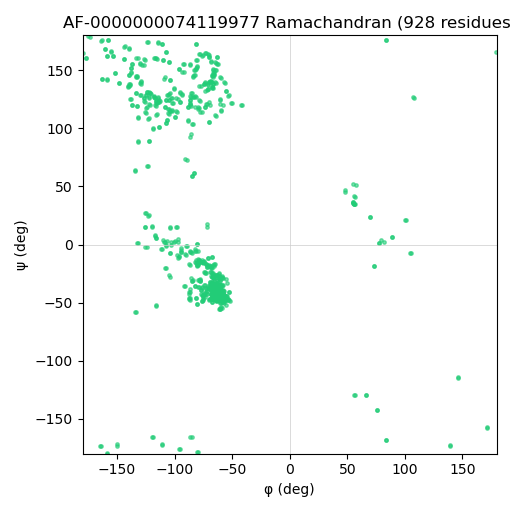 C 1
ATOM 5163 O O . GLY B 1 193 ? 2.301 1.315 14.062 1 97.44 193 GLY B O 1
ATOM 5164 N N . ARG B 1 194 ? 3.91 2.168 15.367 1 97.19 194 ARG B N 1
ATOM 5165 C CA . ARG B 1 194 ? 4.699 0.941 15.43 1 97.19 194 ARG B CA 1
ATOM 5166 C C . ARG B 1 194 ? 3.92 -0.177 16.109 1 97.19 194 ARG B C 1
ATOM 5168 O O . ARG B 1 194 ? 3.939 -1.323 15.664 1 97.19 194 ARG B O 1
ATOM 5175 N N . ILE B 1 195 ? 3.242 0.17 17.125 1 97.06 195 ILE B N 1
ATOM 5176 C CA . ILE B 1 195 ? 2.453 -0.8 17.891 1 97.06 195 ILE B CA 1
ATOM 5177 C C . ILE B 1 195 ? 1.317 -1.329 17.016 1 97.06 195 ILE B C 1
ATOM 5179 O O . ILE B 1 195 ? 1.065 -2.535 16.984 1 97.06 195 ILE B O 1
ATOM 5183 N N . VAL B 1 196 ? 0.627 -0.415 16.344 1 98.38 196 VAL B N 1
ATOM 5184 C CA . VAL B 1 196 ? -0.484 -0.784 15.469 1 98.38 196 VAL B CA 1
ATOM 5185 C C . VAL B 1 196 ? 0.007 -1.73 14.375 1 98.38 196 VAL B C 1
ATOM 5187 O O . VAL B 1 196 ? -0.62 -2.758 14.109 1 98.38 196 VAL B O 1
ATOM 5190 N N . MET B 1 197 ? 1.109 -1.396 13.766 1 98.5 197 MET B N 1
ATOM 5191 C CA . MET B 1 197 ? 1.644 -2.223 12.688 1 98.5 197 MET B CA 1
ATOM 5192 C C . MET B 1 197 ? 2.062 -3.594 13.211 1 98.5 197 MET B C 1
ATOM 5194 O O . MET B 1 197 ? 1.839 -4.609 12.547 1 98.5 197 MET B O 1
ATOM 5198 N N . LYS B 1 198 ? 2.672 -3.654 14.359 1 97.88 198 LYS B N 1
ATOM 5199 C CA . LYS B 1 198 ? 3.049 -4.926 14.969 1 97.88 198 LYS B CA 1
ATOM 5200 C C . LYS B 1 198 ? 1.823 -5.793 15.234 1 97.88 198 LYS B C 1
ATOM 5202 O O . LYS B 1 198 ? 1.833 -6.996 14.961 1 97.88 198 LYS B O 1
ATOM 5207 N N . ALA B 1 199 ? 0.792 -5.156 15.789 1 97.94 199 ALA B N 1
ATOM 5208 C CA . ALA B 1 199 ? -0.451 -5.883 16.047 1 97.94 199 ALA B CA 1
ATOM 5209 C C . ALA B 1 199 ? -1.072 -6.383 14.742 1 97.94 199 ALA B C 1
ATOM 5211 O O . ALA B 1 199 ? -1.572 -7.508 14.68 1 97.94 199 ALA B O 1
ATOM 5212 N N . ALA B 1 200 ? -1.052 -5.547 13.734 1 98.44 200 ALA B N 1
ATOM 5213 C CA . ALA B 1 200 ? -1.606 -5.895 12.43 1 98.44 200 ALA B CA 1
ATOM 5214 C C . ALA B 1 200 ? -0.883 -7.102 11.828 1 98.44 200 ALA B C 1
ATOM 5216 O O . ALA B 1 200 ? -1.49 -7.91 11.125 1 98.44 200 ALA B O 1
ATOM 5217 N N . ALA B 1 201 ? 0.421 -7.211 12.086 1 98 201 ALA B N 1
ATOM 5218 C CA . ALA B 1 201 ? 1.247 -8.281 11.531 1 98 201 ALA B CA 1
ATOM 5219 C C . ALA B 1 201 ? 0.758 -9.648 11.992 1 98 201 ALA B C 1
ATOM 5221 O O . ALA B 1 201 ? 0.866 -10.633 11.258 1 98 201 ALA B O 1
ATOM 5222 N N . GLU B 1 202 ? 0.162 -9.727 13.156 1 96.94 202 GLU B N 1
ATOM 5223 C CA . GLU B 1 202 ? -0.332 -10.992 13.695 1 96.94 202 GLU B CA 1
ATOM 5224 C C . GLU B 1 202 ? -1.381 -11.609 12.773 1 96.94 202 GLU B C 1
ATOM 5226 O O . GLU B 1 202 ? -1.495 -12.828 12.688 1 96.94 202 GLU B O 1
ATOM 5231 N N . TYR B 1 203 ? -2.068 -10.758 12.133 1 96.56 203 TYR B N 1
ATOM 5232 C CA . TYR B 1 203 ? -3.184 -11.227 11.32 1 96.56 203 TYR B CA 1
ATOM 5233 C C . TYR B 1 203 ? -2.938 -10.938 9.844 1 96.56 203 TYR B C 1
ATOM 5235 O O . TYR B 1 203 ? -3.834 -11.102 9.016 1 96.56 203 TYR B O 1
ATOM 5243 N N . LEU B 1 204 ? -1.737 -10.43 9.539 1 97.81 204 LEU B N 1
ATOM 5244 C CA . LEU B 1 204 ? -1.401 -10.023 8.18 1 97.81 204 LEU B CA 1
ATOM 5245 C C . LEU B 1 204 ? -2.398 -8.992 7.656 1 97.81 204 LEU B C 1
ATOM 5247 O O . LEU B 1 204 ? -2.861 -9.094 6.52 1 97.81 204 LEU B O 1
ATOM 5251 N N . THR B 1 205 ? -2.797 -8.047 8.508 1 98.56 205 THR B N 1
ATOM 5252 C CA . THR B 1 205 ? -3.711 -6.961 8.164 1 98.56 205 THR B CA 1
ATOM 5253 C C . THR B 1 205 ? -2.949 -5.781 7.566 1 98.56 205 THR B C 1
ATOM 5255 O O . THR B 1 205 ? -2.021 -5.258 8.188 1 98.56 205 THR B O 1
ATOM 5258 N N . PRO B 1 206 ? -3.285 -5.43 6.312 1 98.62 206 PRO B N 1
ATOM 5259 C CA . PRO B 1 206 ? -2.662 -4.215 5.785 1 98.62 206 PRO B CA 1
ATOM 5260 C C . PRO B 1 206 ? -3.041 -2.965 6.578 1 98.62 206 PRO B C 1
ATOM 5262 O O . PRO B 1 206 ? -4.094 -2.934 7.227 1 98.62 206 PRO B O 1
ATOM 5265 N N . VAL B 1 207 ? -2.135 -1.913 6.516 1 98.81 207 VAL B N 1
ATOM 5266 C CA . VAL B 1 207 ? -2.357 -0.714 7.316 1 98.81 207 VAL B CA 1
ATOM 5267 C C . VAL B 1 207 ? -2.051 0.529 6.484 1 98.81 207 VAL B C 1
ATOM 5269 O O . VAL B 1 207 ? -1.264 0.47 5.535 1 98.81 207 VAL B O 1
ATOM 5272 N N . VAL B 1 208 ? -2.727 1.594 6.719 1 98.88 208 VAL B N 1
ATOM 5273 C CA . VAL B 1 208 ? -2.258 2.953 6.473 1 98.88 208 VAL B CA 1
ATOM 5274 C C . VAL B 1 208 ? -1.894 3.623 7.793 1 98.88 208 VAL B C 1
ATOM 5276 O O . VAL B 1 208 ? -2.676 3.598 8.75 1 98.88 208 VAL B O 1
ATOM 5279 N N . LEU B 1 209 ? -0.708 4.07 7.832 1 98.81 209 LEU B N 1
ATOM 5280 C CA . LEU B 1 209 ? -0.23 4.816 8.992 1 98.81 209 LEU B CA 1
ATOM 5281 C C . LEU B 1 209 ? 0.049 6.27 8.625 1 98.81 209 LEU B C 1
ATOM 5283 O O . LEU B 1 209 ? 1.018 6.562 7.922 1 98.81 209 LEU B O 1
ATOM 5287 N N . GLU B 1 210 ? -0.865 7.098 8.977 1 98.31 210 GLU B N 1
ATOM 5288 C CA . GLU B 1 210 ? -0.648 8.539 8.883 1 98.31 210 GLU B CA 1
ATOM 5289 C C . GLU B 1 210 ? -0.012 9.086 10.156 1 98.31 210 GLU B C 1
ATOM 5291 O O . GLU B 1 210 ? -0.684 9.227 11.18 1 98.31 210 GLU B O 1
ATOM 5296 N N . LEU B 1 211 ? 1.263 9.414 10.031 1 97.5 211 LEU B N 1
ATOM 5297 C CA . LEU B 1 211 ? 2.018 9.766 11.227 1 97.5 211 LEU B CA 1
ATOM 5298 C C . LEU B 1 211 ? 2.549 11.188 11.141 1 97.5 211 LEU B C 1
ATOM 5300 O O . LEU B 1 211 ? 1.941 12.047 10.492 1 97.5 211 LEU B O 1
ATOM 5304 N N . GLY B 1 212 ? 3.436 11.562 11.938 1 91.5 212 GLY B N 1
ATOM 5305 C CA . GLY B 1 212 ? 3.957 12.922 11.953 1 91.5 212 GLY B CA 1
ATOM 5306 C C . GLY B 1 212 ? 5.391 13.016 11.469 1 91.5 212 GLY B C 1
ATOM 5307 O O . GLY B 1 212 ? 5.883 12.109 10.789 1 91.5 212 GLY B O 1
ATOM 5308 N N . GLY B 1 213 ? 5.957 14.07 11.578 1 89.75 213 GLY B N 1
ATOM 5309 C CA . GLY B 1 213 ? 7.348 14.359 11.266 1 89.75 213 GLY B CA 1
ATOM 5310 C C . GLY B 1 213 ? 7.746 15.781 11.594 1 89.75 213 GLY B C 1
ATOM 5311 O O . GLY B 1 213 ? 6.895 16.625 11.898 1 89.75 213 GLY B O 1
ATOM 5312 N N . LYS B 1 214 ? 9.031 15.977 11.711 1 95.31 214 LYS B N 1
ATOM 5313 C CA . LYS B 1 214 ? 9.562 17.328 11.867 1 95.31 214 LYS B CA 1
ATOM 5314 C C . LYS B 1 214 ? 9.742 18 10.508 1 95.31 214 LYS B C 1
ATOM 5316 O O . LYS B 1 214 ? 10.688 17.703 9.781 1 95.31 214 LYS B O 1
ATOM 5321 N N . ASN B 1 215 ? 8.812 18.891 10.227 1 98 215 ASN B N 1
ATOM 5322 C CA . ASN B 1 215 ? 8.672 19.406 8.859 1 98 215 ASN B CA 1
ATOM 5323 C C . ASN B 1 215 ? 9.562 20.625 8.625 1 98 215 ASN B C 1
ATOM 5325 O O . ASN B 1 215 ? 9.383 21.656 9.266 1 98 215 ASN B O 1
ATOM 5329 N N . PRO B 1 216 ? 10.5 20.547 7.715 1 98.31 216 PRO B N 1
ATOM 5330 C CA . PRO B 1 216 ? 11.383 21.688 7.422 1 98.31 216 PRO B CA 1
ATOM 5331 C C . PRO B 1 216 ? 10.734 22.719 6.504 1 98.31 216 PRO B C 1
ATOM 5333 O O . PRO B 1 216 ? 9.852 22.375 5.707 1 98.31 216 PRO B O 1
ATOM 5336 N N . CYS B 1 217 ? 11.164 23.891 6.633 1 98.75 217 CYS B N 1
ATOM 5337 C CA . CYS B 1 217 ? 10.789 25 5.758 1 98.75 217 CYS B CA 1
ATOM 5338 C C . CYS B 1 217 ? 12.016 25.766 5.285 1 98.75 217 CYS B C 1
ATOM 5340 O O . CYS B 1 217 ? 12.648 26.469 6.07 1 98.75 217 CYS B O 1
ATOM 5342 N N . PHE B 1 218 ? 12.312 25.625 3.992 1 98.75 218 PHE B N 1
ATOM 5343 C CA . PHE B 1 218 ? 13.422 26.344 3.383 1 98.75 218 PHE B CA 1
ATOM 5344 C C . PHE B 1 218 ? 12.992 27.766 3.01 1 98.75 218 PHE B C 1
ATOM 5346 O O . PHE B 1 218 ? 11.992 27.953 2.314 1 98.75 218 PHE B O 1
ATOM 5353 N N . VAL B 1 219 ? 13.742 28.75 3.449 1 98.62 219 VAL B N 1
ATOM 5354 C CA . VAL B 1 219 ? 13.461 30.125 3.059 1 98.62 219 VAL B CA 1
ATOM 5355 C C . VAL B 1 219 ? 14.703 30.734 2.396 1 98.62 219 VAL B C 1
ATOM 5357 O O . VAL B 1 219 ? 15.688 31.031 3.068 1 98.62 219 VAL B O 1
ATOM 5360 N N . ASP B 1 220 ? 14.562 30.891 1.135 1 97.44 220 ASP B N 1
ATOM 5361 C CA . ASP B 1 220 ? 15.656 31.438 0.333 1 97.44 220 ASP B CA 1
ATOM 5362 C C . ASP B 1 220 ? 15.711 32.969 0.427 1 97.44 220 ASP B C 1
ATOM 5364 O O . ASP B 1 220 ? 14.703 33.594 0.715 1 97.44 220 ASP B O 1
ATOM 5368 N N . ASP B 1 221 ? 16.875 33.531 0.112 1 94.69 221 ASP B N 1
ATOM 5369 C CA . ASP B 1 221 ? 17.109 34.969 0.213 1 94.69 221 ASP B CA 1
ATOM 5370 C C . ASP B 1 221 ? 16.297 35.75 -0.822 1 94.69 221 ASP B C 1
ATOM 5372 O O . ASP B 1 221 ? 16.031 36.938 -0.654 1 94.69 221 ASP B O 1
ATOM 5376 N N . SER B 1 222 ? 15.859 35.094 -1.787 1 91.75 222 SER B N 1
ATOM 5377 C CA . SER B 1 222 ? 15.164 35.75 -2.896 1 91.75 222 SER B CA 1
ATOM 5378 C C . SER B 1 222 ? 13.703 36 -2.553 1 91.75 222 SER B C 1
ATOM 5380 O O . SER B 1 222 ? 13.016 36.75 -3.266 1 91.75 222 SER B O 1
ATOM 5382 N N . CYS B 1 223 ? 13.195 35.594 -1.471 1 92.12 223 CYS B N 1
ATOM 5383 C CA . CYS B 1 223 ? 11.758 35.594 -1.199 1 92.12 223 CYS B CA 1
ATOM 5384 C C . CYS B 1 223 ? 11.32 36.938 -0.63 1 92.12 223 CYS B C 1
ATOM 5386 O O . CYS B 1 223 ? 12.141 37.688 -0.121 1 92.12 223 CYS B O 1
ATOM 5388 N N . ASP B 1 224 ? 10.031 37.219 -0.861 1 94.81 224 ASP B N 1
ATOM 5389 C CA . ASP B 1 224 ? 9.391 38.281 -0.094 1 94.81 224 ASP B CA 1
ATOM 5390 C C . ASP B 1 224 ? 9.211 37.875 1.366 1 94.81 224 ASP B C 1
ATOM 5392 O O . ASP B 1 224 ? 8.281 37.156 1.702 1 94.81 224 ASP B O 1
ATOM 5396 N N . ILE B 1 225 ? 10 38.406 2.209 1 96.88 225 ILE B N 1
ATOM 5397 C CA . ILE B 1 225 ? 10.102 37.906 3.58 1 96.88 225 ILE B CA 1
ATOM 5398 C C . ILE B 1 225 ? 8.812 38.219 4.336 1 96.88 225 ILE B C 1
ATOM 5400 O O . ILE B 1 225 ? 8.383 37.438 5.188 1 96.88 225 ILE B O 1
ATOM 5404 N N . ARG B 1 226 ? 8.203 39.344 4.035 1 96.62 226 ARG B N 1
ATOM 5405 C CA . ARG B 1 226 ? 6.957 39.719 4.707 1 96.62 226 ARG B CA 1
ATOM 5406 C C . ARG B 1 226 ? 5.867 38.688 4.43 1 96.62 226 ARG B C 1
ATOM 5408 O O . ARG B 1 226 ? 5.27 38.156 5.355 1 96.62 226 ARG B O 1
ATOM 5415 N N . ASN B 1 227 ? 5.621 38.469 3.168 1 96.94 227 ASN B N 1
ATOM 5416 C CA . ASN B 1 227 ? 4.617 37.469 2.793 1 96.94 227 ASN B CA 1
ATOM 5417 C C . ASN B 1 227 ? 4.988 36.062 3.301 1 96.94 227 ASN B C 1
ATOM 5419 O O . ASN B 1 227 ? 4.125 35.312 3.771 1 96.94 227 ASN B O 1
ATOM 5423 N N . THR B 1 228 ? 6.25 35.719 3.15 1 97.94 228 THR B N 1
ATOM 5424 C CA . THR B 1 228 ? 6.742 34.406 3.617 1 97.94 228 THR B CA 1
ATOM 5425 C C . THR B 1 228 ? 6.473 34.25 5.109 1 97.94 228 THR B C 1
ATOM 5427 O O . THR B 1 228 ? 5.965 33.219 5.539 1 97.94 228 THR B O 1
ATOM 5430 N N . ALA B 1 229 ? 6.75 35.25 5.887 1 98.19 229 ALA B N 1
ATOM 5431 C CA . ALA B 1 229 ? 6.551 35.188 7.332 1 98.19 229 ALA B CA 1
ATOM 5432 C C . ALA B 1 229 ? 5.074 35.031 7.676 1 98.19 229 ALA B C 1
ATOM 5434 O O . ALA B 1 229 ? 4.727 34.25 8.578 1 98.19 229 ALA B O 1
ATOM 5435 N N . ARG B 1 230 ? 4.23 35.75 6.984 1 97.88 230 ARG B N 1
ATOM 5436 C CA . ARG B 1 230 ? 2.799 35.656 7.238 1 97.88 230 ARG B CA 1
ATOM 5437 C C . ARG B 1 230 ? 2.283 34.25 6.949 1 97.88 230 ARG B C 1
ATOM 5439 O O . ARG B 1 230 ? 1.514 33.688 7.73 1 97.88 230 ARG B O 1
ATOM 5446 N N . ARG B 1 231 ? 2.727 33.688 5.852 1 98.12 231 ARG B N 1
ATOM 5447 C CA . ARG B 1 231 ? 2.291 32.375 5.457 1 98.12 231 ARG B CA 1
ATOM 5448 C C . ARG B 1 231 ? 2.781 31.312 6.441 1 98.12 231 ARG B C 1
ATOM 5450 O O . ARG B 1 231 ? 2.018 30.438 6.859 1 98.12 231 ARG B O 1
ATOM 5457 N N . ILE B 1 232 ? 4.051 31.375 6.812 1 98.62 232 ILE B N 1
ATOM 5458 C CA . ILE B 1 232 ? 4.629 30.438 7.762 1 98.62 232 ILE B CA 1
ATOM 5459 C C . ILE B 1 232 ? 3.975 30.609 9.133 1 98.62 232 ILE B C 1
ATOM 5461 O O . ILE B 1 232 ? 3.682 29.625 9.82 1 98.62 232 ILE B O 1
ATOM 5465 N N . CYS B 1 233 ? 3.721 31.891 9.5 1 98.56 233 CYS B N 1
ATOM 5466 C CA . CYS B 1 233 ? 3.035 32.188 10.75 1 98.56 233 CYS B CA 1
ATOM 5467 C C . CYS B 1 233 ? 1.675 31.5 10.805 1 98.56 233 CYS B C 1
ATOM 5469 O O . CYS B 1 233 ? 1.353 30.828 11.781 1 98.56 233 CYS B O 1
ATOM 5471 N N . TRP B 1 234 ? 0.96 31.641 9.773 1 98.06 234 TRP B N 1
ATOM 5472 C CA . TRP B 1 234 ? -0.357 31.016 9.695 1 98.06 234 TRP B CA 1
ATOM 5473 C C . TRP B 1 234 ? -0.252 29.5 9.828 1 98.06 234 TRP B C 1
ATOM 5475 O O . TRP B 1 234 ? -0.931 28.906 10.664 1 98.06 234 TRP B O 1
ATOM 5485 N N . GLY B 1 235 ? 0.605 28.875 9.07 1 97.75 235 GLY B N 1
ATOM 5486 C CA . GLY B 1 235 ? 0.743 27.438 9.078 1 97.75 235 GLY B CA 1
ATOM 5487 C C . GLY B 1 235 ? 1.237 26.891 10.406 1 97.75 235 GLY B C 1
ATOM 5488 O O . GLY B 1 235 ? 0.825 25.812 10.836 1 97.75 235 GLY B O 1
ATOM 5489 N N . ARG B 1 236 ? 2.1 27.578 11.047 1 97.81 236 ARG B N 1
ATOM 5490 C CA . ARG B 1 236 ? 2.707 27.109 12.289 1 97.81 236 ARG B CA 1
ATOM 5491 C C . ARG B 1 236 ? 1.72 27.203 13.445 1 97.81 236 ARG B C 1
ATOM 5493 O O . ARG B 1 236 ? 1.717 26.344 14.336 1 97.81 236 ARG B O 1
ATOM 5500 N N . PHE B 1 237 ? 0.891 28.203 13.43 1 97.75 237 PHE B N 1
ATOM 5501 C CA . PHE B 1 237 ? 0.113 28.453 14.633 1 97.75 237 PHE B CA 1
ATOM 5502 C C . PHE B 1 237 ? -1.352 28.094 14.422 1 97.75 237 PHE B C 1
ATOM 5504 O O . PHE B 1 237 ? -2.174 28.25 15.328 1 97.75 237 PHE B O 1
ATOM 5511 N N . LEU B 1 238 ? -1.642 27.562 13.18 1 96.75 238 LEU B N 1
ATOM 5512 C CA . LEU B 1 238 ? -2.926 26.906 12.953 1 96.75 238 LEU B CA 1
ATOM 5513 C C . LEU B 1 238 ? -3.174 25.812 13.992 1 96.75 238 LEU B C 1
ATOM 5515 O O . LEU B 1 238 ? -2.295 25 14.258 1 96.75 238 LEU B O 1
ATOM 5519 N N . ASN B 1 239 ? -4.363 25.875 14.648 1 98.06 239 ASN B N 1
ATOM 5520 C CA . ASN B 1 239 ? -4.719 24.922 15.695 1 98.06 239 ASN B CA 1
ATOM 5521 C C . ASN B 1 239 ? -3.678 24.891 16.812 1 98.06 239 ASN B C 1
ATOM 5523 O O . ASN B 1 239 ? -3.363 23.828 17.344 1 98.06 239 ASN B O 1
ATOM 5527 N N . THR B 1 240 ? -3.08 26.062 17.109 1 98.12 240 THR B N 1
ATOM 5528 C CA . THR B 1 240 ? -2.055 26.234 18.125 1 98.12 240 THR B CA 1
ATOM 5529 C C . THR B 1 240 ? -0.872 25.297 17.875 1 98.12 240 THR B C 1
ATOM 5531 O O . THR B 1 240 ? -0.339 24.688 18.812 1 98.12 240 THR B O 1
ATOM 5534 N N . GLY B 1 241 ? -0.581 25.078 16.641 1 97.75 241 GLY B N 1
ATOM 5535 C CA . GLY B 1 241 ? 0.577 24.297 16.25 1 97.75 241 GLY B CA 1
ATOM 5536 C C . GLY B 1 241 ? 0.372 22.812 16.406 1 97.75 241 GLY B C 1
ATOM 5537 O O . GLY B 1 241 ? 1.291 22.016 16.172 1 97.75 241 GLY B O 1
ATOM 5538 N N . GLN B 1 242 ? -0.806 22.359 16.844 1 97.94 242 GLN B N 1
ATOM 5539 C CA . GLN B 1 242 ? -1.122 20.938 16.969 1 97.94 242 GLN B CA 1
ATOM 5540 C C . GLN B 1 242 ? -1.577 20.359 15.633 1 97.94 242 GLN B C 1
ATOM 5542 O O . GLN B 1 242 ? -2.709 19.891 15.508 1 97.94 242 GLN B O 1
ATOM 5547 N N . LEU B 1 243 ? -0.689 20.422 14.688 1 97.06 243 LEU B N 1
ATOM 5548 C CA . LEU B 1 243 ? -0.893 20.031 13.305 1 97.06 243 LEU B CA 1
ATOM 5549 C C . LEU B 1 243 ? 0.319 19.266 12.773 1 97.06 243 LEU B C 1
ATOM 5551 O O . LEU B 1 243 ? 1.44 19.781 12.805 1 97.06 243 LEU B O 1
ATOM 5555 N N . CYS B 1 244 ? 0.14 18.109 12.273 1 96.25 244 CYS B N 1
ATOM 5556 C CA . CYS B 1 244 ? 1.225 17.25 11.812 1 96.25 244 CYS B CA 1
ATOM 5557 C C . CYS B 1 244 ? 1.922 17.859 10.602 1 96.25 244 CYS B C 1
ATOM 5559 O O . CYS B 1 244 ? 3.072 17.531 10.305 1 96.25 244 CYS B O 1
ATOM 5561 N N . LEU B 1 245 ? 1.278 18.812 9.93 1 96.75 245 LEU B N 1
ATOM 5562 C CA . LEU B 1 245 ? 1.813 19.406 8.711 1 96.75 245 LEU B CA 1
ATOM 5563 C C . LEU B 1 245 ? 2.461 20.75 9 1 96.75 245 LEU B C 1
ATOM 5565 O O . LEU B 1 245 ? 2.926 21.438 8.086 1 96.75 245 LEU B O 1
ATOM 5569 N N . CYS B 1 246 ? 2.533 21.203 10.141 1 96.88 246 CYS B N 1
ATOM 5570 C CA . CYS B 1 246 ? 3.025 22.531 10.445 1 96.88 246 CYS B CA 1
ATOM 5571 C C . CYS B 1 246 ? 4.492 22.688 10.062 1 96.88 246 CYS B C 1
ATOM 5573 O O . CYS B 1 246 ? 5.273 21.734 10.211 1 96.88 246 CYS B O 1
ATOM 5575 N N . PRO B 1 247 ? 4.848 23.859 9.484 1 97.88 247 PRO B N 1
ATOM 5576 C CA . PRO B 1 247 ? 6.293 24.094 9.422 1 97.88 247 PRO B CA 1
ATOM 5577 C C . PRO B 1 247 ? 6.945 24.109 10.797 1 97.88 247 PRO B C 1
ATOM 5579 O O . PRO B 1 247 ? 6.688 25 11.602 1 97.88 247 PRO B O 1
ATOM 5582 N N . ASP B 1 248 ? 7.77 23.203 11.047 1 96.69 248 ASP B N 1
ATOM 5583 C CA . ASP B 1 248 ? 8.352 23 12.367 1 96.69 248 ASP B CA 1
ATOM 5584 C C . ASP B 1 248 ? 9.602 23.859 12.555 1 96.69 248 ASP B C 1
ATOM 5586 O O . ASP B 1 248 ? 9.758 24.516 13.594 1 96.69 248 ASP B O 1
ATOM 5590 N N . TYR B 1 249 ? 10.461 23.844 11.602 1 97.12 249 TYR B N 1
ATOM 5591 C CA . TYR B 1 249 ? 11.672 24.656 11.695 1 97.12 249 TYR B CA 1
ATOM 5592 C C . TYR B 1 249 ? 12.023 25.281 10.352 1 97.12 249 TYR B C 1
ATOM 5594 O O . TYR B 1 249 ? 11.93 24.609 9.312 1 97.12 249 TYR B O 1
ATOM 5602 N N . VAL B 1 250 ? 12.375 26.516 10.406 1 98.25 250 VAL B N 1
ATOM 5603 C CA . VAL B 1 250 ? 12.773 27.312 9.242 1 98.25 250 VAL B CA 1
ATOM 5604 C C . VAL B 1 250 ? 14.289 27.266 9.078 1 98.25 250 VAL B C 1
ATOM 5606 O O . VAL B 1 250 ? 15.031 27.422 10.047 1 98.25 250 VAL B O 1
ATOM 5609 N N . LEU B 1 251 ? 14.727 26.938 7.883 1 98.31 251 LEU B N 1
ATOM 5610 C CA . LEU B 1 251 ? 16.141 26.984 7.508 1 98.31 251 LEU B CA 1
ATOM 5611 C C . LEU B 1 251 ? 16.422 28.188 6.617 1 98.31 251 LEU B C 1
ATOM 5613 O O . LEU B 1 251 ? 15.93 28.266 5.492 1 98.31 251 LEU B O 1
ATOM 5617 N N . CYS B 1 252 ? 17.25 29.109 7.07 1 98 252 CYS B N 1
ATOM 5618 C CA . CYS B 1 252 ? 17.516 30.328 6.305 1 98 252 CYS B CA 1
ATOM 5619 C C . CYS B 1 252 ? 18.875 30.906 6.664 1 98 252 CYS B C 1
ATOM 5621 O O . CYS B 1 252 ? 19.516 30.469 7.629 1 98 252 CYS B O 1
ATOM 5623 N N . SER B 1 253 ? 19.344 31.812 5.859 1 96.94 253 SER B N 1
ATOM 5624 C CA . SER B 1 253 ? 20.578 32.531 6.137 1 96.94 253 SER B CA 1
ATOM 5625 C C . SER B 1 253 ? 20.422 33.5 7.309 1 96.94 253 SER B C 1
ATOM 5627 O O . SER B 1 253 ? 19.297 33.812 7.711 1 96.94 253 SER B O 1
ATOM 5629 N N . GLN B 1 254 ? 21.562 33.906 7.816 1 94.62 254 GLN B N 1
ATOM 5630 C CA . GLN B 1 254 ? 21.547 34.844 8.93 1 94.62 254 GLN B CA 1
ATOM 5631 C C . GLN B 1 254 ? 20.812 36.125 8.555 1 94.62 254 GLN B C 1
ATOM 5633 O O . GLN B 1 254 ? 20.078 36.688 9.367 1 94.62 254 GLN B O 1
ATOM 5638 N N . GLY B 1 255 ? 21.062 36.562 7.418 1 91.69 255 GLY B N 1
ATOM 5639 C CA . GLY B 1 255 ? 20.406 37.781 6.961 1 91.69 255 GLY B CA 1
ATOM 5640 C C . GLY B 1 255 ? 18.891 37.656 6.883 1 91.69 255 GLY B C 1
ATOM 5641 O O . GLY B 1 255 ? 18.172 38.562 7.281 1 91.69 255 GLY B O 1
ATOM 5642 N N . VAL B 1 256 ? 18.422 36.594 6.406 1 96.06 256 VAL B N 1
ATOM 5643 C CA . VAL B 1 256 ? 16.984 36.344 6.305 1 96.06 256 VAL B CA 1
ATOM 5644 C C . VAL B 1 256 ? 16.391 36.156 7.699 1 96.06 256 VAL B C 1
ATOM 5646 O O . VAL B 1 256 ? 15.281 36.594 7.973 1 96.06 256 VAL B O 1
ATOM 5649 N N . ARG B 1 257 ? 17.125 35.531 8.555 1 96.75 257 ARG B N 1
ATOM 5650 C CA . ARG B 1 257 ? 16.656 35.188 9.891 1 96.75 257 ARG B CA 1
ATOM 5651 C C . ARG B 1 257 ? 16.156 36.438 10.633 1 96.75 257 ARG B C 1
ATOM 5653 O O . ARG B 1 257 ? 15.055 36.438 11.172 1 96.75 257 ARG B O 1
ATOM 5660 N N . ASP B 1 258 ? 16.984 37.469 10.68 1 95.88 258 ASP B N 1
ATOM 5661 C CA . ASP B 1 258 ? 16.656 38.656 11.445 1 95.88 258 ASP B CA 1
ATOM 5662 C C . ASP B 1 258 ? 15.414 39.344 10.891 1 95.88 258 ASP B C 1
ATOM 5664 O O . ASP B 1 258 ? 14.516 39.719 11.641 1 95.88 258 ASP B O 1
ATOM 5668 N N . LYS B 1 259 ? 15.414 39.5 9.617 1 97.25 259 LYS B N 1
ATOM 5669 C CA . LYS B 1 259 ? 14.242 40.094 8.969 1 97.25 259 LYS B CA 1
ATOM 5670 C C . LYS B 1 259 ? 13 39.25 9.18 1 97.25 259 LYS B C 1
ATOM 5672 O O . LYS B 1 259 ? 11.914 39.75 9.422 1 97.25 259 LYS B O 1
ATOM 5677 N N . PHE B 1 260 ? 13.156 37.969 9.039 1 98 260 PHE B N 1
ATOM 5678 C CA . PHE B 1 260 ? 12.062 37.031 9.195 1 98 260 PHE B CA 1
ATOM 5679 C C . PHE B 1 260 ? 11.477 37.094 10.594 1 98 260 PHE B C 1
ATOM 5681 O O . PHE B 1 260 ? 10.25 37.094 10.758 1 98 260 PHE B O 1
ATOM 5688 N N . VAL B 1 261 ? 12.289 37.125 11.609 1 97.81 261 VAL B N 1
ATOM 5689 C CA . VAL B 1 261 ? 11.844 37.188 13 1 97.81 261 VAL B CA 1
ATOM 5690 C C . VAL B 1 261 ? 11.031 38.438 13.242 1 97.81 261 VAL B C 1
ATOM 5692 O O . VAL B 1 261 ? 9.992 38.406 13.906 1 97.81 261 VAL B O 1
ATOM 5695 N N . GLU B 1 262 ? 11.5 39.531 12.703 1 97.69 262 GLU B N 1
ATOM 5696 C CA . GLU B 1 262 ? 10.766 40.812 12.852 1 97.69 262 GLU B CA 1
ATOM 5697 C C . GLU B 1 262 ? 9.398 40.719 12.18 1 97.69 262 GLU B C 1
ATOM 5699 O O . GLU B 1 262 ? 8.391 41.156 12.742 1 97.69 262 GLU B O 1
ATOM 5704 N N . GLU B 1 263 ? 9.414 40.156 11.008 1 98.19 263 GLU B N 1
ATOM 5705 C CA . GLU B 1 263 ? 8.164 40.062 10.266 1 98.19 263 GLU B CA 1
ATOM 5706 C C . GLU B 1 263 ? 7.199 39.094 10.953 1 98.19 263 GLU B C 1
ATOM 5708 O O . GLU B 1 263 ? 5.98 39.281 10.906 1 98.19 263 GLU B O 1
ATOM 5713 N N . ILE B 1 264 ? 7.684 38.031 11.578 1 98.25 264 ILE B N 1
ATOM 5714 C CA . ILE B 1 264 ? 6.832 37.094 12.289 1 98.25 264 ILE B CA 1
ATOM 5715 C C . ILE B 1 264 ? 6.188 37.781 13.492 1 98.25 264 ILE B C 1
ATOM 5717 O O . ILE B 1 264 ? 5.023 37.531 13.812 1 98.25 264 ILE B O 1
ATOM 5721 N N . LYS B 1 265 ? 6.969 38.625 14.18 1 97.75 265 LYS B N 1
ATOM 5722 C CA . LYS B 1 265 ? 6.418 39.375 15.297 1 97.75 265 LYS B CA 1
ATOM 5723 C C . LYS B 1 265 ? 5.242 40.25 14.844 1 97.75 265 LYS B C 1
ATOM 5725 O O . LYS B 1 265 ? 4.211 40.312 15.516 1 97.75 265 LYS B O 1
ATOM 5730 N N . LEU B 1 266 ? 5.438 40.875 13.711 1 98.19 266 LEU B N 1
ATOM 5731 C CA . LEU B 1 266 ? 4.387 41.719 13.148 1 98.19 266 LEU B CA 1
ATOM 5732 C C . LEU B 1 266 ? 3.17 40.875 12.758 1 98.19 266 LEU B C 1
ATOM 5734 O O . LEU B 1 266 ? 2.033 41.281 13.023 1 98.19 266 LEU B O 1
ATOM 5738 N N . ALA B 1 267 ? 3.393 39.781 12.156 1 98.31 267 ALA B N 1
ATOM 5739 C CA . ALA B 1 267 ? 2.307 38.875 11.75 1 98.31 267 ALA B CA 1
ATOM 5740 C C . ALA B 1 267 ? 1.521 38.375 12.953 1 98.31 267 ALA B C 1
ATOM 5742 O O . ALA B 1 267 ? 0.289 38.344 12.93 1 98.31 267 ALA B O 1
ATOM 5743 N N . LEU B 1 268 ? 2.219 38 14.023 1 98.38 268 LEU B N 1
ATOM 5744 C CA . LEU B 1 268 ? 1.58 37.5 15.234 1 98.38 268 LEU B CA 1
ATOM 5745 C C . LEU B 1 268 ? 0.688 38.562 15.859 1 98.38 268 LEU B C 1
ATOM 5747 O O . LEU B 1 268 ? -0.416 38.281 16.312 1 98.38 268 LEU B O 1
ATOM 5751 N N . LYS B 1 269 ? 1.223 39.781 15.859 1 98 269 LYS B N 1
ATOM 5752 C CA . LYS B 1 269 ? 0.429 40.875 16.375 1 98 269 LYS B CA 1
ATOM 5753 C C . LYS B 1 269 ? -0.811 41.125 15.523 1 98 269 LYS B C 1
ATOM 5755 O O . LYS B 1 269 ? -1.896 41.375 16.047 1 98 269 LYS B O 1
ATOM 5760 N N . GLU B 1 270 ? -0.583 41.062 14.234 1 97.44 270 GLU B N 1
ATOM 5761 C CA . GLU B 1 270 ? -1.7 41.25 13.312 1 97.44 270 GLU B CA 1
ATOM 5762 C C . GLU B 1 270 ? -2.744 40.156 13.508 1 97.44 270 GLU B C 1
ATOM 5764 O O . GLU B 1 270 ? -3.945 40.406 13.508 1 97.44 270 GLU B O 1
ATOM 5769 N N . PHE B 1 271 ? -2.322 38.938 13.648 1 98.19 271 PHE B N 1
ATOM 5770 C CA . PHE B 1 271 ? -3.205 37.75 13.688 1 98.19 271 PHE B CA 1
ATOM 5771 C C . PHE B 1 271 ? -3.932 37.688 15.023 1 98.19 271 PHE B C 1
ATOM 5773 O O . PHE B 1 271 ? -5.145 37.469 15.062 1 98.19 271 PHE B O 1
ATOM 5780 N N . TYR B 1 272 ? -3.201 37.906 16.172 1 97.94 272 TYR B N 1
ATOM 5781 C CA . TYR B 1 272 ? -3.756 37.531 17.469 1 97.94 272 TYR B CA 1
ATOM 5782 C C . TYR B 1 272 ? -3.773 38.75 18.406 1 97.94 272 TYR B C 1
ATOM 5784 O O . TYR B 1 272 ? -4.188 38.625 19.562 1 97.94 272 TYR B O 1
ATOM 5792 N N . GLY B 1 273 ? -3.271 39.906 17.984 1 96.94 273 GLY B N 1
ATOM 5793 C CA . GLY B 1 273 ? -3.211 41.062 18.828 1 96.94 273 GLY B CA 1
ATOM 5794 C C . GLY B 1 273 ? -2.002 41.094 19.75 1 96.94 273 GLY B C 1
ATOM 5795 O O . GLY B 1 273 ? -1.084 40.281 19.594 1 96.94 273 GLY B O 1
ATOM 5796 N N . SER B 1 274 ? -2.023 42 20.703 1 95.12 274 SER B N 1
ATOM 5797 C CA . SER B 1 274 ? -0.884 42.188 21.594 1 95.12 274 SER B CA 1
ATOM 5798 C C . SER B 1 274 ? -0.883 41.156 22.703 1 95.12 274 SER B C 1
ATOM 5800 O O . SER B 1 274 ? 0.141 40.938 23.359 1 95.12 274 SER B O 1
ATOM 5802 N N . ASP B 1 275 ? -2.045 40.531 22.906 1 96.81 275 ASP B N 1
ATOM 5803 C CA . ASP B 1 275 ? -2.176 39.469 23.922 1 96.81 275 ASP B CA 1
ATOM 5804 C C . ASP B 1 275 ? -2.881 38.25 23.344 1 96.81 275 ASP B C 1
ATOM 5806 O O . ASP B 1 275 ? -4.086 38.094 23.531 1 96.81 275 ASP B O 1
ATOM 5810 N N . PRO B 1 276 ? -2.117 37.344 22.766 1 97.5 276 PRO B N 1
ATOM 5811 C CA . PRO B 1 276 ? -2.701 36.188 22.109 1 97.5 276 PRO B CA 1
ATOM 5812 C C . PRO B 1 276 ? -3.551 35.344 23.062 1 97.5 276 PRO B C 1
ATOM 5814 O O . PRO B 1 276 ? -4.484 34.656 22.625 1 97.5 276 PRO B O 1
ATOM 5817 N N . LYS B 1 277 ? -3.264 35.344 24.328 1 97.5 277 LYS B N 1
ATOM 5818 C CA . LYS B 1 277 ? -3.998 34.562 25.312 1 97.5 277 LYS B CA 1
ATOM 5819 C C . LYS B 1 277 ? -5.488 34.875 25.281 1 97.5 277 LYS B C 1
ATOM 5821 O O . LYS B 1 277 ? -6.324 34 25.531 1 97.5 277 LYS B O 1
ATOM 5826 N N . HIS B 1 278 ? -5.777 36.062 24.922 1 96.75 278 HIS B N 1
ATOM 5827 C CA . HIS B 1 278 ? -7.168 36.5 24.953 1 96.75 278 HIS B CA 1
ATOM 5828 C C . HIS B 1 278 ? -7.734 36.688 23.547 1 96.75 278 HIS B C 1
ATOM 5830 O O . HIS B 1 278 ? -8.844 37.188 23.391 1 96.75 278 HIS B O 1
ATOM 5836 N N . SER B 1 279 ? -6.969 36.375 22.562 1 97.44 279 SER B N 1
ATOM 5837 C CA . SER B 1 279 ? -7.461 36.438 21.188 1 97.44 279 SER B CA 1
ATOM 5838 C C . SER B 1 279 ? -8.539 35.375 20.953 1 97.44 279 SER B C 1
ATOM 5840 O O . SER B 1 279 ? -8.375 34.219 21.312 1 97.44 279 SER B O 1
ATOM 5842 N N . PRO B 1 280 ? -9.656 35.75 20.297 1 96.5 280 PRO B N 1
ATOM 5843 C CA . PRO B 1 280 ? -10.695 34.75 19.984 1 96.5 280 PRO B CA 1
ATOM 5844 C C . PRO B 1 280 ? -10.273 33.781 18.906 1 96.5 280 PRO B C 1
ATOM 5846 O O . PRO B 1 280 ? -10.945 32.781 18.688 1 96.5 280 PRO B O 1
ATOM 5849 N N . ASP B 1 281 ? -9.18 34.062 18.234 1 97.56 281 ASP B N 1
ATOM 5850 C CA . ASP B 1 281 ? -8.75 33.281 17.094 1 97.56 281 ASP B CA 1
ATOM 5851 C C . ASP B 1 281 ? -7.598 32.344 17.484 1 97.56 281 ASP B C 1
ATOM 5853 O O . ASP B 1 281 ? -7.043 31.656 16.625 1 97.56 281 ASP B O 1
ATOM 5857 N N . TYR B 1 282 ? -7.172 32.375 18.703 1 98.19 282 TYR B N 1
ATOM 5858 C CA . TYR B 1 282 ? -6.078 31.516 19.172 1 98.19 282 TYR B CA 1
ATOM 5859 C C . TYR B 1 282 ? -6.598 30.375 20.047 1 98.19 282 TYR B C 1
ATOM 5861 O O . TYR B 1 282 ? -7.375 30.609 20.969 1 98.19 282 TYR B O 1
ATOM 5869 N N . GLY B 1 283 ? -6.219 29.172 19.734 1 98 283 GLY B N 1
ATOM 5870 C CA . GLY B 1 283 ? -6.734 28 20.406 1 98 283 GLY B CA 1
ATOM 5871 C C . GLY B 1 283 ? -5.988 27.672 21.688 1 98 283 GLY B C 1
ATOM 5872 O O . GLY B 1 283 ? -5.359 28.531 22.297 1 98 283 GLY B O 1
ATOM 5873 N N . ARG B 1 284 ? -6.223 26.438 22.172 1 98.62 284 ARG B N 1
ATOM 5874 C CA . ARG B 1 284 ? -5.582 25.891 23.359 1 98.62 284 ARG B CA 1
ATOM 5875 C C . ARG B 1 284 ? -4.996 24.516 23.094 1 98.62 284 ARG B C 1
ATOM 5877 O O . ARG B 1 284 ? -5.359 23.859 22.109 1 98.62 284 ARG B O 1
ATOM 5884 N N . ILE B 1 285 ? -3.998 24.141 23.891 1 98.69 285 ILE B N 1
ATOM 5885 C CA . ILE B 1 285 ? -3.439 22.797 23.828 1 98.69 285 ILE B CA 1
ATOM 5886 C C . ILE B 1 285 ? -4.473 21.797 24.312 1 98.69 285 ILE B C 1
ATOM 5888 O O . ILE B 1 285 ? -5.258 22.078 25.219 1 98.69 285 ILE B O 1
ATOM 5892 N N . ILE B 1 286 ? -4.539 20.625 23.797 1 98.56 286 ILE B N 1
ATOM 5893 C CA . ILE B 1 286 ? -5.59 19.625 23.938 1 98.56 286 ILE B CA 1
ATOM 5894 C C . ILE B 1 286 ? -5.793 19.281 25.406 1 98.56 286 ILE B C 1
ATOM 5896 O O . ILE B 1 286 ? -6.926 19.062 25.844 1 98.56 286 ILE B O 1
ATOM 5900 N N . ASN B 1 287 ? -4.703 19.172 26.172 1 98.06 287 ASN B N 1
ATOM 5901 C CA . ASN B 1 287 ? -4.82 18.812 27.578 1 98.06 287 ASN B CA 1
ATOM 5902 C C . ASN B 1 287 ? -3.598 19.266 28.375 1 98.06 287 ASN B C 1
ATOM 5904 O O . ASN B 1 287 ? -2.652 19.828 27.812 1 98.06 287 ASN B O 1
ATOM 5908 N N . GLU B 1 288 ? -3.662 19.047 29.672 1 98.19 288 GLU B N 1
ATOM 5909 C CA . GLU B 1 288 ? -2.615 19.531 30.578 1 98.19 288 GLU B CA 1
ATOM 5910 C C . GLU B 1 288 ? -1.312 18.75 30.359 1 98.19 288 GLU B C 1
ATOM 5912 O O . GLU B 1 288 ? -0.226 19.328 30.453 1 98.19 288 GLU B O 1
ATOM 5917 N N . ARG B 1 289 ? -1.431 17.531 30.109 1 97.12 289 ARG B N 1
ATOM 5918 C CA . ARG B 1 289 ? -0.248 16.703 29.891 1 97.12 289 ARG B CA 1
ATOM 5919 C C . ARG B 1 289 ? 0.591 17.25 28.734 1 97.12 289 ARG B C 1
ATOM 5921 O O . ARG B 1 289 ? 1.807 17.406 28.875 1 97.12 289 ARG B O 1
ATOM 5928 N N . GLN B 1 290 ? -0.048 17.531 27.625 1 97.25 290 GLN B N 1
ATOM 5929 C CA . GLN B 1 290 ? 0.652 18.062 26.453 1 97.25 290 GLN B CA 1
ATOM 5930 C C . GLN B 1 290 ? 1.166 19.469 26.734 1 97.25 290 GLN B C 1
ATOM 5932 O O . GLN B 1 290 ? 2.227 19.859 26.234 1 97.25 290 GLN B O 1
ATOM 5937 N N . THR B 1 291 ? 0.407 20.219 27.5 1 98.5 291 THR B N 1
ATOM 5938 C CA . THR B 1 291 ? 0.85 21.562 27.875 1 98.5 291 THR B CA 1
ATOM 5939 C C . THR B 1 291 ? 2.125 21.5 28.703 1 98.5 291 THR B C 1
ATOM 5941 O O . THR B 1 291 ? 3.061 22.281 28.484 1 98.5 291 THR B O 1
ATOM 5944 N N . LEU B 1 292 ? 2.135 20.562 29.594 1 98.12 292 LEU B N 1
ATOM 5945 C CA . LEU B 1 292 ? 3.303 20.375 30.453 1 98.12 292 LEU B CA 1
ATOM 5946 C C . LEU B 1 292 ? 4.512 19.938 29.625 1 98.12 292 LEU B C 1
ATOM 5948 O O . LEU B 1 292 ? 5.637 20.359 29.891 1 98.12 292 LEU B O 1
ATOM 5952 N N . ARG B 1 293 ? 4.312 19.109 28.703 1 96.19 293 ARG B N 1
ATOM 5953 C CA . ARG B 1 293 ? 5.387 18.672 27.812 1 96.19 293 ARG B CA 1
ATOM 5954 C C . ARG B 1 293 ? 6.016 19.859 27.094 1 96.19 293 ARG B C 1
ATOM 5956 O O . ARG B 1 293 ? 7.242 19.969 27.047 1 96.19 293 ARG B O 1
ATOM 5963 N N . LEU B 1 294 ? 5.223 20.734 26.578 1 97.31 294 LEU B N 1
ATOM 5964 C CA . LEU B 1 294 ? 5.703 21.906 25.859 1 97.31 294 LEU B CA 1
ATOM 5965 C C . LEU B 1 294 ? 6.402 22.875 26.812 1 97.31 294 LEU B C 1
ATOM 5967 O O . LEU B 1 294 ? 7.414 23.484 26.453 1 97.31 294 LEU B O 1
ATOM 5971 N N . LYS B 1 295 ? 5.809 22.969 27.969 1 97.81 295 LYS B N 1
ATOM 5972 C CA . LYS B 1 295 ? 6.422 23.812 29 1 97.81 295 LYS B CA 1
ATOM 5973 C C . LYS B 1 295 ? 7.852 23.375 29.297 1 97.81 295 LYS B C 1
ATOM 5975 O O . LYS B 1 295 ? 8.758 24.203 29.391 1 97.81 295 LYS B O 1
ATOM 5980 N N . LYS B 1 296 ? 8.062 22.109 29.406 1 96.31 296 LYS B N 1
ATOM 5981 C CA . LYS B 1 296 ? 9.383 21.547 29.703 1 96.31 296 LYS B CA 1
ATOM 5982 C C . LYS B 1 296 ? 10.375 21.891 28.594 1 96.31 296 LYS B C 1
ATOM 5984 O O . LYS B 1 296 ? 11.531 22.219 28.875 1 96.31 296 LYS B O 1
ATOM 5989 N N . VAL B 1 297 ? 9.961 21.844 27.391 1 95.25 297 VAL B N 1
ATOM 5990 C CA . VAL B 1 297 ? 10.836 22.141 26.266 1 95.25 297 VAL B CA 1
ATOM 5991 C C . VAL B 1 297 ? 11.188 23.625 26.266 1 95.25 297 VAL B C 1
ATOM 5993 O O . VAL B 1 297 ? 12.352 23.984 26.078 1 95.25 297 VAL B O 1
ATOM 5996 N N . ILE B 1 298 ? 10.188 24.453 26.453 1 95.81 298 ILE B N 1
ATOM 5997 C CA . ILE B 1 298 ? 10.359 25.906 26.422 1 95.81 298 ILE B CA 1
ATOM 5998 C C . ILE B 1 298 ? 11.312 26.312 27.547 1 95.81 298 ILE B C 1
ATOM 6000 O O . ILE B 1 298 ? 12.156 27.203 27.359 1 95.81 298 ILE B O 1
ATOM 6004 N N . GLU B 1 299 ? 11.242 25.625 28.641 1 95.06 299 GLU B N 1
ATOM 6005 C CA . GLU B 1 299 ? 12.023 25.984 29.812 1 95.06 299 GLU B CA 1
ATOM 6006 C C . GLU B 1 299 ? 13.383 25.297 29.812 1 95.06 299 GLU B C 1
ATOM 6008 O O . GLU B 1 299 ? 14.18 25.484 30.734 1 95.06 299 GLU B O 1
ATOM 6013 N N . SER B 1 300 ? 13.625 24.516 28.828 1 91.31 300 SER B N 1
ATOM 6014 C CA . SER B 1 300 ? 14.875 23.766 28.781 1 91.31 300 SER B CA 1
ATOM 6015 C C . SER B 1 300 ? 16.078 24.688 28.609 1 91.31 300 SER B C 1
ATOM 6017 O O . SER B 1 300 ? 17.203 24.297 28.875 1 91.31 300 SER B O 1
ATOM 6019 N N . GLY B 1 301 ? 15.93 25.891 28 1 86.25 301 GLY B N 1
ATOM 6020 C CA . GLY B 1 301 ? 17 26.828 27.766 1 86.25 301 GLY B CA 1
ATOM 6021 C C . GLY B 1 301 ? 17.828 26.5 26.531 1 86.25 301 GLY B C 1
ATOM 6022 O O . GLY B 1 301 ? 18.812 27.172 26.25 1 86.25 301 GLY B O 1
ATOM 6023 N N . ALA B 1 302 ? 17.531 25.5 25.766 1 87.75 302 ALA B N 1
ATOM 6024 C CA . ALA B 1 302 ? 18.328 25 24.641 1 87.75 302 ALA B CA 1
ATOM 6025 C C . ALA B 1 302 ? 18.266 25.969 23.453 1 87.75 302 ALA B C 1
ATOM 6027 O O . ALA B 1 302 ? 18.969 25.781 22.453 1 87.75 302 ALA B O 1
ATOM 6028 N N . GLY B 1 303 ? 17.891 27.203 23.547 1 92.12 303 GLY B N 1
ATOM 6029 C CA . GLY B 1 303 ? 17.75 28.203 22.516 1 92.12 303 GLY B CA 1
ATOM 6030 C C . GLY B 1 303 ? 17.391 29.578 23.062 1 92.12 303 GLY B C 1
ATOM 6031 O O . GLY B 1 303 ? 17.344 29.781 24.266 1 92.12 303 GLY B O 1
ATOM 6032 N N . LYS B 1 304 ? 17.297 30.438 22.078 1 96 304 LYS B N 1
ATOM 6033 C CA . LYS B 1 304 ? 16.922 31.797 22.453 1 96 304 LYS B CA 1
ATOM 6034 C C . LYS B 1 304 ? 15.484 32.094 22.062 1 96 304 LYS B C 1
ATOM 6036 O O . LYS B 1 304 ? 15.156 32.156 20.875 1 96 304 LYS B O 1
ATOM 6041 N N . ILE B 1 305 ? 14.641 32.281 23.047 1 97.44 305 ILE B N 1
ATOM 6042 C CA . ILE B 1 305 ? 13.258 32.656 22.797 1 97.44 305 ILE B CA 1
ATOM 6043 C C . ILE B 1 305 ? 13.211 34.125 22.359 1 97.44 305 ILE B C 1
ATOM 6045 O O . ILE B 1 305 ? 13.57 35.031 23.141 1 97.44 305 ILE B O 1
ATOM 6049 N N . VAL B 1 306 ? 12.766 34.406 21.203 1 97.06 306 VAL B N 1
ATOM 6050 C CA . VAL B 1 306 ? 12.766 35.781 20.688 1 97.06 306 VAL B CA 1
ATOM 6051 C C . VAL B 1 306 ? 11.344 36.312 20.656 1 97.06 306 VAL B C 1
ATOM 6053 O O . VAL B 1 306 ? 11.133 37.531 20.562 1 97.06 306 VAL B O 1
ATOM 6056 N N . VAL B 1 307 ? 10.383 35.5 20.672 1 96.75 307 VAL B N 1
ATOM 6057 C CA . VAL B 1 307 ? 8.961 35.812 20.797 1 96.75 307 VAL B CA 1
ATOM 6058 C C . VAL B 1 307 ? 8.281 34.812 21.734 1 96.75 307 VAL B C 1
ATOM 6060 O O . VAL B 1 307 ? 8.562 33.625 21.656 1 96.75 307 VAL B O 1
ATOM 6063 N N . GLY B 1 308 ? 7.41 35.281 22.625 1 97.12 308 GLY B N 1
ATOM 6064 C CA . GLY B 1 308 ? 6.559 34.406 23.406 1 97.12 308 GLY B CA 1
ATOM 6065 C C . GLY B 1 308 ? 7.293 33.719 24.531 1 97.12 308 GLY B C 1
ATOM 6066 O O . GLY B 1 308 ? 8.117 34.312 25.219 1 97.12 308 GLY B O 1
ATOM 6067 N N . GLY B 1 309 ? 6.93 32.438 24.781 1 96.69 309 GLY B N 1
ATOM 6068 C CA . GLY B 1 309 ? 7.539 31.625 25.844 1 96.69 309 GLY B CA 1
ATOM 6069 C C . GLY B 1 309 ? 6.641 31.453 27.047 1 96.69 309 GLY B C 1
ATOM 6070 O O . GLY B 1 309 ? 6.926 30.641 27.922 1 96.69 309 GLY B O 1
ATOM 6071 N N . GLU B 1 310 ? 5.539 32.125 27.078 1 97.69 310 GLU B N 1
ATOM 6072 C CA . GLU B 1 310 ? 4.625 32.031 28.203 1 97.69 310 GLU B CA 1
ATOM 6073 C C . GLU B 1 310 ? 3.793 30.75 28.125 1 97.69 310 GLU B C 1
ATOM 6075 O O . GLU B 1 310 ? 3.338 30.359 27.062 1 97.69 310 GLU B O 1
ATOM 6080 N N . VAL B 1 311 ? 3.668 30.109 29.25 1 98.38 311 VAL B N 1
ATOM 6081 C CA . VAL B 1 311 ? 2.855 28.891 29.328 1 98.38 311 VAL B CA 1
ATOM 6082 C C . VAL B 1 311 ? 1.952 28.969 30.562 1 98.38 311 VAL B C 1
ATOM 6084 O O . VAL B 1 311 ? 2.381 29.422 31.625 1 98.38 311 VAL B O 1
ATOM 6087 N N . ASP B 1 312 ? 0.729 28.734 30.438 1 98.56 312 ASP B N 1
ATOM 6088 C CA . ASP B 1 312 ? -0.238 28.531 31.516 1 98.56 312 ASP B CA 1
ATOM 6089 C C . ASP B 1 312 ? -0.862 27.141 31.453 1 98.56 312 ASP B C 1
ATOM 6091 O O . ASP B 1 312 ? -1.799 26.906 30.672 1 98.56 312 ASP B O 1
ATOM 6095 N N . VAL B 1 313 ? -0.417 26.188 32.25 1 98.31 313 VAL B N 1
ATOM 6096 C CA . VAL B 1 313 ? -0.791 24.781 32.156 1 98.31 313 VAL B CA 1
ATOM 6097 C C . VAL B 1 313 ? -2.273 24.625 32.5 1 98.31 313 VAL B C 1
ATOM 6099 O O . VAL B 1 313 ? -2.986 23.875 31.828 1 98.31 313 VAL B O 1
ATOM 6102 N N . LYS B 1 314 ? -2.771 25.359 33.469 1 97.44 314 LYS B N 1
ATOM 6103 C CA . LYS B 1 314 ? -4.156 25.234 33.938 1 97.44 314 LYS B CA 1
ATOM 6104 C C . LYS B 1 314 ? -5.129 25.625 32.812 1 97.44 314 LYS B C 1
ATOM 6106 O O . LYS B 1 314 ? -6.188 25.016 32.688 1 97.44 314 LYS B O 1
ATOM 6111 N N . GLU B 1 315 ? -4.734 26.594 32.031 1 97.94 315 GLU B N 1
ATOM 6112 C CA . GLU B 1 315 ? -5.594 27.047 30.953 1 97.94 315 GLU B CA 1
ATOM 6113 C C . GLU B 1 315 ? -5.207 26.406 29.625 1 97.94 315 GLU B C 1
ATOM 6115 O O . GLU B 1 315 ? -5.727 26.781 28.578 1 97.94 315 GLU B O 1
ATOM 6120 N N . ARG B 1 316 ? -4.281 25.516 29.656 1 98.62 316 ARG B N 1
ATOM 6121 C CA . ARG B 1 316 ? -3.775 24.828 28.469 1 98.62 316 ARG B CA 1
ATOM 6122 C C . ARG B 1 316 ? -3.297 25.828 27.422 1 98.62 316 ARG B C 1
ATOM 6124 O O . ARG B 1 316 ? -3.537 25.656 26.234 1 98.62 316 ARG B O 1
ATOM 6131 N N . TYR B 1 317 ? -2.717 26.891 27.922 1 98.69 317 TYR B N 1
ATOM 6132 C CA . TYR B 1 317 ? -2.266 27.969 27.047 1 98.69 317 TYR B CA 1
ATOM 6133 C C . TYR B 1 317 ? -0.753 27.922 26.875 1 98.69 317 TYR B C 1
ATOM 6135 O O . TYR B 1 317 ? -0.009 27.812 27.844 1 98.69 317 TYR B O 1
ATOM 6143 N N . VAL B 1 318 ? -0.302 27.969 25.672 1 98.75 318 VAL B N 1
ATOM 6144 C CA . VAL B 1 318 ? 1.082 28.219 25.281 1 98.75 318 VAL B CA 1
ATOM 6145 C C . VAL B 1 318 ? 1.143 29.359 24.281 1 98.75 318 VAL B C 1
ATOM 6147 O O . VAL B 1 318 ? 0.449 29.328 23.25 1 98.75 318 VAL B O 1
ATOM 6150 N N . ALA B 1 319 ? 1.873 30.344 24.594 1 98.62 319 ALA B N 1
ATOM 6151 C CA . ALA B 1 319 ? 1.979 31.5 23.688 1 98.62 319 ALA B CA 1
ATOM 6152 C C . ALA B 1 319 ? 2.662 31.109 22.391 1 98.62 319 ALA B C 1
ATOM 6154 O O . ALA B 1 319 ? 3.508 30.219 22.359 1 98.62 319 ALA B O 1
ATOM 6155 N N . PRO B 1 320 ? 2.197 31.797 21.219 1 98.56 320 PRO B N 1
ATOM 6156 C CA . PRO B 1 320 ? 3.057 31.641 20.047 1 98.56 320 PRO B CA 1
ATOM 6157 C C . PRO B 1 320 ? 4.523 31.938 20.344 1 98.56 320 PRO B C 1
ATOM 6159 O O . PRO B 1 320 ? 4.848 33.031 20.844 1 98.56 320 PRO B O 1
ATOM 6162 N N . THR B 1 321 ? 5.359 30.969 20.094 1 98.25 321 THR B N 1
ATOM 6163 C CA . THR B 1 321 ? 6.754 31.062 20.5 1 98.25 321 THR B CA 1
ATOM 6164 C C . THR B 1 321 ? 7.688 30.875 19.312 1 98.25 321 THR B C 1
ATOM 6166 O O . THR B 1 321 ? 7.457 30 18.469 1 98.25 321 THR B O 1
ATOM 6169 N N . VAL B 1 322 ? 8.633 31.75 19.172 1 98.12 322 VAL B N 1
ATOM 6170 C CA . VAL B 1 322 ? 9.68 31.641 18.156 1 98.12 322 VAL B CA 1
ATOM 6171 C C . VAL B 1 322 ? 11.047 31.516 18.828 1 98.12 322 VAL B C 1
ATOM 6173 O O . VAL B 1 322 ? 11.383 32.312 19.719 1 98.12 322 VAL B O 1
ATOM 6176 N N . VAL B 1 323 ? 11.781 30.516 18.469 1 97.5 323 VAL B N 1
ATOM 6177 C CA . VAL B 1 323 ? 13.07 30.234 19.094 1 97.5 323 VAL B CA 1
ATOM 6178 C C . VAL B 1 323 ? 14.172 30.25 18.047 1 97.5 323 VAL B C 1
ATOM 6180 O O . VAL B 1 323 ? 14 29.719 16.953 1 97.5 323 VAL B O 1
ATOM 6183 N N . THR B 1 324 ? 15.258 30.953 18.25 1 96.75 324 THR B N 1
ATOM 6184 C CA . THR B 1 324 ? 16.453 30.984 17.391 1 96.75 324 THR B CA 1
ATOM 6185 C C . THR B 1 324 ? 17.656 30.391 18.125 1 96.75 324 THR B C 1
ATOM 6187 O O . THR B 1 324 ? 17.547 30 19.297 1 96.75 324 THR B O 1
ATOM 6190 N N . ASP B 1 325 ? 18.812 30.219 17.406 1 93.56 325 ASP B N 1
ATOM 6191 C CA . ASP B 1 325 ? 20.078 29.766 17.969 1 93.56 325 ASP B CA 1
ATOM 6192 C C . ASP B 1 325 ? 19.906 28.406 18.656 1 93.56 325 ASP B C 1
ATOM 6194 O O . ASP B 1 325 ? 20.297 28.25 19.828 1 93.56 325 ASP B O 1
ATOM 6198 N N . ILE B 1 326 ? 19.359 27.531 17.969 1 92.12 326 ILE B N 1
ATOM 6199 C CA . ILE B 1 326 ? 19 26.219 18.484 1 92.12 326 ILE B CA 1
ATOM 6200 C C . ILE B 1 326 ? 20.109 25.219 18.172 1 92.12 326 ILE B C 1
ATOM 6202 O O . ILE B 1 326 ? 20.406 24.953 17 1 92.12 326 ILE B O 1
ATOM 6206 N N . PRO B 1 327 ? 20.641 24.594 19.188 1 89.94 327 PRO B N 1
ATOM 6207 C CA . PRO B 1 327 ? 21.594 23.516 18.906 1 89.94 327 PRO B CA 1
ATOM 6208 C C . PRO B 1 327 ? 20.922 22.312 18.234 1 89.94 327 PRO B C 1
ATOM 6210 O O . PRO B 1 327 ? 19.781 21.984 18.547 1 89.94 327 PRO B O 1
ATOM 6213 N N . ALA B 1 328 ? 21.672 21.672 17.406 1 86.44 328 ALA B N 1
ATOM 6214 C CA . ALA B 1 328 ? 21.156 20.562 16.609 1 86.44 328 ALA B CA 1
ATOM 6215 C C . ALA B 1 328 ? 20.688 19.406 17.516 1 86.44 328 ALA B C 1
ATOM 6217 O O . ALA B 1 328 ? 19.766 18.672 17.156 1 86.44 328 ALA B O 1
ATOM 6218 N N . ASP B 1 329 ? 21.219 19.25 18.656 1 87.12 329 ASP B N 1
ATOM 6219 C CA . ASP B 1 329 ? 20.906 18.125 19.547 1 87.12 329 ASP B CA 1
ATOM 6220 C C . ASP B 1 329 ? 20 18.562 20.688 1 87.12 329 ASP B C 1
ATOM 6222 O O . ASP B 1 329 ? 19.812 17.828 21.656 1 87.12 329 ASP B O 1
ATOM 6226 N N . SER B 1 330 ? 19.422 19.688 20.562 1 88.62 330 SER B N 1
ATOM 6227 C CA . SER B 1 330 ? 18.562 20.219 21.609 1 88.62 330 SER B CA 1
ATOM 6228 C C . SER B 1 330 ? 17.219 19.484 21.672 1 88.62 330 SER B C 1
ATOM 6230 O O . SER B 1 330 ? 16.891 18.75 20.734 1 88.62 330 SER B O 1
ATOM 6232 N N . ALA B 1 331 ? 16.5 19.672 22.766 1 85.81 331 ALA B N 1
ATOM 6233 C CA . ALA B 1 331 ? 15.18 19.109 22.969 1 85.81 331 ALA B CA 1
ATOM 6234 C C . ALA B 1 331 ? 14.211 19.562 21.891 1 85.81 331 ALA B C 1
ATOM 6236 O O . ALA B 1 331 ? 13.32 18.812 21.484 1 85.81 331 ALA B O 1
ATOM 6237 N N . TYR B 1 332 ? 14.461 20.719 21.312 1 89.75 332 TYR B N 1
ATOM 6238 C CA . TYR B 1 332 ? 13.594 21.297 20.297 1 89.75 332 TYR B CA 1
ATOM 6239 C C . TYR B 1 332 ? 13.672 20.484 19 1 89.75 332 TYR B C 1
ATOM 6241 O O . TYR B 1 332 ? 12.727 20.469 18.203 1 89.75 332 TYR B O 1
ATOM 6249 N N . MET B 1 333 ? 14.75 19.797 18.844 1 88.56 333 MET B N 1
ATOM 6250 C CA . MET B 1 333 ? 14.977 19.203 17.531 1 88.56 333 MET B CA 1
ATOM 6251 C C . MET B 1 333 ? 14.773 17.688 17.578 1 88.56 333 MET B C 1
ATOM 6253 O O . MET B 1 333 ? 14.828 17.016 16.547 1 88.56 333 MET B O 1
ATOM 6257 N N . GLN B 1 334 ? 14.445 17.109 18.703 1 83 334 GLN B N 1
ATOM 6258 C CA . GLN B 1 334 ? 14.406 15.664 18.859 1 83 334 GLN B CA 1
ATOM 6259 C C . GLN B 1 334 ? 13.047 15.102 18.438 1 83 334 GLN B C 1
ATOM 6261 O O . GLN B 1 334 ? 12.969 14.023 17.844 1 83 334 GLN B O 1
ATOM 6266 N N . GLN B 1 335 ? 12.031 15.82 18.812 1 82.69 335 GLN B N 1
ATOM 6267 C CA . GLN B 1 335 ? 10.695 15.32 18.516 1 82.69 335 GLN B CA 1
ATOM 6268 C C . GLN B 1 335 ? 9.828 16.406 17.891 1 82.69 335 GLN B C 1
ATOM 6270 O O . GLN B 1 335 ? 10.156 17.594 17.969 1 82.69 335 GLN B O 1
ATOM 6275 N N . GLU B 1 336 ? 8.812 15.922 17.25 1 86.31 336 GLU B N 1
ATOM 6276 C CA . GLU B 1 336 ? 7.781 16.859 16.781 1 86.31 336 GLU B CA 1
ATOM 6277 C C . GLU B 1 336 ? 7.246 17.703 17.938 1 86.31 336 GLU B C 1
ATOM 6279 O O . GLU B 1 336 ? 6.961 17.172 19.016 1 86.31 336 GLU B O 1
ATOM 6284 N N . MET B 1 337 ? 7.184 18.984 17.688 1 86.5 337 MET B N 1
ATOM 6285 C CA . MET B 1 337 ? 6.742 19.859 18.766 1 86.5 337 MET B CA 1
ATOM 6286 C C . MET B 1 337 ? 5.25 19.703 19.016 1 86.5 337 MET B C 1
ATOM 6288 O O . MET B 1 337 ? 4.824 19.594 20.172 1 86.5 337 MET B O 1
ATOM 6292 N N . PHE B 1 338 ? 4.531 19.625 17.922 1 94.81 338 PHE B N 1
ATOM 6293 C CA . PHE B 1 338 ? 3.082 19.5 18.031 1 94.81 338 PHE B CA 1
ATOM 6294 C C . PHE B 1 338 ? 2.516 20.516 19 1 94.81 338 PHE B C 1
ATOM 6296 O O . PHE B 1 338 ? 1.754 20.172 19.906 1 94.81 338 PHE B O 1
ATOM 6303 N N . GLY B 1 339 ? 2.916 21.75 18.953 1 97.56 339 GLY B N 1
ATOM 6304 C CA . GLY B 1 339 ? 2.59 22.969 19.703 1 97.56 339 GLY B CA 1
ATOM 6305 C C . GLY B 1 339 ? 3.039 24.234 19 1 97.56 339 GLY B C 1
ATOM 6306 O O . GLY B 1 339 ? 3.648 24.172 17.938 1 97.56 339 GLY B O 1
ATOM 6307 N N . PRO B 1 340 ? 2.695 25.344 19.578 1 98.25 340 PRO B N 1
ATOM 6308 C CA . PRO B 1 340 ? 2.904 26.609 18.891 1 98.25 340 PRO B CA 1
ATOM 6309 C C . PRO B 1 340 ? 4.316 27.156 19.078 1 98.25 340 PRO B C 1
ATOM 6311 O O . PRO B 1 340 ? 4.48 28.297 19.531 1 98.25 340 PRO B O 1
ATOM 6314 N N . ILE B 1 341 ? 5.32 26.375 18.656 1 97.94 341 ILE B N 1
ATOM 6315 C CA . ILE B 1 341 ? 6.727 26.75 18.75 1 97.94 341 ILE B CA 1
ATOM 6316 C C . ILE B 1 341 ? 7.379 26.656 17.375 1 97.94 341 ILE B C 1
ATOM 6318 O O . ILE B 1 341 ? 7.449 25.578 16.781 1 97.94 341 ILE B O 1
ATOM 6322 N N . LEU B 1 342 ? 7.785 27.75 16.844 1 98 342 LEU B N 1
ATOM 6323 C CA . LEU B 1 342 ? 8.5 27.828 15.57 1 98 342 LEU B CA 1
ATOM 6324 C C . LEU B 1 342 ? 10 27.953 15.789 1 98 342 LEU B C 1
ATOM 6326 O O . LEU B 1 342 ? 10.453 28.828 16.531 1 98 342 LEU B O 1
ATOM 6330 N N . LEU B 1 343 ? 10.75 27.109 15.195 1 97.25 343 LEU B N 1
ATOM 6331 C CA . LEU B 1 343 ? 12.203 27.141 15.297 1 97.25 343 LEU B CA 1
ATOM 6332 C C . LEU B 1 343 ? 12.82 27.781 14.062 1 97.25 343 LEU B C 1
ATOM 6334 O O . LEU B 1 343 ? 12.359 27.547 12.938 1 97.25 343 LEU B O 1
ATOM 6338 N N . VAL B 1 344 ? 13.742 28.656 14.258 1 98 344 VAL B N 1
ATOM 6339 C CA . VAL B 1 344 ? 14.492 29.266 13.164 1 98 344 VAL B CA 1
ATOM 6340 C C . VAL B 1 344 ? 15.961 28.859 13.258 1 98 344 VAL B C 1
ATOM 6342 O O . VAL B 1 344 ? 16.656 29.25 14.188 1 98 344 VAL B O 1
ATOM 6345 N N . VAL B 1 345 ? 16.375 28.094 12.32 1 96.88 345 VAL B N 1
ATOM 6346 C CA . VAL B 1 345 ? 17.734 27.547 12.273 1 96.88 345 VAL B CA 1
ATOM 6347 C C . VAL B 1 345 ? 18.531 28.25 11.172 1 96.88 345 VAL B C 1
ATOM 6349 O O . VAL B 1 345 ? 18.141 28.234 10.008 1 96.88 345 VAL B O 1
ATOM 6352 N N . THR B 1 346 ? 19.656 28.812 11.578 1 97 346 THR B N 1
ATOM 6353 C CA . THR B 1 346 ? 20.516 29.516 10.617 1 97 346 THR B CA 1
ATOM 6354 C C . THR B 1 346 ? 21.453 28.531 9.922 1 97 346 THR B C 1
ATOM 6356 O O . THR B 1 346 ? 22.078 27.688 10.57 1 97 346 THR B O 1
ATOM 6359 N N . VAL B 1 347 ? 21.484 28.609 8.617 1 97.19 347 VAL B N 1
ATOM 6360 C CA . VAL B 1 347 ? 22.375 27.797 7.809 1 97.19 347 VAL B CA 1
ATOM 6361 C C . VAL B 1 347 ? 23.203 28.688 6.887 1 97.19 347 VAL B C 1
ATOM 6363 O O . VAL B 1 347 ? 22.797 29.797 6.562 1 97.19 347 VAL B O 1
ATOM 6366 N N . LYS B 1 348 ? 24.312 28.203 6.422 1 96.5 348 LYS B N 1
ATOM 6367 C CA . LYS B 1 348 ? 25.203 28.953 5.547 1 96.5 348 LYS B CA 1
ATOM 6368 C C . LYS B 1 348 ? 24.641 29.062 4.137 1 96.5 348 LYS B C 1
ATOM 6370 O O . LYS B 1 348 ? 24.781 30.094 3.473 1 96.5 348 LYS B O 1
ATOM 6375 N N . ASP B 1 349 ? 24.094 28 3.629 1 95.81 349 ASP B N 1
ATOM 6376 C CA . ASP B 1 349 ? 23.516 27.938 2.291 1 95.81 349 ASP B CA 1
ATOM 6377 C C . ASP B 1 349 ? 22.531 26.781 2.182 1 95.81 349 ASP B C 1
ATOM 6379 O O . ASP B 1 349 ? 22.281 26.078 3.16 1 95.81 349 ASP B O 1
ATOM 6383 N N . MET B 1 350 ? 21.969 26.641 1.044 1 95.75 350 MET B N 1
ATOM 6384 C CA . MET B 1 350 ? 20.906 25.656 0.856 1 95.75 350 MET B CA 1
ATOM 6385 C C . MET B 1 350 ? 21.469 24.25 0.838 1 95.75 350 MET B C 1
ATOM 6387 O O . MET B 1 350 ? 20.781 23.281 1.158 1 95.75 350 MET B O 1
ATOM 6391 N N . ASP B 1 351 ? 22.734 24.078 0.489 1 97.5 351 ASP B N 1
ATOM 6392 C CA . ASP B 1 351 ? 23.375 22.766 0.596 1 97.5 351 ASP B CA 1
ATOM 6393 C C . ASP B 1 351 ? 23.422 22.297 2.047 1 97.5 351 ASP B C 1
ATOM 6395 O O . ASP B 1 351 ? 23.141 21.125 2.336 1 97.5 351 ASP B O 1
ATOM 6399 N N . GLU B 1 352 ? 23.828 23.219 2.895 1 97.81 352 GLU B N 1
ATOM 6400 C CA . GLU B 1 352 ? 23.812 22.891 4.316 1 97.81 352 GLU B CA 1
ATOM 6401 C C . GLU B 1 352 ? 22.391 22.609 4.797 1 97.81 352 GLU B C 1
ATOM 6403 O O . GLU B 1 352 ? 22.172 21.703 5.613 1 97.81 352 GLU B O 1
ATOM 6408 N N . ALA B 1 353 ? 21.406 23.391 4.344 1 98 353 ALA B N 1
ATOM 6409 C CA . ALA B 1 353 ? 20.016 23.172 4.703 1 98 353 ALA B CA 1
ATOM 6410 C C . ALA B 1 353 ? 19.578 21.766 4.316 1 98 353 ALA B C 1
ATOM 6412 O O . ALA B 1 353 ? 18.953 21.047 5.117 1 98 353 ALA B O 1
ATOM 6413 N N . ILE B 1 354 ? 19.859 21.328 3.127 1 98.12 354 ILE B N 1
ATOM 6414 C CA . ILE B 1 354 ? 19.531 20 2.633 1 98.12 354 ILE B CA 1
ATOM 6415 C C . ILE B 1 354 ? 20.188 18.938 3.516 1 98.12 354 ILE B C 1
ATOM 6417 O O . ILE B 1 354 ? 19.562 17.938 3.875 1 98.12 354 ILE B O 1
ATOM 6421 N N . ALA B 1 355 ? 21.453 19.188 3.9 1 97.25 355 ALA B N 1
ATOM 6422 C CA . ALA B 1 355 ? 22.172 18.25 4.754 1 97.25 355 ALA B CA 1
ATOM 6423 C C . ALA B 1 355 ? 21.484 18.109 6.113 1 97.25 355 ALA B C 1
ATOM 6425 O O . ALA B 1 355 ? 21.391 17 6.66 1 97.25 355 ALA B O 1
ATOM 6426 N N . VAL B 1 356 ? 21.031 19.219 6.656 1 96.38 356 VAL B N 1
ATOM 6427 C CA . VAL B 1 356 ? 20.328 19.219 7.938 1 96.38 356 VAL B CA 1
ATOM 6428 C C . VAL B 1 356 ? 19.078 18.359 7.836 1 96.38 356 VAL B C 1
ATOM 6430 O O . VAL B 1 356 ? 18.828 17.5 8.695 1 96.38 356 VAL B O 1
ATOM 6433 N N . VAL B 1 357 ? 18.328 18.547 6.805 1 97.06 357 VAL B N 1
ATOM 6434 C CA . VAL B 1 357 ? 17.078 17.812 6.605 1 97.06 357 VAL B CA 1
ATOM 6435 C C . VAL B 1 357 ? 17.359 16.328 6.426 1 97.06 357 VAL B C 1
ATOM 6437 O O . VAL B 1 357 ? 16.703 15.484 7.035 1 97.06 357 VAL B O 1
ATOM 6440 N N . ASN B 1 358 ? 18.406 15.992 5.676 1 96.06 358 ASN B N 1
ATOM 6441 C CA . ASN B 1 358 ? 18.719 14.602 5.348 1 96.06 358 ASN B CA 1
ATOM 6442 C C . ASN B 1 358 ? 19.344 13.867 6.531 1 96.06 358 ASN B C 1
ATOM 6444 O O . ASN B 1 358 ? 19.438 12.641 6.527 1 96.06 358 ASN B O 1
ATOM 6448 N N . SER B 1 359 ? 19.797 14.602 7.531 1 94.31 359 SER B N 1
ATOM 6449 C CA . SER B 1 359 ? 20.359 13.984 8.719 1 94.31 359 SER B CA 1
ATOM 6450 C C . SER B 1 359 ? 19.281 13.516 9.68 1 94.31 359 SER B C 1
ATOM 6452 O O . SER B 1 359 ? 19.562 12.906 10.711 1 94.31 359 SER B O 1
ATOM 6454 N N . ARG B 1 360 ? 18.031 13.711 9.328 1 94.62 360 ARG B N 1
ATOM 6455 C CA . ARG B 1 360 ? 16.891 13.359 10.172 1 94.62 360 ARG B CA 1
ATOM 6456 C C . ARG B 1 360 ? 15.938 12.43 9.438 1 94.62 360 ARG B C 1
ATOM 6458 O O . ARG B 1 360 ? 16.141 12.125 8.258 1 94.62 360 ARG B O 1
ATOM 6465 N N . GLU B 1 361 ? 14.93 11.969 10.195 1 95.62 361 GLU B N 1
ATOM 6466 C CA . GLU B 1 361 ? 13.914 11.125 9.578 1 95.62 361 GLU B CA 1
ATOM 6467 C C . GLU B 1 361 ? 13.133 11.883 8.508 1 95.62 361 GLU B C 1
ATOM 6469 O O . GLU B 1 361 ? 12.992 13.109 8.586 1 95.62 361 GLU B O 1
ATOM 6474 N N . LYS B 1 362 ? 12.648 11.195 7.488 1 97 362 LYS B N 1
ATOM 6475 C CA . LYS B 1 362 ? 11.867 11.82 6.43 1 97 362 LYS B CA 1
ATOM 6476 C C . LYS B 1 362 ? 10.602 12.469 6.988 1 97 362 LYS B C 1
ATOM 6478 O O . LYS B 1 362 ? 9.797 11.805 7.645 1 97 362 LYS B O 1
ATOM 6483 N N . PRO B 1 363 ? 10.414 13.719 6.746 1 97.56 363 PRO B N 1
ATOM 6484 C CA . PRO B 1 363 ? 9.25 14.422 7.301 1 97.56 363 PRO B CA 1
ATOM 6485 C C . PRO B 1 363 ? 7.965 14.133 6.531 1 97.56 363 PRO B C 1
ATOM 6487 O O . PRO B 1 363 ? 8.008 13.594 5.422 1 97.56 363 PRO B O 1
ATOM 6490 N N . LEU B 1 364 ? 6.82 14.445 7.117 1 98.06 364 LEU B N 1
ATOM 6491 C CA . LEU B 1 364 ? 5.523 14.297 6.469 1 98.06 364 LEU B CA 1
ATOM 6492 C C . LEU B 1 364 ? 5.328 15.352 5.391 1 98.06 364 LEU B C 1
ATOM 6494 O O . LEU B 1 364 ? 4.766 15.07 4.332 1 98.06 364 LEU B O 1
ATOM 6498 N N . ALA B 1 365 ? 5.812 16.531 5.719 1 98.44 365 ALA B N 1
ATOM 6499 C CA . ALA B 1 365 ? 5.691 17.656 4.793 1 98.44 365 ALA B CA 1
ATOM 6500 C C . ALA B 1 365 ? 6.988 18.453 4.719 1 98.44 365 ALA B C 1
ATOM 6502 O O . ALA B 1 365 ? 7.816 18.391 5.633 1 98.44 365 ALA B O 1
ATOM 6503 N N . MET B 1 366 ? 7.176 19.109 3.67 1 98.69 366 MET B N 1
ATOM 6504 C CA . MET B 1 366 ? 8.305 20.016 3.453 1 98.69 366 MET B CA 1
ATOM 6505 C C . MET B 1 366 ? 7.855 21.281 2.732 1 98.69 366 MET B C 1
ATOM 6507 O O . MET B 1 366 ? 6.988 21.219 1.856 1 98.69 366 MET B O 1
ATOM 6511 N N . TYR B 1 367 ? 8.453 22.359 3.053 1 98.88 367 TYR B N 1
ATOM 6512 C CA . TYR B 1 367 ? 8.07 23.641 2.471 1 98.88 367 TYR B CA 1
ATOM 6513 C C . TYR B 1 367 ? 9.289 24.375 1.916 1 98.88 367 TYR B C 1
ATOM 6515 O O . TYR B 1 367 ? 10.375 24.312 2.5 1 98.88 367 TYR B O 1
ATOM 6523 N N . ILE B 1 368 ? 9.094 24.984 0.804 1 98.81 368 ILE B N 1
ATOM 6524 C CA . ILE B 1 368 ? 10.172 25.703 0.127 1 98.81 368 ILE B CA 1
ATOM 6525 C C . ILE B 1 368 ? 9.68 27.078 -0.302 1 98.81 368 ILE B C 1
ATOM 6527 O O . ILE B 1 368 ? 8.695 27.188 -1.04 1 98.81 368 ILE B O 1
ATOM 6531 N N . PHE B 1 369 ? 10.297 28.062 0.197 1 98.56 369 PHE B N 1
ATOM 6532 C CA . PHE B 1 369 ? 10.078 29.422 -0.279 1 98.56 369 PHE B CA 1
ATOM 6533 C C . PHE B 1 369 ? 11.273 29.922 -1.086 1 98.56 369 PHE B C 1
ATOM 6535 O O . PHE B 1 369 ? 12.32 30.234 -0.521 1 98.56 369 PHE B O 1
ATOM 6542 N N . ALA B 1 370 ? 11.148 29.969 -2.352 1 97.31 370 ALA B N 1
ATOM 6543 C CA . ALA B 1 370 ? 12.203 30.391 -3.271 1 97.31 370 ALA B CA 1
ATOM 6544 C C . ALA B 1 370 ? 11.625 30.828 -4.613 1 97.31 370 ALA B C 1
ATOM 6546 O O . ALA B 1 370 ? 10.672 30.219 -5.109 1 97.31 370 ALA B O 1
ATOM 6547 N N . LYS B 1 371 ? 12.203 31.859 -5.203 1 93.56 371 LYS B N 1
ATOM 6548 C CA . LYS B 1 371 ? 11.781 32.312 -6.523 1 93.56 371 LYS B CA 1
ATOM 6549 C C . LYS B 1 371 ? 12.492 31.531 -7.629 1 93.56 371 LYS B C 1
ATOM 6551 O O . LYS B 1 371 ? 11.938 31.344 -8.719 1 93.56 371 LYS B O 1
ATOM 6556 N N . ASN B 1 372 ? 13.664 31.078 -7.332 1 94.12 372 ASN B N 1
ATOM 6557 C CA . ASN B 1 372 ? 14.492 30.375 -8.305 1 94.12 372 ASN B CA 1
ATOM 6558 C C . ASN B 1 372 ? 14.031 28.938 -8.477 1 94.12 372 ASN B C 1
ATOM 6560 O O . ASN B 1 372 ? 14.227 28.109 -7.59 1 94.12 372 ASN B O 1
ATOM 6564 N N . LYS B 1 373 ? 13.547 28.625 -9.656 1 95.25 373 LYS B N 1
ATOM 6565 C CA . LYS B 1 373 ? 13.023 27.297 -9.953 1 95.25 373 LYS B CA 1
ATOM 6566 C C . LYS B 1 373 ? 14.125 26.234 -9.883 1 95.25 373 LYS B C 1
ATOM 6568 O O . LYS B 1 373 ? 13.875 25.094 -9.492 1 95.25 373 LYS B O 1
ATOM 6573 N N . LYS B 1 374 ? 15.32 26.609 -10.297 1 96.94 374 LYS B N 1
ATOM 6574 C CA . LYS B 1 374 ? 16.438 25.672 -10.242 1 96.94 374 LYS B CA 1
ATOM 6575 C C . LYS B 1 374 ? 16.75 25.266 -8.812 1 96.94 374 LYS B C 1
ATOM 6577 O O . LYS B 1 374 ? 17.047 24.094 -8.547 1 96.94 374 LYS B O 1
ATOM 6582 N N . LEU B 1 375 ? 16.672 26.234 -7.941 1 97.31 375 LEU B N 1
ATOM 6583 C CA . LEU B 1 375 ? 16.906 25.938 -6.531 1 97.31 375 LEU B CA 1
ATOM 6584 C C . LEU B 1 375 ? 15.805 25.047 -5.977 1 97.31 375 LEU B C 1
ATOM 6586 O O . LEU B 1 375 ? 16.094 24.094 -5.238 1 97.31 375 LEU B O 1
ATOM 6590 N N . VAL B 1 376 ? 14.555 25.312 -6.281 1 97.81 376 VAL B N 1
ATOM 6591 C CA . VAL B 1 376 ? 13.43 24.5 -5.852 1 97.81 376 VAL B CA 1
ATOM 6592 C C . VAL B 1 376 ? 13.641 23.047 -6.301 1 97.81 376 VAL B C 1
ATOM 6594 O O . VAL B 1 376 ? 13.523 22.125 -5.5 1 97.81 376 VAL B O 1
ATOM 6597 N N . ASN B 1 377 ? 14.008 22.875 -7.52 1 97.12 377 ASN B N 1
ATOM 6598 C CA . ASN B 1 377 ? 14.219 21.547 -8.062 1 97.12 377 ASN B CA 1
ATOM 6599 C C . ASN B 1 377 ? 15.391 20.844 -7.371 1 97.12 377 ASN B C 1
ATOM 6601 O O . ASN B 1 377 ? 15.359 19.625 -7.168 1 97.12 377 ASN B O 1
ATOM 6605 N N . LYS B 1 378 ? 16.438 21.625 -7.125 1 97.19 378 LYS B N 1
ATOM 6606 C CA . LYS B 1 378 ? 17.578 21.062 -6.406 1 97.19 378 LYS B CA 1
ATOM 6607 C C . LYS B 1 378 ? 17.141 20.516 -5.051 1 97.19 378 LYS B C 1
ATOM 6609 O O . LYS B 1 378 ? 17.531 19.406 -4.68 1 97.19 378 LYS B O 1
ATOM 6614 N N . ILE B 1 379 ? 16.328 21.234 -4.309 1 98.19 379 ILE B N 1
ATOM 6615 C CA . ILE B 1 379 ? 15.867 20.812 -2.994 1 98.19 379 ILE B CA 1
ATOM 6616 C C . ILE B 1 379 ? 14.977 19.578 -3.141 1 98.19 379 ILE B C 1
ATOM 6618 O O . ILE B 1 379 ? 15.156 18.578 -2.432 1 98.19 379 ILE B O 1
ATOM 6622 N N . LEU B 1 380 ? 14.086 19.609 -4.098 1 97.44 380 LEU B N 1
ATOM 6623 C CA . LEU B 1 380 ? 13.164 18.516 -4.336 1 97.44 380 LEU B CA 1
ATOM 6624 C C . LEU B 1 380 ? 13.93 17.234 -4.695 1 97.44 380 LEU B C 1
ATOM 6626 O O . LEU B 1 380 ? 13.578 16.141 -4.234 1 97.44 380 LEU B O 1
ATOM 6630 N N . SER B 1 381 ? 14.961 17.344 -5.453 1 95.94 381 SER B N 1
ATOM 6631 C CA . SER B 1 381 ? 15.688 16.188 -5.965 1 95.94 381 SER B CA 1
ATOM 6632 C C . SER B 1 381 ? 16.641 15.617 -4.918 1 95.94 381 SER B C 1
ATOM 6634 O O . SER B 1 381 ? 17.141 14.492 -5.059 1 95.94 381 SER B O 1
ATOM 6636 N N . ASN B 1 382 ? 16.875 16.422 -3.869 1 96.94 382 ASN B N 1
ATOM 6637 C CA . ASN B 1 382 ? 17.891 15.984 -2.914 1 96.94 382 ASN B CA 1
ATOM 6638 C C . ASN B 1 382 ? 17.297 15.812 -1.516 1 96.94 382 ASN B C 1
ATOM 6640 O O . ASN B 1 382 ? 18.031 15.781 -0.528 1 96.94 382 ASN B O 1
ATOM 6644 N N . THR B 1 383 ? 16 15.758 -1.438 1 97.56 383 THR B N 1
ATOM 6645 C CA . THR B 1 383 ? 15.305 15.484 -0.183 1 97.56 383 THR B CA 1
ATOM 6646 C C . THR B 1 383 ? 14.117 14.562 -0.414 1 97.56 383 THR B C 1
ATOM 6648 O O . THR B 1 383 ? 13.781 14.25 -1.558 1 97.56 383 THR B O 1
ATOM 6651 N N . SER B 1 384 ? 13.547 14.062 0.684 1 97.19 384 SER B N 1
ATOM 6652 C CA . SER B 1 384 ? 12.344 13.234 0.662 1 97.19 384 SER B CA 1
ATOM 6653 C C . SER B 1 384 ? 11.344 13.688 1.719 1 97.19 384 SER B C 1
ATOM 6655 O O . SER B 1 384 ? 11.734 14.164 2.787 1 97.19 384 SER B O 1
ATOM 6657 N N . SER B 1 385 ? 10.109 13.594 1.415 1 98.56 385 SER B N 1
ATOM 6658 C CA . SER B 1 385 ? 9.008 13.891 2.322 1 98.56 385 SER B CA 1
ATOM 6659 C C . SER B 1 385 ? 7.711 13.25 1.846 1 98.56 385 SER B C 1
ATOM 6661 O O . SER B 1 385 ? 7.648 12.711 0.738 1 98.56 385 SER B O 1
ATOM 6663 N N . GLY B 1 386 ? 6.711 13.258 2.721 1 98.38 386 GLY B N 1
ATOM 6664 C CA . GLY B 1 386 ? 5.395 12.852 2.266 1 98.38 386 GLY B CA 1
ATOM 6665 C C . GLY B 1 386 ? 4.848 13.727 1.15 1 98.38 386 GLY B C 1
ATOM 6666 O O . GLY B 1 386 ? 4.48 13.227 0.086 1 98.38 386 GLY B O 1
ATOM 6667 N N . GLY B 1 387 ? 4.793 15.016 1.371 1 98.5 387 GLY B N 1
ATOM 6668 C CA . GLY B 1 387 ? 4.395 16.016 0.392 1 98.5 387 GLY B CA 1
ATOM 6669 C C . GLY B 1 387 ? 5.176 17.312 0.507 1 98.5 387 GLY B C 1
ATOM 6670 O O . GLY B 1 387 ? 5.945 17.5 1.454 1 98.5 387 GLY B O 1
ATOM 6671 N N . VAL B 1 388 ? 4.98 18.156 -0.498 1 98.75 388 VAL B N 1
ATOM 6672 C CA . VAL B 1 388 ? 5.707 19.422 -0.524 1 98.75 388 VAL B CA 1
ATOM 6673 C C . VAL B 1 388 ? 4.777 20.531 -0.982 1 98.75 388 VAL B C 1
ATOM 6675 O O . VAL B 1 388 ? 3.955 20.344 -1.882 1 98.75 388 VAL B O 1
ATOM 6678 N N . THR B 1 389 ? 4.883 21.641 -0.343 1 98.56 389 THR B N 1
ATOM 6679 C CA . THR B 1 389 ? 4.305 22.891 -0.83 1 98.56 389 THR B CA 1
ATOM 6680 C C . THR B 1 389 ? 5.395 23.922 -1.081 1 98.56 389 THR B C 1
ATOM 6682 O O . THR B 1 389 ? 6.238 24.172 -0.214 1 98.56 389 THR B O 1
ATOM 6685 N N . VAL B 1 390 ? 5.418 24.484 -2.258 1 98.38 390 VAL B N 1
ATOM 6686 C CA . VAL B 1 390 ? 6.359 25.531 -2.623 1 98.38 390 VAL B CA 1
ATOM 6687 C C . VAL B 1 390 ? 5.664 26.891 -2.582 1 98.38 390 VAL B C 1
ATOM 6689 O O . VAL B 1 390 ? 4.566 27.062 -3.121 1 98.38 390 VAL B O 1
ATOM 6692 N N . ASN B 1 391 ? 6.234 27.844 -1.832 1 97.75 391 ASN B N 1
ATOM 6693 C CA . ASN B 1 391 ? 5.809 29.219 -1.685 1 97.75 391 ASN B CA 1
ATOM 6694 C C . ASN B 1 391 ? 4.496 29.328 -0.91 1 97.75 391 ASN B C 1
ATOM 6696 O O . ASN B 1 391 ? 3.715 30.266 -1.127 1 97.75 391 ASN B O 1
ATOM 6700 N N . ASP B 1 392 ? 4.242 28.422 -0.182 1 97.62 392 ASP B N 1
ATOM 6701 C CA . ASP B 1 392 ? 3.166 28.359 0.802 1 97.62 392 ASP B CA 1
ATOM 6702 C C . ASP B 1 392 ? 3.393 27.219 1.793 1 97.62 392 ASP B C 1
ATOM 6704 O O . ASP B 1 392 ? 4.48 26.641 1.848 1 97.62 392 ASP B O 1
ATOM 6708 N N . VAL B 1 393 ? 2.453 26.969 2.643 1 97.62 393 VAL B N 1
ATOM 6709 C CA . VAL B 1 393 ? 2.533 25.859 3.596 1 97.62 393 VAL B CA 1
ATOM 6710 C C . VAL B 1 393 ? 1.186 25.156 3.68 1 97.62 393 VAL B C 1
ATOM 6712 O O . VAL B 1 393 ? 0.156 25.719 3.297 1 97.62 393 VAL B O 1
ATOM 6715 N N . VAL B 1 394 ? 1.16 23.859 4.008 1 96.69 394 VAL B N 1
ATOM 6716 C CA . VAL B 1 394 ? 0.005 23.047 4.395 1 96.69 394 VAL B CA 1
ATOM 6717 C C . VAL B 1 394 ? -0.86 22.766 3.17 1 96.69 394 VAL B C 1
ATOM 6719 O O . VAL B 1 394 ? -1.535 21.734 3.104 1 96.69 394 VAL B O 1
ATOM 6722 N N . MET B 1 395 ? -0.781 23.469 2.066 1 95.44 395 MET B N 1
ATOM 6723 C CA . MET B 1 395 ? -1.813 23.594 1.042 1 95.44 395 MET B CA 1
ATOM 6724 C C . MET B 1 395 ? -1.824 22.375 0.131 1 95.44 395 MET B C 1
ATOM 6726 O O . MET B 1 395 ? -2.795 22.141 -0.593 1 95.44 395 MET B O 1
ATOM 6730 N N . HIS B 1 396 ? -0.787 21.594 0.151 1 96.56 396 HIS B N 1
ATOM 6731 C CA . HIS B 1 396 ? -0.806 20.375 -0.651 1 96.56 396 HIS B CA 1
ATOM 6732 C C . HIS B 1 396 ? -1.828 19.375 -0.115 1 96.56 396 HIS B C 1
ATOM 6734 O O . HIS B 1 396 ? -2.152 18.391 -0.784 1 96.56 396 HIS B O 1
ATOM 6740 N N . TYR B 1 397 ? -2.365 19.656 1.075 1 95.44 397 TYR B N 1
ATOM 6741 C CA . TYR B 1 397 ? -3.393 18.797 1.672 1 95.44 397 TYR B CA 1
ATOM 6742 C C . TYR B 1 397 ? -4.762 19.094 1.066 1 95.44 397 TYR B C 1
ATOM 6744 O O . TYR B 1 397 ? -5.676 18.281 1.165 1 95.44 397 TYR B O 1
ATOM 6752 N N . VAL B 1 398 ? -4.98 20.141 0.442 1 92.69 398 VAL B N 1
ATOM 6753 C CA . VAL B 1 398 ? -6.301 20.672 0.125 1 92.69 398 VAL B CA 1
ATOM 6754 C C . VAL B 1 398 ? -6.863 19.969 -1.108 1 92.69 398 VAL B C 1
ATOM 6756 O O . VAL B 1 398 ? -8.016 19.531 -1.107 1 92.69 398 VAL B O 1
ATOM 6759 N N . PRO B 1 399 ? -6.066 19.812 -2.168 1 92.38 399 PRO B N 1
ATOM 6760 C CA . PRO B 1 399 ? -6.656 19.156 -3.336 1 92.38 399 PRO B CA 1
ATOM 6761 C C . PRO B 1 399 ? -6.902 17.656 -3.109 1 92.38 399 PRO B C 1
ATOM 6763 O O . PRO B 1 399 ? -5.98 16.938 -2.727 1 92.38 399 PRO B O 1
ATOM 6766 N N . HIS B 1 400 ? -8.07 17.203 -3.475 1 91.75 400 HIS B N 1
ATOM 6767 C CA . HIS B 1 400 ? -8.414 15.797 -3.32 1 91.75 400 HIS B CA 1
ATOM 6768 C C . HIS B 1 400 ? -7.734 14.945 -4.391 1 91.75 400 HIS B C 1
ATOM 6770 O O . HIS B 1 400 ? -7.688 13.719 -4.277 1 91.75 400 HIS B O 1
ATOM 6776 N N . SER B 1 401 ? -7.254 15.641 -5.379 1 94.75 401 SER B N 1
ATOM 6777 C CA . SER B 1 401 ? -6.598 14.922 -6.469 1 94.75 401 SER B CA 1
ATOM 6778 C C . SER B 1 401 ? -5.176 14.523 -6.082 1 94.75 401 SER B C 1
ATOM 6780 O O . SER B 1 401 ? -4.551 13.703 -6.766 1 94.75 401 SER B O 1
ATOM 6782 N N . LEU B 1 402 ? -4.645 15.062 -5.031 1 97.06 402 LEU B N 1
ATOM 6783 C CA . LEU B 1 402 ? -3.326 14.68 -4.531 1 97.06 402 LEU B CA 1
ATOM 6784 C C . LEU B 1 402 ? -3.447 13.633 -3.438 1 97.06 402 LEU B C 1
ATOM 6786 O O . LEU B 1 402 ? -4.246 13.781 -2.51 1 97.06 402 LEU B O 1
ATOM 6790 N N . PRO B 1 403 ? -2.652 12.586 -3.582 1 97.62 403 PRO B N 1
ATOM 6791 C CA . PRO B 1 403 ? -2.592 11.664 -2.443 1 97.62 403 PRO B CA 1
ATOM 6792 C C . PRO B 1 403 ? -1.91 12.281 -1.224 1 97.62 403 PRO B C 1
ATOM 6794 O O . PRO B 1 403 ? -0.953 13.047 -1.367 1 97.62 403 PRO B O 1
ATOM 6797 N N . PHE B 1 404 ? -2.455 12 -0.086 1 97.88 404 PHE B N 1
ATOM 6798 C CA . PHE B 1 404 ? -1.856 12.445 1.165 1 97.88 404 PHE B CA 1
ATOM 6799 C C . PHE B 1 404 ? -1.349 11.258 1.978 1 97.88 404 PHE B C 1
ATOM 6801 O O . PHE B 1 404 ? -2.104 10.328 2.268 1 97.88 404 PHE B O 1
ATOM 6808 N N . GLY B 1 405 ? -0.099 11.281 2.309 1 97.19 405 GLY B N 1
ATOM 6809 C CA . GLY B 1 405 ? 0.535 10.234 3.096 1 97.19 405 GLY B CA 1
ATOM 6810 C C . GLY B 1 405 ? 2.006 10.492 3.355 1 97.19 405 GLY B C 1
ATOM 6811 O O . GLY B 1 405 ? 2.607 11.367 2.734 1 97.19 405 GLY B O 1
ATOM 6812 N N . GLY B 1 406 ? 2.561 9.758 4.312 1 97.81 406 GLY B N 1
ATOM 6813 C CA . GLY B 1 406 ? 3.955 9.922 4.688 1 97.81 406 GLY B CA 1
ATOM 6814 C C . GLY B 1 406 ? 4.883 8.945 3.992 1 97.81 406 GLY B C 1
ATOM 6815 O O . GLY B 1 406 ? 4.465 8.234 3.076 1 97.81 406 GLY B O 1
ATOM 6816 N N . VAL B 1 407 ? 6.109 9.008 4.363 1 98.31 407 VAL B N 1
ATOM 6817 C CA . VAL B 1 407 ? 7.18 8.125 3.902 1 98.31 407 VAL B CA 1
ATOM 6818 C C . VAL B 1 407 ? 8.211 7.945 5.016 1 98.31 407 VAL B C 1
ATOM 6820 O O . VAL B 1 407 ? 8.539 8.898 5.73 1 98.31 407 VAL B O 1
ATOM 6823 N N . GLY B 1 408 ? 8.688 6.742 5.168 1 97.38 408 GLY B N 1
ATOM 6824 C CA . GLY B 1 408 ? 9.578 6.492 6.289 1 97.38 408 GLY B CA 1
ATOM 6825 C C . GLY B 1 408 ? 8.891 6.621 7.637 1 97.38 408 GLY B C 1
ATOM 6826 O O . GLY B 1 408 ? 7.805 6.074 7.84 1 97.38 408 GLY B O 1
ATOM 6827 N N . GLU B 1 409 ? 9.453 7.352 8.484 1 96.31 409 GLU B N 1
ATOM 6828 C CA . GLU B 1 409 ? 8.938 7.465 9.844 1 96.31 409 GLU B CA 1
ATOM 6829 C C . GLU B 1 409 ? 7.68 8.328 9.891 1 96.31 409 GLU B C 1
ATOM 6831 O O . GLU B 1 409 ? 6.984 8.367 10.906 1 96.31 409 GLU B O 1
ATOM 6836 N N . SER B 1 410 ? 7.453 9.055 8.805 1 97.62 410 SER B N 1
ATOM 6837 C CA . SER B 1 410 ? 6.262 9.898 8.789 1 97.62 410 SER B CA 1
ATOM 6838 C C . SER B 1 410 ? 5.031 9.117 8.344 1 97.62 410 SER B C 1
ATOM 6840 O O . SER B 1 410 ? 3.92 9.648 8.344 1 97.62 410 SER B O 1
ATOM 6842 N N . GLY B 1 411 ? 5.246 7.875 7.91 1 98 411 GLY B N 1
ATOM 6843 C CA . GLY B 1 411 ? 4.07 7.051 7.684 1 98 411 GLY B CA 1
ATOM 6844 C C . GLY B 1 411 ? 4.164 6.207 6.426 1 98 411 GLY B C 1
ATOM 6845 O O . GLY B 1 411 ? 5.227 6.121 5.809 1 98 411 GLY B O 1
ATOM 6846 N N . MET B 1 412 ? 3.053 5.512 6.062 1 98.5 412 MET B N 1
ATOM 6847 C CA . MET B 1 412 ? 2.93 4.672 4.875 1 98.5 412 MET B CA 1
ATOM 6848 C C . MET B 1 412 ? 1.483 4.625 4.391 1 98.5 412 MET B C 1
ATOM 6850 O O . MET B 1 412 ? 0.553 4.641 5.199 1 98.5 412 MET B O 1
ATOM 6854 N N . GLY B 1 413 ? 1.305 4.504 3.062 1 97.81 413 GLY B N 1
ATOM 6855 C CA . GLY B 1 413 ? -0.013 4.586 2.453 1 97.81 413 GLY B CA 1
ATOM 6856 C C . GLY B 1 413 ? -0.468 6.008 2.197 1 97.81 413 GLY B C 1
ATOM 6857 O O . GLY B 1 413 ? 0.256 6.961 2.496 1 97.81 413 GLY B O 1
ATOM 6858 N N . ALA B 1 414 ? -1.584 6.121 1.593 1 97.94 414 ALA B N 1
ATOM 6859 C CA . ALA B 1 414 ? -2.109 7.441 1.263 1 97.94 414 ALA B CA 1
ATOM 6860 C C . ALA B 1 414 ? -3.633 7.418 1.164 1 97.94 414 ALA B C 1
ATOM 6862 O O . ALA B 1 414 ? -4.238 6.348 1.075 1 97.94 414 ALA B O 1
ATOM 6863 N N . TYR B 1 415 ? -4.176 8.57 1.231 1 97.62 415 TYR B N 1
ATOM 6864 C CA . TYR B 1 415 ? -5.617 8.719 1.08 1 97.62 415 TYR B CA 1
ATOM 6865 C C . TYR B 1 415 ? -5.965 10.078 0.481 1 97.62 415 TYR B C 1
ATOM 6867 O O . TYR B 1 415 ? -5.098 10.758 -0.069 1 97.62 415 TYR B O 1
ATOM 6875 N N . HIS B 1 416 ? -7.266 10.484 0.407 1 95.69 416 HIS B N 1
ATOM 6876 C CA . HIS B 1 416 ? -7.891 11.68 -0.14 1 95.69 416 HIS B CA 1
ATOM 6877 C C . HIS B 1 416 ? -8.633 11.367 -1.438 1 95.69 416 HIS B C 1
ATOM 6879 O O . HIS B 1 416 ? -8.047 10.812 -2.371 1 95.69 416 HIS B O 1
ATOM 6885 N N . GLY B 1 417 ? -9.875 11.75 -1.465 1 95.38 417 GLY B N 1
ATOM 6886 C CA . GLY B 1 417 ? -10.641 11.555 -2.684 1 95.38 417 GLY B CA 1
ATOM 6887 C C . GLY B 1 417 ? -10.656 10.117 -3.154 1 95.38 417 GLY B C 1
ATOM 6888 O O . GLY B 1 417 ? -10.969 9.203 -2.383 1 95.38 417 GLY B O 1
ATOM 6889 N N . LYS B 1 418 ? -10.336 9.961 -4.402 1 97.5 418 LYS B N 1
ATOM 6890 C CA . LYS B 1 418 ? -10.336 8.625 -4.996 1 97.5 418 LYS B CA 1
ATOM 6891 C C . LYS B 1 418 ? -9.25 7.75 -4.375 1 97.5 418 LYS B C 1
ATOM 6893 O O . LYS B 1 418 ? -9.406 6.531 -4.285 1 97.5 418 LYS B O 1
ATOM 6898 N N . HIS B 1 419 ? -8.18 8.375 -3.922 1 97.88 419 HIS B N 1
ATOM 6899 C CA . HIS B 1 419 ? -7.098 7.613 -3.316 1 97.88 419 HIS B CA 1
ATOM 6900 C C . HIS B 1 419 ? -7.57 6.887 -2.061 1 97.88 419 HIS B C 1
ATOM 6902 O O . HIS B 1 419 ? -7.09 5.793 -1.755 1 97.88 419 HIS B O 1
ATOM 6908 N N . THR B 1 420 ? -8.492 7.508 -1.296 1 98.56 420 THR B N 1
ATOM 6909 C CA . THR B 1 420 ? -9.047 6.824 -0.134 1 98.56 420 THR B CA 1
ATOM 6910 C C . THR B 1 420 ? -9.852 5.598 -0.562 1 98.56 420 THR B C 1
ATOM 6912 O O . THR B 1 420 ? -9.719 4.523 0.028 1 98.56 420 THR B O 1
ATOM 6915 N N . PHE B 1 421 ? -10.758 5.793 -1.636 1 98.75 421 PHE B N 1
ATOM 6916 C CA . PHE B 1 421 ? -11.516 4.676 -2.189 1 98.75 421 PHE B CA 1
ATOM 6917 C C . PHE B 1 421 ? -10.586 3.541 -2.596 1 98.75 421 PHE B C 1
ATOM 6919 O O . PHE B 1 421 ? -10.812 2.383 -2.238 1 98.75 421 PHE B O 1
ATOM 6926 N N . ASP B 1 422 ? -9.555 3.877 -3.27 1 98.31 422 ASP B N 1
ATOM 6927 C CA . ASP B 1 422 ? -8.602 2.877 -3.748 1 98.31 422 ASP B CA 1
ATOM 6928 C C . ASP B 1 422 ? -7.891 2.195 -2.582 1 98.31 422 ASP B C 1
ATOM 6930 O O . ASP B 1 422 ? -7.66 0.983 -2.609 1 98.31 422 ASP B O 1
ATOM 6934 N N . THR B 1 423 ? -7.504 2.967 -1.568 1 98.44 423 THR B N 1
ATOM 6935 C CA . THR B 1 423 ? -6.816 2.455 -0.386 1 98.44 423 THR B CA 1
ATOM 6936 C C . THR B 1 423 ? -7.664 1.399 0.317 1 98.44 423 THR B C 1
ATOM 6938 O O . THR B 1 423 ? -7.141 0.398 0.805 1 98.44 423 THR B O 1
ATOM 6941 N N . PHE B 1 424 ? -8.984 1.565 0.295 1 98.81 424 PHE B N 1
ATOM 6942 C CA . PHE B 1 424 ? -9.875 0.661 1.007 1 98.81 424 PHE B CA 1
ATOM 6943 C C . PHE B 1 424 ? -10.461 -0.383 0.059 1 98.81 424 PHE B C 1
ATOM 6945 O O . PHE B 1 424 ? -11.453 -1.04 0.384 1 98.81 424 PHE B O 1
ATOM 6952 N N . SER B 1 425 ? -9.844 -0.497 -1.146 1 98.56 425 SER B N 1
ATOM 6953 C CA . SER B 1 425 ? -10.289 -1.473 -2.135 1 98.56 425 SER B CA 1
ATOM 6954 C C . SER B 1 425 ? -9.164 -2.43 -2.514 1 98.56 425 SER B C 1
ATOM 6956 O O . SER B 1 425 ? -8.031 -2.006 -2.732 1 98.56 425 SER B O 1
ATOM 6958 N N . HIS B 1 426 ? -9.484 -3.701 -2.477 1 98.31 426 HIS B N 1
ATOM 6959 C CA . HIS B 1 426 ? -8.633 -4.68 -3.148 1 98.31 426 HIS B CA 1
ATOM 6960 C C . HIS B 1 426 ? -8.875 -4.676 -4.652 1 98.31 426 HIS B C 1
ATOM 6962 O O . HIS B 1 426 ? -10.016 -4.793 -5.105 1 98.31 426 HIS B O 1
ATOM 6968 N N . ARG B 1 427 ? -7.832 -4.457 -5.383 1 97.75 427 ARG B N 1
ATOM 6969 C CA . ARG B 1 427 ? -7.926 -4.539 -6.836 1 97.75 427 ARG B CA 1
ATOM 6970 C C . ARG B 1 427 ? -7.727 -5.973 -7.316 1 97.75 427 ARG B C 1
ATOM 6972 O O . ARG B 1 427 ? -6.598 -6.391 -7.586 1 97.75 427 ARG B O 1
ATOM 6979 N N . ARG B 1 428 ? -8.797 -6.676 -7.508 1 98.44 428 ARG B N 1
ATOM 6980 C CA . ARG B 1 428 ? -8.75 -8.086 -7.891 1 98.44 428 ARG B CA 1
ATOM 6981 C C . ARG B 1 428 ? -8.531 -8.234 -9.391 1 98.44 428 ARG B C 1
ATOM 6983 O O . ARG B 1 428 ? -9.344 -7.781 -10.195 1 98.44 428 ARG B O 1
ATOM 6990 N N . SER B 1 429 ? -7.441 -8.844 -9.797 1 98.5 429 SER B N 1
ATOM 6991 C CA . SER B 1 429 ? -7.16 -9.109 -11.203 1 98.5 429 SER B CA 1
ATOM 6992 C C . SER B 1 429 ? -8.039 -10.234 -11.742 1 98.5 429 SER B C 1
ATOM 6994 O O . SER B 1 429 ? -8.156 -11.289 -11.117 1 98.5 429 SER B O 1
ATOM 6996 N N . CYS B 1 430 ? -8.625 -9.984 -12.875 1 98.31 430 CYS B N 1
ATOM 6997 C CA . CYS B 1 430 ? -9.508 -10.969 -13.492 1 98.31 430 CYS B CA 1
ATOM 6998 C C . CYS B 1 430 ? -9.125 -11.203 -14.945 1 98.31 430 CYS B C 1
ATOM 7000 O O . CYS B 1 430 ? -8.953 -10.25 -15.711 1 98.31 430 CYS B O 1
ATOM 7002 N N . LEU B 1 431 ? -8.961 -12.445 -15.266 1 98.12 431 LEU B N 1
ATOM 7003 C CA . LEU B 1 431 ? -8.758 -12.867 -16.641 1 98.12 431 LEU B CA 1
ATOM 7004 C C . LEU B 1 431 ? -9.805 -13.898 -17.047 1 98.12 431 LEU B C 1
ATOM 7006 O O . LEU B 1 431 ? -9.945 -14.938 -16.406 1 98.12 431 LEU B O 1
ATOM 7010 N N . VAL B 1 432 ? -10.594 -13.594 -18 1 97.56 432 VAL B N 1
ATOM 7011 C CA . VAL B 1 432 ? -11.531 -14.539 -18.594 1 97.56 432 VAL B CA 1
ATOM 7012 C C . VAL B 1 432 ? -10.961 -15.086 -19.906 1 97.56 432 VAL B C 1
ATOM 7014 O O . VAL B 1 432 ? -10.922 -14.383 -20.922 1 97.56 432 VAL B O 1
ATOM 7017 N N . ASP B 1 433 ? -10.617 -16.312 -19.812 1 93.94 433 ASP B N 1
ATOM 7018 C CA . ASP B 1 433 ? -9.922 -16.906 -20.953 1 93.94 433 ASP B CA 1
ATOM 7019 C C . ASP B 1 433 ? -10.891 -17.172 -22.109 1 93.94 433 ASP B C 1
ATOM 7021 O O . ASP B 1 433 ? -12.008 -17.641 -21.891 1 93.94 433 ASP B O 1
ATOM 7025 N N . GLY B 1 434 ? -10.422 -16.859 -23.328 1 88.88 434 GLY B N 1
ATOM 7026 C CA . GLY B 1 434 ? -11.18 -17.141 -24.531 1 88.88 434 GLY B CA 1
ATOM 7027 C C . GLY B 1 434 ? -10.398 -17.953 -25.547 1 88.88 434 GLY B C 1
ATOM 7028 O O . GLY B 1 434 ? -10.805 -18.062 -26.719 1 88.88 434 GLY B O 1
ATOM 7029 N N . ASN B 1 435 ? -9.305 -18.547 -25.094 1 86.75 435 ASN B N 1
ATOM 7030 C CA . ASN B 1 435 ? -8.43 -19.266 -26.016 1 86.75 435 ASN B CA 1
ATOM 7031 C C . ASN B 1 435 ? -9.047 -20.594 -26.453 1 86.75 435 ASN B C 1
ATOM 7033 O O . ASN B 1 435 ? -9.602 -21.328 -25.641 1 86.75 435 ASN B O 1
ATOM 7037 N N . PRO B 1 436 ? -8.836 -20.844 -27.812 1 88.31 436 PRO B N 1
ATOM 7038 C CA . PRO B 1 436 ? -9.117 -22.234 -28.203 1 88.31 436 PRO B CA 1
ATOM 7039 C C . PRO B 1 436 ? -8.148 -23.234 -27.578 1 88.31 436 PRO B C 1
ATOM 7041 O O . PRO B 1 436 ? -6.996 -22.891 -27.297 1 88.31 436 PRO B O 1
ATOM 7044 N N . GLU B 1 437 ? -8.609 -24.406 -27.375 1 90.94 437 GLU B N 1
ATOM 7045 C CA . GLU B 1 437 ? -7.832 -25.438 -26.672 1 90.94 437 GLU B CA 1
ATOM 7046 C C . GLU B 1 437 ? -6.539 -25.75 -27.406 1 90.94 437 GLU B C 1
ATOM 7048 O O . GLU B 1 437 ? -5.527 -26.078 -26.781 1 90.94 437 GLU B O 1
ATOM 7053 N N . PHE B 1 438 ? -6.574 -25.562 -28.703 1 86.75 438 PHE B N 1
ATOM 7054 C CA . PHE B 1 438 ? -5.375 -25.828 -29.484 1 86.75 438 PHE B CA 1
ATOM 7055 C C . PHE B 1 438 ? -4.227 -24.922 -29.031 1 86.75 438 PHE B C 1
ATOM 7057 O O . PHE B 1 438 ? -3.084 -25.375 -28.922 1 86.75 438 PHE B O 1
ATOM 7064 N N . PHE B 1 439 ? -4.504 -23.734 -28.734 1 86.75 439 PHE B N 1
ATOM 7065 C CA . PHE B 1 439 ? -3.477 -22.812 -28.266 1 86.75 439 PHE B CA 1
ATOM 7066 C C . PHE B 1 439 ? -3.016 -23.188 -26.859 1 86.75 439 PHE B C 1
ATOM 7068 O O . PHE B 1 439 ? -1.823 -23.125 -26.562 1 86.75 439 PHE B O 1
ATOM 7075 N N . ASN B 1 440 ? -3.916 -23.625 -26.047 1 90.94 440 ASN B N 1
ATOM 7076 C CA . ASN B 1 440 ? -3.566 -24.031 -24.688 1 90.94 440 ASN B CA 1
ATOM 7077 C C . ASN B 1 440 ? -2.684 -25.281 -24.672 1 90.94 440 ASN B C 1
ATOM 7079 O O . ASN B 1 440 ? -1.847 -25.453 -23.781 1 90.94 440 ASN B O 1
ATOM 7083 N N . SER B 1 441 ? -2.836 -26.094 -25.703 1 92.69 441 SER B N 1
ATOM 7084 C CA . SER B 1 441 ? -2.115 -27.359 -25.75 1 92.69 441 SER B CA 1
ATOM 7085 C C . SER B 1 441 ? -0.621 -27.141 -25.953 1 92.69 441 SER B C 1
ATOM 7087 O O . SER B 1 441 ? 0.187 -28.031 -25.688 1 92.69 441 SER B O 1
ATOM 7089 N N . LEU B 1 442 ? -0.269 -25.984 -26.406 1 91.88 442 LEU B N 1
ATOM 7090 C CA . LEU B 1 442 ? 1.139 -25.656 -26.609 1 91.88 442 LEU B CA 1
ATOM 7091 C C . LEU B 1 442 ? 1.9 -25.672 -25.297 1 91.88 442 LEU B C 1
ATOM 7093 O O . LEU B 1 442 ? 3.1 -25.953 -25.266 1 91.88 442 LEU B O 1
ATOM 7097 N N . ARG B 1 443 ? 1.165 -25.422 -24.219 1 93.31 443 ARG B N 1
ATOM 7098 C CA . ARG B 1 443 ? 1.861 -25.328 -22.938 1 93.31 443 ARG B CA 1
ATOM 7099 C C . ARG B 1 443 ? 1.856 -26.672 -22.203 1 93.31 443 ARG B C 1
ATOM 7101 O O . ARG B 1 443 ? 2.568 -26.844 -21.203 1 93.31 443 ARG B O 1
ATOM 7108 N N . TYR B 1 444 ? 1.112 -27.688 -22.766 1 97.06 444 TYR B N 1
ATOM 7109 C CA . TYR B 1 444 ? 1.014 -28.969 -22.094 1 97.06 444 TYR B CA 1
ATOM 7110 C C . TYR B 1 444 ? 2.211 -29.859 -22.438 1 97.06 444 TYR B C 1
ATOM 7112 O O . TYR B 1 444 ? 2.709 -29.828 -23.562 1 97.06 444 TYR B O 1
ATOM 7120 N N . PRO B 1 445 ? 2.646 -30.641 -21.406 1 96.75 445 PRO B N 1
ATOM 7121 C CA . PRO B 1 445 ? 3.531 -31.734 -21.797 1 96.75 445 PRO B CA 1
ATOM 7122 C C . PRO B 1 445 ? 2.85 -32.75 -22.719 1 96.75 445 PRO B C 1
ATOM 7124 O O . PRO B 1 445 ? 1.618 -32.844 -22.75 1 96.75 445 PRO B O 1
ATOM 7127 N N . PRO B 1 446 ? 3.562 -33.562 -23.438 1 97.25 446 PRO B N 1
ATOM 7128 C CA . PRO B 1 446 ? 5.023 -33.562 -23.547 1 97.25 446 PRO B CA 1
ATOM 7129 C C . PRO B 1 446 ? 5.559 -32.344 -24.281 1 97.25 446 PRO B C 1
ATOM 7131 O O . PRO B 1 446 ? 4.977 -31.906 -25.281 1 97.25 446 PRO B O 1
ATOM 7134 N N . HIS B 1 447 ? 6.578 -31.875 -23.828 1 96.31 447 HIS B N 1
ATOM 7135 C CA . HIS B 1 447 ? 7.215 -30.703 -24.391 1 96.31 447 HIS B CA 1
ATOM 7136 C C . HIS B 1 447 ? 8.078 -31.062 -25.594 1 96.31 447 HIS B C 1
ATOM 7138 O O . HIS B 1 447 ? 8.539 -32.188 -25.703 1 96.31 447 HIS B O 1
ATOM 7144 N N . SER B 1 448 ? 8.188 -30.141 -26.5 1 96.12 448 SER B N 1
ATOM 7145 C CA . SER B 1 448 ? 9.047 -30.297 -27.656 1 96.12 448 SER B CA 1
ATOM 7146 C C . SER B 1 448 ? 9.688 -28.969 -28.047 1 96.12 448 SER B C 1
ATOM 7148 O O . SER B 1 448 ? 9.227 -27.906 -27.641 1 96.12 448 SER B O 1
ATOM 7150 N N . GLN B 1 449 ? 10.781 -29.078 -28.797 1 95.94 449 GLN B N 1
ATOM 7151 C CA . GLN B 1 449 ? 11.453 -27.875 -29.266 1 95.94 449 GLN B CA 1
ATOM 7152 C C . GLN B 1 449 ? 10.531 -27.047 -30.156 1 95.94 449 GLN B C 1
ATOM 7154 O O . GLN B 1 449 ? 10.586 -25.812 -30.125 1 95.94 449 GLN B O 1
ATOM 7159 N N . LYS B 1 450 ? 9.758 -27.719 -30.938 1 96.25 450 LYS B N 1
ATOM 7160 C CA . LYS B 1 450 ? 8.82 -27.016 -31.797 1 96.25 450 LYS B CA 1
ATOM 7161 C C . LYS B 1 450 ? 7.82 -26.203 -30.984 1 96.25 450 LYS B C 1
ATOM 7163 O O . LYS B 1 450 ? 7.594 -25.031 -31.266 1 96.25 450 LYS B O 1
ATOM 7168 N N . LYS B 1 451 ? 7.227 -26.859 -29.969 1 96.12 451 LYS B N 1
ATOM 7169 C CA . LYS B 1 451 ? 6.293 -26.141 -29.109 1 96.12 451 LYS B CA 1
ATOM 7170 C C . LYS B 1 451 ? 6.969 -24.969 -28.422 1 96.12 451 LYS B C 1
ATOM 7172 O O . LYS B 1 451 ? 6.398 -23.875 -28.344 1 96.12 451 LYS B O 1
ATOM 7177 N N . LEU B 1 452 ? 8.188 -25.188 -27.953 1 96.38 452 LEU B N 1
ATOM 7178 C CA . LEU B 1 452 ? 8.914 -24.125 -27.25 1 96.38 452 LEU B CA 1
ATOM 7179 C C . LEU B 1 452 ? 9.188 -22.953 -28.172 1 96.38 452 LEU B C 1
ATOM 7181 O O . LEU B 1 452 ? 9.078 -21.797 -27.75 1 96.38 452 LEU B O 1
ATOM 7185 N N . SER B 1 453 ? 9.531 -23.203 -29.391 1 96.38 453 SER B N 1
ATOM 7186 C CA . SER B 1 453 ? 9.781 -22.141 -30.359 1 96.38 453 SER B CA 1
ATOM 7187 C C . SER B 1 453 ? 8.539 -21.297 -30.609 1 96.38 453 SER B C 1
ATOM 7189 O O . SER B 1 453 ? 8.625 -20.078 -30.734 1 96.38 453 SER B O 1
ATOM 7191 N N . ILE B 1 454 ? 7.43 -21.938 -30.641 1 94.31 454 ILE B N 1
ATOM 7192 C CA . ILE B 1 454 ? 6.168 -21.234 -30.828 1 94.31 454 ILE B CA 1
ATOM 7193 C C . ILE B 1 454 ? 5.863 -20.375 -29.594 1 94.31 454 ILE B C 1
ATOM 7195 O O . ILE B 1 454 ? 5.449 -19.219 -29.719 1 94.31 454 ILE B O 1
ATOM 7199 N N . ILE B 1 455 ? 6.117 -20.984 -28.422 1 94.19 455 ILE B N 1
ATOM 7200 C CA . ILE B 1 455 ? 5.898 -20.266 -27.172 1 94.19 455 ILE B CA 1
ATOM 7201 C C . ILE B 1 455 ? 6.762 -19 -27.156 1 94.19 455 ILE B C 1
ATOM 7203 O O . ILE B 1 455 ? 6.277 -17.922 -26.828 1 94.19 455 ILE B O 1
ATOM 7207 N N . ARG B 1 456 ? 8 -19.109 -27.516 1 94.44 456 ARG B N 1
ATOM 7208 C CA . ARG B 1 456 ? 8.914 -17.969 -27.562 1 94.44 456 ARG B CA 1
ATOM 7209 C C . ARG B 1 456 ? 8.398 -16.891 -28.5 1 94.44 456 ARG B C 1
ATOM 7211 O O . ARG B 1 456 ? 8.406 -15.711 -28.156 1 94.44 456 ARG B O 1
ATOM 7218 N N . LEU B 1 457 ? 7.926 -17.297 -29.625 1 90.94 457 LEU B N 1
ATOM 7219 C CA . LEU B 1 457 ? 7.457 -16.375 -30.641 1 90.94 457 LEU B CA 1
ATOM 7220 C C . LEU B 1 457 ? 6.238 -15.602 -30.156 1 90.94 457 LEU B C 1
ATOM 7222 O O . LEU B 1 457 ? 6.105 -14.406 -30.438 1 90.94 457 LEU B O 1
ATOM 7226 N N . VAL B 1 458 ? 5.461 -16.266 -29.359 1 88.44 458 VAL B N 1
ATOM 7227 C CA . VAL B 1 458 ? 4.176 -15.688 -28.984 1 88.44 458 VAL B CA 1
ATOM 7228 C C . VAL B 1 458 ? 4.328 -14.867 -27.703 1 88.44 458 VAL B C 1
ATOM 7230 O O . VAL B 1 458 ? 3.719 -13.805 -27.562 1 88.44 458 VAL B O 1
ATOM 7233 N N . LEU B 1 459 ? 5.18 -15.328 -26.797 1 90.88 459 LEU B N 1
ATOM 7234 C CA . LEU B 1 459 ? 5.152 -14.773 -25.438 1 90.88 459 LEU B CA 1
ATOM 7235 C C . LEU B 1 459 ? 6.32 -13.82 -25.234 1 90.88 459 LEU B C 1
ATOM 7237 O O . LEU B 1 459 ? 6.242 -12.906 -24.406 1 90.88 459 LEU B O 1
ATOM 7241 N N . MET B 1 460 ? 7.379 -14.023 -25.922 1 93.31 460 MET B N 1
ATOM 7242 C CA . MET B 1 460 ? 8.602 -13.297 -25.594 1 93.31 460 MET B CA 1
ATOM 7243 C C . MET B 1 460 ? 8.625 -11.938 -26.297 1 93.31 460 MET B C 1
ATOM 7245 O O . MET B 1 460 ? 8.414 -11.852 -27.5 1 93.31 460 MET B O 1
ATOM 7249 N N . LYS B 1 461 ? 8.836 -10.922 -25.484 1 91.12 461 LYS B N 1
ATOM 7250 C CA . LYS B 1 461 ? 9.016 -9.578 -26.031 1 91.12 461 LYS B CA 1
ATOM 7251 C C . LYS B 1 461 ? 10.453 -9.367 -26.5 1 91.12 461 LYS B C 1
ATOM 7253 O O . LYS B 1 461 ? 11.391 -9.922 -25.938 1 91.12 461 LYS B O 1
ATOM 7258 N N . ASN B 1 462 ? 10.602 -8.617 -27.531 1 85.75 462 ASN B N 1
ATOM 7259 C CA . ASN B 1 462 ? 11.93 -8.336 -28.062 1 85.75 462 ASN B CA 1
ATOM 7260 C C . ASN B 1 462 ? 12.336 -6.891 -27.812 1 85.75 462 ASN B C 1
ATOM 7262 O O . ASN B 1 462 ? 11.484 -6.016 -27.656 1 85.75 462 ASN B O 1
ATOM 7266 N N . MET B 1 463 ? 13.656 -6.836 -27.516 1 75 463 MET B N 1
ATOM 7267 C CA . MET B 1 463 ? 14.195 -5.484 -27.406 1 75 463 MET B CA 1
ATOM 7268 C C . MET B 1 463 ? 14.227 -4.789 -28.766 1 75 463 MET B C 1
ATOM 7270 O O . MET B 1 463 ? 14.523 -5.418 -29.781 1 75 463 MET B O 1
ATOM 7274 N N . GLN B 1 464 ? 13.586 -3.756 -28.875 1 61.75 464 GLN B N 1
ATOM 7275 C CA . GLN B 1 464 ? 13.719 -3.023 -30.141 1 61.75 464 GLN B CA 1
ATOM 7276 C C . GLN B 1 464 ? 15.172 -2.643 -30.406 1 61.75 464 GLN B C 1
ATOM 7278 O O . GLN B 1 464 ? 15.898 -2.271 -29.484 1 61.75 464 GLN B O 1
ATOM 7283 N N . LYS B 1 465 ? 15.82 -3.072 -31.5 1 53 465 LYS B N 1
ATOM 7284 C CA . LYS B 1 465 ? 17.062 -2.467 -31.953 1 53 465 LYS B CA 1
ATOM 7285 C C . LYS B 1 465 ? 17.016 -0.946 -31.844 1 53 465 LYS B C 1
ATOM 7287 O O . LYS B 1 465 ? 16.031 -0.323 -32.25 1 53 465 LYS B O 1
ATOM 7292 N N . PRO B 1 466 ? 18.141 -0.378 -30.891 1 41.47 466 PRO B N 1
ATOM 7293 C CA . PRO B 1 466 ? 18.172 1.084 -30.969 1 41.47 466 PRO B CA 1
ATOM 7294 C C . PRO B 1 466 ? 18.031 1.594 -32.406 1 41.47 466 PRO B C 1
ATOM 7296 O O . PRO B 1 466 ? 18.406 0.897 -33.344 1 41.47 466 PRO B O 1
#